Protein AF-A0A3N5QK93-F1 (afdb_monomer_lite)

Foldseek 3Di:
DAKEWEWEFDLFKIKTWIWDQDPVLAIATLFIFIEGDDPVLVCVQCVLVVVVVVVVVVVVLLVVLLVQLLVQLVVLVHDPVLSVVLSVLLSLQLADQPQPDPPPPVDPPPDPPCSPDHDDLVLQLVQSLVVLVVRDPPVSSVSSSVSCCQSVVSVRDQVNRSPRNPPVCVLQAFAQFPPGRHGFHQCLVPVLLVLLVLLCLLQLVPCLVPVVLVVVVSVLSVVLSVLLNCLVVQDDPDNPVVNVVSVVVSVVSLVVVLPSRDPDPPPLLSVLSSVVSVVVSVCSSVPSPDGDNHHPVLSVVVSVCSNVVHDGRGQLFDALSNDSDPSLSLVLVLVLLCCVLPPQVSDPAAHAAYEYEAAPPPLVDDGGCVVVDAPLCGPCQVVVCDLCGPHPDPLRSQCQLQVCAAQFPRDRDPQQPDWAFQAACVLQVDPDPLRTHGHHCCVRPVQQNRHHCLVSLTAGAPSRLVSNVVSLCVVQVPHHDDPSSVLSNVLNVLRNDSVRVVVSSVVSNVVSVVVVSSVVSNVSRSNSQSHSQVVRVVVHVDGHHYHYDYPVQLVVLCCLAQVVDDPVVCVVVVHRVVSRSSRLLSRRPADDPVVCVSVVVPVVSVVVSSVRRNVNHQHDDPVSHAQHDQNDDDAPPAWDADPSRYTYGYPSLAQADPPSQRPFSQPWFDADPVVRFTKDWDQVVVLLVQLLVLQVDPDFQVVSLVSQLVSLVQFSDVVLSVQLNVQQPDSRSSVSSNVSSLVVLLVVLVVCLVVDPQRSRVVSVVVSVQSVCSNVPDDRRRPDITMTTDRVCSLFFAQFDQDPPDRDRPTTGGGVVQAQKKKFWFADDPNHTQLQATFIWGQGPQRFIDTDGDVVLVVPCPDDTLDDGHHPPPPDDPPLVVSVVSVVVSCVVSRTDDMAIGGQQKWFAAPVRDIDHRSDDDPDPCCVNPVSGRGQWIHHDSRHDPSVVDDIND

Structure (mmCIF, N/CA/C/O backbone):
data_AF-A0A3N5QK93-F1
#
_entry.id   AF-A0A3N5QK93-F1
#
loop_
_atom_site.group_PDB
_atom_site.id
_atom_site.type_symbol
_atom_site.label_atom_id
_atom_site.label_alt_id
_atom_site.label_comp_id
_atom_site.label_asym_id
_atom_site.label_entity_id
_atom_site.label_seq_id
_atom_site.pdbx_PDB_ins_code
_atom_site.Cartn_x
_atom_site.Cartn_y
_atom_site.Cartn_z
_atom_site.occupancy
_atom_site.B_iso_or_equiv
_atom_site.auth_seq_id
_atom_site.auth_comp_id
_atom_site.auth_asym_id
_atom_site.auth_atom_id
_atom_site.pdbx_PDB_model_num
ATOM 1 N N . MET A 1 1 ? -6.773 -17.801 -31.887 1.00 72.88 1 MET A N 1
ATOM 2 C CA . MET A 1 1 ? -6.646 -16.328 -31.833 1.00 72.88 1 MET A CA 1
ATOM 3 C C . MET A 1 1 ? -6.089 -15.862 -30.493 1.00 72.88 1 MET A C 1
ATOM 5 O O . MET A 1 1 ? -6.796 -15.982 -29.491 1.00 72.88 1 MET A O 1
ATOM 9 N N . PRO A 1 2 ? -4.841 -15.365 -30.461 1.00 87.62 2 PRO A N 1
ATOM 10 C CA . PRO A 1 2 ? -4.216 -14.867 -29.243 1.00 87.62 2 PRO A CA 1
ATOM 11 C C . PRO A 1 2 ? -4.839 -13.550 -28.751 1.00 87.62 2 PRO A C 1
ATOM 13 O O . PRO A 1 2 ? -5.170 -12.656 -29.529 1.00 87.62 2 PRO A O 1
ATOM 16 N N . SER A 1 3 ? -4.980 -13.416 -27.435 1.00 93.62 3 SER A N 1
ATOM 17 C CA . SER A 1 3 ? -5.486 -12.227 -26.750 1.00 93.62 3 SER A CA 1
ATOM 18 C C . SER A 1 3 ? -4.425 -11.624 -25.830 1.00 93.62 3 SER A C 1
ATOM 20 O O . SER A 1 3 ? -3.750 -12.320 -25.068 1.00 93.62 3 SER A O 1
ATOM 22 N N . THR A 1 4 ? -4.302 -10.300 -25.865 1.00 95.25 4 THR A N 1
ATOM 23 C CA . THR A 1 4 ? -3.293 -9.551 -25.113 1.00 95.25 4 THR A CA 1
ATOM 24 C C . THR A 1 4 ? -3.946 -8.594 -24.126 1.00 95.25 4 THR A C 1
ATOM 26 O O . THR A 1 4 ? -4.710 -7.708 -24.510 1.00 95.25 4 THR A O 1
ATOM 29 N N . LEU A 1 5 ? -3.603 -8.748 -22.847 1.00 96.81 5 LEU A N 1
ATOM 30 C CA . LEU A 1 5 ? -3.927 -7.811 -21.776 1.00 96.81 5 LEU A CA 1
ATOM 31 C C . LEU A 1 5 ? -2.758 -6.843 -21.584 1.00 96.81 5 LEU A C 1
ATOM 33 O O . LEU A 1 5 ? -1.676 -7.266 -21.177 1.00 96.81 5 LEU A O 1
ATOM 37 N N . ALA A 1 6 ? -2.969 -5.552 -21.824 1.00 95.44 6 ALA A N 1
ATOM 38 C CA . ALA A 1 6 ? -1.953 -4.532 -21.600 1.00 95.44 6 ALA A CA 1
ATOM 39 C C . ALA A 1 6 ? -2.275 -3.617 -20.420 1.00 95.44 6 ALA A C 1
ATOM 41 O O . ALA A 1 6 ? -3.435 -3.280 -20.172 1.00 95.44 6 ALA A O 1
ATOM 42 N N . ILE A 1 7 ? -1.227 -3.204 -19.706 1.00 93.00 7 ILE A N 1
ATOM 43 C CA . ILE A 1 7 ? -1.314 -2.337 -18.533 1.00 93.00 7 ILE A CA 1
ATOM 44 C C . ILE A 1 7 ? -0.284 -1.211 -18.658 1.00 93.00 7 ILE A C 1
ATOM 46 O O . ILE A 1 7 ? 0.921 -1.461 -18.575 1.00 93.00 7 ILE A O 1
ATOM 50 N N . ASP A 1 8 ? -0.757 0.023 -18.817 1.00 88.75 8 ASP A N 1
ATOM 51 C CA . ASP A 1 8 ? 0.057 1.235 -18.658 1.00 88.75 8 ASP A CA 1
ATOM 52 C C . ASP A 1 8 ? 0.025 1.642 -17.181 1.00 88.75 8 ASP A C 1
ATOM 54 O O . ASP A 1 8 ? -1.021 2.006 -16.643 1.00 88.75 8 ASP A O 1
ATOM 58 N N . PHE A 1 9 ? 1.153 1.508 -16.484 1.00 78.56 9 PHE A N 1
ATOM 59 C CA . PHE A 1 9 ? 1.206 1.686 -15.038 1.00 78.56 9 PHE A CA 1
ATOM 60 C C . PHE A 1 9 ? 1.704 3.083 -14.649 1.00 78.56 9 PHE A C 1
ATOM 62 O O . PHE A 1 9 ? 2.909 3.320 -14.543 1.00 78.56 9 PHE A O 1
ATOM 69 N N . GLY A 1 10 ? 0.777 3.988 -14.332 1.00 71.94 10 GLY A N 1
ATOM 70 C CA . GLY A 1 10 ? 1.089 5.306 -13.783 1.00 71.94 10 GLY A CA 1
ATOM 71 C C . GLY A 1 10 ? 1.047 5.382 -12.250 1.00 71.94 10 GLY A C 1
ATOM 72 O O . GLY A 1 10 ? 0.691 4.446 -11.531 1.00 71.94 10 GLY A O 1
ATOM 73 N N . SER A 1 11 ? 1.439 6.542 -11.713 1.00 64.44 11 SER A N 1
ATOM 74 C CA . SER A 1 11 ? 1.473 6.802 -10.265 1.00 64.44 11 SER A CA 1
ATOM 75 C C . SER A 1 11 ? 0.081 7.008 -9.651 1.00 64.44 11 SER A C 1
ATOM 77 O O . SER A 1 11 ? -0.124 6.631 -8.489 1.00 64.44 11 SER A O 1
ATOM 79 N N . LYS A 1 12 ? -0.840 7.594 -10.430 1.00 71.81 12 LYS A N 1
ATOM 80 C CA . LYS A 1 12 ? -2.224 7.942 -10.062 1.00 71.81 12 LYS A CA 1
ATOM 81 C C . LYS A 1 12 ? -3.271 7.309 -10.986 1.00 71.81 12 LYS A C 1
ATOM 83 O O . LYS A 1 12 ? -4.376 7.007 -10.546 1.00 71.81 12 LYS A O 1
ATOM 88 N N . TYR A 1 13 ? -2.920 7.090 -12.248 1.00 83.75 13 TYR A N 1
ATOM 89 C CA . TYR A 1 13 ? -3.806 6.524 -13.260 1.00 83.75 13 TYR A CA 1
ATOM 90 C C . TYR A 1 13 ? -3.139 5.310 -13.898 1.00 83.75 13 TYR A C 1
ATOM 92 O O . TYR A 1 13 ? -1.923 5.303 -14.067 1.00 83.75 13 TYR A O 1
ATOM 100 N N . ILE A 1 14 ? -3.912 4.267 -14.185 1.00 87.50 14 ILE A N 1
ATOM 101 C CA . ILE A 1 14 ? -3.418 3.030 -14.795 1.00 87.50 14 ILE A CA 1
ATOM 102 C C . ILE A 1 14 ? -4.275 2.743 -16.024 1.00 87.50 14 ILE A C 1
ATOM 104 O O . ILE A 1 14 ? -5.476 2.525 -15.887 1.00 87.50 14 ILE A O 1
ATOM 108 N N . GLY A 1 15 ? -3.678 2.725 -17.209 1.00 92.44 15 GLY A N 1
ATOM 109 C CA . GLY A 1 15 ? -4.347 2.266 -18.421 1.00 92.44 15 GLY A CA 1
ATOM 110 C C . GLY A 1 15 ? -4.487 0.747 -18.421 1.00 92.44 15 GLY A C 1
ATOM 111 O O . GLY A 1 15 ? -3.564 0.033 -18.031 1.00 92.44 15 GLY A O 1
ATOM 112 N N . LEU A 1 16 ? -5.635 0.240 -18.859 1.00 95.12 16 LEU A N 1
ATOM 113 C CA . LEU A 1 16 ? -5.924 -1.185 -18.996 1.00 95.12 16 LEU A CA 1
ATOM 114 C C . LEU A 1 16 ? -6.612 -1.422 -20.337 1.00 95.12 16 LEU A C 1
ATOM 116 O O . LEU A 1 16 ? -7.641 -0.809 -20.611 1.00 95.12 16 LEU A O 1
ATOM 120 N N . ALA A 1 17 ? -6.085 -2.332 -21.151 1.00 96.12 17 ALA A N 1
ATOM 121 C CA . ALA A 1 17 ? -6.699 -2.696 -22.422 1.00 96.12 17 ALA A CA 1
ATOM 122 C C . ALA A 1 17 ? -6.623 -4.199 -22.680 1.00 96.12 17 ALA A C 1
ATOM 124 O O . ALA A 1 17 ? -5.690 -4.871 -22.242 1.00 96.12 17 ALA A O 1
ATOM 125 N N . LEU A 1 18 ? -7.609 -4.710 -23.410 1.00 96.25 18 LEU A N 1
ATOM 126 C CA . LEU A 1 18 ? -7.673 -6.084 -23.884 1.00 96.25 18 LEU A CA 1
ATOM 127 C C . LEU A 1 18 ? -7.910 -6.060 -25.393 1.00 96.25 18 LEU A C 1
ATOM 129 O O . LEU A 1 18 ? -8.888 -5.475 -25.865 1.00 96.25 18 LEU A O 1
ATOM 133 N N . VAL A 1 19 ? -7.014 -6.696 -26.140 1.00 94.94 19 VAL A N 1
ATOM 134 C CA . VAL A 1 19 ? -7.053 -6.752 -27.606 1.00 94.94 19 VAL A CA 1
ATOM 135 C C . VAL A 1 19 ? -6.946 -8.199 -28.049 1.00 94.94 19 VAL A C 1
ATOM 137 O O . VAL A 1 19 ? -6.130 -8.955 -27.525 1.00 94.94 19 VAL A O 1
ATOM 140 N N . ARG A 1 20 ? -7.761 -8.570 -29.030 1.00 93.19 20 ARG A N 1
ATOM 141 C CA . ARG A 1 20 ? -7.618 -9.820 -29.773 1.00 93.19 20 ARG A CA 1
ATOM 142 C C . ARG A 1 20 ? -6.751 -9.555 -30.997 1.00 93.19 20 ARG A C 1
ATOM 144 O O . ARG A 1 20 ? -7.028 -8.627 -31.756 1.00 93.19 20 ARG A O 1
ATOM 151 N N . ASN A 1 21 ? -5.688 -10.334 -31.142 1.00 91.31 21 ASN A N 1
ATOM 152 C CA . ASN A 1 21 ? -4.761 -10.246 -32.260 1.00 91.31 21 ASN A CA 1
ATOM 153 C C . ASN A 1 21 ? -5.145 -11.359 -33.249 1.00 91.31 21 ASN A C 1
ATOM 155 O O . ASN A 1 21 ? -4.969 -12.539 -32.945 1.00 91.31 21 ASN A O 1
ATOM 159 N N . GLU A 1 22 ? -5.753 -10.988 -34.372 1.00 86.19 22 GLU A N 1
ATOM 160 C CA . GLU A 1 22 ? -6.229 -11.924 -35.394 1.00 86.19 22 GLU A CA 1
ATOM 161 C C . GLU A 1 22 ? -5.047 -12.487 -36.208 1.00 86.19 22 GLU A C 1
ATOM 163 O O . GLU A 1 22 ? -3.989 -11.859 -36.315 1.00 86.19 22 GLU A O 1
ATOM 168 N N . GLU A 1 23 ? -5.216 -13.672 -36.799 1.00 79.81 23 GLU A N 1
ATOM 169 C CA . GLU A 1 23 ? -4.175 -14.342 -37.602 1.00 79.81 23 GLU A CA 1
ATOM 170 C C . GLU A 1 23 ? -3.779 -13.560 -38.865 1.00 79.81 23 GLU A C 1
ATOM 172 O O . GLU A 1 23 ? -2.631 -13.634 -39.300 1.00 79.81 23 GLU A O 1
ATOM 177 N N . ASP A 1 24 ? -4.685 -12.742 -39.407 1.00 79.31 24 ASP A N 1
ATOM 178 C CA . ASP A 1 24 ? -4.431 -11.845 -40.544 1.00 79.31 24 ASP A CA 1
ATOM 179 C C . ASP A 1 24 ? -3.659 -10.562 -40.155 1.00 79.31 24 ASP A C 1
ATOM 181 O O . ASP A 1 24 ? -3.426 -9.680 -40.985 1.00 79.31 24 ASP A O 1
ATOM 185 N N . GLY A 1 25 ? -3.255 -10.442 -38.885 1.00 78.31 25 GLY A N 1
ATOM 186 C CA . GLY A 1 25 ? -2.525 -9.301 -38.343 1.00 78.31 25 GLY A CA 1
ATOM 187 C C . GLY A 1 25 ? -3.407 -8.128 -37.909 1.00 78.31 25 GLY A C 1
ATOM 188 O O . GLY A 1 25 ? -2.867 -7.126 -37.424 1.00 78.31 25 GLY A O 1
ATOM 189 N N . ARG A 1 26 ? -4.739 -8.220 -38.039 1.00 85.00 26 ARG A N 1
ATOM 190 C CA . ARG A 1 26 ? -5.659 -7.195 -37.527 1.00 85.00 26 ARG A CA 1
ATOM 191 C C . ARG A 1 26 ? -5.753 -7.256 -36.006 1.00 85.00 26 ARG A C 1
ATOM 193 O O . ARG A 1 26 ? -5.732 -8.316 -35.386 1.00 85.00 26 ARG A O 1
ATOM 200 N N . ASN A 1 27 ? -5.879 -6.089 -35.384 1.00 91.88 27 ASN A N 1
ATOM 201 C CA . ASN A 1 27 ? -6.014 -5.960 -33.937 1.00 91.88 27 ASN A CA 1
ATOM 202 C C . ASN A 1 27 ? -7.408 -5.441 -33.582 1.00 91.88 27 ASN A C 1
ATOM 204 O O . ASN A 1 27 ? -7.736 -4.291 -33.873 1.00 91.88 27 ASN A O 1
ATOM 208 N N . THR A 1 28 ? -8.208 -6.278 -32.919 1.00 91.81 28 THR A N 1
ATOM 209 C CA . THR A 1 28 ? -9.591 -5.972 -32.533 1.00 91.81 28 THR A CA 1
ATOM 210 C C . THR A 1 28 ? -9.652 -5.582 -31.050 1.00 91.81 28 THR A C 1
ATOM 212 O O . THR A 1 28 ? -9.458 -6.446 -30.183 1.00 91.81 28 THR A O 1
ATOM 215 N N . PRO A 1 29 ? -9.935 -4.308 -30.708 1.00 93.75 29 PRO A N 1
ATOM 216 C CA . PRO A 1 29 ? -10.139 -3.889 -29.324 1.00 93.75 29 PRO A CA 1
ATOM 217 C C . PRO A 1 29 ? -11.363 -4.580 -28.718 1.00 93.75 29 PRO A C 1
ATOM 219 O O . PRO A 1 29 ? -12.466 -4.477 -29.251 1.00 93.75 29 PRO A O 1
ATOM 222 N N . LEU A 1 30 ? -11.179 -5.260 -27.587 1.00 93.94 30 LEU A N 1
ATOM 223 C CA . LEU A 1 30 ? -12.275 -5.839 -26.802 1.00 93.94 30 LEU A CA 1
ATOM 224 C C . LEU A 1 30 ? -12.658 -4.942 -25.621 1.00 93.94 30 LEU A C 1
ATOM 226 O O . LEU A 1 30 ? -13.808 -4.927 -25.192 1.00 93.94 30 LEU A O 1
ATOM 230 N N . PHE A 1 31 ? -11.682 -4.214 -25.076 1.00 95.00 31 PHE A N 1
ATOM 231 C CA . PHE A 1 31 ? -11.859 -3.297 -23.956 1.00 95.00 31 PHE A CA 1
ATOM 232 C C . PHE A 1 31 ? -10.688 -2.309 -23.888 1.00 95.00 31 PHE A C 1
ATOM 234 O O . PHE A 1 31 ? -9.539 -2.711 -24.080 1.00 95.00 31 PHE A O 1
ATOM 241 N N . ALA A 1 32 ? -10.951 -1.053 -23.520 1.00 95.38 32 ALA A N 1
ATOM 242 C CA . ALA A 1 32 ? -9.921 -0.151 -23.009 1.00 95.38 32 ALA A CA 1
ATOM 243 C C . ALA A 1 32 ? -10.495 0.834 -21.982 1.00 95.38 32 ALA A C 1
ATOM 245 O O . ALA A 1 32 ? -11.608 1.342 -22.128 1.00 95.38 32 ALA A O 1
ATOM 246 N N . GLY A 1 33 ? -9.716 1.124 -20.943 1.00 94.25 33 GLY A N 1
ATOM 247 C CA . GLY A 1 33 ? -10.101 2.084 -19.920 1.00 94.25 33 GLY A CA 1
ATOM 248 C C . GLY A 1 33 ? -8.954 2.533 -19.023 1.00 94.25 33 GLY A C 1
ATOM 249 O O . GLY A 1 33 ? -7.882 1.929 -18.997 1.00 94.25 33 GLY A O 1
ATOM 250 N N . THR A 1 34 ? -9.198 3.602 -18.272 1.00 93.38 34 THR A N 1
ATOM 251 C CA . THR A 1 34 ? -8.257 4.214 -17.335 1.00 93.38 34 THR A CA 1
ATOM 252 C C . THR A 1 34 ? -8.756 4.048 -15.911 1.00 93.38 34 THR A C 1
ATOM 254 O O . THR A 1 34 ? -9.830 4.513 -15.541 1.00 93.38 34 THR A O 1
ATOM 257 N N . LEU A 1 35 ? -7.941 3.416 -15.078 1.00 89.12 35 LEU A N 1
ATOM 258 C CA . LEU A 1 35 ? -8.195 3.207 -13.662 1.00 89.12 35 LEU A CA 1
ATOM 259 C C . LEU A 1 35 ? -7.624 4.373 -12.852 1.00 89.12 35 LEU A C 1
ATOM 261 O O . LEU A 1 35 ? -6.414 4.593 -12.836 1.00 89.12 35 LEU A O 1
ATOM 265 N N . LYS A 1 36 ? -8.472 5.078 -12.109 1.00 84.50 36 LYS A N 1
ATOM 266 C CA . LYS A 1 36 ? -8.085 6.049 -11.085 1.00 84.50 36 LYS A CA 1
ATOM 267 C C . LYS A 1 36 ? -7.680 5.317 -9.808 1.00 84.50 36 LYS A C 1
ATOM 269 O O . LYS A 1 36 ? -8.421 4.492 -9.268 1.00 84.50 36 LYS A O 1
ATOM 274 N N . TYR A 1 37 ? -6.494 5.637 -9.310 1.00 74.06 37 TYR A N 1
ATOM 275 C CA . TYR A 1 37 ? -5.916 5.069 -8.105 1.00 74.06 37 TYR A CA 1
ATOM 276 C C . TYR A 1 37 ? -5.227 6.160 -7.279 1.00 74.06 37 TYR A C 1
ATOM 278 O O . TYR A 1 37 ? -4.176 6.679 -7.643 1.00 74.06 37 TYR A O 1
ATOM 286 N N . ASP A 1 38 ? -5.784 6.488 -6.115 1.00 65.75 38 ASP A N 1
ATOM 287 C CA . ASP A 1 38 ? -5.195 7.495 -5.234 1.00 65.75 38 ASP A CA 1
ATOM 288 C C . ASP A 1 38 ? -4.469 6.855 -4.032 1.00 65.75 38 ASP A C 1
ATOM 290 O O . ASP A 1 38 ? -5.065 6.247 -3.128 1.00 65.75 38 ASP A O 1
ATOM 294 N N . LYS A 1 39 ? -3.140 7.028 -4.010 1.00 62.16 39 LYS A N 1
ATOM 295 C CA . LYS A 1 39 ? -2.242 6.572 -2.936 1.00 62.16 39 LYS A CA 1
ATOM 296 C C . LYS A 1 39 ? -2.603 7.176 -1.572 1.00 62.16 39 LYS A C 1
ATOM 298 O O . LYS A 1 39 ? -2.431 6.498 -0.555 1.00 62.16 39 LYS A O 1
ATOM 303 N N . PHE A 1 40 ? -3.092 8.413 -1.525 1.00 58.94 40 PHE A N 1
ATOM 304 C CA . PHE A 1 40 ? -3.419 9.127 -0.292 1.00 58.94 40 PHE A CA 1
ATOM 305 C C . PHE A 1 40 ? -4.588 8.473 0.453 1.00 58.94 40 PHE A C 1
ATOM 307 O O . PHE A 1 40 ? -4.475 8.164 1.647 1.00 58.94 40 PHE A O 1
ATOM 314 N N . PHE A 1 41 ? -5.683 8.166 -0.248 1.00 58.97 41 PHE A N 1
ATOM 315 C CA . PHE A 1 41 ? -6.842 7.501 0.358 1.00 58.97 41 PHE A CA 1
ATOM 316 C C . PHE A 1 41 ? -6.504 6.097 0.875 1.00 58.97 41 PHE A C 1
ATOM 318 O O . PHE A 1 41 ? -6.960 5.698 1.951 1.00 58.97 41 PHE A O 1
ATOM 325 N N . LEU A 1 42 ? -5.646 5.353 0.172 1.00 60.31 42 LEU A N 1
ATOM 326 C CA . LEU A 1 42 ? -5.188 4.040 0.637 1.00 60.31 42 LEU A CA 1
ATOM 327 C C . LEU A 1 42 ? -4.276 4.127 1.859 1.00 60.31 42 LEU A C 1
ATOM 329 O O . LEU A 1 42 ? -4.414 3.318 2.780 1.00 60.31 42 LEU A O 1
ATOM 333 N N . ASN A 1 43 ? -3.399 5.128 1.922 1.00 59.00 43 ASN A N 1
ATOM 334 C CA . ASN A 1 43 ? -2.577 5.371 3.105 1.00 59.00 43 ASN A CA 1
ATOM 335 C C . ASN A 1 43 ? -3.448 5.643 4.342 1.00 59.00 43 ASN A C 1
ATOM 337 O O . ASN A 1 43 ? -3.237 5.012 5.384 1.00 59.00 43 ASN A O 1
ATOM 341 N N . LYS A 1 44 ? -4.490 6.479 4.214 1.00 58.16 44 LYS A N 1
ATOM 342 C CA . LYS A 1 44 ? -5.471 6.720 5.290 1.00 58.16 44 LYS A CA 1
ATOM 343 C C . LYS A 1 44 ? -6.172 5.436 5.757 1.00 58.16 44 LYS A C 1
ATOM 345 O O . LYS A 1 44 ? -6.431 5.288 6.951 1.00 58.16 44 LYS A O 1
ATOM 350 N N . LYS A 1 45 ? -6.433 4.478 4.858 1.00 56.16 45 LYS A N 1
ATOM 351 C CA . LYS A 1 45 ? -7.046 3.176 5.198 1.00 56.16 45 LYS A CA 1
ATOM 352 C C . LYS A 1 45 ? -6.075 2.203 5.892 1.00 56.16 45 LYS A C 1
ATOM 354 O O . LYS A 1 45 ? -6.487 1.439 6.768 1.00 56.16 45 LYS A O 1
ATOM 359 N N . VAL A 1 46 ? -4.788 2.191 5.526 1.00 57.09 46 VAL A N 1
ATOM 360 C CA . VAL A 1 46 ? -3.812 1.195 6.024 1.00 57.09 46 VAL A CA 1
ATOM 361 C C . VAL A 1 46 ? -3.173 1.593 7.361 1.00 57.09 46 VAL A C 1
ATOM 363 O O . VAL A 1 46 ? -2.984 0.724 8.221 1.00 57.09 46 VAL A O 1
ATOM 366 N N . GLN A 1 47 ? -2.879 2.879 7.574 1.00 52.66 47 GLN A N 1
ATOM 367 C CA . GLN A 1 47 ? -2.162 3.375 8.761 1.00 52.66 47 GLN A CA 1
ATOM 368 C C . GLN A 1 47 ? -2.826 3.018 10.114 1.00 52.66 47 GLN A C 1
ATOM 370 O O . GLN A 1 47 ? -2.131 2.507 11.003 1.00 52.66 47 GLN A O 1
ATOM 375 N N . PRO A 1 48 ? -4.162 3.126 10.289 1.00 51.28 48 PRO A N 1
ATOM 376 C CA . PRO A 1 48 ? -4.821 2.757 11.548 1.00 51.28 48 PRO A CA 1
ATOM 377 C C . PRO A 1 48 ? -4.591 1.291 11.971 1.00 51.28 48 PRO A C 1
ATOM 379 O O . PRO A 1 48 ? -4.558 0.971 13.163 1.00 51.28 48 PRO A O 1
ATOM 382 N N . ARG A 1 49 ? -4.360 0.376 11.011 1.00 52.16 49 ARG A N 1
ATOM 383 C CA . ARG A 1 49 ? -4.122 -1.059 11.277 1.00 52.16 49 ARG A CA 1
ATOM 384 C C . ARG A 1 49 ? -2.813 -1.291 12.030 1.00 52.16 49 ARG A C 1
ATOM 386 O O . ARG A 1 49 ? -2.723 -2.219 12.841 1.00 52.16 49 ARG A O 1
ATOM 393 N N . ALA A 1 50 ? -1.786 -0.494 11.736 1.00 50.00 50 ALA A N 1
ATOM 394 C CA . ALA A 1 50 ? -0.467 -0.618 12.348 1.00 50.00 50 ALA A CA 1
ATOM 395 C C . ALA A 1 50 ? -0.516 -0.244 13.837 1.00 50.00 50 ALA A C 1
ATOM 397 O O . ALA A 1 50 ? -0.023 -1.009 14.675 1.00 50.00 50 ALA A O 1
ATOM 398 N N . ALA A 1 51 ? -1.201 0.857 14.160 1.00 46.75 51 ALA A N 1
ATOM 399 C CA . ALA A 1 51 ? -1.412 1.333 15.524 1.00 46.75 51 ALA A CA 1
ATOM 400 C C . ALA A 1 51 ? -2.203 0.323 16.379 1.00 46.75 51 ALA A C 1
ATOM 402 O O . ALA A 1 51 ? -1.732 -0.109 17.430 1.00 46.75 51 ALA A O 1
ATOM 403 N N . ILE A 1 52 ? -3.344 -0.177 15.889 1.00 48.81 52 ILE A N 1
ATOM 404 C CA . ILE A 1 52 ? -4.181 -1.146 16.629 1.00 48.81 52 ILE A CA 1
ATOM 405 C C . ILE A 1 52 ? -3.417 -2.453 16.915 1.00 48.81 52 ILE A C 1
ATOM 407 O O . ILE A 1 52 ? -3.471 -3.011 18.018 1.00 48.81 52 ILE A O 1
ATOM 411 N N . ARG A 1 53 ? -2.644 -2.950 15.938 1.00 53.62 53 ARG A N 1
ATOM 412 C CA . ARG A 1 53 ? -1.784 -4.131 16.131 1.00 53.62 53 ARG A CA 1
ATOM 413 C C . ARG A 1 53 ? -0.703 -3.886 17.182 1.00 53.62 53 ARG A C 1
ATOM 415 O O . ARG A 1 53 ? -0.367 -4.831 17.897 1.00 53.62 53 ARG A O 1
ATOM 422 N N . ARG A 1 54 ? -0.157 -2.667 17.270 1.00 52.25 54 ARG A N 1
ATOM 423 C CA . ARG A 1 54 ? 0.825 -2.278 18.295 1.00 52.25 54 ARG A CA 1
ATOM 424 C C . ARG A 1 54 ? 0.209 -2.431 19.685 1.00 52.25 54 ARG A C 1
ATOM 426 O O . ARG A 1 54 ? 0.730 -3.212 20.476 1.00 52.25 54 ARG A O 1
ATOM 433 N N . VAL A 1 55 ? -0.964 -1.840 19.918 1.00 48.03 55 VAL A N 1
ATOM 434 C CA . VAL A 1 55 ? -1.681 -1.904 21.207 1.00 48.03 55 VAL A CA 1
ATOM 435 C C . VAL A 1 55 ? -1.997 -3.346 21.627 1.00 48.03 55 VAL A C 1
ATOM 437 O O . VAL A 1 55 ? -1.695 -3.751 22.752 1.00 48.03 55 VAL A O 1
ATOM 440 N N . ARG A 1 56 ? -2.547 -4.175 20.725 1.00 52.50 56 ARG A N 1
ATOM 441 C CA . ARG A 1 56 ? -2.869 -5.586 21.032 1.00 52.50 56 ARG A CA 1
ATOM 442 C C . ARG A 1 56 ? -1.631 -6.393 21.432 1.00 52.50 56 ARG A C 1
ATOM 444 O O . ARG A 1 56 ? -1.707 -7.244 22.318 1.00 52.50 56 ARG A O 1
ATOM 451 N N . ARG A 1 57 ? -0.496 -6.150 20.774 1.00 53.94 57 ARG A N 1
ATOM 452 C CA . ARG A 1 57 ? 0.763 -6.855 21.052 1.00 53.94 57 ARG A CA 1
ATOM 453 C C . ARG A 1 57 ? 1.364 -6.425 22.381 1.00 53.94 57 ARG A C 1
ATOM 455 O O . ARG A 1 57 ? 1.758 -7.301 23.140 1.00 53.94 57 ARG A O 1
ATOM 462 N N . THR A 1 58 ? 1.333 -5.132 22.702 1.00 56.56 58 THR A N 1
ATOM 463 C CA . THR A 1 58 ? 1.739 -4.622 24.020 1.00 56.56 58 THR A CA 1
ATOM 464 C C . THR A 1 58 ? 0.939 -5.294 25.138 1.00 56.56 58 THR A C 1
ATOM 466 O O . THR A 1 58 ? 1.518 -5.777 26.108 1.00 56.56 58 THR A O 1
ATOM 469 N N . ARG A 1 59 ? -0.384 -5.445 24.966 1.00 57.97 59 ARG A N 1
ATOM 470 C CA . ARG A 1 59 ? -1.240 -6.163 25.930 1.00 57.97 59 ARG A CA 1
ATOM 471 C C . ARG A 1 59 ? -0.876 -7.650 26.063 1.00 57.97 59 ARG A C 1
ATOM 473 O O . ARG A 1 59 ? -0.837 -8.162 27.178 1.00 57.97 59 ARG A O 1
ATOM 480 N N . LYS A 1 60 ? -0.587 -8.345 24.952 1.00 57.72 60 LYS A N 1
ATOM 481 C CA . LYS A 1 60 ? -0.181 -9.766 24.974 1.00 57.72 60 LYS A CA 1
ATOM 482 C C . LYS A 1 60 ? 1.179 -9.954 25.656 1.00 57.72 60 LYS A C 1
ATOM 484 O O . LYS A 1 60 ? 1.291 -10.822 26.511 1.00 57.72 60 LYS A O 1
ATOM 489 N N . ALA A 1 61 ? 2.166 -9.119 25.329 1.00 64.38 61 ALA A N 1
ATOM 490 C CA . ALA A 1 61 ? 3.491 -9.145 25.949 1.00 64.38 61 ALA A CA 1
ATOM 491 C C . ALA A 1 61 ? 3.412 -8.878 27.461 1.00 64.38 61 ALA A C 1
ATOM 493 O O . ALA A 1 61 ? 3.987 -9.632 28.242 1.00 64.38 61 ALA A O 1
ATOM 494 N N . LYS A 1 62 ? 2.608 -7.886 27.881 1.00 70.56 62 LYS A N 1
ATOM 495 C CA . LYS A 1 62 ? 2.301 -7.641 29.300 1.00 70.56 62 LYS A CA 1
ATOM 496 C C . LYS A 1 62 ? 1.728 -8.895 29.969 1.00 70.56 62 LYS A C 1
ATOM 498 O O . LYS A 1 62 ? 2.237 -9.305 31.003 1.00 70.56 62 LYS A O 1
ATOM 503 N N . LYS A 1 63 ? 0.721 -9.543 29.369 1.00 71.56 63 LYS A N 1
ATOM 504 C CA . LYS A 1 63 ? 0.112 -10.766 29.924 1.00 71.56 63 LYS A CA 1
ATOM 505 C C . LYS A 1 63 ? 1.119 -11.913 30.061 1.00 71.56 63 LYS A C 1
ATOM 507 O O . LYS A 1 63 ? 1.163 -12.549 31.108 1.00 71.56 63 LYS A O 1
ATOM 512 N N . THR A 1 64 ? 1.923 -12.172 29.029 1.00 73.62 64 THR A N 1
ATOM 513 C CA . THR A 1 64 ? 2.939 -13.236 29.058 1.00 73.62 64 THR A CA 1
ATOM 514 C C . THR A 1 64 ? 3.983 -12.984 30.144 1.00 73.62 64 THR A C 1
ATOM 516 O O . THR A 1 64 ? 4.297 -13.898 30.898 1.00 73.62 64 THR A O 1
ATOM 519 N N . ARG A 1 65 ? 4.466 -11.743 30.274 1.00 82.31 65 ARG A N 1
ATOM 520 C CA . ARG A 1 65 ? 5.414 -11.344 31.323 1.00 82.31 65 ARG A CA 1
ATOM 521 C C . ARG A 1 65 ? 4.874 -11.575 32.723 1.00 82.31 65 ARG A C 1
ATOM 523 O O . ARG A 1 65 ? 5.533 -12.210 33.531 1.00 82.31 65 ARG A O 1
ATOM 530 N N . LEU A 1 66 ? 3.663 -11.089 32.991 1.00 84.12 66 LEU A N 1
ATOM 531 C CA . LEU A 1 66 ? 3.037 -11.255 34.301 1.00 84.12 66 LEU A CA 1
ATOM 532 C C . LEU A 1 66 ? 2.778 -12.730 34.621 1.00 84.12 66 LEU A C 1
ATOM 534 O O . LEU A 1 66 ? 2.925 -13.128 35.767 1.00 84.12 66 LEU A O 1
ATOM 538 N N . LYS A 1 67 ? 2.466 -13.560 33.615 1.00 84.19 67 LYS A N 1
ATOM 539 C CA . LYS A 1 67 ? 2.357 -15.012 33.806 1.00 84.19 67 LYS A CA 1
ATOM 540 C C . LYS A 1 67 ? 3.702 -15.643 34.184 1.00 84.19 67 LYS A C 1
ATOM 542 O O . LYS A 1 67 ? 3.722 -16.492 35.066 1.00 84.19 67 LYS A O 1
ATOM 547 N N . ARG A 1 68 ? 4.805 -15.237 33.541 1.00 85.44 68 ARG A N 1
ATOM 548 C CA . ARG A 1 68 ? 6.155 -15.720 33.886 1.00 85.44 68 ARG A CA 1
ATOM 549 C C . ARG A 1 68 ? 6.532 -15.349 35.315 1.00 85.44 68 ARG A C 1
ATOM 551 O O . ARG A 1 68 ? 6.915 -16.240 36.052 1.00 85.44 68 ARG A O 1
ATOM 558 N N . LEU A 1 69 ? 6.322 -14.092 35.712 1.00 89.00 69 LEU A N 1
ATOM 559 C CA . LEU A 1 69 ? 6.534 -13.661 37.099 1.00 89.00 69 LEU A CA 1
ATOM 560 C C . LEU A 1 69 ? 5.695 -14.482 38.078 1.00 89.00 69 LEU A C 1
ATOM 562 O O . LEU A 1 69 ? 6.224 -14.998 39.046 1.00 89.00 69 LEU A O 1
ATOM 566 N N . TYR A 1 70 ? 4.404 -14.663 37.792 1.00 89.75 70 TYR A N 1
ATOM 567 C CA . TYR A 1 70 ? 3.524 -15.458 38.649 1.00 89.75 70 TYR A CA 1
ATOM 568 C C . TYR A 1 70 ? 4.017 -16.906 38.790 1.00 89.75 70 TYR A C 1
ATOM 570 O O . TYR A 1 70 ? 3.964 -17.475 39.869 1.00 89.75 70 TYR A O 1
ATOM 578 N N . THR A 1 71 ? 4.526 -17.492 37.702 1.00 90.25 71 THR A N 1
ATOM 579 C CA . THR A 1 71 ? 5.083 -18.855 37.711 1.00 90.25 71 THR A CA 1
ATOM 580 C C . THR A 1 71 ? 6.397 -18.917 38.493 1.00 90.25 71 THR A C 1
ATOM 582 O O . THR A 1 71 ? 6.590 -19.852 39.257 1.00 90.25 71 THR A O 1
ATOM 585 N N . ALA A 1 72 ? 7.268 -17.914 38.344 1.00 90.75 72 ALA A N 1
ATOM 586 C CA . ALA A 1 72 ? 8.517 -17.819 39.095 1.00 90.75 72 ALA A CA 1
ATOM 587 C C . ALA A 1 72 ? 8.256 -17.683 40.601 1.00 90.75 72 ALA A C 1
ATOM 589 O O . ALA A 1 72 ? 8.837 -18.411 41.389 1.00 90.75 72 ALA A O 1
ATOM 590 N N . PHE A 1 73 ? 7.300 -16.842 40.995 1.00 93.19 73 PHE A N 1
ATOM 591 C CA . PHE A 1 73 ? 6.909 -16.687 42.395 1.00 93.19 73 PHE A CA 1
ATOM 592 C C . PHE A 1 73 ? 6.310 -17.956 43.012 1.00 93.19 73 PHE A C 1
ATOM 594 O O . PHE A 1 73 ? 6.555 -18.238 44.178 1.00 93.19 73 PHE A O 1
ATOM 601 N N . LEU A 1 74 ? 5.568 -18.754 42.235 1.00 89.94 74 LEU A N 1
ATOM 602 C CA . LEU A 1 74 ? 5.127 -20.076 42.692 1.00 89.94 74 LEU A CA 1
ATOM 603 C C . LEU A 1 74 ? 6.297 -21.057 42.852 1.00 89.94 74 LEU A C 1
ATOM 605 O O . LEU A 1 74 ? 6.284 -21.856 43.782 1.00 89.94 74 LEU A O 1
ATOM 609 N N . ALA A 1 75 ? 7.292 -21.005 41.962 1.00 90.88 75 ALA A N 1
ATOM 610 C CA . ALA A 1 75 ? 8.488 -21.844 42.057 1.00 90.88 75 ALA A CA 1
ATOM 611 C C . ALA A 1 75 ? 9.346 -21.490 43.284 1.00 90.88 75 ALA A C 1
ATOM 613 O O . ALA A 1 75 ? 9.891 -22.387 43.915 1.00 90.88 75 ALA A O 1
ATOM 614 N N . LEU A 1 76 ? 9.366 -20.210 43.671 1.00 89.88 76 LEU A N 1
ATOM 615 C CA . LEU A 1 76 ? 9.949 -19.713 44.924 1.00 89.88 76 LEU A CA 1
ATOM 616 C C . LEU A 1 76 ? 9.094 -20.027 46.168 1.00 89.88 76 LEU A C 1
ATOM 618 O O . LEU A 1 76 ? 9.372 -19.526 47.247 1.00 89.88 76 LEU A O 1
ATOM 622 N N . ARG A 1 77 ? 8.028 -20.832 46.031 1.00 89.50 77 ARG A N 1
ATOM 623 C CA . ARG A 1 77 ? 7.130 -21.250 47.124 1.00 89.50 77 ARG A CA 1
ATOM 624 C C . ARG A 1 77 ? 6.493 -20.092 47.905 1.00 89.50 77 ARG A C 1
ATOM 626 O O . ARG A 1 77 ? 6.077 -20.278 49.046 1.00 89.50 77 ARG A O 1
ATOM 633 N N . LEU A 1 78 ? 6.333 -18.921 47.282 1.00 88.44 78 LEU A N 1
ATOM 634 C CA . LEU A 1 78 ? 5.651 -17.800 47.926 1.00 88.44 78 LEU A CA 1
ATOM 635 C C . LEU A 1 78 ? 4.173 -18.134 48.204 1.00 88.44 78 LEU A C 1
ATOM 637 O O . LEU A 1 78 ? 3.498 -18.707 47.335 1.00 88.44 78 LEU A O 1
ATOM 641 N N . PRO A 1 79 ? 3.618 -17.709 49.357 1.00 86.75 79 PRO A N 1
ATOM 642 C CA . PRO A 1 79 ? 2.195 -17.829 49.642 1.00 86.75 79 PRO A CA 1
ATOM 643 C C . PRO A 1 79 ? 1.346 -17.192 48.538 1.00 86.75 79 PRO A C 1
ATOM 645 O O . PRO A 1 79 ? 1.575 -16.053 48.117 1.00 86.75 79 PRO A O 1
ATOM 648 N N . ARG A 1 80 ? 0.313 -17.909 48.077 1.00 84.75 80 ARG A N 1
ATOM 649 C CA . ARG A 1 80 ? -0.530 -17.478 46.943 1.00 84.75 80 ARG A CA 1
ATOM 650 C C . ARG A 1 80 ? -1.198 -16.116 47.148 1.00 84.75 80 ARG A C 1
ATOM 652 O O . ARG A 1 80 ? -1.558 -15.480 46.160 1.00 84.75 80 ARG A O 1
ATOM 659 N N . GLU A 1 81 ? -1.347 -15.672 48.388 1.00 87.19 81 GLU A N 1
ATOM 660 C CA . GLU A 1 81 ? -1.962 -14.398 48.770 1.00 87.19 81 GLU A CA 1
ATOM 661 C C . GLU A 1 81 ? -1.012 -13.201 48.611 1.00 87.19 81 GLU A C 1
ATOM 663 O O . GLU A 1 81 ? -1.446 -12.099 48.264 1.00 87.19 81 GLU A O 1
ATOM 668 N N . GLN A 1 82 ? 0.296 -13.427 48.760 1.00 86.06 82 GLN A N 1
ATOM 669 C CA . GLN A 1 82 ? 1.335 -12.395 48.655 1.00 86.06 82 GLN A CA 1
ATOM 670 C C . GLN A 1 82 ? 1.736 -12.116 47.195 1.00 86.06 82 GLN A C 1
ATOM 672 O O . GLN A 1 82 ? 2.180 -11.018 46.847 1.00 86.06 82 GLN A O 1
ATOM 677 N N . ILE A 1 83 ? 1.495 -13.072 46.292 1.00 87.31 83 ILE A N 1
ATOM 678 C CA . ILE A 1 83 ? 1.851 -12.970 44.870 1.00 87.31 83 ILE A CA 1
ATOM 679 C C . ILE A 1 83 ? 1.047 -11.883 44.109 1.00 87.31 83 ILE A C 1
ATOM 681 O O . ILE A 1 83 ? 1.651 -11.075 43.391 1.00 87.31 83 ILE A O 1
ATOM 685 N N . PRO A 1 84 ? -0.302 -11.808 44.185 1.00 86.62 84 PRO A N 1
ATOM 686 C CA . PRO A 1 84 ? -1.085 -10.844 43.410 1.00 86.62 84 PRO A CA 1
ATOM 687 C C . PRO A 1 84 ? -0.727 -9.367 43.660 1.00 86.62 84 PRO A C 1
ATOM 689 O O . PRO A 1 84 ? -0.661 -8.623 42.675 1.00 86.62 84 PRO A O 1
ATOM 692 N N . PRO A 1 85 ? -0.472 -8.902 44.902 1.00 83.88 85 PRO A N 1
ATOM 693 C CA . PRO A 1 85 ? 0.036 -7.552 45.166 1.00 83.88 85 PRO A CA 1
ATOM 694 C C . PRO A 1 85 ? 1.328 -7.217 44.407 1.00 83.88 85 PRO A C 1
ATOM 696 O O . PRO A 1 85 ? 1.390 -6.179 43.741 1.00 83.88 85 PRO A O 1
ATOM 699 N N . ILE A 1 86 ? 2.317 -8.115 44.429 1.00 87.12 86 ILE A N 1
ATOM 700 C CA . ILE A 1 86 ? 3.612 -7.932 43.755 1.00 87.12 86 ILE A CA 1
ATOM 701 C C . ILE A 1 86 ? 3.417 -7.902 42.234 1.00 87.12 86 ILE A C 1
ATOM 703 O O . ILE A 1 86 ? 3.887 -7.000 41.539 1.00 87.12 86 ILE A O 1
ATOM 707 N N . ILE A 1 87 ? 2.613 -8.820 41.693 1.00 86.44 87 ILE A N 1
ATOM 708 C CA . ILE A 1 87 ? 2.278 -8.852 40.262 1.00 86.44 87 ILE A CA 1
ATOM 709 C C . ILE A 1 87 ? 1.569 -7.570 39.811 1.00 86.44 87 ILE A C 1
ATOM 711 O O . ILE A 1 87 ? 1.853 -7.060 38.720 1.00 86.44 87 ILE A O 1
ATOM 715 N N . ARG A 1 88 ? 0.663 -7.019 40.631 1.00 82.56 88 ARG A N 1
ATOM 716 C CA . ARG A 1 88 ? 0.005 -5.729 40.363 1.00 82.56 88 ARG A CA 1
ATOM 717 C C . ARG A 1 88 ? 1.011 -4.581 40.336 1.00 82.56 88 ARG A C 1
ATOM 719 O O . ARG A 1 88 ? 0.911 -3.731 39.449 1.00 82.56 88 ARG A O 1
ATOM 726 N N . PHE A 1 89 ? 2.000 -4.584 41.229 1.00 84.81 89 PHE A N 1
ATOM 727 C CA . PHE A 1 89 ? 3.094 -3.616 41.209 1.00 84.81 89 PHE A CA 1
ATOM 728 C C . PHE A 1 89 ? 3.909 -3.726 39.910 1.00 84.81 89 PHE A C 1
ATOM 730 O O . PHE A 1 89 ? 3.991 -2.762 39.147 1.00 84.81 89 PHE A O 1
ATOM 737 N N . CYS A 1 90 ? 4.382 -4.926 39.565 1.00 83.81 90 CYS A N 1
ATOM 738 C CA . CYS A 1 90 ? 5.171 -5.188 38.355 1.00 83.81 90 CYS A CA 1
ATOM 739 C C . CYS A 1 90 ? 4.410 -4.923 37.044 1.00 83.81 90 CYS A C 1
ATOM 741 O O . CYS A 1 90 ? 4.996 -4.629 35.994 1.00 83.81 90 CYS A O 1
ATOM 743 N N . ALA A 1 91 ? 3.077 -4.987 37.069 1.00 79.00 91 ALA A N 1
ATOM 744 C CA . ALA A 1 91 ? 2.233 -4.643 35.929 1.00 79.00 91 ALA A CA 1
ATOM 745 C C . ALA A 1 91 ? 2.314 -3.162 35.531 1.00 79.00 91 ALA A C 1
ATOM 747 O O . ALA A 1 91 ? 1.896 -2.835 34.407 1.00 79.00 91 ALA A O 1
ATOM 748 N N . ARG A 1 92 ? 2.828 -2.296 36.415 1.00 72.75 92 ARG A N 1
ATOM 749 C CA . ARG A 1 92 ? 2.873 -0.844 36.232 1.00 72.75 92 ARG A CA 1
ATOM 750 C C . ARG A 1 92 ? 4.160 -0.309 35.607 1.00 72.75 92 ARG A C 1
ATOM 752 O O . ARG A 1 92 ? 4.041 0.756 35.036 1.00 72.75 92 ARG A O 1
ATOM 759 N N . ARG A 1 93 ? 5.265 -1.076 35.558 1.00 69.00 93 ARG A N 1
ATOM 760 C CA . ARG A 1 93 ? 6.591 -0.875 34.897 1.00 69.00 93 ARG A CA 1
ATOM 761 C C . ARG A 1 93 ? 6.875 0.427 34.106 1.00 69.00 93 ARG A C 1
ATOM 763 O O . ARG A 1 93 ? 7.946 0.962 34.305 1.00 69.00 93 ARG A O 1
ATOM 770 N N . GLY A 1 94 ? 5.992 0.939 33.243 1.00 59.09 94 GLY A N 1
ATOM 771 C CA . GLY A 1 94 ? 6.006 2.333 32.736 1.00 59.09 94 GLY A CA 1
ATOM 772 C C . GLY A 1 94 ? 7.133 2.771 31.782 1.00 59.09 94 GLY A C 1
ATOM 773 O O . GLY A 1 94 ? 6.871 3.541 30.861 1.00 59.09 94 GLY A O 1
ATOM 774 N N . TYR A 1 95 ? 8.353 2.249 31.914 1.00 64.62 95 TYR A N 1
ATOM 775 C CA . TYR A 1 95 ? 9.523 2.678 31.140 1.00 64.62 95 TYR A CA 1
ATOM 776 C C . TYR A 1 95 ? 9.625 2.049 29.737 1.00 64.62 95 TYR A C 1
ATOM 778 O O . TYR A 1 95 ? 9.163 0.926 29.487 1.00 64.62 95 TYR A O 1
ATOM 786 N N . LYS A 1 96 ? 10.263 2.780 28.805 1.00 55.00 96 LYS A N 1
ATOM 787 C CA . LYS A 1 96 ? 10.553 2.337 27.426 1.00 55.00 96 LYS A CA 1
ATOM 788 C C . LYS A 1 96 ? 11.681 1.287 27.387 1.00 55.00 96 LYS A C 1
ATOM 790 O O . LYS A 1 96 ? 12.445 1.105 28.336 1.00 55.00 96 LYS A O 1
ATOM 795 N N . SER A 1 97 ? 11.764 0.545 26.281 1.00 55.25 97 SER A N 1
ATOM 796 C CA . SER A 1 97 ? 12.927 -0.314 26.010 1.00 55.25 97 SER A CA 1
ATOM 797 C C . SER A 1 97 ? 14.147 0.567 25.721 1.00 55.25 97 SER A C 1
ATOM 799 O O . SER A 1 97 ? 13.996 1.552 25.005 1.00 55.25 97 SER A O 1
ATOM 801 N N . LEU A 1 98 ? 15.330 0.192 26.224 1.00 54.06 98 LEU A N 1
ATOM 802 C CA . LEU A 1 98 ? 16.602 0.886 25.949 1.00 54.06 98 LEU A CA 1
ATOM 803 C C . LEU A 1 98 ? 16.998 0.829 24.461 1.00 54.06 98 LEU A C 1
ATOM 805 O O . LEU A 1 98 ? 17.827 1.607 24.014 1.00 54.06 98 LEU A O 1
ATOM 809 N N . TRP A 1 99 ? 16.371 -0.064 23.687 1.00 49.66 99 TRP A N 1
ATOM 810 C CA . TRP A 1 99 ? 16.717 -0.354 22.291 1.00 49.66 99 TRP A CA 1
ATOM 811 C C . TRP A 1 99 ? 15.664 0.110 21.280 1.00 49.66 99 TRP A C 1
ATOM 813 O O . TRP A 1 99 ? 15.798 -0.150 20.085 1.00 49.66 99 TRP A O 1
ATOM 823 N N . GLU A 1 100 ? 14.576 0.754 21.723 1.00 46.34 100 GLU A N 1
ATOM 824 C CA . GLU A 1 100 ? 13.723 1.486 20.781 1.00 46.34 100 GLU A CA 1
ATOM 825 C C . GLU A 1 100 ? 14.434 2.797 20.437 1.00 46.34 100 GLU A C 1
ATOM 827 O O . GLU A 1 100 ? 14.206 3.820 21.075 1.00 46.34 100 GLU A O 1
ATOM 832 N N . THR A 1 101 ? 15.290 2.767 19.412 1.00 38.22 101 THR A N 1
ATOM 833 C CA . THR A 1 101 ? 15.703 3.993 18.733 1.00 38.22 101 THR A CA 1
ATOM 834 C C . THR A 1 101 ? 14.444 4.713 18.255 1.00 38.22 101 THR A C 1
ATOM 836 O O . THR A 1 101 ? 13.469 4.084 17.821 1.00 38.22 101 THR A O 1
ATOM 839 N N . ASN A 1 102 ? 14.438 6.040 18.369 1.00 35.31 102 ASN A N 1
ATOM 840 C CA . ASN A 1 102 ? 13.451 6.895 17.721 1.00 35.31 102 ASN A CA 1
ATOM 841 C C . ASN A 1 102 ? 13.612 6.739 16.197 1.00 35.31 102 ASN A C 1
ATOM 843 O O . ASN A 1 102 ? 14.187 7.593 15.528 1.00 35.31 102 ASN A O 1
ATOM 847 N N . GLU A 1 103 ? 13.157 5.617 15.632 1.00 35.38 103 GLU A N 1
ATOM 848 C CA . GLU A 1 103 ? 12.943 5.476 14.197 1.00 35.38 103 GLU A CA 1
ATOM 849 C C . GLU A 1 103 ? 12.075 6.656 13.781 1.00 35.38 103 GLU A C 1
ATOM 851 O O . GLU A 1 103 ? 10.953 6.773 14.277 1.00 35.38 103 GLU A O 1
ATOM 856 N N . LYS A 1 104 ? 12.631 7.515 12.917 1.00 34.28 104 LYS A N 1
ATOM 857 C CA . LYS A 1 104 ? 12.020 8.671 12.251 1.00 34.28 104 LYS A CA 1
ATOM 858 C C . LYS A 1 104 ? 10.507 8.508 12.068 1.00 34.28 104 LYS A C 1
ATOM 860 O O . LYS A 1 104 ? 10.018 8.140 11.002 1.00 34.28 104 LYS A O 1
ATOM 865 N N . SER A 1 105 ? 9.740 8.837 13.098 1.00 30.06 105 SER A N 1
ATOM 866 C CA . SER A 1 105 ? 8.318 9.107 12.998 1.00 30.06 105 SER A CA 1
ATOM 867 C C . SER A 1 105 ? 8.195 10.561 12.572 1.00 30.06 105 SER A C 1
ATOM 869 O O . SER A 1 105 ? 7.835 11.418 13.370 1.00 30.06 105 SER A O 1
ATOM 871 N N . GLY A 1 106 ? 8.537 10.834 11.308 1.00 26.30 106 GLY A N 1
ATOM 872 C CA . GLY A 1 106 ? 8.227 12.083 10.604 1.00 26.30 106 GLY A CA 1
ATOM 873 C C . GLY A 1 106 ? 6.730 12.181 10.310 1.00 26.30 106 GLY A C 1
ATOM 874 O O . GLY A 1 106 ? 6.298 12.324 9.174 1.00 26.30 106 GLY A O 1
ATOM 875 N N . GLY A 1 107 ? 5.930 11.998 11.347 1.00 28.12 107 GLY A N 1
ATOM 876 C CA . GLY A 1 107 ? 4.492 12.113 11.346 1.00 28.12 107 GLY A CA 1
ATOM 877 C C . GLY A 1 107 ? 4.105 12.264 12.798 1.00 28.12 107 GLY A C 1
ATOM 878 O O . GLY A 1 107 ? 4.227 11.302 13.559 1.00 28.12 107 GLY A O 1
ATOM 879 N N . GLU A 1 108 ? 3.710 13.481 13.170 1.00 26.50 108 GLU A N 1
ATOM 880 C CA . GLU A 1 108 ? 3.117 13.795 14.464 1.00 26.50 108 GLU A CA 1
ATOM 881 C C . GLU A 1 108 ? 2.229 12.630 14.901 1.00 26.50 108 GLU A C 1
ATOM 883 O O . GLU A 1 108 ? 1.274 12.255 14.209 1.00 26.50 108 GLU A O 1
ATOM 888 N N . SER A 1 109 ? 2.537 12.022 16.043 1.00 27.81 109 SER A N 1
ATOM 889 C CA . SER A 1 109 ? 1.624 11.087 16.677 1.00 27.81 109 SER A CA 1
ATOM 890 C C . SER A 1 109 ? 0.409 11.866 17.186 1.00 27.81 109 SER A C 1
ATOM 892 O O . SER A 1 109 ? 0.273 12.119 18.379 1.00 27.81 109 SER A O 1
ATOM 894 N N . LYS A 1 110 ? -0.499 12.252 16.284 1.00 33.41 110 LYS A N 1
ATOM 895 C CA . LYS A 1 110 ? -1.841 12.733 16.622 1.00 33.41 110 LYS A CA 1
ATOM 896 C C . LYS A 1 110 ? -2.659 11.535 17.085 1.00 33.41 110 LYS A C 1
ATOM 898 O O . LYS A 1 110 ? -3.390 10.899 16.328 1.00 33.41 110 LYS A O 1
ATOM 903 N N . GLY A 1 111 ? -2.456 11.176 18.346 1.00 30.31 111 GLY A N 1
ATOM 904 C CA . GLY A 1 111 ? -3.164 10.100 19.015 1.00 30.31 111 GLY A CA 1
ATOM 905 C C . GLY A 1 111 ? -2.760 10.009 20.478 1.00 30.31 111 GLY A C 1
ATOM 906 O O . GLY A 1 111 ? -1.745 9.393 20.781 1.00 30.31 111 GLY A O 1
ATOM 907 N N . ASN A 1 112 ? -3.602 10.589 21.340 1.00 32.25 112 ASN A N 1
ATOM 908 C CA . ASN A 1 112 ? -3.615 10.565 22.811 1.00 32.25 112 ASN A CA 1
ATOM 909 C C . ASN A 1 112 ? -3.656 9.149 23.433 1.00 32.25 112 ASN A C 1
ATOM 911 O O . ASN A 1 112 ? -4.439 8.893 24.348 1.00 32.25 112 ASN A O 1
ATOM 915 N N . ASP A 1 113 ? -2.822 8.208 22.997 1.00 34.22 113 ASP A N 1
ATOM 916 C CA . ASP A 1 113 ? -2.430 7.104 23.872 1.00 34.22 113 ASP A CA 1
ATOM 917 C C . ASP A 1 113 ? -1.353 7.656 24.815 1.00 34.22 113 ASP A C 1
ATOM 919 O O . ASP A 1 113 ? -0.169 7.339 24.698 1.00 34.22 113 ASP A O 1
ATOM 923 N N . ASN A 1 114 ? -1.786 8.531 25.731 1.00 37.28 114 ASN A N 1
ATOM 924 C CA . ASN A 1 114 ? -0.983 9.010 26.844 1.00 37.28 114 ASN A CA 1
ATOM 925 C C . ASN A 1 114 ? -0.551 7.784 27.661 1.00 37.28 114 ASN A C 1
ATOM 927 O O . ASN A 1 114 ? -1.292 7.270 28.500 1.00 37.28 114 ASN A O 1
ATOM 931 N N . ILE A 1 115 ? 0.648 7.272 27.395 1.00 42.06 115 ILE A N 1
ATOM 932 C CA . ILE A 1 115 ? 1.387 6.482 28.372 1.00 42.06 115 ILE A CA 1
ATOM 933 C C . ILE A 1 115 ? 1.896 7.526 29.360 1.00 42.06 115 ILE A C 1
ATOM 935 O O . ILE A 1 115 ? 2.916 8.155 29.117 1.00 42.06 115 ILE A O 1
ATOM 939 N N . VAL A 1 116 ? 1.112 7.781 30.411 1.00 44.06 116 VAL A N 1
ATOM 940 C CA . VAL A 1 116 ? 1.269 8.973 31.262 1.00 44.06 116 VAL A CA 1
ATOM 941 C C . VAL A 1 116 ? 2.536 8.959 32.127 1.00 44.06 116 VAL A C 1
ATOM 943 O O . VAL A 1 116 ? 2.804 9.944 32.790 1.00 44.06 116 VAL A O 1
ATOM 946 N N . TYR A 1 117 ? 3.371 7.919 32.123 1.00 50.53 117 TYR A N 1
ATOM 947 C CA . TYR A 1 117 ? 4.562 7.947 32.977 1.00 50.53 117 TYR A CA 1
ATOM 948 C C . TYR A 1 117 ? 5.775 7.356 32.274 1.00 50.53 117 TYR A C 1
ATOM 950 O O . TYR A 1 117 ? 5.827 6.158 31.996 1.00 50.53 117 TYR A O 1
ATOM 958 N N . HIS A 1 118 ? 6.749 8.217 32.001 1.00 54.53 118 HIS A N 1
ATOM 959 C CA . HIS A 1 118 ? 8.114 7.845 31.659 1.00 54.53 118 HIS A CA 1
ATOM 960 C C . HIS A 1 118 ? 8.998 8.155 32.871 1.00 54.53 118 HIS A C 1
ATOM 962 O O . HIS A 1 118 ? 9.691 9.160 32.878 1.00 54.53 118 HIS A O 1
ATOM 968 N N . TYR A 1 119 ? 8.919 7.320 33.909 1.00 65.19 119 TYR A N 1
ATOM 969 C CA . TYR A 1 119 ? 9.924 7.294 34.979 1.00 65.19 119 TYR A CA 1
ATOM 970 C C . TYR A 1 119 ? 11.063 6.340 34.596 1.00 65.19 119 TYR A C 1
ATOM 972 O O . TYR A 1 119 ? 10.904 5.495 33.700 1.00 65.19 119 TYR A O 1
ATOM 980 N N . GLY A 1 120 ? 12.212 6.501 35.246 1.00 67.06 120 GLY A N 1
ATOM 981 C CA . GLY A 1 120 ? 13.428 5.745 34.978 1.00 67.06 120 GLY A CA 1
ATOM 982 C C . GLY A 1 120 ? 13.256 4.247 35.222 1.00 67.06 120 GLY A C 1
ATOM 983 O O . GLY A 1 120 ? 12.434 3.796 36.026 1.00 67.06 120 GLY A O 1
ATOM 984 N N . ARG A 1 121 ? 14.046 3.435 34.512 1.00 76.81 121 ARG A N 1
ATOM 985 C CA . ARG A 1 121 ? 14.098 1.993 34.781 1.00 76.81 121 ARG A CA 1
ATOM 986 C C . ARG A 1 121 ? 14.648 1.720 36.178 1.00 76.81 121 ARG A C 1
ATOM 988 O O . ARG A 1 121 ? 14.078 0.902 36.890 1.00 76.81 121 ARG A O 1
ATOM 995 N N . GLU A 1 122 ? 15.705 2.425 36.548 1.00 80.94 122 GLU A N 1
ATOM 996 C CA . GLU A 1 122 ? 16.344 2.352 37.863 1.00 80.94 122 GLU A CA 1
ATOM 997 C C . GLU A 1 122 ? 15.355 2.719 38.973 1.00 80.94 122 GLU A C 1
ATOM 999 O O . GLU A 1 122 ? 15.137 1.929 39.887 1.00 80.94 122 GLU A O 1
ATOM 1004 N N . GLU A 1 123 ? 14.637 3.834 38.814 1.00 80.50 123 GLU A N 1
ATOM 1005 C CA . GLU A 1 123 ? 13.606 4.286 39.759 1.00 80.50 123 GLU A CA 1
ATOM 1006 C C . GLU A 1 123 ? 12.524 3.223 40.006 1.00 80.50 123 GLU A C 1
ATOM 1008 O O . GLU A 1 123 ? 12.050 3.039 41.128 1.00 80.50 123 GLU A O 1
ATOM 1013 N N . PHE A 1 124 ? 12.128 2.483 38.965 1.00 86.38 124 PHE A N 1
ATOM 1014 C CA . PHE A 1 124 ? 11.174 1.387 39.112 1.00 86.38 124 PHE A CA 1
ATOM 1015 C C . PHE A 1 124 ? 11.720 0.233 39.950 1.00 86.38 124 PHE A C 1
ATOM 1017 O O . PHE A 1 124 ? 10.982 -0.300 40.777 1.00 86.38 124 PHE A O 1
ATOM 1024 N N . PHE A 1 125 ? 12.959 -0.195 39.696 1.00 88.38 125 PHE A N 1
ATOM 1025 C CA . PHE A 1 125 ? 13.544 -1.334 40.403 1.00 88.38 125 PHE A CA 1
ATOM 1026 C C . PHE A 1 125 ? 13.892 -0.988 41.846 1.00 88.38 125 PHE A C 1
ATOM 1028 O O . PHE A 1 125 ? 13.644 -1.815 42.716 1.00 88.38 125 PHE A O 1
ATOM 1035 N N . ALA A 1 126 ? 14.318 0.248 42.121 1.00 87.50 126 ALA A N 1
ATOM 1036 C CA . ALA A 1 126 ? 14.473 0.745 43.484 1.00 87.50 126 ALA A CA 1
ATOM 1037 C C . ALA A 1 126 ? 13.153 0.639 44.268 1.00 87.50 126 ALA A C 1
ATOM 1039 O O . ALA A 1 126 ? 13.098 0.032 45.332 1.00 87.50 126 ALA A O 1
ATOM 1040 N N . ALA A 1 127 ? 12.048 1.125 43.693 1.00 87.31 127 ALA A N 1
ATOM 1041 C CA . ALA A 1 127 ? 10.738 1.027 44.334 1.00 87.31 127 ALA A CA 1
ATOM 1042 C C . ALA A 1 127 ? 10.193 -0.414 44.407 1.00 87.31 127 ALA A C 1
ATOM 1044 O O . ALA A 1 127 ? 9.408 -0.735 45.300 1.00 87.31 127 ALA A O 1
ATOM 1045 N N . LEU A 1 128 ? 10.556 -1.278 43.451 1.00 89.44 128 LEU A N 1
ATOM 1046 C CA . LEU A 1 128 ? 10.199 -2.697 43.478 1.00 89.44 128 LEU A CA 1
ATOM 1047 C C . LEU A 1 128 ? 10.918 -3.424 44.612 1.00 89.44 128 LEU A C 1
ATOM 1049 O O . LEU A 1 128 ? 10.274 -4.214 45.293 1.00 89.44 128 LEU A O 1
ATOM 1053 N N . LYS A 1 129 ? 12.209 -3.141 44.814 1.00 92.06 129 LYS A N 1
ATOM 1054 C CA . LYS A 1 129 ? 13.005 -3.684 45.914 1.00 92.06 129 LYS A CA 1
ATOM 1055 C C . LYS A 1 129 ? 12.349 -3.363 47.256 1.00 92.06 129 LYS A C 1
ATOM 1057 O O . LYS A 1 129 ? 11.950 -4.295 47.943 1.00 92.06 129 LYS A O 1
ATOM 1062 N N . THR A 1 130 ? 12.068 -2.084 47.524 1.00 89.69 130 THR A N 1
ATOM 1063 C CA . THR A 1 130 ? 11.339 -1.671 48.737 1.00 89.69 130 THR A CA 1
ATOM 1064 C C . THR A 1 130 ? 10.004 -2.401 48.865 1.00 89.69 130 THR A C 1
ATOM 1066 O O . THR A 1 130 ? 9.678 -2.936 49.914 1.00 89.69 130 THR A O 1
ATOM 1069 N N . LYS A 1 131 ? 9.230 -2.513 47.773 1.00 90.12 131 LYS A N 1
ATOM 1070 C CA . LYS A 1 131 ? 7.937 -3.206 47.830 1.00 90.12 131 LYS A CA 1
ATOM 1071 C C . LYS A 1 131 ? 8.066 -4.688 48.202 1.00 90.12 131 LYS A C 1
ATOM 1073 O O . LYS A 1 131 ? 7.141 -5.224 48.814 1.00 90.12 131 LYS A O 1
ATOM 1078 N N . LEU A 1 132 ? 9.127 -5.358 47.762 1.00 90.62 132 LEU A N 1
ATOM 1079 C CA . LEU A 1 132 ? 9.382 -6.761 48.078 1.00 90.62 132 LEU A CA 1
ATOM 1080 C C . LEU A 1 132 ? 9.826 -6.918 49.533 1.00 90.62 132 LEU A C 1
ATOM 1082 O O . LEU A 1 132 ? 9.260 -7.763 50.215 1.00 90.62 132 LEU A O 1
ATOM 1086 N N . GLU A 1 133 ? 10.741 -6.068 49.999 1.00 90.06 133 GLU A N 1
ATOM 1087 C CA . GLU A 1 133 ? 11.203 -6.017 51.396 1.00 90.06 133 GLU A CA 1
ATOM 1088 C C . GLU A 1 133 ? 10.040 -5.753 52.366 1.00 90.06 133 GLU A C 1
ATOM 1090 O O . GLU A 1 133 ? 9.913 -6.438 53.372 1.00 90.06 133 GLU A O 1
ATOM 1095 N N . ASP A 1 134 ? 9.109 -4.861 52.008 1.00 87.62 134 ASP A N 1
ATOM 1096 C CA . ASP A 1 134 ? 7.909 -4.577 52.810 1.00 87.62 134 ASP A CA 1
ATOM 1097 C C . ASP A 1 134 ? 6.914 -5.753 52.878 1.00 87.62 134 ASP A C 1
ATOM 1099 O O . ASP A 1 134 ? 6.001 -5.751 53.702 1.00 87.62 134 ASP A O 1
ATOM 1103 N N . SER A 1 135 ? 6.971 -6.695 51.927 1.00 84.50 135 SER A N 1
ATOM 1104 C CA . SER A 1 135 ? 5.898 -7.684 51.718 1.00 84.50 135 SER A CA 1
ATOM 1105 C C . SER A 1 135 ? 6.324 -9.135 51.941 1.00 84.50 135 SER A C 1
ATOM 1107 O O . SER A 1 135 ? 5.452 -10.003 51.930 1.00 84.50 135 SER A O 1
ATOM 1109 N N . LEU A 1 136 ? 7.623 -9.411 52.069 1.00 89.06 136 LEU A N 1
ATOM 1110 C CA . LEU A 1 136 ? 8.215 -10.751 52.103 1.00 89.06 136 LEU A CA 1
ATOM 1111 C C . LEU A 1 136 ? 9.333 -10.815 53.156 1.00 89.06 136 LEU A C 1
ATOM 1113 O O . LEU A 1 136 ? 9.886 -9.789 53.534 1.00 89.06 136 LEU A O 1
ATOM 1117 N N . SER A 1 137 ? 9.706 -12.025 53.588 1.00 88.62 137 SER A N 1
ATOM 1118 C CA . SER A 1 137 ? 10.936 -12.224 54.369 1.00 88.62 137 SER A CA 1
ATOM 1119 C C . SER A 1 137 ? 12.176 -11.860 53.546 1.00 88.62 137 SER A C 1
ATOM 1121 O O . SER A 1 137 ? 12.132 -11.882 52.316 1.00 88.62 137 SER A O 1
ATOM 1123 N N . GLU A 1 138 ? 13.293 -11.566 54.211 1.00 87.00 138 GLU A N 1
ATOM 1124 C CA . GLU A 1 138 ? 14.518 -11.086 53.558 1.00 87.00 138 GLU A CA 1
ATOM 1125 C C . GLU A 1 138 ? 15.018 -12.018 52.434 1.00 87.00 138 GLU A C 1
ATOM 1127 O O . GLU A 1 138 ? 15.318 -11.566 51.327 1.00 87.00 138 GLU A O 1
ATOM 1132 N N . GLU A 1 139 ? 15.026 -13.331 52.684 1.00 86.69 139 GLU A N 1
ATOM 1133 C CA . GLU A 1 139 ? 15.400 -14.359 51.702 1.00 86.69 139 GLU A CA 1
ATOM 1134 C C . GLU A 1 139 ? 14.453 -14.358 50.489 1.00 86.69 139 GLU A C 1
ATOM 1136 O O . GLU A 1 139 ? 14.878 -14.220 49.340 1.00 86.69 139 GLU A O 1
ATOM 1141 N N . ASN A 1 140 ? 13.143 -14.380 50.746 1.00 88.38 140 ASN A N 1
ATOM 1142 C CA . ASN A 1 140 ? 12.123 -14.364 49.702 1.00 88.38 140 ASN A CA 1
ATOM 1143 C C . ASN A 1 140 ? 12.118 -13.055 48.901 1.00 88.38 140 ASN A C 1
ATOM 1145 O O . ASN A 1 140 ? 11.834 -13.073 47.700 1.00 88.38 140 ASN A O 1
ATOM 1149 N N . ALA A 1 141 ? 12.413 -11.919 49.537 1.00 89.00 141 ALA A N 1
ATOM 1150 C CA . ALA A 1 141 ? 12.520 -10.618 48.888 1.00 89.00 141 ALA A CA 1
ATOM 1151 C C . ALA A 1 141 ? 13.707 -10.584 47.917 1.00 89.00 141 ALA A C 1
ATOM 1153 O O . ALA A 1 141 ? 13.545 -10.138 46.777 1.00 89.00 141 ALA A O 1
ATOM 1154 N N . ARG A 1 142 ? 14.863 -11.120 48.332 1.00 91.31 142 ARG A N 1
ATOM 1155 C CA . ARG A 1 142 ? 16.082 -11.220 47.518 1.00 91.31 142 ARG A CA 1
ATOM 1156 C C . ARG A 1 142 ? 15.867 -12.090 46.277 1.00 91.31 142 ARG A C 1
ATOM 1158 O O . ARG A 1 142 ? 16.115 -11.636 45.157 1.00 91.31 142 ARG A O 1
ATOM 1165 N N . ASP A 1 143 ? 15.310 -13.286 46.449 1.00 90.19 143 ASP A N 1
ATOM 1166 C CA . ASP A 1 143 ? 15.056 -14.214 45.340 1.00 90.19 143 ASP A CA 1
ATOM 1167 C C . ASP A 1 143 ? 13.967 -13.700 44.391 1.00 90.19 143 ASP A C 1
ATOM 1169 O O . ASP A 1 143 ? 14.079 -13.785 43.161 1.00 90.19 143 ASP A O 1
ATOM 1173 N N . SER A 1 144 ? 12.923 -13.085 44.950 1.00 91.25 144 SER A N 1
ATOM 1174 C CA . SER A 1 144 ? 11.860 -12.449 44.170 1.00 91.25 144 SER A CA 1
ATOM 1175 C C . SER A 1 144 ? 12.364 -11.257 43.367 1.00 91.25 144 SER A C 1
ATOM 1177 O O . SER A 1 144 ? 11.893 -11.041 42.243 1.00 91.25 144 SER A O 1
ATOM 1179 N N . LEU A 1 145 ? 13.305 -10.482 43.919 1.00 92.81 145 LEU A N 1
ATOM 1180 C CA . LEU A 1 145 ? 13.933 -9.362 43.229 1.00 92.81 145 LEU A CA 1
ATOM 1181 C C . LEU A 1 145 ? 14.775 -9.871 42.060 1.00 92.81 145 LEU A C 1
ATOM 1183 O O . LEU A 1 145 ? 14.560 -9.402 40.946 1.00 92.81 145 LEU A O 1
ATOM 1187 N N . SER A 1 146 ? 15.605 -10.895 42.268 1.00 90.69 146 SER A N 1
ATOM 1188 C CA . SER A 1 146 ? 16.395 -11.535 41.204 1.00 90.69 146 SER A CA 1
ATOM 1189 C C . SER A 1 146 ? 15.509 -12.054 40.059 1.00 90.69 146 SER A C 1
ATOM 1191 O O . SER A 1 146 ? 15.700 -11.714 38.883 1.00 90.69 146 SER A O 1
ATOM 1193 N N . ALA A 1 147 ? 14.430 -12.776 40.390 1.00 89.88 147 ALA A N 1
ATOM 1194 C CA . ALA A 1 147 ? 13.452 -13.231 39.402 1.00 89.88 147 ALA A CA 1
ATOM 1195 C C . ALA A 1 147 ? 12.782 -12.055 38.663 1.00 89.88 147 ALA A C 1
ATOM 1197 O O . ALA A 1 147 ? 12.539 -12.113 37.449 1.00 89.88 147 ALA A O 1
ATOM 1198 N N . CYS A 1 148 ? 12.487 -10.963 39.373 1.00 89.88 148 CYS A N 1
ATOM 1199 C CA . CYS A 1 148 ? 11.953 -9.749 38.772 1.00 89.88 148 CYS A CA 1
ATOM 1200 C C . CYS A 1 148 ? 12.957 -9.063 37.851 1.00 89.88 148 CYS A C 1
ATOM 1202 O O . CYS A 1 148 ? 12.573 -8.686 36.749 1.00 89.88 148 CYS A O 1
ATOM 1204 N N . GLU A 1 149 ? 14.211 -8.899 38.251 1.00 89.19 149 GLU A N 1
ATOM 1205 C CA . GLU A 1 149 ? 15.264 -8.267 37.457 1.00 89.19 149 GLU A CA 1
ATOM 1206 C C . GLU A 1 149 ? 15.504 -9.021 36.154 1.00 89.19 149 GLU A C 1
ATOM 1208 O O . GLU A 1 149 ? 15.555 -8.404 35.085 1.00 89.19 149 GLU A O 1
ATOM 1213 N N . GLN A 1 150 ? 15.502 -10.353 36.209 1.00 86.81 150 GLN A N 1
ATOM 1214 C CA . GLN A 1 150 ? 15.622 -11.203 35.031 1.00 86.81 150 GLN A CA 1
ATOM 1215 C C . GLN A 1 150 ? 14.388 -11.102 34.116 1.00 86.81 150 GLN A C 1
ATOM 1217 O O . GLN A 1 150 ? 14.500 -10.825 32.919 1.00 86.81 150 GLN A O 1
ATOM 1222 N N . ILE A 1 151 ? 13.176 -11.297 34.652 1.00 85.88 151 ILE A N 1
ATOM 1223 C CA . ILE A 1 151 ? 11.943 -11.369 33.842 1.00 85.88 151 ILE A CA 1
ATOM 1224 C C . ILE A 1 151 ? 11.485 -9.981 33.363 1.00 85.88 151 ILE A C 1
ATOM 1226 O O . ILE A 1 151 ? 10.885 -9.841 32.287 1.00 85.88 151 ILE A O 1
ATOM 1230 N N . LEU A 1 152 ? 11.720 -8.938 34.161 1.00 84.38 152 LEU A N 1
ATOM 1231 C CA . LEU A 1 152 ? 11.437 -7.545 33.817 1.00 84.38 152 LEU A CA 1
ATOM 1232 C C . LEU A 1 152 ? 12.611 -6.865 33.109 1.00 84.38 152 LEU A C 1
ATOM 1234 O O . LEU A 1 152 ? 12.409 -5.751 32.629 1.00 84.38 152 LEU A O 1
ATOM 1238 N N . ASN A 1 153 ? 13.743 -7.545 32.940 1.00 81.62 153 ASN A N 1
ATOM 1239 C CA . ASN A 1 153 ? 14.900 -7.090 32.180 1.00 81.62 153 ASN A CA 1
ATOM 1240 C C . ASN A 1 153 ? 15.515 -5.783 32.720 1.00 81.62 153 ASN A C 1
ATOM 1242 O O . ASN A 1 153 ? 15.553 -4.772 32.011 1.00 81.62 153 ASN A O 1
ATOM 1246 N N . CYS A 1 154 ? 15.963 -5.798 33.981 1.00 83.38 154 CYS A N 1
ATOM 1247 C CA . CYS A 1 154 ? 16.592 -4.657 34.658 1.00 83.38 154 CYS A CA 1
ATOM 1248 C C . CYS A 1 154 ? 17.778 -4.105 33.859 1.00 83.38 154 CYS A C 1
ATOM 1250 O O . CYS A 1 154 ? 17.740 -2.970 33.382 1.00 83.38 154 CYS A O 1
ATOM 1252 N N . HIS A 1 155 ? 18.747 -4.962 33.552 1.00 79.62 155 HIS A N 1
ATOM 1253 C CA . HIS A 1 155 ? 19.962 -4.584 32.821 1.00 79.62 155 HIS A CA 1
ATOM 1254 C C . HIS A 1 155 ? 19.744 -4.355 31.321 1.00 79.62 155 HIS A C 1
ATOM 1256 O O . HIS A 1 155 ? 20.654 -3.953 30.605 1.00 79.62 155 HIS A O 1
ATOM 1262 N N . GLY A 1 156 ? 18.530 -4.589 30.816 1.00 68.69 156 GLY A N 1
ATOM 1263 C CA . GLY A 1 156 ? 18.219 -4.346 29.416 1.00 68.69 156 GLY A CA 1
ATOM 1264 C C . GLY A 1 156 ? 18.876 -5.312 28.446 1.00 68.69 156 GLY A C 1
ATOM 1265 O O . GLY A 1 156 ? 19.081 -4.922 27.304 1.00 68.69 156 GLY A O 1
ATOM 1266 N N . ASP A 1 157 ? 19.136 -6.555 28.841 1.00 69.88 157 ASP A N 1
ATOM 1267 C CA . ASP A 1 157 ? 19.597 -7.596 27.928 1.00 69.88 157 ASP A CA 1
ATOM 1268 C C . ASP A 1 157 ? 18.615 -7.731 26.737 1.00 69.88 157 ASP A C 1
ATOM 1270 O O . ASP A 1 157 ? 17.420 -8.015 26.929 1.00 69.88 157 ASP A O 1
ATOM 1274 N N . PRO A 1 158 ? 19.078 -7.533 25.488 1.00 59.34 158 PRO A N 1
ATOM 1275 C CA . PRO A 1 158 ? 18.266 -7.711 24.287 1.00 59.34 158 PRO A CA 1
ATOM 1276 C C . PRO A 1 158 ? 17.578 -9.082 24.178 1.00 59.34 158 PRO A C 1
ATOM 1278 O O . PRO A 1 158 ? 16.507 -9.176 23.570 1.00 59.34 158 PRO A O 1
ATOM 1281 N N . LYS A 1 159 ? 18.169 -10.141 24.748 1.00 59.81 159 LYS A N 1
ATOM 1282 C CA . LYS A 1 159 ? 17.653 -11.520 24.712 1.00 59.81 159 LYS A CA 1
ATOM 1283 C C . LYS A 1 159 ? 16.515 -11.750 25.708 1.00 59.81 159 LYS A C 1
ATOM 1285 O O . LYS A 1 159 ? 15.634 -12.571 25.445 1.00 59.81 159 LYS A O 1
ATOM 1290 N N . LEU A 1 160 ? 16.510 -11.015 26.821 1.00 61.91 160 LEU A N 1
ATOM 1291 C CA . LEU A 1 160 ? 15.507 -11.126 27.887 1.00 61.91 160 LEU A CA 1
ATOM 1292 C C . LEU A 1 160 ? 14.312 -10.185 27.685 1.00 61.91 160 LEU A C 1
ATOM 1294 O O . LEU A 1 160 ? 13.285 -10.313 28.360 1.00 61.91 160 LEU A O 1
ATOM 1298 N N . GLU A 1 161 ? 14.380 -9.267 26.715 1.00 63.22 161 GLU A N 1
ATOM 1299 C CA . GLU A 1 161 ? 13.251 -8.401 26.403 1.00 63.22 161 GLU A CA 1
ATOM 1300 C C . GLU A 1 161 ? 12.077 -9.227 25.841 1.00 63.22 161 GLU A C 1
ATOM 1302 O O . GLU A 1 161 ? 12.070 -9.717 24.712 1.00 63.22 161 GLU A O 1
ATOM 1307 N N . ILE A 1 162 ? 11.009 -9.342 26.635 1.00 56.16 162 ILE A N 1
ATOM 1308 C CA . ILE A 1 162 ? 9.780 -10.082 26.276 1.00 56.16 162 ILE A CA 1
ATOM 1309 C C . ILE A 1 162 ? 9.120 -9.531 25.010 1.00 56.16 162 ILE A C 1
ATOM 1311 O O . ILE A 1 162 ? 8.347 -10.219 24.335 1.00 56.16 162 ILE A O 1
ATOM 1315 N N . ARG A 1 163 ? 9.416 -8.275 24.680 1.00 50.38 163 ARG A N 1
ATOM 1316 C CA . ARG A 1 163 ? 9.287 -7.774 23.324 1.00 50.38 163 ARG A CA 1
ATOM 1317 C C . ARG A 1 163 ? 10.660 -7.932 22.669 1.00 50.38 163 ARG A C 1
ATOM 1319 O O . ARG A 1 163 ? 11.481 -7.050 22.879 1.00 50.38 163 ARG A O 1
ATOM 1326 N N . PRO A 1 164 ? 10.894 -8.974 21.853 1.00 47.00 164 PRO A N 1
ATOM 1327 C CA . PRO A 1 164 ? 12.142 -9.073 21.111 1.00 47.00 164 PRO A CA 1
ATOM 1328 C C . PRO A 1 164 ? 12.429 -7.725 20.450 1.00 47.00 164 PRO A C 1
ATOM 1330 O O . PRO A 1 164 ? 11.474 -7.092 19.955 1.00 47.00 164 PRO A O 1
ATOM 1333 N N . VAL A 1 165 ? 13.702 -7.300 20.430 1.00 42.28 165 VAL A N 1
ATOM 1334 C CA . VAL A 1 165 ? 14.175 -6.239 19.521 1.00 42.28 165 VAL A CA 1
ATOM 1335 C C . VAL A 1 165 ? 13.440 -6.442 18.209 1.00 42.28 165 VAL A C 1
ATOM 1337 O O . VAL A 1 165 ? 13.272 -7.591 17.789 1.00 42.28 165 VAL A O 1
ATOM 1340 N N . ARG A 1 166 ? 12.888 -5.376 17.614 1.00 42.97 166 ARG A N 1
ATOM 1341 C CA . ARG A 1 166 ? 12.111 -5.509 16.378 1.00 42.97 166 ARG A CA 1
ATOM 1342 C C . ARG A 1 166 ? 13.009 -6.082 15.282 1.00 42.97 166 ARG A C 1
ATOM 1344 O O . ARG A 1 166 ? 13.507 -5.375 14.421 1.00 42.97 166 ARG A O 1
ATOM 1351 N N . ILE A 1 167 ? 13.091 -7.398 15.219 1.00 40.78 167 ILE A N 1
ATOM 1352 C CA . ILE A 1 167 ? 13.329 -8.115 13.996 1.00 40.78 167 ILE A CA 1
ATOM 1353 C C . ILE A 1 167 ? 11.994 -7.927 13.280 1.00 40.78 167 ILE A C 1
ATOM 1355 O O . ILE A 1 167 ? 11.032 -8.655 13.536 1.00 40.78 167 ILE A O 1
ATOM 1359 N N . GLU A 1 168 ? 11.830 -6.846 12.509 1.00 40.16 168 GLU A N 1
ATOM 1360 C CA . GLU A 1 168 ? 10.650 -6.682 11.663 1.00 40.16 168 GLU A CA 1
ATOM 1361 C C . GLU A 1 168 ? 10.628 -7.836 10.645 1.00 40.16 168 GLU A C 1
ATOM 1363 O O . GLU A 1 168 ? 11.114 -7.783 9.517 1.00 40.16 168 GLU A O 1
ATOM 1368 N N . ASN A 1 169 ? 10.038 -8.941 11.078 1.00 38.25 169 ASN A N 1
ATOM 1369 C CA . ASN A 1 169 ? 9.721 -10.090 10.254 1.00 38.25 169 ASN A CA 1
ATOM 1370 C C . ASN A 1 169 ? 8.346 -9.921 9.597 1.00 38.25 169 ASN A C 1
ATOM 1372 O O . ASN A 1 169 ? 7.695 -10.897 9.248 1.00 38.25 169 ASN A O 1
ATOM 1376 N N . ARG A 1 170 ? 7.850 -8.677 9.504 1.00 44.28 170 ARG A N 1
ATOM 1377 C CA . ARG A 1 170 ? 6.478 -8.365 9.075 1.00 44.28 170 ARG A CA 1
ATOM 1378 C C . ARG A 1 170 ? 6.337 -8.183 7.569 1.00 44.28 170 ARG A C 1
ATOM 1380 O O . ARG A 1 170 ? 5.249 -8.438 7.067 1.00 44.28 170 ARG A O 1
ATOM 1387 N N . GLY A 1 171 ? 7.398 -7.782 6.872 1.00 50.47 171 GLY A N 1
ATOM 1388 C CA . GLY A 1 171 ? 7.490 -7.992 5.433 1.00 50.47 171 GLY A CA 1
ATOM 1389 C C . GLY A 1 171 ? 7.886 -9.441 5.239 1.00 50.47 171 GLY A C 1
ATOM 1390 O O . GLY A 1 171 ? 9.066 -9.753 5.298 1.00 50.47 171 GLY A O 1
ATOM 1391 N N . VAL A 1 172 ? 6.926 -10.358 5.147 1.00 55.25 172 VAL A N 1
ATOM 1392 C CA . VAL A 1 172 ? 7.241 -11.783 4.990 1.00 55.25 172 VAL A CA 1
ATOM 1393 C C . VAL A 1 172 ? 7.634 -12.032 3.535 1.00 55.25 172 VAL A C 1
ATOM 1395 O O . VAL A 1 172 ? 6.941 -12.755 2.831 1.00 55.25 172 VAL A O 1
ATOM 1398 N N . SER A 1 173 ? 8.715 -11.394 3.074 1.00 60.69 173 SER A N 1
ATOM 1399 C CA . SER A 1 173 ? 9.309 -11.692 1.777 1.00 60.69 173 SER A CA 1
ATOM 1400 C C . SER A 1 173 ? 9.574 -13.191 1.751 1.00 60.69 173 SER A C 1
ATOM 1402 O O . SER A 1 173 ? 10.244 -13.738 2.639 1.00 60.69 173 SER A O 1
ATOM 1404 N N . ARG A 1 174 ? 8.932 -13.868 0.807 1.00 75.88 174 ARG A N 1
ATOM 1405 C CA . ARG A 1 174 ? 9.138 -15.291 0.585 1.00 75.88 174 ARG A CA 1
ATOM 1406 C C . ARG A 1 174 ? 10.355 -15.470 -0.286 1.00 75.88 174 ARG A C 1
ATOM 1408 O O . ARG A 1 174 ? 10.728 -14.570 -1.036 1.00 75.88 174 ARG A O 1
ATOM 1415 N N . CYS A 1 175 ? 10.963 -16.640 -0.153 1.00 76.94 175 CYS A N 1
ATOM 1416 C CA . CYS A 1 175 ? 12.033 -17.043 -1.039 1.00 76.94 175 CYS A CA 1
ATOM 1417 C C . CYS A 1 175 ? 11.583 -16.851 -2.494 1.00 76.94 175 CYS A C 1
ATOM 1419 O O . CYS A 1 175 ? 10.464 -17.228 -2.856 1.00 76.94 175 CYS A O 1
ATOM 1421 N N . ALA A 1 176 ? 12.440 -16.223 -3.298 1.00 70.81 176 ALA A N 1
ATOM 1422 C CA . ALA A 1 176 ? 12.203 -16.032 -4.722 1.00 70.81 176 ALA A CA 1
ATOM 1423 C C . ALA A 1 176 ? 12.452 -17.305 -5.545 1.00 70.81 176 ALA A C 1
ATOM 1425 O O . ALA A 1 176 ? 12.240 -17.262 -6.754 1.00 70.81 176 ALA A O 1
ATOM 1426 N N . TRP A 1 177 ? 12.908 -18.390 -4.912 1.00 74.88 177 TRP A N 1
ATOM 1427 C CA . TRP A 1 177 ? 13.093 -19.691 -5.548 1.00 74.88 177 TRP A CA 1
ATOM 1428 C C . TRP A 1 177 ? 11.750 -20.361 -5.822 1.00 74.88 177 TRP A C 1
ATOM 1430 O O . TRP A 1 177 ? 10.847 -20.295 -4.975 1.00 74.88 177 TRP A O 1
ATOM 1440 N N . ASP A 1 178 ? 11.607 -20.960 -6.999 1.00 77.56 178 ASP A N 1
ATOM 1441 C CA . ASP A 1 178 ? 10.362 -21.590 -7.419 1.00 77.56 178 ASP A CA 1
ATOM 1442 C C . ASP A 1 178 ? 9.972 -22.756 -6.498 1.00 77.56 178 ASP A C 1
ATOM 1444 O O . ASP A 1 178 ? 10.821 -23.425 -5.917 1.00 77.56 178 ASP A O 1
ATOM 1448 N N . GLY A 1 179 ? 8.677 -22.910 -6.221 1.00 80.25 179 GLY A N 1
ATOM 1449 C CA . GLY A 1 179 ? 8.180 -23.871 -5.222 1.00 80.25 179 GLY A CA 1
ATOM 1450 C C . GLY A 1 179 ? 8.485 -23.536 -3.746 1.00 80.25 179 GLY A C 1
ATOM 1451 O O . GLY A 1 179 ? 7.847 -24.083 -2.843 1.00 80.25 179 GLY A O 1
ATOM 1452 N N . CYS A 1 180 ? 9.378 -22.585 -3.439 1.00 79.94 180 CYS A N 1
ATOM 1453 C CA . CYS A 1 180 ? 9.755 -22.296 -2.056 1.00 79.94 180 CYS A CA 1
ATOM 1454 C C . CYS A 1 180 ? 8.829 -21.279 -1.362 1.00 79.94 180 CYS A C 1
ATOM 1456 O O . CYS A 1 180 ? 8.705 -20.117 -1.755 1.00 79.94 180 CYS A O 1
ATOM 1458 N N . ASN A 1 181 ? 8.253 -21.670 -0.221 1.00 78.31 181 ASN A N 1
ATOM 1459 C CA . ASN A 1 181 ? 7.427 -20.797 0.626 1.00 78.31 181 ASN A CA 1
ATOM 1460 C C . ASN A 1 181 ? 8.105 -20.377 1.943 1.00 78.31 181 ASN A C 1
ATOM 1462 O O . ASN A 1 181 ? 7.461 -19.775 2.816 1.00 78.31 181 ASN A O 1
ATOM 1466 N N . LYS A 1 182 ? 9.408 -20.648 2.099 1.00 80.38 182 LYS A N 1
ATOM 1467 C CA . LYS A 1 182 ? 10.176 -20.244 3.284 1.00 80.38 182 LYS A CA 1
ATOM 1468 C C . LYS A 1 182 ? 10.289 -18.721 3.368 1.00 80.38 182 LYS A C 1
ATOM 1470 O O . LYS A 1 182 ? 10.288 -17.998 2.370 1.00 80.38 182 LYS A O 1
ATOM 1475 N N . VAL A 1 183 ? 10.332 -18.233 4.600 1.00 78.19 183 VAL A N 1
ATOM 1476 C CA . VAL A 1 183 ? 10.530 -16.817 4.916 1.00 78.19 183 VAL A CA 1
ATOM 1477 C C . VAL A 1 183 ? 12.007 -16.497 4.734 1.00 78.19 183 VAL A C 1
ATOM 1479 O O . VAL A 1 183 ? 12.843 -17.187 5.311 1.00 78.19 183 VAL A O 1
ATOM 1482 N N . THR A 1 184 ? 12.345 -15.459 3.971 1.00 76.56 184 THR A N 1
ATOM 1483 C CA . THR A 1 184 ? 13.758 -15.095 3.817 1.00 76.56 184 THR A CA 1
ATOM 1484 C C . THR A 1 184 ? 14.303 -14.446 5.092 1.00 76.56 184 THR A C 1
ATOM 1486 O O . THR A 1 184 ? 13.547 -13.787 5.825 1.00 76.56 184 THR A O 1
ATOM 1489 N N . PRO A 1 185 ? 15.588 -14.648 5.425 1.00 77.88 185 PRO A N 1
ATOM 1490 C CA . PRO A 1 185 ? 16.211 -13.966 6.547 1.00 77.88 185 PRO A CA 1
ATOM 1491 C C . PRO A 1 185 ? 16.302 -12.460 6.276 1.00 77.88 185 PRO A C 1
ATOM 1493 O O . PRO A 1 185 ? 16.230 -11.990 5.137 1.00 77.88 185 PRO A O 1
ATOM 1496 N N . ARG A 1 186 ? 16.450 -11.680 7.348 1.00 75.19 186 ARG A N 1
ATOM 1497 C CA . ARG A 1 186 ? 16.835 -10.272 7.217 1.00 75.19 186 ARG A CA 1
ATOM 1498 C C . ARG A 1 186 ? 18.219 -10.166 6.608 1.00 75.19 186 ARG A C 1
ATOM 1500 O O . ARG A 1 186 ? 19.072 -10.993 6.927 1.00 75.19 186 ARG A O 1
ATOM 1507 N N . LEU A 1 187 ? 18.427 -9.097 5.846 1.00 75.81 187 LEU A N 1
ATOM 1508 C CA . LEU A 1 187 ? 19.739 -8.766 5.310 1.00 75.81 187 LEU A CA 1
ATOM 1509 C C . LEU A 1 187 ? 20.785 -8.690 6.433 1.00 75.81 187 LEU A C 1
ATOM 1511 O O . LEU A 1 187 ? 21.816 -9.340 6.351 1.00 75.81 187 LEU A O 1
ATOM 1515 N N . SER A 1 188 ? 20.450 -8.043 7.552 1.00 76.44 188 SER A N 1
ATOM 1516 C CA . SER A 1 188 ? 21.307 -7.975 8.747 1.00 76.44 188 SER A CA 1
ATOM 1517 C C . SER A 1 188 ? 21.679 -9.338 9.357 1.00 76.44 188 SER A C 1
ATOM 1519 O O . SER A 1 188 ? 22.741 -9.492 9.951 1.00 76.44 188 SER A O 1
ATOM 1521 N N . ASN A 1 189 ? 20.809 -10.348 9.243 1.00 79.56 189 ASN A N 1
ATOM 1522 C CA . ASN A 1 189 ? 20.986 -11.643 9.919 1.00 79.56 189 ASN A CA 1
ATOM 1523 C C . ASN A 1 189 ? 21.705 -12.681 9.046 1.00 79.56 189 ASN A C 1
ATOM 1525 O O . ASN A 1 189 ? 22.158 -13.711 9.547 1.00 79.56 189 ASN A O 1
ATOM 1529 N N . ALA A 1 190 ? 21.744 -12.450 7.739 1.00 84.25 190 ALA A N 1
ATOM 1530 C CA . ALA A 1 190 ? 22.333 -13.340 6.748 1.00 84.25 190 ALA A CA 1
ATOM 1531 C C . ALA A 1 190 ? 23.004 -12.493 5.660 1.00 84.25 190 ALA A C 1
ATOM 1533 O O . ALA A 1 190 ? 22.699 -12.628 4.480 1.00 84.25 190 ALA A O 1
ATOM 1534 N N . LEU A 1 191 ? 23.856 -11.553 6.087 1.00 85.25 191 LEU A N 1
ATOM 1535 C CA . LEU A 1 191 ? 24.537 -10.608 5.200 1.00 85.25 191 LEU A CA 1
ATOM 1536 C C . LEU A 1 191 ? 25.537 -11.313 4.276 1.00 85.25 191 LEU A C 1
ATOM 1538 O O . LEU A 1 191 ? 25.769 -10.836 3.171 1.00 85.25 191 LEU A O 1
ATOM 1542 N N . GLN A 1 192 ? 26.083 -12.454 4.699 1.00 90.88 192 GLN A N 1
ATOM 1543 C CA . GLN A 1 192 ? 26.991 -13.245 3.875 1.00 90.88 192 GLN A CA 1
ATOM 1544 C C . GLN A 1 192 ? 26.317 -13.710 2.573 1.00 90.88 192 GLN A C 1
ATOM 1546 O O . GLN A 1 192 ? 26.905 -13.510 1.513 1.00 90.88 192 GLN A O 1
ATOM 1551 N N . ASP A 1 193 ? 25.067 -14.197 2.617 1.00 86.25 193 ASP A N 1
ATOM 1552 C CA . ASP A 1 193 ? 24.381 -14.724 1.430 1.00 86.25 193 ASP A CA 1
ATOM 1553 C C . ASP A 1 193 ? 24.378 -13.742 0.229 1.00 86.25 193 ASP A C 1
ATOM 1555 O O . ASP A 1 193 ? 24.827 -14.108 -0.859 1.00 86.25 193 ASP A O 1
ATOM 1559 N N . PRO A 1 194 ? 23.898 -12.483 0.354 1.00 77.06 194 PRO A N 1
ATOM 1560 C CA . PRO A 1 194 ? 23.899 -11.545 -0.763 1.00 77.06 194 PRO A CA 1
ATOM 1561 C C . PRO A 1 194 ? 25.296 -11.022 -1.109 1.00 77.06 194 PRO A C 1
ATOM 1563 O O . PRO A 1 194 ? 25.518 -10.666 -2.267 1.00 77.06 194 PRO A O 1
ATOM 1566 N N . LEU A 1 195 ? 26.240 -10.972 -0.157 1.00 84.94 195 LEU A N 1
ATOM 1567 C CA . LEU A 1 195 ? 27.637 -10.656 -0.477 1.00 84.94 195 LEU A CA 1
ATOM 1568 C C . LEU A 1 195 ? 28.216 -11.734 -1.405 1.00 84.94 195 LEU A C 1
ATOM 1570 O O . LEU A 1 195 ? 28.826 -11.399 -2.422 1.00 84.94 195 LEU A O 1
ATOM 1574 N N . ALA A 1 196 ? 27.939 -13.009 -1.115 1.00 83.69 196 ALA A N 1
ATOM 1575 C CA . ALA A 1 196 ? 28.301 -14.124 -1.977 1.00 83.69 196 ALA A CA 1
ATOM 1576 C C . ALA A 1 196 ? 27.630 -13.980 -3.352 1.00 83.69 196 ALA A C 1
ATOM 1578 O O . ALA A 1 196 ? 28.314 -13.974 -4.374 1.00 83.69 196 ALA A O 1
ATOM 1579 N N . HIS A 1 197 ? 26.317 -13.738 -3.418 1.00 76.69 197 HIS A N 1
ATOM 1580 C CA . HIS A 1 197 ? 25.627 -13.568 -4.708 1.00 76.69 197 HIS A CA 1
ATOM 1581 C C . HIS A 1 197 ? 26.291 -12.514 -5.602 1.00 76.69 197 HIS A C 1
ATOM 1583 O O . HIS A 1 197 ? 26.424 -12.747 -6.801 1.00 76.69 197 HIS A O 1
ATOM 1589 N N . VAL A 1 198 ? 26.763 -11.395 -5.043 1.00 75.75 198 VAL A N 1
ATOM 1590 C CA . VAL A 1 198 ? 27.487 -10.359 -5.801 1.00 75.75 198 VAL A CA 1
ATOM 1591 C C . VAL A 1 198 ? 28.842 -10.861 -6.310 1.00 75.75 198 VAL A C 1
ATOM 1593 O O . VAL A 1 198 ? 29.129 -10.711 -7.498 1.00 75.75 198 VAL A O 1
ATOM 1596 N N . VAL A 1 199 ? 29.669 -11.452 -5.442 1.00 80.25 199 VAL A N 1
ATOM 1597 C CA . VAL A 1 199 ? 31.032 -11.888 -5.801 1.00 80.25 199 VAL A CA 1
ATOM 1598 C C . VAL A 1 199 ? 30.999 -13.035 -6.809 1.00 80.25 199 VAL A C 1
ATOM 1600 O O . VAL A 1 199 ? 31.613 -12.947 -7.876 1.00 80.25 199 VAL A O 1
ATOM 1603 N N . PHE A 1 200 ? 30.229 -14.081 -6.510 1.00 79.25 200 PHE A N 1
ATOM 1604 C CA . PHE A 1 200 ? 30.162 -15.285 -7.331 1.00 79.25 200 PHE A CA 1
ATOM 1605 C C . PHE A 1 200 ? 29.550 -15.004 -8.707 1.00 79.25 200 PHE A C 1
ATOM 1607 O O . PHE A 1 200 ? 30.050 -15.521 -9.699 1.00 79.25 200 PHE A O 1
ATOM 1614 N N . THR A 1 201 ? 28.552 -14.116 -8.820 1.00 67.94 201 THR A N 1
ATOM 1615 C CA . THR A 1 201 ? 27.939 -13.780 -10.123 1.00 67.94 201 THR A CA 1
ATOM 1616 C C . THR A 1 201 ? 28.947 -13.220 -11.128 1.00 67.94 201 THR A C 1
ATOM 1618 O O . THR A 1 201 ? 28.861 -13.522 -12.319 1.00 67.94 201 THR A O 1
ATOM 1621 N N . VAL A 1 202 ? 29.910 -12.419 -10.665 1.00 68.12 202 VAL A N 1
ATOM 1622 C CA . VAL A 1 202 ? 30.863 -11.726 -11.545 1.00 68.12 202 VAL A CA 1
ATOM 1623 C C . VAL A 1 202 ? 32.095 -12.582 -11.857 1.00 68.12 202 VAL A C 1
ATOM 1625 O O . VAL A 1 202 ? 32.637 -12.481 -12.959 1.00 68.12 202 VAL A O 1
ATOM 1628 N N . TYR A 1 203 ? 32.517 -13.440 -10.923 1.00 75.25 203 TYR A N 1
ATOM 1629 C CA . TYR A 1 203 ? 33.749 -14.236 -11.027 1.00 75.25 203 TYR A CA 1
ATOM 1630 C C . TYR A 1 203 ? 33.529 -15.752 -11.140 1.00 75.25 203 TYR A C 1
ATOM 1632 O O . TYR A 1 203 ? 34.477 -16.522 -10.991 1.00 75.25 203 TYR A O 1
ATOM 1640 N N . LYS A 1 204 ? 32.303 -16.186 -11.460 1.00 77.25 204 LYS A N 1
ATOM 1641 C CA . LYS A 1 204 ? 31.899 -17.601 -11.542 1.00 77.25 204 LYS A CA 1
ATOM 1642 C C . LYS A 1 204 ? 32.860 -18.508 -12.303 1.00 77.25 204 LYS A C 1
ATOM 1644 O O . LYS A 1 204 ? 33.121 -19.612 -11.858 1.00 77.25 204 LYS A O 1
ATOM 1649 N N . GLU A 1 205 ? 33.399 -18.044 -13.428 1.00 80.00 205 GLU A N 1
ATOM 1650 C CA . GLU A 1 205 ? 34.258 -18.857 -14.299 1.00 80.00 205 GLU A CA 1
ATOM 1651 C C . GLU A 1 205 ? 35.604 -19.186 -13.665 1.00 80.00 205 GLU A C 1
ATOM 1653 O O . GLU A 1 205 ? 36.134 -20.267 -13.897 1.00 80.00 205 GLU A O 1
ATOM 1658 N N . ARG A 1 206 ? 36.152 -18.255 -12.880 1.00 80.62 206 ARG A N 1
ATOM 1659 C CA . ARG A 1 206 ? 37.411 -18.457 -12.167 1.00 80.62 206 ARG A CA 1
ATOM 1660 C C . ARG A 1 206 ? 37.179 -19.288 -10.916 1.00 80.62 206 ARG A C 1
ATOM 1662 O O . ARG A 1 206 ? 37.848 -20.287 -10.709 1.00 80.62 206 ARG A O 1
ATOM 1669 N N . ILE A 1 207 ? 36.180 -18.903 -10.124 1.00 82.81 207 ILE A N 1
ATOM 1670 C CA . ILE A 1 207 ? 35.896 -19.564 -8.850 1.00 82.81 207 ILE A CA 1
ATOM 1671 C C . ILE A 1 207 ? 35.489 -21.031 -9.067 1.00 82.81 207 ILE A C 1
ATOM 1673 O O . ILE A 1 207 ? 35.936 -21.892 -8.322 1.00 82.81 207 ILE A O 1
ATOM 1677 N N . ALA A 1 208 ? 34.738 -21.345 -10.131 1.00 82.12 208 ALA A N 1
ATOM 1678 C CA . ALA A 1 208 ? 34.370 -22.725 -10.462 1.00 82.12 208 ALA A CA 1
ATOM 1679 C C . ALA A 1 208 ? 35.571 -23.638 -10.779 1.00 82.12 208 ALA A C 1
ATOM 1681 O O . ALA A 1 208 ? 35.431 -24.854 -10.706 1.00 82.12 208 ALA A O 1
ATOM 1682 N N . LYS A 1 209 ? 36.732 -23.075 -11.145 1.00 84.00 209 LYS A N 1
ATOM 1683 C CA . LYS A 1 209 ? 37.959 -23.832 -11.448 1.00 84.00 209 LYS A CA 1
ATOM 1684 C C . LYS A 1 209 ? 38.860 -24.035 -10.227 1.00 84.00 209 LYS A C 1
ATOM 1686 O O . LYS A 1 209 ? 39.760 -24.862 -10.283 1.00 84.00 209 LYS A O 1
ATOM 1691 N N . GLU A 1 210 ? 38.632 -23.294 -9.143 1.00 86.62 210 GLU A N 1
ATOM 1692 C CA . GLU A 1 210 ? 39.519 -23.242 -7.976 1.00 86.62 210 GLU A CA 1
ATOM 1693 C C . GLU A 1 210 ? 38.707 -23.440 -6.672 1.00 86.62 210 GLU A C 1
ATOM 1695 O O . GLU A 1 210 ? 38.341 -22.463 -6.011 1.00 86.62 210 GLU A O 1
ATOM 1700 N N . PRO A 1 211 ? 38.423 -24.688 -6.244 1.00 84.12 211 PRO A N 1
ATOM 1701 C CA . PRO A 1 211 ? 37.626 -24.957 -5.037 1.00 84.12 211 PRO A CA 1
ATOM 1702 C C . PRO A 1 211 ? 38.222 -24.362 -3.751 1.00 84.12 211 PRO A C 1
ATOM 1704 O O . PRO A 1 211 ? 37.496 -23.897 -2.872 1.00 84.12 211 PRO A O 1
ATOM 1707 N N . GLN A 1 212 ? 39.554 -24.314 -3.653 1.00 86.69 212 GLN A N 1
ATOM 1708 C CA . GLN A 1 212 ? 40.252 -23.685 -2.526 1.00 86.69 212 GLN A CA 1
ATOM 1709 C C . GLN A 1 212 ? 40.019 -22.166 -2.486 1.00 86.69 212 GLN A C 1
ATOM 1711 O O . GLN A 1 212 ? 39.820 -21.594 -1.412 1.00 86.69 212 GLN A O 1
ATOM 1716 N N . LEU A 1 213 ? 39.966 -21.513 -3.654 1.00 86.06 213 LEU A N 1
ATOM 1717 C CA . LEU A 1 213 ? 39.642 -20.091 -3.769 1.00 86.06 213 LEU A CA 1
ATOM 1718 C C . LEU A 1 213 ? 38.188 -19.823 -3.362 1.00 86.06 213 LEU A C 1
ATOM 1720 O O . LEU A 1 213 ? 37.922 -18.827 -2.690 1.00 86.06 213 LEU A O 1
ATOM 1724 N N . GLN A 1 214 ? 37.253 -20.710 -3.721 1.00 87.56 214 GLN A N 1
ATOM 1725 C CA . GLN A 1 214 ? 35.864 -20.619 -3.262 1.00 87.56 214 GLN A CA 1
ATOM 1726 C C . GLN A 1 214 ? 35.781 -20.615 -1.728 1.00 87.56 214 GLN A C 1
ATOM 1728 O O . GLN A 1 214 ? 35.203 -19.685 -1.161 1.00 87.56 214 GLN A O 1
ATOM 1733 N N . ALA A 1 215 ? 36.390 -21.603 -1.066 1.00 87.56 215 ALA A N 1
ATOM 1734 C CA . ALA A 1 215 ? 36.371 -21.710 0.394 1.00 87.56 215 ALA A CA 1
ATOM 1735 C C . ALA A 1 215 ? 37.020 -20.487 1.073 1.00 87.56 215 ALA A C 1
ATOM 1737 O O . ALA A 1 215 ? 36.486 -19.946 2.044 1.00 87.56 215 ALA A O 1
ATOM 1738 N N . ALA A 1 216 ? 38.136 -19.990 0.523 1.00 88.38 216 ALA A N 1
ATOM 1739 C CA . ALA A 1 216 ? 38.809 -18.791 1.023 1.00 88.38 216 ALA A CA 1
ATOM 1740 C C . ALA A 1 216 ? 37.937 -17.526 0.901 1.00 88.38 216 ALA A C 1
ATOM 1742 O O . ALA A 1 216 ? 37.880 -16.711 1.829 1.00 88.38 216 ALA A O 1
ATOM 1743 N N . ILE A 1 217 ? 37.227 -17.368 -0.222 1.00 90.31 217 ILE A N 1
ATOM 1744 C CA . ILE A 1 217 ? 36.291 -16.258 -0.438 1.00 90.31 217 ILE A CA 1
ATOM 1745 C C . ILE A 1 217 ? 35.121 -16.346 0.544 1.00 90.31 217 ILE A C 1
ATOM 1747 O O . ILE A 1 217 ? 34.784 -15.334 1.155 1.00 90.31 217 ILE A O 1
ATOM 1751 N N . GLU A 1 218 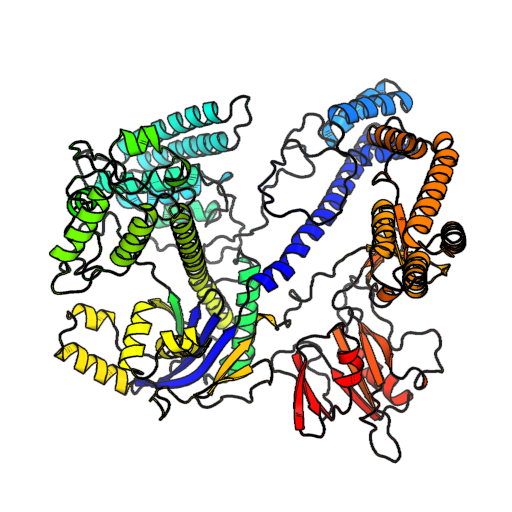? 34.514 -17.520 0.730 1.00 89.75 218 GLU A N 1
ATOM 1752 C CA . GLU A 1 218 ? 33.389 -17.708 1.657 1.00 89.75 218 GLU A CA 1
ATOM 1753 C C . GLU A 1 218 ? 33.769 -17.331 3.095 1.00 89.75 218 GLU A C 1
ATOM 1755 O O . GLU A 1 218 ? 33.096 -16.489 3.695 1.00 89.75 218 GLU A O 1
ATOM 1760 N N . ALA A 1 219 ? 34.906 -17.831 3.593 1.00 89.88 219 ALA A N 1
ATOM 1761 C CA . ALA A 1 219 ? 35.408 -17.512 4.932 1.00 89.88 219 ALA A CA 1
ATOM 1762 C C . ALA A 1 219 ? 35.692 -16.010 5.121 1.00 89.88 219 ALA A C 1
ATOM 1764 O O . ALA A 1 219 ? 35.470 -15.434 6.189 1.00 89.88 219 ALA A O 1
ATOM 1765 N N . MET A 1 220 ? 36.187 -15.339 4.081 1.00 92.56 220 MET A N 1
ATOM 1766 C CA . MET A 1 220 ? 36.411 -13.895 4.113 1.00 92.56 220 MET A CA 1
ATOM 1767 C C . MET A 1 220 ? 35.090 -13.110 4.082 1.00 92.56 220 MET A C 1
ATOM 1769 O O . MET A 1 220 ? 34.948 -12.108 4.785 1.00 92.56 220 MET A O 1
ATOM 1773 N N . LEU A 1 221 ? 34.097 -13.567 3.316 1.00 91.75 221 LEU A N 1
ATOM 1774 C CA . LEU A 1 221 ? 32.764 -12.965 3.309 1.00 91.75 221 LEU A CA 1
ATOM 1775 C C . LEU A 1 221 ? 32.045 -13.120 4.655 1.00 91.75 221 LEU A C 1
ATOM 1777 O O . LEU A 1 221 ? 31.327 -12.197 5.040 1.00 91.75 221 LEU A O 1
ATOM 1781 N N . ASP A 1 222 ? 32.279 -14.206 5.396 1.00 90.25 222 ASP A N 1
ATOM 1782 C CA . ASP A 1 222 ? 31.808 -14.351 6.779 1.00 90.25 222 ASP A CA 1
ATOM 1783 C C . ASP A 1 222 ? 32.408 -13.278 7.697 1.00 90.25 222 ASP A C 1
ATOM 1785 O O . ASP A 1 222 ? 31.669 -12.571 8.392 1.00 90.25 222 ASP A O 1
ATOM 1789 N N . ARG A 1 223 ? 33.730 -13.057 7.630 1.00 91.12 223 ARG A N 1
ATOM 1790 C CA . ARG A 1 223 ? 34.390 -11.979 8.393 1.00 91.12 223 ARG A CA 1
ATOM 1791 C C . ARG A 1 223 ? 33.833 -10.603 8.034 1.00 91.12 223 ARG A C 1
ATOM 1793 O O . ARG A 1 223 ? 33.530 -9.802 8.919 1.00 91.12 223 ARG A O 1
ATOM 1800 N N . VAL A 1 224 ? 33.648 -10.325 6.742 1.00 90.62 224 VAL A N 1
ATOM 1801 C CA . VAL A 1 224 ? 33.046 -9.069 6.266 1.00 90.62 224 VAL A CA 1
ATOM 1802 C C . VAL A 1 224 ? 31.608 -8.922 6.765 1.00 90.62 224 VAL A C 1
ATOM 1804 O O . VAL A 1 224 ? 31.215 -7.828 7.176 1.00 90.62 224 VAL A O 1
ATOM 1807 N N . ALA A 1 225 ? 30.819 -9.998 6.755 1.00 88.62 225 ALA A N 1
ATOM 1808 C CA . ALA A 1 225 ? 29.450 -9.982 7.249 1.00 88.62 225 ALA A CA 1
ATOM 1809 C C . ALA A 1 225 ? 29.396 -9.663 8.751 1.00 88.62 225 ALA A C 1
ATOM 1811 O O . ALA A 1 225 ? 28.567 -8.852 9.170 1.00 88.62 225 ALA A O 1
ATOM 1812 N N . ASP A 1 226 ? 30.294 -10.231 9.554 1.00 87.62 226 ASP A N 1
ATOM 1813 C CA . ASP A 1 226 ? 30.372 -9.957 10.991 1.00 87.62 226 ASP A CA 1
ATOM 1814 C C . ASP A 1 226 ? 30.849 -8.536 11.303 1.00 87.62 226 ASP A C 1
ATOM 1816 O O . ASP A 1 226 ? 30.251 -7.856 12.144 1.00 87.62 226 ASP A O 1
ATOM 1820 N N . LEU A 1 227 ? 31.846 -8.028 10.572 1.00 88.56 227 LEU A N 1
ATOM 1821 C CA . LEU A 1 227 ? 32.239 -6.618 10.651 1.00 88.56 227 LEU A CA 1
ATOM 1822 C C . LEU A 1 227 ? 31.085 -5.688 10.247 1.00 88.56 227 LEU A C 1
ATOM 1824 O O . LEU A 1 227 ? 30.849 -4.669 10.898 1.00 88.56 227 LEU A O 1
ATOM 1828 N N . GLY A 1 228 ? 30.332 -6.049 9.206 1.00 85.25 228 GLY A N 1
ATOM 1829 C CA . GLY A 1 228 ? 29.166 -5.302 8.744 1.00 85.25 228 GLY A CA 1
ATOM 1830 C C . GLY A 1 228 ? 28.033 -5.262 9.772 1.00 85.25 228 GLY A C 1
ATOM 1831 O O . GLY A 1 228 ? 27.420 -4.208 9.964 1.00 85.25 228 GLY A O 1
ATOM 1832 N N . LYS A 1 229 ? 27.762 -6.376 10.468 1.00 83.25 229 LYS A N 1
ATOM 1833 C CA . LYS A 1 229 ? 26.812 -6.419 11.596 1.00 83.25 229 LYS A CA 1
ATOM 1834 C C . LYS A 1 229 ? 27.263 -5.492 12.723 1.00 83.25 229 LYS A C 1
ATOM 1836 O O . LYS A 1 229 ? 26.469 -4.664 13.163 1.00 83.25 229 LYS A O 1
ATOM 1841 N N . ARG A 1 230 ? 28.540 -5.577 13.129 1.00 82.81 230 ARG A N 1
ATOM 1842 C CA . ARG A 1 230 ? 29.120 -4.708 14.169 1.00 82.81 230 ARG A CA 1
ATOM 1843 C C . ARG A 1 230 ? 28.995 -3.232 13.814 1.00 82.81 230 ARG A C 1
ATOM 1845 O O . ARG A 1 230 ? 28.573 -2.452 14.652 1.00 82.81 230 ARG A O 1
ATOM 1852 N N . TYR A 1 231 ? 29.260 -2.871 12.557 1.00 83.88 231 TYR A N 1
ATOM 1853 C CA . TYR A 1 231 ? 29.141 -1.493 12.064 1.00 83.88 231 TYR A CA 1
ATOM 1854 C C . TYR A 1 231 ? 27.737 -0.893 12.288 1.00 83.88 231 TYR A C 1
ATOM 1856 O O . TYR A 1 231 ? 27.615 0.306 12.523 1.00 83.88 231 TYR A O 1
ATOM 1864 N N . HIS A 1 232 ? 26.681 -1.715 12.266 1.00 74.81 232 HIS A N 1
ATOM 1865 C CA . HIS A 1 232 ? 25.298 -1.274 12.507 1.00 74.81 232 HIS A CA 1
ATOM 1866 C C . HIS A 1 232 ? 24.864 -1.352 13.971 1.00 74.81 232 HIS A C 1
ATOM 1868 O O . HIS A 1 232 ? 23.921 -0.666 14.356 1.00 74.81 232 HIS A O 1
ATOM 1874 N N . SER A 1 233 ? 25.508 -2.196 14.776 1.00 72.06 233 SER A N 1
ATOM 1875 C CA . SER A 1 233 ? 25.178 -2.380 16.191 1.00 72.06 233 SER A CA 1
ATOM 1876 C C . SER A 1 233 ? 26.010 -1.505 17.131 1.00 72.06 233 SER A C 1
ATOM 1878 O O . SER A 1 233 ? 25.968 -1.729 18.336 1.00 72.06 233 SER A O 1
ATOM 1880 N N . VAL A 1 234 ? 26.785 -0.556 16.598 1.00 77.44 234 VAL A N 1
ATOM 1881 C CA . VAL A 1 234 ? 27.598 0.369 17.394 1.00 77.44 234 VAL A CA 1
ATOM 1882 C C . VAL A 1 234 ? 26.701 1.190 18.326 1.00 77.44 234 VAL A C 1
ATOM 1884 O O . VAL A 1 234 ? 25.798 1.891 17.869 1.00 77.44 234 VAL A O 1
ATOM 1887 N N . SER A 1 235 ? 26.975 1.117 19.628 1.00 60.69 235 SER A N 1
ATOM 1888 C CA . SER A 1 235 ? 26.247 1.845 20.677 1.00 60.69 235 SER A CA 1
ATOM 1889 C C . SER A 1 235 ? 27.172 2.459 21.738 1.00 60.69 235 SER A C 1
ATOM 1891 O O . SER A 1 235 ? 26.715 2.742 22.842 1.00 60.69 235 SER A O 1
ATOM 1893 N N . GLY A 1 236 ? 28.469 2.597 21.437 1.00 66.62 236 GLY A N 1
ATOM 1894 C CA . GLY A 1 236 ? 29.468 3.176 22.340 1.00 66.62 236 GLY A CA 1
ATOM 1895 C C . GLY A 1 236 ? 29.347 4.697 22.507 1.00 66.62 236 GLY A C 1
ATOM 1896 O O . GLY A 1 236 ? 28.465 5.327 21.927 1.00 66.62 236 GLY A O 1
ATOM 1897 N N . ALA A 1 237 ? 30.257 5.287 23.290 1.00 58.09 237 ALA A N 1
ATOM 1898 C CA . ALA A 1 237 ? 30.271 6.723 23.599 1.00 58.09 237 ALA A CA 1
ATOM 1899 C C . ALA A 1 237 ? 30.491 7.621 22.363 1.00 58.09 237 ALA A C 1
ATOM 1901 O O . ALA A 1 237 ? 29.908 8.700 22.285 1.00 58.09 237 ALA A O 1
ATOM 1902 N N . ASP A 1 238 ? 31.262 7.153 21.371 1.00 77.00 238 ASP A N 1
ATOM 1903 C CA . ASP A 1 238 ? 31.394 7.788 20.051 1.00 77.00 238 ASP A CA 1
ATOM 1904 C C . ASP A 1 238 ? 31.121 6.772 18.923 1.00 77.00 238 ASP A C 1
ATOM 1906 O O . ASP A 1 238 ? 32.039 6.139 18.381 1.00 77.00 238 ASP A O 1
ATOM 1910 N N . PRO A 1 239 ? 29.843 6.611 18.531 1.00 73.88 239 PRO A N 1
ATOM 1911 C CA . PRO A 1 239 ? 29.462 5.678 17.483 1.00 73.88 239 PRO A CA 1
ATOM 1912 C C . PRO A 1 239 ? 30.083 5.980 16.117 1.00 73.88 239 PRO A C 1
ATOM 1914 O O . PRO A 1 239 ? 30.250 5.080 15.292 1.00 73.88 239 PRO A O 1
ATOM 1917 N N . VAL A 1 240 ? 30.423 7.243 15.849 1.00 77.50 240 VAL A N 1
ATOM 1918 C CA . VAL A 1 240 ? 30.939 7.678 14.549 1.00 77.50 240 VAL A CA 1
ATOM 1919 C C . VAL A 1 240 ? 32.405 7.282 14.403 1.00 77.50 240 VAL A C 1
ATOM 1921 O O . VAL A 1 240 ? 32.805 6.796 13.338 1.00 77.50 240 VAL A O 1
ATOM 1924 N N . ALA A 1 241 ? 33.210 7.449 15.455 1.00 81.88 241 ALA A N 1
ATOM 1925 C CA . ALA A 1 241 ? 34.600 7.001 15.469 1.00 81.88 241 ALA A CA 1
ATOM 1926 C C . ALA A 1 241 ? 34.705 5.475 15.326 1.00 81.88 241 ALA A C 1
ATOM 1928 O O . ALA A 1 241 ? 35.456 4.982 14.477 1.00 81.88 241 ALA A O 1
ATOM 1929 N N . GLU A 1 242 ? 33.896 4.720 16.071 1.00 80.94 242 GLU A N 1
ATOM 1930 C CA . GLU A 1 242 ? 33.895 3.255 16.003 1.00 80.94 242 GLU A CA 1
ATOM 1931 C C . GLU A 1 242 ? 33.451 2.746 14.617 1.00 80.94 242 GLU A C 1
ATOM 1933 O O . GLU A 1 242 ? 34.095 1.872 14.025 1.00 80.94 242 GLU A O 1
ATOM 1938 N N . GLN A 1 243 ? 32.427 3.365 14.018 1.00 85.81 243 GLN A N 1
ATOM 1939 C CA . GLN A 1 243 ? 32.021 3.077 12.639 1.00 85.81 243 GLN A CA 1
ATOM 1940 C C . GLN A 1 243 ? 33.145 3.332 11.624 1.00 85.81 243 GLN A C 1
ATOM 1942 O O . GLN A 1 243 ? 33.333 2.527 10.704 1.00 85.81 243 GLN A O 1
ATOM 1947 N N . LYS A 1 244 ? 33.921 4.417 11.768 1.00 87.75 244 LYS A N 1
ATOM 1948 C CA . LYS A 1 244 ? 35.075 4.690 10.889 1.00 87.75 244 LYS A CA 1
ATOM 1949 C C . LYS A 1 244 ? 36.125 3.580 10.981 1.00 87.75 244 LYS A C 1
ATOM 1951 O O . LYS A 1 244 ? 36.602 3.115 9.943 1.00 87.75 244 LYS A O 1
ATOM 1956 N N . VAL A 1 245 ? 36.447 3.114 12.191 1.00 88.88 245 VAL A N 1
ATOM 1957 C CA . VAL A 1 245 ? 37.408 2.017 12.414 1.00 88.88 245 VAL A CA 1
ATOM 1958 C C . VAL A 1 245 ? 36.913 0.715 11.780 1.00 88.88 245 VAL A C 1
ATOM 1960 O O . VAL A 1 245 ? 37.658 0.058 11.049 1.00 88.88 245 VAL A O 1
ATOM 1963 N N . LEU A 1 246 ? 35.645 0.361 11.994 1.00 88.06 246 LEU A N 1
ATOM 1964 C CA . LEU A 1 246 ? 35.039 -0.841 11.415 1.00 88.06 246 LEU A CA 1
ATOM 1965 C C . LEU A 1 246 ? 35.018 -0.790 9.881 1.00 88.06 246 LEU A C 1
ATOM 1967 O O . LEU A 1 246 ? 35.373 -1.770 9.227 1.00 88.06 246 LEU A O 1
ATOM 1971 N N . MET A 1 247 ? 34.697 0.364 9.291 1.00 90.38 247 MET A N 1
ATOM 1972 C CA . MET A 1 247 ? 34.742 0.545 7.837 1.00 90.38 247 MET A CA 1
ATOM 1973 C C . MET A 1 247 ? 36.167 0.420 7.280 1.00 90.38 247 MET A C 1
ATOM 1975 O O . MET A 1 247 ? 36.346 -0.153 6.207 1.00 90.38 247 MET A O 1
ATOM 1979 N N . LYS A 1 248 ? 37.190 0.895 8.005 1.00 92.12 248 LYS A N 1
ATOM 1980 C CA . LYS A 1 248 ? 38.600 0.716 7.616 1.00 92.12 248 LYS A CA 1
ATOM 1981 C C . LYS A 1 248 ? 38.986 -0.769 7.580 1.00 92.12 248 LYS A C 1
ATOM 1983 O O . LYS A 1 248 ? 39.614 -1.206 6.619 1.00 92.12 248 LYS A O 1
ATOM 1988 N N . ARG A 1 249 ? 38.546 -1.564 8.564 1.00 91.50 249 ARG A N 1
ATOM 1989 C CA . ARG A 1 249 ? 38.757 -3.027 8.589 1.00 91.50 249 ARG A CA 1
ATOM 1990 C C . ARG A 1 249 ? 38.052 -3.736 7.429 1.00 91.50 249 ARG A C 1
ATOM 1992 O O . ARG A 1 249 ? 38.661 -4.555 6.753 1.00 91.50 249 ARG A O 1
ATOM 1999 N N . ILE A 1 250 ? 36.806 -3.360 7.132 1.00 90.88 250 ILE A N 1
ATOM 2000 C CA . ILE A 1 250 ? 36.056 -3.884 5.974 1.00 90.88 250 ILE A CA 1
ATOM 2001 C C . ILE A 1 250 ? 36.780 -3.570 4.657 1.00 90.88 250 ILE A C 1
ATOM 2003 O O . ILE A 1 250 ? 36.871 -4.418 3.771 1.00 90.88 250 ILE A O 1
ATOM 2007 N N . GLN A 1 251 ? 37.320 -2.357 4.514 1.00 90.75 251 GLN A N 1
ATOM 2008 C CA . GLN A 1 251 ? 38.080 -1.974 3.323 1.00 90.75 251 GLN A CA 1
ATOM 2009 C C . GLN A 1 251 ? 39.385 -2.764 3.168 1.00 90.75 251 GLN A C 1
ATOM 2011 O O . GLN A 1 251 ? 39.781 -3.026 2.032 1.00 90.75 251 GLN A O 1
ATOM 2016 N N . ALA A 1 252 ? 40.025 -3.166 4.269 1.00 90.88 252 ALA A N 1
ATOM 2017 C CA . ALA A 1 252 ? 41.199 -4.034 4.232 1.00 90.88 252 ALA A CA 1
ATOM 2018 C C . ALA A 1 252 ? 40.849 -5.437 3.701 1.00 90.88 252 ALA A C 1
ATOM 2020 O O . ALA A 1 252 ? 41.512 -5.916 2.783 1.00 90.88 252 ALA A O 1
ATOM 2021 N N . GLU A 1 253 ? 39.754 -6.043 4.172 1.00 91.69 253 GLU A N 1
ATOM 2022 C CA . GLU A 1 253 ? 39.251 -7.320 3.629 1.00 91.69 253 GLU A CA 1
ATOM 2023 C C . GLU A 1 253 ? 38.901 -7.194 2.135 1.00 91.69 253 GLU A C 1
ATOM 2025 O O . GLU A 1 253 ? 39.244 -8.054 1.328 1.00 91.69 253 GLU A O 1
ATOM 2030 N N . PHE A 1 254 ? 38.302 -6.074 1.712 1.00 90.44 254 PHE A N 1
ATOM 2031 C CA . PHE A 1 254 ? 38.070 -5.813 0.286 1.00 90.44 254 PHE A CA 1
ATOM 2032 C C . PHE A 1 254 ? 39.368 -5.714 -0.524 1.00 90.44 254 PHE A C 1
ATOM 2034 O O . PHE A 1 254 ? 39.390 -6.132 -1.678 1.00 90.44 254 PHE A O 1
ATOM 2041 N N . ALA A 1 255 ? 40.447 -5.166 0.035 1.00 88.25 255 ALA A N 1
ATOM 2042 C CA . ALA A 1 255 ? 41.733 -5.117 -0.657 1.00 88.25 255 ALA A CA 1
ATOM 2043 C C . ALA A 1 255 ? 42.316 -6.525 -0.870 1.00 88.25 255 ALA A C 1
ATOM 2045 O O . ALA A 1 255 ? 42.851 -6.799 -1.943 1.00 88.25 255 ALA A O 1
ATOM 2046 N N . ILE A 1 256 ? 42.151 -7.421 0.107 1.00 87.94 256 ILE A N 1
ATOM 2047 C CA . ILE A 1 256 ? 42.539 -8.834 0.001 1.00 87.94 256 ILE A CA 1
ATOM 2048 C C . ILE A 1 256 ? 41.691 -9.535 -1.067 1.00 87.94 256 ILE A C 1
ATOM 2050 O O . ILE A 1 256 ? 42.246 -10.114 -2.000 1.00 87.94 256 ILE A O 1
ATOM 2054 N N . LEU A 1 257 ? 40.363 -9.379 -1.015 1.00 86.56 257 LEU A N 1
ATOM 2055 C CA . LEU A 1 257 ? 39.454 -9.924 -2.028 1.00 86.56 257 LEU A CA 1
ATOM 2056 C C . LEU A 1 257 ? 39.829 -9.463 -3.443 1.00 86.56 257 LEU A C 1
ATOM 2058 O O . LEU A 1 257 ? 39.825 -10.260 -4.380 1.00 86.56 257 LEU A O 1
ATOM 2062 N N . LYS A 1 258 ? 40.170 -8.175 -3.608 1.00 86.62 258 LYS A N 1
ATOM 2063 C CA . LYS A 1 258 ? 40.621 -7.626 -4.893 1.00 86.62 258 LYS A CA 1
ATOM 2064 C C . LYS A 1 258 ? 41.837 -8.385 -5.410 1.00 86.62 258 LYS A C 1
ATOM 2066 O O . LYS A 1 258 ? 41.852 -8.732 -6.583 1.00 86.62 258 LYS A O 1
ATOM 2071 N N . ARG A 1 259 ? 42.841 -8.618 -4.556 1.00 83.81 259 ARG A N 1
ATOM 2072 C CA . ARG A 1 259 ? 44.079 -9.324 -4.928 1.00 83.81 259 ARG A CA 1
ATOM 2073 C C . ARG A 1 259 ? 43.794 -10.759 -5.353 1.00 83.81 259 ARG A C 1
ATOM 2075 O O . ARG A 1 259 ? 44.323 -11.204 -6.360 1.00 83.81 259 ARG A O 1
ATOM 2082 N N . TRP A 1 260 ? 42.913 -11.456 -4.638 1.00 83.31 260 TRP A N 1
ATOM 2083 C CA . TRP A 1 260 ? 42.524 -12.815 -5.008 1.00 83.31 260 TRP A CA 1
ATOM 2084 C C . TRP A 1 260 ? 41.775 -12.868 -6.341 1.00 83.31 260 TRP A C 1
ATOM 2086 O O . TRP A 1 260 ? 42.016 -13.767 -7.136 1.00 83.31 260 TRP A O 1
ATOM 2096 N N . LEU A 1 261 ? 40.904 -11.895 -6.627 1.0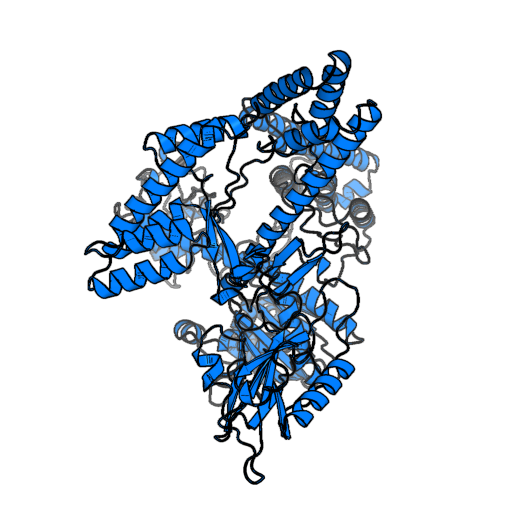0 77.69 261 LEU A N 1
ATOM 2097 C CA . LEU A 1 261 ? 40.040 -11.913 -7.814 1.00 77.69 261 LEU A CA 1
ATOM 2098 C C . LEU A 1 261 ? 40.662 -11.270 -9.065 1.00 77.69 261 LEU A C 1
ATOM 2100 O O . LEU A 1 261 ? 40.356 -11.703 -10.180 1.00 77.69 261 LEU A O 1
ATOM 2104 N N . ALA A 1 262 ? 41.545 -10.283 -8.913 1.00 67.44 262 ALA A N 1
ATOM 2105 C CA . ALA A 1 262 ? 42.227 -9.610 -10.015 1.00 67.44 262 ALA A CA 1
ATOM 2106 C C . ALA A 1 262 ? 43.569 -10.296 -10.315 1.00 67.44 262 ALA A C 1
ATOM 2108 O O . ALA A 1 262 ? 44.558 -10.050 -9.637 1.00 67.44 262 ALA A O 1
ATOM 2109 N N . ALA A 1 263 ? 43.598 -11.147 -11.345 1.00 56.34 263 ALA A N 1
ATOM 2110 C CA . ALA A 1 263 ? 44.814 -11.840 -11.790 1.00 56.34 263 ALA A CA 1
ATOM 2111 C C . ALA A 1 263 ? 45.883 -10.896 -12.388 1.00 56.34 263 ALA A C 1
ATOM 2113 O O . ALA A 1 263 ? 47.056 -11.248 -12.421 1.00 56.34 263 ALA A O 1
ATOM 2114 N N . SER A 1 264 ? 45.494 -9.692 -12.833 1.00 60.28 264 SER A N 1
ATOM 2115 C CA . SER A 1 264 ? 46.413 -8.651 -13.319 1.00 60.28 264 SER A CA 1
ATOM 2116 C C . SER A 1 264 ? 45.855 -7.261 -12.973 1.00 60.28 264 SER A C 1
ATOM 2118 O O . SER A 1 264 ? 44.751 -6.935 -13.426 1.00 60.28 264 SER A O 1
ATOM 2120 N N . PRO A 1 265 ? 46.558 -6.448 -12.163 1.00 56.59 265 PRO A N 1
ATOM 2121 C CA . PRO A 1 265 ? 46.091 -5.125 -11.748 1.00 56.59 265 PRO A CA 1
ATOM 2122 C C . PRO A 1 265 ? 45.895 -4.129 -12.905 1.00 56.59 265 PRO A C 1
ATOM 2124 O O . PRO A 1 265 ? 45.113 -3.193 -12.736 1.00 56.59 265 PRO A O 1
ATOM 2127 N N . ASP A 1 266 ? 46.510 -4.380 -14.064 1.00 56.16 266 ASP A N 1
ATOM 2128 C CA . ASP A 1 266 ? 46.508 -3.488 -15.236 1.00 56.16 266 ASP A CA 1
ATOM 2129 C C . ASP A 1 266 ? 45.420 -3.817 -16.273 1.00 56.16 266 ASP A C 1
ATOM 2131 O O . ASP A 1 266 ? 45.251 -3.117 -17.269 1.00 56.16 266 ASP A O 1
ATOM 2135 N N . ASN A 1 267 ? 44.630 -4.874 -16.052 1.00 69.06 267 ASN A N 1
ATOM 2136 C CA . ASN A 1 267 ? 43.546 -5.240 -16.960 1.00 69.06 267 ASN A CA 1
ATOM 2137 C C . ASN A 1 267 ? 42.296 -4.379 -16.689 1.00 69.06 267 ASN A C 1
ATOM 2139 O O . ASN A 1 267 ? 41.596 -4.565 -15.687 1.00 69.06 267 ASN A O 1
ATOM 2143 N N . GLU A 1 268 ? 41.988 -3.460 -17.607 1.00 56.50 268 GLU A N 1
ATOM 2144 C CA . GLU A 1 268 ? 40.903 -2.472 -17.494 1.00 56.50 268 GLU A CA 1
ATOM 2145 C C . GLU A 1 268 ? 39.510 -3.097 -17.270 1.00 56.50 268 GLU A C 1
ATOM 2147 O O . GLU A 1 268 ? 38.662 -2.540 -16.559 1.00 56.50 268 GLU A O 1
ATOM 2152 N N . ASP A 1 269 ? 39.279 -4.306 -17.791 1.00 63.41 269 ASP A N 1
ATOM 2153 C CA . ASP A 1 269 ? 38.072 -5.086 -17.521 1.00 63.41 269 ASP A CA 1
ATOM 2154 C C . ASP A 1 269 ? 38.002 -5.561 -16.057 1.00 63.41 269 ASP A C 1
ATOM 2156 O O . ASP A 1 269 ? 36.976 -5.435 -15.381 1.00 63.41 269 ASP A O 1
ATOM 2160 N N . GLN A 1 270 ? 39.107 -6.079 -15.527 1.00 66.75 270 GLN A N 1
ATOM 2161 C CA . GLN A 1 270 ? 39.176 -6.565 -14.147 1.00 66.75 270 GLN A CA 1
ATOM 2162 C C . GLN A 1 270 ? 39.050 -5.420 -13.138 1.00 66.75 270 GLN A C 1
ATOM 2164 O O . GLN A 1 270 ? 38.296 -5.527 -12.163 1.00 66.75 270 GLN A O 1
ATOM 2169 N N . VAL A 1 271 ? 39.716 -4.292 -13.411 1.00 64.81 271 VAL A N 1
ATOM 2170 C CA . VAL A 1 271 ? 39.566 -3.037 -12.655 1.00 64.81 271 VAL A CA 1
ATOM 2171 C C . VAL A 1 271 ? 38.109 -2.592 -12.665 1.00 64.81 271 VAL A C 1
ATOM 2173 O O . VAL A 1 271 ? 37.554 -2.190 -11.633 1.00 64.81 271 VAL A O 1
ATOM 2176 N N . SER A 1 272 ? 37.467 -2.724 -13.824 1.00 65.19 272 SER A N 1
ATOM 2177 C CA . SER A 1 272 ? 36.076 -2.380 -13.991 1.00 65.19 272 SER A CA 1
ATOM 2178 C C . SER A 1 272 ? 35.151 -3.259 -13.146 1.00 65.19 272 SER A C 1
ATOM 2180 O O . SER A 1 272 ? 34.495 -2.750 -12.235 1.00 65.19 272 SER A O 1
ATOM 2182 N N . LYS A 1 273 ? 35.157 -4.580 -13.349 1.00 67.94 273 LYS A N 1
ATOM 2183 C CA . LYS A 1 273 ? 34.360 -5.543 -12.564 1.00 67.94 273 LYS A CA 1
ATOM 2184 C C . LYS A 1 273 ? 34.508 -5.346 -11.056 1.00 67.94 273 LYS A C 1
ATOM 2186 O O . LYS A 1 273 ? 33.512 -5.361 -10.328 1.00 67.94 273 LYS A O 1
ATOM 2191 N N . TRP A 1 274 ? 35.731 -5.098 -10.590 1.00 79.25 274 TRP A N 1
ATOM 2192 C CA . TRP A 1 274 ? 35.998 -4.828 -9.183 1.00 79.25 274 TRP A CA 1
ATOM 2193 C C . TRP A 1 274 ? 35.306 -3.554 -8.678 1.00 79.25 274 TRP A C 1
ATOM 2195 O O . TRP A 1 274 ? 34.715 -3.558 -7.595 1.00 79.25 274 TRP A O 1
ATOM 2205 N N . LYS A 1 275 ? 35.331 -2.463 -9.455 1.00 75.69 275 LYS A N 1
ATOM 2206 C CA . LYS A 1 275 ? 34.648 -1.205 -9.108 1.00 75.69 275 LYS A CA 1
ATOM 2207 C C . LYS A 1 275 ? 33.145 -1.431 -8.908 1.00 75.69 275 LYS A C 1
ATOM 2209 O O . LYS A 1 275 ? 32.598 -0.963 -7.908 1.00 75.69 275 LYS A O 1
ATOM 2214 N N . TYR A 1 276 ? 32.501 -2.194 -9.794 1.00 68.44 276 TYR A N 1
ATOM 2215 C CA . TYR A 1 276 ? 31.091 -2.576 -9.655 1.00 68.44 276 TYR A CA 1
ATOM 2216 C C . TYR A 1 276 ? 30.825 -3.391 -8.382 1.00 68.44 276 TYR A C 1
ATOM 2218 O O . TYR A 1 276 ? 29.900 -3.084 -7.625 1.00 68.44 276 TYR A O 1
ATOM 2226 N N . ILE A 1 277 ? 31.648 -4.404 -8.105 1.00 75.56 277 ILE A N 1
ATOM 2227 C CA . ILE A 1 277 ? 31.498 -5.256 -6.916 1.00 75.56 277 ILE A CA 1
ATOM 2228 C C . ILE A 1 277 ? 31.671 -4.441 -5.642 1.00 75.56 277 ILE A C 1
ATOM 2230 O O . ILE A 1 277 ? 30.801 -4.478 -4.778 1.00 75.56 277 ILE A O 1
ATOM 2234 N N . LYS A 1 278 ? 32.736 -3.640 -5.541 1.00 82.94 278 LYS A N 1
ATOM 2235 C CA . LYS A 1 278 ? 33.022 -2.812 -4.363 1.00 82.94 278 LYS A CA 1
ATOM 2236 C C . LYS A 1 278 ? 31.848 -1.895 -4.007 1.00 82.94 278 LYS A C 1
ATOM 2238 O O . LYS A 1 278 ? 31.524 -1.758 -2.828 1.00 82.94 278 LYS A O 1
ATOM 2243 N N . ILE A 1 279 ? 31.197 -1.289 -5.005 1.00 74.12 279 ILE A N 1
ATOM 2244 C CA . ILE A 1 279 ? 30.013 -0.439 -4.799 1.00 74.12 279 ILE A CA 1
ATOM 2245 C C . ILE A 1 279 ? 28.849 -1.257 -4.221 1.00 74.12 279 ILE A C 1
ATOM 2247 O O . ILE A 1 279 ? 28.247 -0.844 -3.229 1.00 74.12 279 ILE A O 1
ATOM 2251 N N . ASN A 1 280 ? 28.559 -2.426 -4.799 1.00 70.19 280 ASN A N 1
ATOM 2252 C CA . ASN A 1 280 ? 27.464 -3.287 -4.349 1.00 70.19 280 ASN A CA 1
ATOM 2253 C C . ASN A 1 280 ? 27.716 -3.878 -2.953 1.00 70.19 280 ASN A C 1
ATOM 2255 O O . ASN A 1 280 ? 26.824 -3.824 -2.108 1.00 70.19 280 ASN A O 1
ATOM 2259 N N . LEU A 1 281 ? 28.930 -4.363 -2.670 1.00 82.81 281 LEU A N 1
ATOM 2260 C CA . LEU A 1 281 ? 29.303 -4.873 -1.346 1.00 82.81 281 LEU A CA 1
ATOM 2261 C C . LEU A 1 281 ? 29.203 -3.769 -0.288 1.00 82.81 281 LEU A C 1
ATOM 2263 O O . LEU A 1 281 ? 28.585 -3.971 0.755 1.00 82.81 281 LEU A O 1
ATOM 2267 N N . LYS A 1 282 ? 29.728 -2.567 -0.576 1.00 84.50 282 LYS A N 1
ATOM 2268 C CA . LYS A 1 282 ? 29.597 -1.417 0.329 1.00 84.50 282 LYS A CA 1
ATOM 2269 C C . LYS A 1 282 ? 28.129 -1.075 0.573 1.00 84.50 282 LYS A C 1
ATOM 2271 O O . LYS A 1 282 ? 27.763 -0.837 1.716 1.00 84.50 282 LYS A O 1
ATOM 2276 N N . SER A 1 283 ? 27.290 -1.091 -0.465 1.00 77.69 283 SER A N 1
ATOM 2277 C CA . SER A 1 283 ? 25.854 -0.833 -0.324 1.00 77.69 283 SER A CA 1
ATOM 2278 C C . SER A 1 283 ? 25.145 -1.883 0.533 1.00 77.69 283 SER A C 1
ATOM 2280 O O . SER A 1 283 ? 24.292 -1.508 1.329 1.00 77.69 283 SER A O 1
ATOM 2282 N N . LEU A 1 284 ? 25.454 -3.175 0.381 1.00 76.88 284 LEU A N 1
ATOM 2283 C CA . LEU A 1 284 ? 24.862 -4.240 1.205 1.00 76.88 284 LEU A CA 1
ATOM 2284 C C . LEU A 1 284 ? 25.264 -4.100 2.674 1.00 76.88 284 LEU A C 1
ATOM 2286 O O . LEU A 1 284 ? 24.447 -4.315 3.566 1.00 76.88 284 LEU A O 1
ATOM 2290 N N . ILE A 1 285 ? 26.512 -3.694 2.915 1.00 83.81 285 ILE A N 1
ATOM 2291 C CA . ILE A 1 285 ? 27.020 -3.447 4.259 1.00 83.81 285 ILE A CA 1
ATOM 2292 C C . ILE A 1 285 ? 26.342 -2.232 4.874 1.00 83.81 285 ILE A C 1
ATOM 2294 O O . ILE A 1 285 ? 25.916 -2.355 6.009 1.00 83.81 285 ILE A O 1
ATOM 2298 N N . THR A 1 286 ? 26.237 -1.097 4.168 1.00 78.94 286 THR A N 1
ATOM 2299 C CA . THR A 1 286 ? 25.725 0.177 4.717 1.00 78.94 286 THR A CA 1
ATOM 2300 C C . THR A 1 286 ? 24.204 0.307 4.717 1.00 78.94 286 THR A C 1
ATOM 2302 O O . THR A 1 286 ? 23.671 1.157 5.424 1.00 78.94 286 THR A O 1
ATOM 2305 N N . ARG A 1 287 ? 23.489 -0.497 3.923 1.00 68.88 287 ARG A N 1
ATOM 2306 C CA . ARG A 1 287 ? 22.021 -0.517 3.855 1.00 68.88 287 ARG A CA 1
ATOM 2307 C C . ARG A 1 287 ? 21.511 -1.890 4.283 1.00 68.88 287 ARG A C 1
ATOM 2309 O O . ARG A 1 287 ? 21.057 -2.658 3.445 1.00 68.88 287 ARG A O 1
ATOM 2316 N N . GLN A 1 288 ? 21.543 -2.200 5.580 1.00 65.25 288 GLN A N 1
ATOM 2317 C CA . GLN A 1 288 ? 21.016 -3.476 6.106 1.00 65.25 288 GLN A CA 1
ATOM 2318 C C . GLN A 1 288 ? 19.485 -3.513 6.272 1.00 65.25 288 GLN A C 1
ATOM 2320 O O . GLN A 1 288 ? 18.936 -4.389 6.947 1.00 65.25 288 GLN A O 1
ATOM 2325 N N . GLU A 1 289 ? 18.773 -2.576 5.649 1.00 62.00 289 GLU A N 1
ATOM 2326 C CA . GLU A 1 289 ? 17.317 -2.566 5.631 1.00 62.00 289 GLU A CA 1
ATOM 2327 C C . GLU A 1 289 ? 16.773 -3.617 4.652 1.00 62.00 289 GLU A C 1
ATOM 2329 O O . GLU A 1 289 ? 17.276 -3.807 3.545 1.00 62.00 289 GLU A O 1
ATOM 2334 N N . GLY A 1 290 ? 15.698 -4.299 5.047 1.00 65.81 290 GLY A N 1
ATOM 2335 C CA . GLY A 1 290 ? 15.035 -5.295 4.209 1.00 65.81 290 GLY A CA 1
ATOM 2336 C C . GLY A 1 290 ? 15.488 -6.737 4.451 1.00 65.81 290 GLY A C 1
ATOM 2337 O O . GLY A 1 290 ? 15.925 -7.129 5.537 1.00 65.81 290 GLY A O 1
ATOM 2338 N N . ARG A 1 291 ? 15.241 -7.587 3.455 1.00 72.94 291 ARG A N 1
ATOM 2339 C CA . ARG A 1 291 ? 15.340 -9.048 3.554 1.00 72.94 291 ARG A CA 1
ATOM 2340 C C . ARG A 1 291 ? 16.023 -9.618 2.327 1.00 72.94 291 ARG A C 1
ATOM 2342 O O . ARG A 1 291 ? 15.875 -9.066 1.239 1.00 72.94 291 ARG A O 1
ATOM 2349 N N . ASN A 1 292 ? 16.709 -10.740 2.514 1.00 72.00 292 ASN A N 1
ATOM 2350 C CA . ASN A 1 292 ? 17.351 -11.445 1.415 1.00 72.00 292 ASN A CA 1
ATOM 2351 C C . ASN A 1 292 ? 16.310 -11.886 0.384 1.00 72.00 292 ASN A C 1
ATOM 2353 O O . ASN A 1 292 ? 15.134 -12.105 0.698 1.00 72.00 292 ASN A O 1
ATOM 2357 N N . ARG A 1 293 ? 16.765 -12.022 -0.863 1.00 69.75 293 ARG A N 1
ATOM 2358 C CA . ARG A 1 293 ? 15.947 -12.501 -1.982 1.00 69.75 293 ARG A CA 1
ATOM 2359 C C . ARG A 1 293 ? 15.587 -13.983 -1.838 1.00 69.75 293 ARG A C 1
ATOM 2361 O O . ARG A 1 293 ? 14.494 -14.392 -2.225 1.00 69.75 293 ARG A O 1
ATOM 2368 N N . PHE A 1 294 ? 16.483 -14.764 -1.246 1.00 74.81 294 PHE A N 1
ATOM 2369 C CA . PHE A 1 294 ? 16.339 -16.199 -1.031 1.00 74.81 294 PHE A CA 1
ATOM 2370 C C . PHE A 1 294 ? 16.432 -16.541 0.463 1.00 74.81 294 PHE A C 1
ATOM 2372 O O . PHE A 1 294 ? 16.890 -15.725 1.267 1.00 74.81 294 PHE A O 1
ATOM 2379 N N . CYS A 1 295 ? 15.917 -17.707 0.867 1.00 83.56 295 CYS A N 1
ATOM 2380 C CA . CYS A 1 295 ? 16.219 -18.261 2.191 1.00 83.56 295 CYS A CA 1
ATOM 2381 C C . CYS A 1 295 ? 17.623 -18.880 2.186 1.00 83.56 295 CYS A C 1
ATOM 2383 O O . CYS A 1 295 ? 18.139 -19.142 1.111 1.00 83.56 295 CYS A O 1
ATOM 2385 N N . ARG A 1 296 ? 18.212 -19.155 3.358 1.00 85.06 296 ARG A N 1
ATOM 2386 C CA . ARG A 1 296 ? 19.608 -19.632 3.459 1.00 85.06 296 ARG A CA 1
ATOM 2387 C C . ARG A 1 296 ? 19.930 -20.820 2.544 1.00 85.06 296 ARG A C 1
ATOM 2389 O O . ARG A 1 296 ? 20.913 -20.766 1.824 1.00 85.06 296 ARG A O 1
ATOM 2396 N N . GLU A 1 297 ? 19.062 -21.829 2.517 1.00 89.75 297 GLU A N 1
ATOM 2397 C CA . GLU A 1 297 ? 19.206 -22.999 1.633 1.00 89.75 297 GLU A CA 1
ATOM 2398 C C . GLU A 1 297 ? 19.288 -22.588 0.154 1.00 89.75 297 GLU A C 1
ATOM 2400 O O . GLU A 1 297 ? 20.312 -22.771 -0.490 1.00 89.75 297 GLU A O 1
ATOM 2405 N N . HIS A 1 298 ? 18.263 -21.903 -0.359 1.00 87.31 298 HIS A N 1
ATOM 2406 C CA . HIS A 1 298 ? 18.238 -21.450 -1.751 1.00 87.31 298 HIS A CA 1
ATOM 2407 C C . HIS A 1 298 ? 19.263 -20.349 -2.072 1.00 87.31 298 HIS A C 1
ATOM 2409 O O . HIS A 1 298 ? 19.583 -20.125 -3.236 1.00 87.31 298 HIS A O 1
ATOM 2415 N N . SER A 1 299 ? 19.785 -19.634 -1.070 1.00 82.56 299 SER A N 1
ATOM 2416 C CA . SER A 1 299 ? 20.935 -18.747 -1.252 1.00 82.56 299 SER A CA 1
ATOM 2417 C C . SER A 1 299 ? 22.194 -19.547 -1.589 1.00 82.56 299 SER A C 1
ATOM 2419 O O . SER A 1 299 ? 22.952 -19.102 -2.449 1.00 82.56 299 SER A O 1
ATOM 2421 N N . ALA A 1 300 ? 22.402 -20.700 -0.945 1.00 85.81 300 ALA A N 1
ATOM 2422 C CA . ALA A 1 300 ? 23.501 -21.611 -1.248 1.00 85.81 300 ALA A CA 1
ATOM 2423 C C . ALA A 1 300 ? 23.276 -22.321 -2.594 1.00 85.81 300 ALA A C 1
ATOM 2425 O O . ALA A 1 300 ? 24.166 -22.311 -3.444 1.00 85.81 300 ALA A O 1
ATOM 2426 N N . GLU A 1 301 ? 22.063 -22.828 -2.847 1.00 87.00 301 GLU A N 1
ATOM 2427 C CA . GLU A 1 301 ? 21.713 -23.441 -4.141 1.00 87.00 301 GLU A CA 1
ATOM 2428 C C . GLU A 1 301 ? 21.870 -22.457 -5.308 1.00 87.00 301 GLU A C 1
ATOM 2430 O O . GLU A 1 301 ? 22.332 -22.841 -6.379 1.00 87.00 301 GLU A O 1
ATOM 2435 N N . TYR A 1 302 ? 21.563 -21.168 -5.111 1.00 79.25 302 TYR A N 1
ATOM 2436 C CA . TYR A 1 302 ? 21.811 -20.131 -6.116 1.00 79.25 302 TYR A CA 1
ATOM 2437 C C . TYR A 1 302 ? 23.286 -20.078 -6.530 1.00 79.25 302 TYR A C 1
ATOM 2439 O O . TYR A 1 302 ? 23.582 -20.027 -7.723 1.00 79.25 302 TYR A O 1
ATOM 2447 N N . VAL A 1 303 ? 24.211 -20.100 -5.564 1.00 77.44 303 VAL A N 1
ATOM 2448 C CA . VAL A 1 303 ? 25.655 -20.081 -5.845 1.00 77.44 303 VAL A CA 1
ATOM 2449 C C . VAL A 1 303 ? 26.073 -21.367 -6.554 1.00 77.44 303 VAL A C 1
ATOM 2451 O O . VAL A 1 303 ? 26.758 -21.296 -7.572 1.00 77.44 303 VAL A O 1
ATOM 2454 N N . GLN A 1 304 ? 25.595 -22.525 -6.091 1.00 86.19 304 GLN A N 1
ATOM 2455 C CA . GLN A 1 304 ? 25.881 -23.818 -6.721 1.00 86.19 304 GLN A CA 1
ATOM 2456 C C . GLN A 1 304 ? 25.395 -23.876 -8.173 1.00 86.19 304 GLN A C 1
ATOM 2458 O O . GLN A 1 304 ? 26.161 -24.243 -9.061 1.00 86.19 304 GLN A O 1
ATOM 2463 N N . HIS A 1 305 ? 24.153 -23.465 -8.446 1.00 80.44 305 HIS A N 1
ATOM 2464 C CA . HIS A 1 305 ? 23.619 -23.409 -9.808 1.00 80.44 305 HIS A CA 1
ATOM 2465 C C . HIS A 1 305 ? 24.428 -22.452 -10.683 1.00 80.44 305 HIS A C 1
ATOM 2467 O O . HIS A 1 305 ? 24.723 -22.764 -11.835 1.00 80.44 305 HIS A O 1
ATOM 2473 N N . LEU A 1 306 ? 24.821 -21.304 -10.134 1.00 74.44 306 LEU A N 1
ATOM 2474 C CA . LEU A 1 306 ? 25.584 -20.298 -10.855 1.00 74.44 306 LEU A CA 1
ATOM 2475 C C . LEU A 1 306 ? 26.996 -20.784 -11.227 1.00 74.44 306 LEU A C 1
ATOM 2477 O O . LEU A 1 306 ? 27.439 -20.529 -12.350 1.00 74.44 306 LEU A O 1
ATOM 2481 N N . LEU A 1 307 ? 27.671 -21.506 -10.327 1.00 79.75 307 LEU A N 1
ATOM 2482 C CA . LEU A 1 307 ? 28.974 -22.137 -10.573 1.00 79.75 307 LEU A CA 1
ATOM 2483 C C . LEU A 1 307 ? 28.862 -23.323 -11.543 1.00 79.75 307 LEU A C 1
ATOM 2485 O O . LEU A 1 307 ? 29.659 -23.434 -12.470 1.00 79.75 307 LEU A O 1
ATOM 2489 N N . ALA A 1 308 ? 27.820 -24.144 -11.398 1.00 81.31 308 ALA A N 1
ATOM 2490 C CA . ALA A 1 308 ? 27.530 -25.281 -12.273 1.00 81.31 308 ALA A CA 1
ATOM 2491 C C . ALA A 1 308 ? 26.888 -24.887 -13.619 1.00 81.31 308 ALA A C 1
ATOM 2493 O O . ALA A 1 308 ? 26.518 -25.761 -14.399 1.00 81.31 308 ALA A O 1
ATOM 2494 N N . LYS A 1 309 ? 26.703 -23.584 -13.886 1.00 75.31 309 LYS A N 1
ATOM 2495 C CA . LYS A 1 309 ? 26.009 -23.040 -15.072 1.00 75.31 309 LYS A CA 1
ATOM 2496 C C . LYS A 1 309 ? 24.593 -23.607 -15.288 1.00 75.31 309 LYS A C 1
ATOM 2498 O O . LYS A 1 309 ? 24.085 -23.597 -16.407 1.00 75.31 309 LYS A O 1
ATOM 2503 N N . LYS A 1 310 ? 23.932 -24.059 -14.221 1.00 72.31 310 LYS A N 1
ATOM 2504 C CA . LYS A 1 310 ? 22.529 -24.489 -14.240 1.00 72.31 310 LYS A CA 1
ATOM 2505 C C . LYS A 1 310 ? 21.601 -23.265 -14.209 1.00 72.31 310 LYS A C 1
ATOM 2507 O O . LYS A 1 310 ? 21.954 -22.241 -13.616 1.00 72.31 310 LYS A O 1
ATOM 2512 N N . PRO A 1 311 ? 20.399 -23.340 -14.809 1.00 61.59 311 PRO A N 1
ATOM 2513 C CA . PRO A 1 311 ? 19.428 -22.255 -14.726 1.00 61.59 311 PRO A CA 1
ATOM 2514 C C . PRO A 1 311 ? 19.020 -21.999 -13.268 1.00 61.59 311 PRO A C 1
ATOM 2516 O O . PRO A 1 311 ? 18.812 -22.932 -12.487 1.00 61.59 311 PRO A O 1
ATOM 2519 N N . ILE A 1 312 ? 18.904 -20.721 -12.898 1.00 64.56 312 ILE A N 1
ATOM 2520 C CA . ILE A 1 312 ? 18.396 -20.316 -11.584 1.00 64.56 312 ILE A CA 1
ATOM 2521 C C . ILE A 1 312 ? 16.871 -20.419 -11.591 1.00 64.56 312 ILE A C 1
ATOM 2523 O O . ILE A 1 312 ? 16.209 -19.766 -12.399 1.00 64.56 312 ILE A O 1
ATOM 2527 N N . GLN A 1 313 ? 16.319 -21.185 -10.653 1.00 73.38 313 GLN A N 1
ATOM 2528 C CA . GLN A 1 313 ? 14.885 -21.455 -10.549 1.00 73.38 313 GLN A CA 1
ATOM 2529 C C . GLN A 1 313 ? 14.157 -20.296 -9.859 1.00 73.38 313 GLN A C 1
ATOM 2531 O O . GLN A 1 313 ? 13.814 -20.354 -8.680 1.00 73.38 313 GLN A O 1
ATOM 2536 N N . PHE A 1 314 ? 13.956 -19.183 -10.563 1.00 63.69 314 PHE A N 1
ATOM 2537 C CA . PHE A 1 314 ? 13.149 -18.085 -10.036 1.00 63.69 314 PHE A CA 1
ATOM 2538 C C . PHE A 1 314 ? 11.660 -18.403 -10.140 1.00 63.69 314 PHE A C 1
ATOM 2540 O O . PHE A 1 314 ? 11.192 -18.831 -11.188 1.00 63.69 314 PHE A O 1
ATOM 2547 N N . LYS A 1 315 ? 10.889 -18.050 -9.105 1.00 68.69 315 LYS A N 1
ATOM 2548 C CA . LYS A 1 315 ? 9.428 -17.980 -9.206 1.00 68.69 315 LYS A CA 1
ATOM 2549 C C . LYS A 1 315 ? 9.051 -17.164 -10.432 1.00 68.69 315 LYS A C 1
ATOM 2551 O O . LYS A 1 315 ? 9.452 -16.001 -10.534 1.00 68.69 315 LYS A O 1
ATOM 2556 N N . GLU A 1 316 ? 8.212 -17.716 -11.289 1.00 65.75 316 GLU A N 1
ATOM 2557 C CA . GLU A 1 316 ? 7.667 -16.979 -12.430 1.00 65.75 316 GLU A CA 1
ATOM 2558 C C . GLU A 1 316 ? 6.496 -16.092 -12.000 1.00 65.75 316 GLU A C 1
ATOM 2560 O O . GLU A 1 316 ? 6.360 -14.950 -12.435 1.00 65.75 316 GLU A O 1
ATOM 2565 N N . THR A 1 317 ? 5.691 -16.560 -11.047 1.00 70.06 317 THR A N 1
ATOM 2566 C CA . THR A 1 317 ? 4.473 -15.881 -10.590 1.00 70.06 317 THR A CA 1
ATOM 2567 C C . THR A 1 317 ? 4.627 -15.316 -9.178 1.00 70.06 317 THR A C 1
ATOM 2569 O O . THR A 1 317 ? 5.653 -15.523 -8.524 1.00 70.06 317 THR A O 1
ATOM 2572 N N . LEU A 1 318 ? 3.654 -14.519 -8.730 1.00 73.62 318 LEU A N 1
ATOM 2573 C CA . LEU A 1 318 ? 3.571 -14.033 -7.351 1.00 73.62 318 LEU A CA 1
ATOM 2574 C C . LEU A 1 318 ? 2.177 -14.291 -6.783 1.00 73.62 318 LEU A C 1
ATOM 2576 O O . LEU A 1 318 ? 1.170 -14.104 -7.463 1.00 73.62 318 LEU A O 1
ATOM 2580 N N . ILE A 1 319 ? 2.114 -14.653 -5.505 1.00 71.81 319 ILE A N 1
ATOM 2581 C CA . ILE A 1 319 ? 0.873 -14.690 -4.725 1.00 71.81 319 ILE A CA 1
ATOM 2582 C C . ILE A 1 319 ? 0.816 -13.511 -3.749 1.00 71.81 319 ILE A C 1
ATOM 2584 O O . ILE A 1 319 ? 1.811 -12.834 -3.501 1.00 71.81 319 ILE A O 1
ATOM 2588 N N . GLU A 1 320 ? -0.340 -13.272 -3.121 1.00 71.50 320 GLU A N 1
ATOM 2589 C CA . GLU A 1 320 ? -0.535 -12.162 -2.172 1.00 71.50 320 GLU A CA 1
ATOM 2590 C C . GLU A 1 320 ? 0.522 -12.118 -1.065 1.00 71.50 320 GLU A C 1
ATOM 2592 O O . GLU A 1 320 ? 0.871 -11.053 -0.570 1.00 71.50 320 GLU A O 1
ATOM 2597 N N . ARG A 1 321 ? 1.000 -13.295 -0.650 1.00 66.88 321 ARG A N 1
ATOM 2598 C CA . ARG A 1 321 ? 1.982 -13.441 0.427 1.00 66.88 321 ARG A CA 1
ATOM 2599 C C . ARG A 1 321 ? 3.393 -13.027 0.013 1.00 66.88 321 ARG A C 1
ATOM 2601 O O . ARG A 1 321 ? 4.197 -12.792 0.908 1.00 66.88 321 ARG A O 1
ATOM 2608 N N . ASP A 1 322 ? 3.679 -12.952 -1.285 1.00 66.81 322 ASP A N 1
ATOM 2609 C CA . ASP A 1 322 ? 4.978 -12.529 -1.810 1.00 66.81 322 ASP A CA 1
ATOM 2610 C C . ASP A 1 322 ? 5.075 -10.998 -1.940 1.00 66.81 322 ASP A C 1
ATOM 2612 O O . ASP A 1 322 ? 6.171 -10.447 -2.038 1.00 66.81 322 ASP A O 1
ATOM 2616 N N . ILE A 1 323 ? 3.938 -10.291 -1.911 1.00 69.12 323 ILE A N 1
ATOM 2617 C CA . ILE A 1 323 ? 3.882 -8.836 -2.066 1.00 69.12 323 ILE A CA 1
ATOM 2618 C C . ILE A 1 323 ? 4.231 -8.168 -0.731 1.00 69.12 323 ILE A C 1
ATOM 2620 O O . ILE A 1 323 ? 3.459 -8.193 0.229 1.00 69.12 323 ILE A O 1
ATOM 2624 N N . ALA A 1 324 ? 5.403 -7.534 -0.671 1.00 63.19 324 ALA A N 1
ATOM 2625 C CA . ALA A 1 324 ? 5.882 -6.866 0.540 1.00 63.19 324 ALA A CA 1
ATOM 2626 C C . ALA A 1 324 ? 5.034 -5.634 0.914 1.00 63.19 324 ALA A C 1
ATOM 2628 O O . ALA A 1 324 ? 4.791 -5.361 2.093 1.00 63.19 324 ALA A O 1
ATOM 2629 N N . SER A 1 325 ? 4.570 -4.890 -0.091 1.00 68.00 325 SER A N 1
ATOM 2630 C CA . SER A 1 325 ? 3.785 -3.671 0.080 1.00 68.00 325 SER A CA 1
ATOM 2631 C C . SER A 1 325 ? 2.301 -3.998 0.202 1.00 68.00 325 SER A C 1
ATOM 2633 O O . SER A 1 325 ? 1.645 -4.401 -0.755 1.00 68.00 325 SER A O 1
ATOM 2635 N N . ARG A 1 326 ? 1.717 -3.759 1.382 1.00 69.06 326 ARG A N 1
ATOM 2636 C CA . ARG A 1 326 ? 0.272 -3.970 1.589 1.00 69.06 326 ARG A CA 1
ATOM 2637 C C . ARG A 1 326 ? -0.586 -3.111 0.652 1.00 69.06 326 ARG A C 1
ATOM 2639 O O . ARG A 1 326 ? -1.703 -3.497 0.322 1.00 69.06 326 ARG A O 1
ATOM 2646 N N . ARG A 1 327 ? -0.072 -1.943 0.263 1.00 71.94 327 ARG A N 1
ATOM 2647 C CA . ARG A 1 327 ? -0.711 -1.032 -0.686 1.00 71.94 327 ARG A CA 1
ATOM 2648 C C . ARG A 1 327 ? -0.784 -1.666 -2.078 1.00 71.94 327 ARG A C 1
ATOM 2650 O O . ARG A 1 327 ? -1.864 -1.713 -2.656 1.00 71.94 327 ARG A O 1
ATOM 2657 N N . GLU A 1 328 ? 0.337 -2.196 -2.565 1.00 76.00 328 GLU A N 1
ATOM 2658 C CA . GLU A 1 328 ? 0.389 -2.933 -3.836 1.00 76.00 328 GLU A CA 1
ATOM 2659 C C . GLU A 1 328 ? -0.481 -4.183 -3.779 1.00 76.00 328 GLU A C 1
ATOM 2661 O O . GLU A 1 328 ? -1.245 -4.421 -4.700 1.00 76.00 328 GLU A O 1
ATOM 2666 N N . GLU A 1 329 ? -0.469 -4.919 -2.663 1.00 76.88 329 GLU A N 1
ATOM 2667 C CA . GLU A 1 329 ? -1.322 -6.101 -2.499 1.00 76.88 329 GLU A CA 1
ATOM 2668 C C . GLU A 1 329 ? -2.810 -5.753 -2.683 1.00 76.88 329 GLU A C 1
ATOM 2670 O O . GLU A 1 329 ? -3.540 -6.499 -3.331 1.00 76.88 329 GLU A O 1
ATOM 2675 N N . ILE A 1 330 ? -3.269 -4.619 -2.135 1.00 75.00 330 ILE A N 1
ATOM 2676 C CA . ILE A 1 330 ? -4.655 -4.154 -2.295 1.00 75.00 330 ILE A CA 1
ATOM 2677 C C . ILE A 1 330 ? -4.925 -3.737 -3.743 1.00 75.00 330 ILE A C 1
ATOM 2679 O O . ILE A 1 330 ? -5.930 -4.167 -4.304 1.00 75.00 330 ILE A O 1
ATOM 2683 N N . LEU A 1 331 ? -4.048 -2.928 -4.347 1.00 78.94 331 LEU A N 1
ATOM 2684 C CA . LEU A 1 331 ? -4.184 -2.506 -5.745 1.00 78.94 331 LEU A CA 1
ATOM 2685 C C . LEU A 1 331 ? -4.266 -3.716 -6.681 1.00 78.94 331 LEU A C 1
ATOM 2687 O O . LEU A 1 331 ? -5.197 -3.824 -7.470 1.00 78.94 331 LEU A O 1
ATOM 2691 N N . PHE A 1 332 ? -3.331 -4.654 -6.545 1.00 85.56 332 PHE A N 1
ATOM 2692 C CA . PHE A 1 332 ? -3.234 -5.833 -7.397 1.00 85.56 332 PHE A CA 1
ATOM 2693 C C . PHE A 1 332 ? -4.469 -6.719 -7.240 1.00 85.56 332 PHE A C 1
ATOM 2695 O O . PHE A 1 332 ? -5.016 -7.194 -8.231 1.00 85.56 332 PHE A O 1
ATOM 2702 N N . GLN A 1 333 ? -4.962 -6.886 -6.008 1.00 80.56 333 GLN A N 1
ATOM 2703 C CA . GLN A 1 333 ? -6.217 -7.592 -5.752 1.00 80.56 333 GLN A CA 1
ATOM 2704 C C . GLN A 1 333 ? -7.407 -6.917 -6.436 1.00 80.56 333 GLN A C 1
ATOM 2706 O O . GLN A 1 333 ? -8.211 -7.616 -7.047 1.00 80.56 333 GLN A O 1
ATOM 2711 N N . LYS A 1 334 ? -7.541 -5.587 -6.336 1.00 80.12 334 LYS A N 1
ATOM 2712 C CA . LYS A 1 334 ? -8.646 -4.851 -6.972 1.00 80.12 334 LYS A CA 1
ATOM 2713 C C . LYS A 1 334 ? -8.588 -4.954 -8.492 1.00 80.12 334 LYS A C 1
ATOM 2715 O O . LYS A 1 334 ? -9.601 -5.266 -9.108 1.00 80.12 334 LYS A O 1
ATOM 2720 N N . LEU A 1 335 ? -7.400 -4.771 -9.064 1.00 86.69 335 LEU A N 1
ATOM 2721 C CA . LEU A 1 335 ? -7.184 -4.900 -10.498 1.00 86.69 335 LEU A CA 1
ATOM 2722 C C . LEU A 1 335 ? -7.511 -6.317 -10.981 1.00 86.69 335 LEU A C 1
ATOM 2724 O O . LEU A 1 335 ? -8.269 -6.475 -11.931 1.00 86.69 335 LEU A O 1
ATOM 2728 N N . TRP A 1 336 ? -7.039 -7.349 -10.271 1.00 88.62 336 TRP A N 1
ATOM 2729 C CA . TRP A 1 336 ? -7.398 -8.734 -10.579 1.00 88.62 336 TRP A CA 1
ATOM 2730 C C . TRP A 1 336 ? -8.906 -8.981 -10.499 1.00 88.62 336 TRP A C 1
ATOM 2732 O O . TRP A 1 336 ? -9.451 -9.636 -11.375 1.00 88.62 336 TRP A O 1
ATOM 2742 N N . ARG A 1 337 ? -9.597 -8.473 -9.470 1.00 81.19 337 ARG A N 1
ATOM 2743 C CA . ARG A 1 337 ? -11.058 -8.636 -9.355 1.00 81.19 337 ARG A CA 1
ATOM 2744 C C . ARG A 1 337 ? -11.796 -8.006 -10.534 1.00 81.19 337 ARG A C 1
ATOM 2746 O O . ARG A 1 337 ? -12.751 -8.599 -11.011 1.00 81.19 337 ARG A O 1
ATOM 2753 N N . TYR A 1 338 ? -11.353 -6.839 -10.997 1.00 84.94 338 TYR A N 1
ATOM 2754 C CA . TYR A 1 338 ? -11.937 -6.209 -12.177 1.00 84.94 338 TYR A CA 1
ATOM 2755 C C . TYR A 1 338 ? -11.689 -7.042 -13.443 1.00 84.94 338 TYR A C 1
ATOM 2757 O O . TYR A 1 338 ? -12.631 -7.334 -14.173 1.00 84.94 338 TYR A O 1
ATOM 2765 N N . ILE A 1 339 ? -10.448 -7.501 -13.657 1.00 89.81 339 ILE A N 1
ATOM 2766 C CA . ILE A 1 339 ? -10.094 -8.394 -14.774 1.00 89.81 339 ILE A CA 1
ATOM 2767 C C . ILE A 1 339 ? -10.967 -9.656 -14.751 1.00 89.81 339 ILE A C 1
ATOM 2769 O O . ILE A 1 339 ? -11.567 -10.007 -15.762 1.00 89.81 339 ILE A O 1
ATOM 2773 N N . GLU A 1 340 ? -11.078 -10.300 -13.590 1.00 86.69 340 GLU A N 1
ATOM 2774 C CA . GLU A 1 340 ? -11.850 -11.528 -13.396 1.00 86.69 340 GLU A CA 1
ATOM 2775 C C . GLU A 1 340 ? -13.342 -11.332 -13.688 1.00 86.69 340 GLU A C 1
ATOM 2777 O O . GLU A 1 340 ? -13.953 -12.179 -14.328 1.00 86.69 340 GLU A O 1
ATOM 2782 N N . ALA A 1 341 ? -13.924 -10.220 -13.239 1.00 80.38 341 ALA A N 1
ATOM 2783 C CA . ALA A 1 341 ? -15.358 -9.976 -13.344 1.00 80.38 341 ALA A CA 1
ATOM 2784 C C . ALA A 1 341 ? -15.809 -9.382 -14.689 1.00 80.38 341 ALA A C 1
ATOM 2786 O O . ALA A 1 341 ? -16.976 -9.531 -15.046 1.00 80.38 341 ALA A O 1
ATOM 2787 N N . ARG A 1 342 ? -14.929 -8.661 -15.399 1.00 85.50 342 ARG A N 1
ATOM 2788 C CA . ARG A 1 342 ? -15.281 -7.939 -16.635 1.00 85.50 342 ARG A CA 1
ATOM 2789 C C . ARG A 1 342 ? -14.543 -8.415 -17.874 1.00 85.50 342 ARG A C 1
ATOM 2791 O O . ARG A 1 342 ? -15.136 -8.393 -18.943 1.00 85.50 342 ARG A O 1
ATOM 2798 N N . LEU A 1 343 ? -13.259 -8.755 -17.762 1.00 90.75 343 LEU A N 1
ATOM 2799 C CA . LEU A 1 343 ? -12.402 -8.950 -18.937 1.00 90.75 343 LEU A CA 1
ATOM 2800 C C . LEU A 1 343 ? -12.268 -10.416 -19.345 1.00 90.75 343 LEU A C 1
ATOM 2802 O O . LEU A 1 343 ? -12.198 -10.694 -20.537 1.00 90.75 343 LEU A O 1
ATOM 2806 N N . LEU A 1 344 ? -12.267 -11.353 -18.390 1.00 89.00 344 LEU A N 1
ATOM 2807 C CA . LEU A 1 344 ? -12.143 -12.783 -18.710 1.00 89.00 344 LEU A CA 1
ATOM 2808 C C . LEU A 1 344 ? -13.289 -13.298 -19.589 1.00 89.00 344 LEU A C 1
ATOM 2810 O O . LEU A 1 344 ? -13.055 -14.135 -20.447 1.00 89.00 344 LEU A O 1
ATOM 2814 N N . SER A 1 345 ? -14.502 -12.769 -19.427 1.00 87.06 345 SER A N 1
ATOM 2815 C CA . SER A 1 345 ? -15.665 -13.120 -20.255 1.00 87.06 345 SER A CA 1
ATOM 2816 C C . SER A 1 345 ? -15.601 -12.585 -21.686 1.00 87.06 345 SER A C 1
ATOM 2818 O O . SER A 1 345 ? -16.442 -12.945 -22.500 1.00 87.06 345 SER A O 1
ATOM 2820 N N . LEU A 1 346 ? -14.669 -11.674 -21.987 1.00 90.00 346 LEU A N 1
ATOM 2821 C CA . LEU A 1 346 ? -14.551 -11.067 -23.317 1.00 90.00 346 LEU A CA 1
ATOM 2822 C C . LEU A 1 346 ? -13.614 -11.849 -24.231 1.00 90.00 346 LEU A C 1
ATOM 2824 O O . LEU A 1 346 ? -13.647 -11.654 -25.445 1.00 90.00 346 LEU A O 1
ATOM 2828 N N . VAL A 1 347 ? -12.766 -12.708 -23.658 1.00 87.44 347 VAL A N 1
ATOM 2829 C CA . VAL A 1 347 ? -11.892 -13.587 -24.430 1.00 87.44 347 VAL A CA 1
ATOM 2830 C C . VAL A 1 347 ? -12.586 -14.931 -24.660 1.00 87.44 347 VAL A C 1
ATOM 2832 O O . VAL A 1 347 ? -13.112 -15.504 -23.711 1.00 87.44 347 VAL A O 1
ATOM 2835 N N . PRO A 1 348 ? -12.580 -15.466 -25.894 1.00 74.19 348 PRO A N 1
ATOM 2836 C CA . PRO A 1 348 ? -13.242 -16.736 -26.191 1.00 74.19 348 PRO A CA 1
ATOM 2837 C C . PRO A 1 348 ? -12.547 -17.940 -25.539 1.00 74.19 348 PRO A C 1
ATOM 2839 O O . PRO A 1 348 ? -13.216 -18.904 -25.190 1.00 74.19 348 PRO A O 1
ATOM 2842 N N . ASN A 1 349 ? -11.222 -17.875 -25.346 1.00 79.25 349 ASN A N 1
ATOM 2843 C CA . ASN A 1 349 ? -10.432 -18.978 -24.791 1.00 79.25 349 ASN A CA 1
ATOM 2844 C C . ASN A 1 349 ? -9.722 -18.571 -23.496 1.00 79.25 349 ASN A C 1
ATOM 2846 O O . ASN A 1 349 ? -10.075 -19.013 -22.407 1.00 79.25 349 ASN A O 1
ATOM 2850 N N . HIS A 1 350 ? -8.675 -17.757 -23.614 1.00 87.88 350 HIS A N 1
ATOM 2851 C CA . HIS A 1 350 ? -7.834 -17.353 -22.496 1.00 87.88 350 HIS A CA 1
ATOM 2852 C C . HIS A 1 350 ? -7.054 -16.079 -22.848 1.00 87.88 350 HIS A C 1
ATOM 2854 O O . HIS A 1 350 ? -7.133 -15.583 -23.970 1.00 87.88 350 HIS A O 1
ATOM 2860 N N . ILE A 1 351 ? -6.326 -15.525 -21.876 1.00 93.75 351 ILE A N 1
ATOM 2861 C CA . ILE A 1 351 ? -5.394 -14.416 -22.111 1.00 93.75 351 ILE A CA 1
ATOM 2862 C C . ILE A 1 351 ? -4.002 -15.006 -22.347 1.00 93.75 351 ILE A C 1
ATOM 2864 O O . ILE A 1 351 ? -3.403 -15.550 -21.417 1.00 93.75 351 ILE A O 1
ATOM 2868 N N . ASP A 1 352 ? -3.483 -14.881 -23.565 1.00 93.00 352 ASP A N 1
ATOM 2869 C CA . ASP A 1 352 ? -2.195 -15.437 -23.996 1.00 93.00 352 ASP A CA 1
ATOM 2870 C C . ASP A 1 352 ? -1.007 -14.572 -23.564 1.00 93.00 352 ASP A C 1
ATOM 2872 O O . ASP A 1 352 ? 0.076 -15.082 -23.265 1.00 93.00 352 ASP A O 1
ATOM 2876 N N . ARG A 1 353 ? -1.183 -13.245 -23.536 1.00 93.75 353 ARG A N 1
ATOM 2877 C CA . ARG A 1 353 ? -0.099 -12.290 -23.263 1.00 93.75 353 ARG A CA 1
ATOM 2878 C C . ARG A 1 353 ? -0.499 -11.245 -22.229 1.00 93.75 353 ARG A C 1
ATOM 2880 O O . ARG A 1 353 ? -1.589 -10.683 -22.284 1.00 93.75 353 ARG A O 1
ATOM 2887 N N . ILE A 1 354 ? 0.421 -10.940 -21.316 1.00 93.31 354 ILE A N 1
ATOM 2888 C CA . ILE A 1 354 ? 0.360 -9.769 -20.437 1.00 93.31 354 ILE A CA 1
ATOM 2889 C C . ILE A 1 354 ? 1.483 -8.827 -20.847 1.00 93.31 354 ILE A C 1
ATOM 2891 O O . ILE A 1 354 ? 2.657 -9.166 -20.700 1.00 93.31 354 ILE A O 1
ATOM 2895 N N . VAL A 1 355 ? 1.134 -7.633 -21.307 1.00 91.12 355 VAL A N 1
ATOM 2896 C CA . VAL A 1 355 ? 2.092 -6.582 -21.653 1.00 91.12 355 VAL A CA 1
ATOM 2897 C C . VAL A 1 355 ? 2.014 -5.489 -20.598 1.00 91.12 355 VAL A C 1
ATOM 2899 O O . VAL A 1 355 ? 0.943 -4.955 -20.333 1.00 91.12 355 VAL A O 1
ATOM 2902 N N . VAL A 1 356 ? 3.131 -5.134 -19.970 1.00 86.19 356 VAL A N 1
ATOM 2903 C CA . VAL A 1 356 ? 3.144 -4.022 -19.006 1.00 86.19 356 VAL A CA 1
ATOM 2904 C C . VAL A 1 356 ? 4.153 -2.970 -19.424 1.00 86.19 356 VAL A C 1
ATOM 2906 O O . VAL A 1 356 ? 5.299 -3.289 -19.764 1.00 86.19 356 VAL A O 1
ATOM 2909 N N . GLU A 1 357 ? 3.740 -1.707 -19.370 1.00 79.25 357 GLU A N 1
ATOM 2910 C CA . GLU A 1 357 ? 4.649 -0.598 -19.612 1.00 79.25 357 GLU A CA 1
ATOM 2911 C C . GLU A 1 357 ? 5.735 -0.546 -18.537 1.00 79.25 357 GLU A C 1
ATOM 2913 O O . GLU A 1 357 ? 5.493 -0.670 -17.332 1.00 79.25 357 GLU A O 1
ATOM 2918 N N . ARG A 1 358 ? 6.967 -0.333 -18.985 1.00 65.81 358 ARG A N 1
ATOM 2919 C CA . ARG A 1 358 ? 8.050 0.155 -18.147 1.00 65.81 358 ARG A CA 1
ATOM 2920 C C . ARG A 1 358 ? 8.490 1.499 -18.693 1.00 65.81 358 ARG A C 1
ATOM 2922 O O . ARG A 1 358 ? 9.023 1.591 -19.799 1.00 65.81 358 ARG A O 1
ATOM 2929 N N . THR A 1 359 ? 8.358 2.532 -17.874 1.00 50.34 359 THR A N 1
ATOM 2930 C CA . THR A 1 359 ? 9.149 3.748 -18.028 1.00 50.34 359 THR A CA 1
ATOM 2931 C C . THR A 1 359 ? 10.604 3.357 -17.813 1.00 50.34 359 THR A C 1
ATOM 2933 O O . THR A 1 359 ? 11.029 3.130 -16.687 1.00 50.34 359 THR A O 1
ATOM 2936 N N . ALA A 1 360 ? 11.385 3.207 -18.878 1.00 42.16 360 ALA A N 1
ATOM 2937 C CA . ALA A 1 360 ? 12.832 3.178 -18.742 1.00 42.16 360 ALA A CA 1
ATOM 2938 C C . ALA A 1 360 ? 13.269 4.611 -18.420 1.00 42.16 360 ALA A C 1
ATOM 2940 O O . ALA A 1 360 ? 13.104 5.509 -19.242 1.00 42.16 360 ALA A O 1
ATOM 2941 N N . PHE A 1 361 ? 13.779 4.856 -17.209 1.00 39.06 361 PHE A N 1
ATOM 2942 C CA . PHE A 1 361 ? 14.622 6.033 -17.021 1.00 39.06 361 PHE A CA 1
ATOM 2943 C C . PHE A 1 361 ? 15.952 5.704 -17.693 1.00 39.06 361 PHE A C 1
ATOM 2945 O O . PHE A 1 361 ? 16.836 5.118 -17.071 1.00 39.06 361 PHE A O 1
ATOM 2952 N N . ASP A 1 362 ? 16.087 6.098 -18.957 1.00 38.25 362 ASP A N 1
ATOM 2953 C CA . ASP A 1 362 ? 17.320 5.972 -19.748 1.00 38.25 362 ASP A CA 1
ATOM 2954 C C . ASP A 1 362 ? 18.493 6.811 -19.173 1.00 38.25 362 ASP A C 1
ATOM 2956 O O . ASP A 1 362 ? 19.569 6.878 -19.758 1.00 38.25 362 ASP A O 1
ATOM 2960 N N . LEU A 1 363 ? 18.334 7.423 -17.990 1.00 38.66 363 LEU A N 1
ATOM 2961 C CA . LEU A 1 363 ? 19.398 8.099 -17.235 1.00 38.66 363 LEU A CA 1
ATOM 2962 C C . LEU A 1 363 ? 20.063 7.223 -16.158 1.00 38.66 363 LEU A C 1
ATOM 2964 O O . LEU A 1 363 ? 21.044 7.656 -15.558 1.00 38.66 363 LEU A O 1
ATOM 2968 N N . LEU A 1 364 ? 19.586 5.994 -15.923 1.00 37.47 364 LEU A N 1
ATOM 2969 C CA . LEU A 1 364 ? 20.287 5.019 -15.067 1.00 37.47 364 LEU A CA 1
ATOM 2970 C C . LEU A 1 364 ? 21.036 3.933 -15.860 1.00 37.47 364 LEU A C 1
ATOM 2972 O O . LEU A 1 364 ? 21.572 3.001 -15.259 1.00 37.47 364 LEU A O 1
ATOM 2976 N N . THR A 1 365 ? 21.134 4.042 -17.188 1.00 32.06 365 THR A N 1
ATOM 2977 C CA . THR A 1 365 ? 21.753 3.013 -18.038 1.00 32.06 365 THR A CA 1
ATOM 2978 C C . THR A 1 365 ? 23.020 3.496 -18.743 1.00 32.06 365 THR A C 1
ATOM 2980 O O . THR A 1 365 ? 22.972 4.106 -19.805 1.00 32.06 365 THR A O 1
ATOM 2983 N N . GLY A 1 366 ? 24.165 3.127 -18.158 1.00 30.94 366 GLY A N 1
ATOM 2984 C CA . GLY A 1 366 ? 25.460 2.991 -18.832 1.00 30.94 366 GLY A CA 1
ATOM 2985 C C . GLY A 1 366 ? 26.401 2.052 -18.058 1.00 30.94 366 GLY A C 1
ATOM 2986 O O . GLY A 1 366 ? 27.010 2.453 -17.068 1.00 30.94 366 GLY A O 1
ATOM 2987 N N . THR A 1 367 ? 26.514 0.796 -18.500 1.00 48.50 367 THR A N 1
ATOM 2988 C CA . THR A 1 367 ? 27.002 -0.398 -17.765 1.00 48.50 367 THR A CA 1
ATOM 2989 C C . THR A 1 367 ? 28.501 -0.659 -17.959 1.00 48.50 367 THR A C 1
ATOM 2991 O O . THR A 1 367 ? 29.132 0.020 -18.764 1.00 48.50 367 THR A O 1
ATOM 2994 N N . GLN A 1 368 ? 29.122 -1.588 -17.214 1.00 34.84 368 GLN A N 1
ATOM 2995 C CA . GLN A 1 368 ? 30.591 -1.615 -17.197 1.00 34.84 368 GLN A CA 1
ATOM 2996 C C . GLN A 1 368 ? 31.241 -2.455 -18.294 1.00 34.84 368 GLN A C 1
ATOM 2998 O O . GLN A 1 368 ? 32.051 -1.924 -19.037 1.00 34.84 368 GLN A O 1
ATOM 3003 N N . LYS A 1 369 ? 30.861 -3.726 -18.462 1.00 33.50 369 LYS A N 1
ATOM 3004 C CA . LYS A 1 369 ? 31.477 -4.585 -19.490 1.00 33.50 369 LYS A CA 1
ATOM 3005 C C . LYS A 1 369 ? 30.792 -4.543 -20.848 1.00 33.50 369 LYS A C 1
ATOM 3007 O O . LYS A 1 369 ? 31.380 -4.847 -21.871 1.00 33.50 369 LYS A O 1
ATOM 3012 N N . GLN A 1 370 ? 29.526 -4.165 -20.868 1.00 34.72 370 GLN A N 1
ATOM 3013 C CA . GLN A 1 370 ? 28.726 -4.083 -22.091 1.00 34.72 370 GLN A CA 1
ATOM 3014 C C . GLN A 1 370 ? 28.470 -2.633 -22.495 1.00 34.72 370 GLN A C 1
ATOM 3016 O O . GLN A 1 370 ? 27.524 -2.331 -23.205 1.00 34.72 370 GLN A O 1
ATOM 3021 N N . ARG A 1 371 ? 29.390 -1.755 -22.083 1.00 34.50 371 ARG A N 1
ATOM 3022 C CA . ARG A 1 371 ? 29.976 -0.784 -23.008 1.00 34.50 371 ARG A CA 1
ATOM 3023 C C . ARG A 1 371 ? 31.155 -1.364 -23.808 1.00 34.50 371 ARG A C 1
ATOM 3025 O O . ARG A 1 371 ? 31.394 -0.928 -24.919 1.00 34.50 371 ARG A O 1
ATOM 3032 N N . GLN A 1 372 ? 31.887 -2.353 -23.286 1.00 34.22 372 GLN A N 1
ATOM 3033 C CA . GLN A 1 372 ? 33.240 -2.695 -23.764 1.00 34.22 372 GLN A CA 1
ATOM 3034 C C . GLN A 1 372 ? 33.312 -3.564 -25.032 1.00 34.22 372 GLN A C 1
ATOM 3036 O O . GLN A 1 372 ? 34.408 -3.972 -25.398 1.00 34.22 372 GLN A O 1
ATOM 3041 N N . LYS A 1 373 ? 32.202 -3.888 -25.711 1.00 30.86 373 LYS A N 1
ATOM 3042 C CA . LYS A 1 373 ? 32.253 -4.716 -26.937 1.00 30.86 37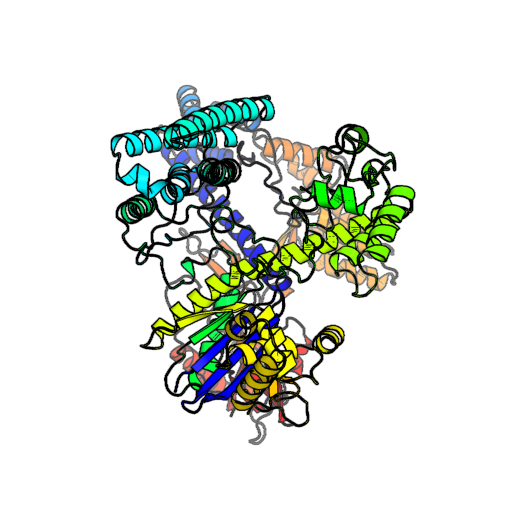3 LYS A CA 1
ATOM 3043 C C . LYS A 1 373 ? 31.281 -4.321 -28.056 1.00 30.86 373 LYS A C 1
ATOM 3045 O O . LYS A 1 373 ? 31.095 -5.118 -28.967 1.00 30.86 373 LYS A O 1
ATOM 3050 N N . MET A 1 374 ? 30.666 -3.137 -28.025 1.00 27.55 374 MET A N 1
ATOM 3051 C CA . MET A 1 374 ? 29.748 -2.723 -29.098 1.00 27.55 374 MET A CA 1
ATOM 3052 C C . MET A 1 374 ? 30.168 -1.430 -29.795 1.00 27.55 374 MET A C 1
ATOM 3054 O O . MET A 1 374 ? 30.434 -0.421 -29.147 1.00 27.55 374 MET A O 1
ATOM 3058 N N . THR A 1 375 ? 30.139 -1.491 -31.129 1.00 42.16 375 THR A N 1
ATOM 3059 C CA . THR A 1 375 ? 29.887 -0.388 -32.063 1.00 42.16 375 THR A CA 1
ATOM 3060 C C . THR A 1 375 ? 28.460 -0.523 -32.647 1.00 42.16 375 THR A C 1
ATOM 3062 O O . THR A 1 375 ? 27.968 -1.632 -32.812 1.00 42.16 375 THR A O 1
ATOM 3065 N N . GLU A 1 376 ? 27.761 0.602 -32.863 1.00 30.09 376 GLU A N 1
ATOM 3066 C CA . GLU A 1 376 ? 26.280 0.773 -33.002 1.00 30.09 376 GLU A CA 1
ATOM 3067 C C . GLU A 1 376 ? 25.816 2.211 -33.478 1.00 30.09 376 GLU A C 1
ATOM 3069 O O . GLU A 1 376 ? 24.729 2.648 -33.127 1.00 30.09 376 GLU A O 1
ATOM 3074 N N . LYS A 1 377 ? 26.550 3.078 -34.199 1.00 32.69 377 LYS A N 1
ATOM 3075 C CA . LYS A 1 377 ? 27.900 3.621 -33.932 1.00 32.69 377 LYS A CA 1
ATOM 3076 C C . LYS A 1 377 ? 27.857 4.692 -32.804 1.00 32.69 377 LYS A C 1
ATOM 3078 O O . LYS A 1 377 ? 27.832 5.892 -32.965 1.00 32.69 377 LYS A O 1
ATOM 3083 N N . ALA A 1 378 ? 27.828 4.365 -31.526 1.00 30.88 378 ALA A N 1
ATOM 3084 C CA . ALA A 1 378 ? 27.795 3.071 -30.857 1.00 30.88 378 ALA A CA 1
ATOM 3085 C C . ALA A 1 378 ? 26.899 3.052 -29.624 1.00 30.88 378 ALA A C 1
ATOM 3087 O O . ALA A 1 378 ? 27.139 2.427 -28.599 1.00 30.88 378 ALA A O 1
ATOM 3088 N N . PHE A 1 379 ? 25.952 3.942 -29.761 1.00 34.03 379 PHE A N 1
ATOM 3089 C CA . PHE A 1 379 ? 25.137 4.602 -28.790 1.00 34.03 379 PHE A CA 1
ATOM 3090 C C . PHE A 1 379 ? 24.250 5.519 -29.653 1.00 34.03 379 PHE A C 1
ATOM 3092 O O . PHE A 1 379 ? 23.802 6.502 -29.128 1.00 34.03 379 PHE A O 1
ATOM 3099 N N . GLU A 1 380 ? 24.143 5.360 -30.985 1.00 31.22 380 GLU A N 1
ATOM 3100 C CA . GLU A 1 380 ? 24.140 6.465 -31.967 1.00 31.22 380 GLU A CA 1
ATOM 3101 C C . GLU A 1 380 ? 22.748 7.041 -32.238 1.00 31.22 380 GLU A C 1
ATOM 3103 O O . GLU A 1 380 ? 21.954 6.522 -33.009 1.00 31.22 380 GLU A O 1
ATOM 3108 N N . GLU A 1 381 ? 22.344 8.123 -31.615 1.00 30.44 381 GLU A N 1
ATOM 3109 C CA . GLU A 1 381 ? 23.037 8.967 -30.665 1.00 30.44 381 GLU A CA 1
ATOM 3110 C C . GLU A 1 381 ? 22.158 8.962 -29.394 1.00 30.44 381 GLU A C 1
ATOM 3112 O O . GLU A 1 381 ? 20.982 9.315 -29.462 1.00 30.44 381 GLU A O 1
ATOM 3117 N N . MET A 1 382 ? 22.640 8.571 -28.204 1.00 32.62 382 MET A N 1
ATOM 3118 C CA . MET A 1 382 ? 21.859 8.611 -26.961 1.00 32.62 382 MET A CA 1
ATOM 3119 C C . MET A 1 382 ? 21.921 10.037 -26.436 1.00 32.62 382 MET A C 1
ATOM 3121 O O . MET A 1 382 ? 22.367 10.344 -25.331 1.00 32.62 382 MET A O 1
ATOM 3125 N N . TYR A 1 383 ? 21.448 10.922 -27.304 1.00 34.12 383 TYR A N 1
ATOM 3126 C CA . TYR A 1 383 ? 20.153 11.517 -27.051 1.00 34.12 383 TYR A CA 1
ATOM 3127 C C . TYR A 1 383 ? 19.203 11.628 -28.270 1.00 34.12 383 TYR A C 1
ATOM 3129 O O . TYR A 1 383 ? 18.090 11.136 -28.142 1.00 34.12 383 TYR A O 1
ATOM 3137 N N . GLN A 1 384 ? 19.424 12.285 -29.420 1.00 28.55 384 GLN A N 1
ATOM 3138 C CA . GLN A 1 384 ? 20.580 12.380 -30.316 1.00 28.55 384 GLN A CA 1
ATOM 3139 C C . GLN A 1 384 ? 21.644 13.475 -30.089 1.00 28.55 384 GLN A C 1
ATOM 3141 O O . GLN A 1 384 ? 22.652 13.475 -30.768 1.00 28.55 384 GLN A O 1
ATOM 3146 N N . ARG A 1 385 ? 21.511 14.353 -29.090 1.00 45.94 385 ARG A N 1
ATOM 3147 C CA . ARG A 1 385 ? 22.586 15.168 -28.449 1.00 45.94 385 ARG A CA 1
ATOM 3148 C C . ARG A 1 385 ? 22.371 15.426 -26.946 1.00 45.94 385 ARG A C 1
ATOM 3150 O O . ARG A 1 385 ? 21.774 16.422 -26.542 1.00 45.94 385 ARG A O 1
ATOM 3157 N N . GLY A 1 386 ? 22.806 14.480 -26.114 1.00 49.03 386 GLY A N 1
ATOM 3158 C CA . GLY A 1 386 ? 22.732 14.563 -24.659 1.00 49.03 386 GLY A CA 1
ATOM 3159 C C . GLY A 1 386 ? 23.668 15.677 -24.236 1.00 49.03 386 GLY A C 1
ATOM 3160 O O . GLY A 1 386 ? 24.602 15.962 -24.985 1.00 49.03 386 GLY A O 1
ATOM 3161 N N . PRO A 1 387 ? 23.534 16.283 -23.055 1.00 59.06 387 PRO A N 1
ATOM 3162 C CA . PRO A 1 387 ? 24.519 17.285 -22.667 1.00 59.06 387 PRO A CA 1
ATOM 3163 C C . PRO A 1 387 ? 25.949 16.709 -22.637 1.00 59.06 387 PRO A C 1
ATOM 3165 O O . PRO A 1 387 ? 26.900 17.382 -23.010 1.00 59.06 387 PRO A O 1
ATOM 3168 N N . ARG A 1 388 ? 26.067 15.406 -22.335 1.00 63.19 388 ARG A N 1
ATOM 3169 C CA . ARG A 1 388 ? 27.314 14.621 -22.333 1.00 63.19 388 ARG A CA 1
ATOM 3170 C C . ARG A 1 388 ? 27.772 14.125 -23.713 1.00 63.19 388 ARG A C 1
ATOM 3172 O O . ARG A 1 388 ? 28.780 13.434 -23.802 1.00 63.19 388 ARG A O 1
ATOM 3179 N N . TYR A 1 389 ? 27.037 14.409 -24.786 1.00 54.28 389 TYR A N 1
ATOM 3180 C CA . TYR A 1 389 ? 27.375 13.917 -26.123 1.00 54.28 389 TYR A CA 1
ATOM 3181 C C . TYR A 1 389 ? 28.644 14.597 -26.661 1.00 54.28 389 TYR A C 1
ATOM 3183 O O . TYR A 1 389 ? 28.717 15.828 -26.710 1.00 54.28 389 TYR A O 1
ATOM 3191 N N . GLY A 1 390 ? 29.617 13.782 -27.083 1.00 57.56 390 GLY A N 1
ATOM 3192 C CA . GLY A 1 390 ? 30.930 14.235 -27.557 1.00 57.56 390 GLY A CA 1
ATOM 3193 C C . GLY A 1 390 ? 31.973 14.446 -26.454 1.00 57.56 390 GLY A C 1
ATOM 3194 O O . GLY A 1 390 ? 32.983 15.084 -26.718 1.00 57.56 390 GLY A O 1
ATOM 3195 N N . TYR A 1 391 ? 31.730 13.934 -25.240 1.00 58.69 391 TYR A N 1
ATOM 3196 C CA . TYR A 1 391 ? 32.598 14.121 -24.074 1.00 58.69 391 TYR A CA 1
ATOM 3197 C C . TYR A 1 391 ? 32.989 12.797 -23.421 1.00 58.69 391 TYR A C 1
ATOM 3199 O O . TYR A 1 391 ? 32.154 11.903 -23.266 1.00 58.69 391 TYR A O 1
ATOM 3207 N N . THR A 1 392 ? 34.239 12.688 -22.970 1.00 55.09 392 THR A N 1
ATOM 3208 C CA . THR A 1 392 ? 34.783 11.478 -22.331 1.00 55.09 392 THR A CA 1
ATOM 3209 C C . THR A 1 392 ? 34.297 11.340 -20.887 1.00 55.09 392 THR A C 1
ATOM 3211 O O . THR A 1 392 ? 34.109 10.232 -20.380 1.00 55.09 392 THR A O 1
ATOM 3214 N N . ASN A 1 393 ? 34.063 12.462 -20.200 1.00 69.12 393 ASN A N 1
ATOM 3215 C CA . ASN A 1 393 ? 33.492 12.501 -18.854 1.00 69.12 393 ASN A CA 1
ATOM 3216 C C . ASN A 1 393 ? 32.776 13.836 -18.558 1.00 69.12 393 ASN A C 1
ATOM 3218 O O . ASN A 1 393 ? 32.905 14.814 -19.291 1.00 69.12 393 ASN A O 1
ATOM 3222 N N . ASP A 1 394 ? 32.026 13.880 -17.453 1.00 73.88 394 ASP A N 1
ATOM 3223 C CA . ASP A 1 394 ? 31.243 15.057 -17.047 1.00 73.88 394 ASP A CA 1
ATOM 3224 C C . ASP A 1 394 ? 32.083 16.306 -16.810 1.00 73.88 394 ASP A C 1
ATOM 3226 O O . ASP A 1 394 ? 31.619 17.407 -17.068 1.00 73.88 394 ASP A O 1
ATOM 3230 N N . LEU A 1 395 ? 33.295 16.156 -16.287 1.00 80.62 395 LEU A N 1
ATOM 3231 C CA . LEU A 1 395 ? 34.137 17.298 -15.961 1.00 80.62 395 LEU A CA 1
ATOM 3232 C C . LEU A 1 395 ? 34.685 17.954 -17.229 1.00 80.62 395 LEU A C 1
ATOM 3234 O O . LEU A 1 395 ? 34.728 19.176 -17.313 1.00 80.62 395 LEU A O 1
ATOM 3238 N N . GLU A 1 396 ? 35.055 17.153 -18.225 1.00 82.19 396 GLU A N 1
ATOM 3239 C CA . GLU A 1 396 ? 35.438 17.627 -19.556 1.00 82.19 396 GLU A CA 1
ATOM 3240 C C . GLU A 1 396 ? 34.285 18.381 -20.232 1.00 82.19 396 GLU A C 1
ATOM 3242 O O . GLU A 1 396 ? 34.473 19.495 -20.722 1.00 82.19 396 GLU A O 1
ATOM 3247 N N . MET A 1 397 ? 33.076 17.814 -20.171 1.00 86.88 397 MET A N 1
ATOM 3248 C CA . MET A 1 397 ? 31.856 18.474 -20.636 1.00 86.88 397 MET A CA 1
ATOM 3249 C C . MET A 1 397 ? 31.652 19.814 -19.928 1.00 86.88 397 MET A C 1
ATOM 3251 O O . MET A 1 397 ? 31.519 20.835 -20.592 1.00 86.88 397 MET A O 1
ATOM 3255 N N . LEU A 1 398 ? 31.672 19.838 -18.593 1.00 88.19 398 LEU A N 1
ATOM 3256 C CA . LEU A 1 398 ? 31.458 21.058 -17.813 1.00 88.19 398 LEU A CA 1
ATOM 3257 C C . LEU A 1 398 ? 32.549 22.112 -18.069 1.00 88.19 398 LEU A C 1
ATOM 3259 O O . LEU A 1 398 ? 32.237 23.296 -18.145 1.00 88.19 398 LEU A O 1
ATOM 3263 N N . LYS A 1 399 ? 33.812 21.709 -18.258 1.00 89.12 399 LYS A N 1
ATOM 3264 C CA . LYS A 1 399 ? 34.903 22.624 -18.631 1.00 89.12 399 LYS A CA 1
ATOM 3265 C C . LYS A 1 399 ? 34.639 23.298 -19.973 1.00 89.12 399 LYS A C 1
ATOM 3267 O O . LYS A 1 399 ? 34.851 24.500 -20.079 1.00 89.12 399 LYS A O 1
ATOM 3272 N N . GLN A 1 400 ? 34.155 22.565 -20.973 1.00 87.88 400 GLN A N 1
ATOM 3273 C CA . GLN A 1 400 ? 33.800 23.170 -22.258 1.00 87.88 400 GLN A CA 1
ATOM 3274 C C . GLN A 1 400 ? 32.512 23.997 -22.180 1.00 87.88 400 GLN A C 1
ATOM 3276 O O . GLN A 1 400 ? 32.470 25.101 -22.715 1.00 87.88 400 GLN A O 1
ATOM 3281 N N . GLU A 1 401 ? 31.486 23.503 -21.482 1.00 91.12 401 GLU A N 1
ATOM 3282 C CA . GLU A 1 401 ? 30.212 24.205 -21.290 1.00 91.12 401 GLU A CA 1
ATOM 3283 C C . GLU A 1 401 ? 30.401 25.565 -20.601 1.00 91.12 401 GLU A C 1
ATOM 3285 O O . GLU A 1 401 ? 29.690 26.506 -20.925 1.00 91.12 401 GLU A O 1
ATOM 3290 N N . PHE A 1 402 ? 31.362 25.689 -19.682 1.00 92.69 402 PHE A N 1
ATOM 3291 C CA . PHE A 1 402 ? 31.612 26.906 -18.900 1.00 92.69 402 PHE A CA 1
ATOM 3292 C C . PHE A 1 402 ? 32.948 27.590 -19.236 1.00 92.69 402 PHE A C 1
ATOM 3294 O O . PHE A 1 402 ? 33.430 28.402 -18.450 1.00 92.69 402 PHE A O 1
ATOM 3301 N N . ALA A 1 403 ? 33.575 27.262 -20.371 1.00 91.19 403 ALA A N 1
ATOM 3302 C CA . ALA A 1 403 ? 34.851 27.844 -20.813 1.00 91.19 403 ALA A CA 1
ATOM 3303 C C . ALA A 1 403 ? 35.982 27.809 -19.752 1.00 91.19 403 ALA A C 1
ATOM 3305 O O . ALA A 1 403 ? 36.780 28.735 -19.632 1.00 91.19 403 ALA A O 1
ATOM 3306 N N . GLY A 1 404 ? 36.040 26.747 -18.943 1.00 88.69 404 GLY A N 1
ATOM 3307 C CA . GLY A 1 404 ? 37.037 26.574 -17.880 1.00 88.69 404 GLY A CA 1
ATOM 3308 C C . GLY A 1 404 ? 36.833 27.467 -16.649 1.00 88.69 404 GLY A C 1
ATOM 3309 O O . GLY A 1 404 ? 37.694 27.489 -15.764 1.00 88.69 404 GLY A O 1
ATOM 3310 N N . LEU A 1 405 ? 35.709 28.183 -16.568 1.00 92.69 405 LEU A N 1
ATOM 3311 C CA . LEU A 1 405 ? 35.357 29.029 -15.433 1.00 92.69 405 LEU A CA 1
ATOM 3312 C C . LEU A 1 405 ? 34.705 28.205 -14.320 1.00 92.69 405 LEU A C 1
ATOM 3314 O O . LEU A 1 405 ? 33.887 27.314 -14.559 1.00 92.69 405 LEU A O 1
ATOM 3318 N N . CYS A 1 406 ? 35.029 28.542 -13.074 1.00 92.38 406 CYS A N 1
ATOM 3319 C CA . CYS A 1 406 ? 34.247 28.095 -11.926 1.00 92.38 406 CYS A CA 1
ATOM 3320 C C . CYS A 1 406 ? 32.843 28.718 -11.975 1.00 92.38 406 CYS A C 1
ATOM 3322 O O . CYS A 1 406 ? 32.710 29.938 -12.079 1.00 92.38 406 CYS A O 1
ATOM 3324 N N . ALA A 1 407 ? 31.800 27.900 -11.824 1.00 92.88 407 ALA A N 1
ATOM 3325 C CA . ALA A 1 407 ? 30.410 28.342 -11.884 1.00 92.88 407 ALA A CA 1
ATOM 3326 C C . ALA A 1 407 ? 30.040 29.368 -10.805 1.00 92.88 407 ALA A C 1
ATOM 3328 O O . ALA A 1 407 ? 29.163 30.197 -11.036 1.00 92.88 407 ALA A O 1
ATOM 3329 N N . TYR A 1 408 ? 30.712 29.333 -9.651 1.00 92.25 408 TYR A N 1
ATOM 3330 C CA . TYR A 1 408 ? 30.397 30.196 -8.512 1.00 92.25 408 TYR A CA 1
ATOM 3331 C C . TYR A 1 408 ? 31.226 31.483 -8.455 1.00 92.25 408 TYR A C 1
ATOM 3333 O O . TYR A 1 408 ? 30.692 32.535 -8.124 1.00 92.25 408 TYR A O 1
ATOM 3341 N N . CYS A 1 409 ? 32.526 31.429 -8.772 1.00 91.19 409 CYS A N 1
ATOM 3342 C CA . CYS A 1 409 ? 33.411 32.599 -8.662 1.00 91.19 409 CYS A CA 1
ATOM 3343 C C . CYS A 1 409 ? 33.856 33.190 -10.002 1.00 91.19 409 CYS A C 1
ATOM 3345 O O . CYS A 1 409 ? 34.566 34.190 -10.004 1.00 91.19 409 CYS A O 1
ATOM 3347 N N . GLY A 1 410 ? 33.500 32.569 -11.132 1.00 89.81 410 GLY A N 1
ATOM 3348 C CA . GLY A 1 410 ? 33.791 33.090 -12.469 1.00 89.81 410 GLY A CA 1
ATOM 3349 C C . GLY A 1 410 ? 35.273 33.145 -12.843 1.00 89.81 410 GLY A C 1
ATOM 3350 O O . GLY A 1 410 ? 35.597 33.670 -13.899 1.00 89.81 410 GLY A O 1
ATOM 3351 N N . ARG A 1 411 ? 36.184 32.625 -12.011 1.00 89.56 411 ARG A N 1
ATOM 3352 C CA . ARG A 1 411 ? 37.624 32.597 -12.308 1.00 89.56 411 ARG A CA 1
ATOM 3353 C C . ARG A 1 411 ? 37.974 31.383 -13.165 1.00 89.56 411 ARG A C 1
ATOM 3355 O O . ARG A 1 411 ? 37.493 30.278 -12.894 1.00 89.56 411 ARG A O 1
ATOM 3362 N N . LEU A 1 412 ? 38.854 31.584 -14.148 1.00 82.69 412 LEU A N 1
ATOM 3363 C CA . LEU A 1 412 ? 39.531 30.500 -14.862 1.00 82.69 412 LEU A CA 1
ATOM 3364 C C . LEU A 1 412 ? 40.355 29.688 -13.862 1.00 82.69 412 LEU A C 1
ATOM 3366 O O . LEU A 1 412 ? 41.130 30.246 -13.085 1.00 82.69 412 LEU A O 1
ATOM 3370 N N . SER A 1 413 ? 40.180 28.369 -13.859 1.00 70.69 413 SER A N 1
ATOM 3371 C CA . SER A 1 413 ? 40.917 27.502 -12.943 1.00 70.69 413 SER A CA 1
ATOM 3372 C C . SER A 1 413 ? 41.394 26.233 -13.637 1.00 70.69 413 SER A C 1
ATOM 3374 O O . SER A 1 413 ? 40.604 25.358 -13.989 1.00 70.69 413 SER A O 1
ATOM 3376 N N . GLY A 1 414 ? 42.716 26.077 -13.746 1.00 60.62 414 GLY A N 1
ATOM 3377 C CA . GLY A 1 414 ? 43.341 24.807 -14.138 1.00 60.62 414 GLY A CA 1
ATOM 3378 C C . GLY A 1 414 ? 43.087 23.666 -13.137 1.00 60.62 414 GLY A C 1
ATOM 3379 O O . GLY A 1 414 ? 43.324 22.506 -13.458 1.00 60.62 414 GLY A O 1
ATOM 3380 N N . ARG A 1 415 ? 42.555 23.980 -11.943 1.00 60.81 415 ARG A N 1
ATOM 3381 C CA . ARG A 1 415 ? 42.233 23.044 -10.853 1.00 60.81 415 ARG A CA 1
ATOM 3382 C C . ARG A 1 415 ? 40.742 22.704 -10.749 1.00 60.81 415 ARG A C 1
ATOM 3384 O O . ARG A 1 415 ? 40.268 22.335 -9.683 1.00 60.81 415 ARG A O 1
ATOM 3391 N N . LEU A 1 416 ? 39.976 22.803 -11.835 1.00 75.56 416 LEU A N 1
ATOM 3392 C CA . LEU A 1 416 ? 38.673 22.131 -11.908 1.00 75.56 416 LEU A CA 1
ATOM 3393 C C . LEU A 1 416 ? 38.929 20.612 -11.945 1.00 75.56 416 LEU A C 1
ATOM 3395 O O . LEU A 1 416 ? 39.124 20.041 -13.023 1.00 75.56 416 LEU A O 1
ATOM 3399 N N . THR A 1 417 ? 39.034 19.996 -10.770 1.00 62.28 417 THR A N 1
ATOM 3400 C CA . THR A 1 417 ? 39.378 18.579 -10.537 1.00 62.28 417 THR A CA 1
ATOM 3401 C C . THR A 1 417 ? 38.137 17.712 -10.342 1.00 62.28 417 THR A C 1
ATOM 3403 O O . THR A 1 417 ? 38.161 16.527 -10.670 1.00 62.28 417 THR A O 1
ATOM 3406 N N . GLU A 1 418 ? 37.034 18.306 -9.878 1.00 67.44 418 GLU A N 1
ATOM 3407 C CA . GLU A 1 418 ? 35.782 17.614 -9.582 1.00 67.44 418 GLU A CA 1
ATOM 3408 C C . GLU A 1 418 ? 34.560 18.394 -10.094 1.00 67.44 418 GLU A C 1
ATOM 3410 O O . GLU A 1 418 ? 34.574 19.617 -10.248 1.00 67.44 418 GLU A O 1
ATOM 3415 N N . ARG A 1 419 ? 33.483 17.660 -10.392 1.00 83.69 419 ARG A N 1
ATOM 3416 C CA . ARG A 1 419 ? 32.156 18.232 -10.670 1.00 83.69 419 ARG A CA 1
ATOM 3417 C C . ARG A 1 419 ? 31.453 18.485 -9.339 1.00 83.69 419 ARG A C 1
ATOM 3419 O O . ARG A 1 419 ? 31.510 17.617 -8.470 1.00 83.69 419 ARG A O 1
ATOM 3426 N N . GLU A 1 420 ? 30.760 19.608 -9.211 1.00 85.81 420 GLU A N 1
ATOM 3427 C CA . GLU A 1 420 ? 30.050 19.965 -7.985 1.00 85.81 420 GLU A CA 1
ATOM 3428 C C . GLU A 1 420 ? 28.535 19.855 -8.138 1.00 85.81 420 GLU A C 1
ATOM 3430 O O . GLU A 1 420 ? 27.985 20.208 -9.182 1.00 85.81 420 GLU A O 1
ATOM 3435 N N . HIS A 1 421 ? 27.862 19.371 -7.092 1.00 86.88 421 HIS A N 1
ATOM 3436 C CA . HIS A 1 421 ? 26.410 19.265 -7.028 1.00 86.88 421 HIS A CA 1
ATOM 3437 C C . HIS A 1 421 ? 25.768 20.541 -6.472 1.00 86.88 421 HIS A C 1
ATOM 3439 O O . HIS A 1 421 ? 25.991 20.881 -5.313 1.00 86.88 421 HIS A O 1
ATOM 3445 N N . ILE A 1 422 ? 24.903 21.207 -7.245 1.00 85.94 422 ILE A N 1
ATOM 3446 C CA . ILE A 1 422 ? 24.232 22.452 -6.823 1.00 85.94 422 ILE A CA 1
ATOM 3447 C C . ILE A 1 422 ? 23.461 22.244 -5.506 1.00 85.94 422 ILE A C 1
ATOM 3449 O O . ILE A 1 422 ? 23.730 22.929 -4.516 1.00 85.94 422 ILE A O 1
ATOM 3453 N N . LEU A 1 423 ? 22.562 21.257 -5.471 1.00 79.94 423 LEU A N 1
ATOM 3454 C CA . LEU A 1 423 ? 22.002 20.713 -4.237 1.00 79.94 423 LEU A CA 1
ATOM 3455 C C . LEU A 1 423 ? 22.806 19.491 -3.782 1.00 79.94 423 LEU A C 1
ATOM 3457 O O . LEU A 1 423 ? 23.101 18.622 -4.609 1.00 79.94 423 LEU A O 1
ATOM 3461 N N . PRO A 1 424 ? 23.092 19.344 -2.475 1.00 77.75 424 PRO A N 1
ATOM 3462 C CA . PRO A 1 424 ? 23.736 18.150 -1.943 1.00 77.75 424 PRO A CA 1
ATOM 3463 C C . PRO A 1 424 ? 23.001 16.869 -2.358 1.00 77.75 424 PRO A C 1
ATOM 3465 O O . PRO A 1 424 ? 21.774 16.814 -2.361 1.00 77.75 424 PRO A O 1
ATOM 3468 N N . GLN A 1 425 ? 23.733 15.781 -2.614 1.00 61.91 425 GLN A N 1
ATOM 3469 C CA . GLN A 1 425 ? 23.137 14.492 -3.021 1.00 61.91 425 GLN A CA 1
ATOM 3470 C C . GLN A 1 425 ? 22.110 13.922 -2.024 1.00 61.91 425 GLN A C 1
ATOM 3472 O O . GLN A 1 425 ? 21.283 13.089 -2.385 1.00 61.91 425 GLN A O 1
ATOM 3477 N N . LYS A 1 426 ? 22.173 14.336 -0.752 1.00 58.62 426 LYS A N 1
ATOM 3478 C CA . LYS A 1 426 ? 21.182 13.973 0.275 1.00 58.62 426 LYS A CA 1
ATOM 3479 C C . LYS A 1 426 ? 19.826 14.671 0.084 1.00 58.62 426 LYS A C 1
ATOM 3481 O O . LYS A 1 426 ? 18.842 14.169 0.609 1.00 58.62 426 LYS A O 1
ATOM 3486 N N . ASP A 1 427 ? 19.798 15.784 -0.643 1.00 56.84 427 ASP A N 1
ATOM 3487 C CA . ASP A 1 427 ? 18.619 16.624 -0.879 1.00 56.84 427 ASP A CA 1
ATOM 3488 C C . ASP A 1 427 ? 18.136 16.465 -2.338 1.00 56.84 427 ASP A C 1
ATOM 3490 O O . ASP A 1 427 ? 16.945 16.550 -2.634 1.00 56.84 427 ASP A O 1
ATOM 3494 N N . PHE A 1 428 ? 19.048 16.090 -3.244 1.00 53.06 428 PHE A N 1
ATOM 3495 C CA . PHE A 1 428 ? 18.762 15.689 -4.619 1.00 53.06 428 PHE A CA 1
ATOM 3496 C C . PHE A 1 428 ? 19.380 14.306 -4.905 1.00 53.06 428 PHE A C 1
ATOM 3498 O O . PHE A 1 428 ? 20.527 14.181 -5.332 1.00 53.06 428 PHE A O 1
ATOM 3505 N N . PHE A 1 429 ? 18.611 13.238 -4.657 1.00 48.50 429 PHE A N 1
ATOM 3506 C CA . PHE A 1 429 ? 19.092 11.841 -4.614 1.00 48.50 429 PHE A CA 1
ATOM 3507 C C . PHE A 1 429 ? 19.545 11.245 -5.961 1.00 48.50 429 PHE A C 1
ATOM 3509 O O . PHE A 1 429 ? 19.932 10.073 -6.019 1.00 48.50 429 PHE A O 1
ATOM 3516 N N . PHE A 1 430 ? 19.474 12.020 -7.044 1.00 48.69 430 PHE A N 1
ATOM 3517 C CA . PHE A 1 430 ? 19.844 11.609 -8.394 1.00 48.69 430 PHE A CA 1
ATOM 3518 C C . PHE A 1 430 ? 21.111 12.336 -8.849 1.00 48.69 430 PHE A C 1
ATOM 3520 O O . PHE A 1 430 ? 21.181 13.560 -8.818 1.00 48.69 430 PHE A O 1
ATOM 3527 N N . ASP A 1 431 ? 22.096 11.594 -9.352 1.00 60.06 431 ASP A N 1
ATOM 3528 C CA . ASP A 1 431 ? 23.322 12.163 -9.930 1.00 60.06 431 ASP A CA 1
ATOM 3529 C C . ASP A 1 431 ? 23.056 12.693 -11.357 1.00 60.06 431 ASP A C 1
ATOM 3531 O O . ASP A 1 431 ? 23.449 12.093 -12.360 1.00 60.06 431 ASP A O 1
ATOM 3535 N N . SER A 1 432 ? 22.266 13.769 -11.440 1.00 60.91 432 SER A N 1
ATOM 3536 C CA . SER A 1 432 ? 21.683 14.302 -12.677 1.00 60.91 432 SER A CA 1
ATOM 3537 C C . SER A 1 432 ? 22.479 15.467 -13.269 1.00 60.91 432 SER A C 1
ATOM 3539 O O . SER A 1 432 ? 22.997 16.305 -12.535 1.00 60.91 432 SER A O 1
ATOM 3541 N N . TYR A 1 433 ? 22.478 15.583 -14.604 1.00 75.56 433 TYR A N 1
ATOM 3542 C CA . TYR A 1 433 ? 23.106 16.686 -15.350 1.00 75.56 433 TYR A CA 1
ATOM 3543 C C . TYR A 1 433 ? 22.653 18.079 -14.886 1.00 75.56 433 TYR A C 1
ATOM 3545 O O . TYR A 1 433 ? 23.455 19.014 -14.836 1.00 75.56 433 TYR A O 1
ATOM 3553 N N . VAL A 1 434 ? 21.363 18.226 -14.565 1.00 76.19 434 VAL A N 1
ATOM 3554 C CA . VAL A 1 434 ? 20.806 19.522 -14.148 1.00 76.19 434 VAL A CA 1
ATOM 3555 C C . VAL A 1 434 ? 21.357 19.974 -12.799 1.00 76.19 434 VAL A C 1
ATOM 3557 O O . VAL A 1 434 ? 21.408 21.170 -12.557 1.00 76.19 434 VAL A O 1
ATOM 3560 N N . ASN A 1 435 ? 21.804 19.037 -11.955 1.00 81.19 435 ASN A N 1
ATOM 3561 C CA . ASN A 1 435 ? 22.289 19.311 -10.607 1.00 81.19 435 ASN A CA 1
ATOM 3562 C C . ASN A 1 435 ? 23.824 19.393 -10.532 1.00 81.19 435 ASN A C 1
ATOM 3564 O O . ASN A 1 435 ? 24.346 19.395 -9.429 1.00 81.19 435 ASN A O 1
ATOM 3568 N N . ILE A 1 436 ? 24.561 19.422 -11.653 1.00 87.38 436 ILE A N 1
ATOM 3569 C CA . ILE A 1 436 ? 26.038 19.472 -11.640 1.00 87.38 436 ILE A CA 1
ATOM 3570 C C . ILE A 1 436 ? 26.614 20.696 -12.362 1.00 87.38 436 ILE A C 1
ATOM 3572 O O . ILE A 1 436 ? 26.145 21.063 -13.439 1.00 87.38 436 ILE A O 1
ATOM 3576 N N . VAL A 1 437 ? 27.669 21.295 -11.808 1.00 91.00 437 VAL A N 1
ATOM 3577 C CA . VAL A 1 437 ? 28.408 22.452 -12.355 1.00 91.00 437 VAL A CA 1
ATOM 3578 C C . VAL A 1 437 ? 29.922 22.295 -12.143 1.00 91.00 437 VAL A C 1
ATOM 3580 O O . VAL A 1 437 ? 30.332 21.522 -11.277 1.00 91.00 437 VAL A O 1
ATOM 3583 N N . PRO A 1 438 ? 30.786 22.978 -12.919 1.00 91.69 438 PRO A N 1
ATOM 3584 C CA . PRO A 1 438 ? 32.209 23.032 -12.600 1.00 91.69 438 PRO A CA 1
ATOM 3585 C C . PRO A 1 438 ? 32.445 24.002 -11.440 1.00 91.69 438 PRO A C 1
ATOM 3587 O O . PRO A 1 438 ? 31.945 25.124 -11.458 1.00 91.69 438 PRO A O 1
ATOM 3590 N N . ALA A 1 439 ? 33.235 23.609 -10.446 1.00 89.56 439 ALA A N 1
ATOM 3591 C CA . ALA A 1 439 ? 33.615 24.489 -9.345 1.00 89.56 439 ALA A CA 1
ATOM 3592 C C . ALA A 1 439 ? 35.084 24.283 -8.964 1.00 89.56 439 ALA A C 1
ATOM 3594 O O . ALA A 1 439 ? 35.601 23.172 -9.058 1.00 89.56 439 ALA A O 1
ATOM 3595 N N . CYS A 1 440 ? 35.768 25.354 -8.553 1.00 89.56 440 CYS A N 1
ATOM 3596 C CA . CYS A 1 440 ? 37.113 25.242 -7.992 1.00 89.56 440 CYS A CA 1
ATOM 3597 C C . CYS A 1 440 ? 37.059 24.684 -6.564 1.00 89.56 440 CYS A C 1
ATOM 3599 O O . CYS A 1 440 ? 36.037 24.819 -5.884 1.00 89.56 440 CYS A O 1
ATOM 3601 N N . ASP A 1 441 ? 38.176 24.131 -6.088 1.00 85.69 441 ASP A N 1
ATOM 3602 C CA . ASP A 1 441 ? 38.286 23.553 -4.740 1.00 85.69 441 ASP A CA 1
ATOM 3603 C C . ASP A 1 441 ? 37.825 24.517 -3.638 1.00 85.69 441 ASP A C 1
ATOM 3605 O O . ASP A 1 441 ? 37.147 24.106 -2.701 1.00 85.69 441 ASP A O 1
ATOM 3609 N N . THR A 1 442 ? 38.122 25.814 -3.765 1.00 87.38 442 THR A N 1
ATOM 3610 C CA . THR A 1 442 ? 37.695 26.824 -2.787 1.00 87.38 442 THR A CA 1
ATOM 3611 C C . THR A 1 442 ? 36.173 26.954 -2.727 1.00 87.38 442 THR A C 1
ATOM 3613 O O . THR A 1 442 ? 35.594 26.947 -1.645 1.00 87.38 442 THR A O 1
ATOM 3616 N N . CYS A 1 443 ? 35.495 27.046 -3.874 1.00 89.06 443 CYS A N 1
ATOM 3617 C CA . CYS A 1 443 ? 34.037 27.172 -3.896 1.00 89.06 443 CYS A CA 1
ATOM 3618 C C . CYS A 1 443 ? 33.343 25.864 -3.504 1.00 89.06 443 CYS A C 1
ATOM 3620 O O . CYS A 1 443 ? 32.383 25.895 -2.740 1.00 89.06 443 CYS A O 1
ATOM 3622 N N . ASN A 1 444 ? 33.835 24.732 -4.009 1.00 86.38 444 ASN A N 1
ATOM 3623 C CA . ASN A 1 444 ? 33.255 23.419 -3.758 1.00 86.38 444 ASN A CA 1
ATOM 3624 C C . ASN A 1 444 ? 33.520 22.946 -2.317 1.00 86.38 444 ASN A C 1
ATOM 3626 O O . ASN A 1 444 ? 32.599 22.786 -1.518 1.00 86.38 444 ASN A O 1
ATOM 3630 N N . SER A 1 445 ? 34.790 22.781 -1.955 1.00 80.81 445 SER A N 1
ATOM 3631 C CA . SER A 1 445 ? 35.194 22.127 -0.709 1.00 80.81 445 SER A CA 1
ATOM 3632 C C . SER A 1 445 ? 35.241 23.079 0.484 1.00 80.81 445 SER A C 1
ATOM 3634 O O . SER A 1 445 ? 34.870 22.674 1.585 1.00 80.81 445 SER A O 1
ATOM 3636 N N . SER A 1 446 ? 35.694 24.325 0.293 1.00 80.69 446 SER A N 1
ATOM 3637 C CA . SER A 1 446 ? 35.895 25.269 1.406 1.00 80.69 446 SER A CA 1
ATOM 3638 C C . SER A 1 446 ? 34.654 26.100 1.734 1.00 80.69 446 SER A C 1
ATOM 3640 O O . SER A 1 446 ? 34.364 26.296 2.909 1.00 80.69 446 SER A O 1
ATOM 3642 N N . LEU A 1 447 ? 33.923 26.583 0.723 1.00 82.19 447 LEU A N 1
ATOM 3643 C CA . LEU A 1 447 ? 32.761 27.460 0.923 1.00 82.19 447 LEU A CA 1
ATOM 3644 C C . LEU A 1 447 ? 31.437 26.690 1.001 1.00 82.19 447 LEU A C 1
ATOM 3646 O O . LEU A 1 447 ? 30.663 26.909 1.928 1.00 82.19 447 LEU A O 1
ATOM 3650 N N . LYS A 1 448 ? 31.161 25.785 0.053 1.00 85.88 448 LYS A N 1
ATOM 3651 C CA . LYS A 1 448 ? 29.875 25.069 -0.007 1.00 85.88 448 LYS A CA 1
ATOM 3652 C C . LYS A 1 448 ? 29.838 23.810 0.857 1.00 85.88 448 LYS A C 1
ATOM 3654 O O . LYS A 1 448 ? 28.912 23.607 1.649 1.00 85.88 448 LYS A O 1
ATOM 3659 N N . GLY A 1 449 ? 30.824 22.931 0.700 1.00 82.88 449 GLY A N 1
ATOM 3660 C CA . GLY A 1 449 ? 30.904 21.658 1.408 1.00 82.88 449 GLY A CA 1
ATOM 3661 C C . GLY A 1 449 ? 29.619 20.825 1.284 1.00 82.88 449 GLY A C 1
ATOM 3662 O O . GLY A 1 449 ? 29.199 20.432 0.201 1.00 82.88 449 GLY A O 1
ATOM 3663 N N . LYS A 1 450 ? 28.977 20.520 2.420 1.00 80.62 450 LYS A N 1
ATOM 3664 C CA . LYS A 1 450 ? 27.751 19.689 2.478 1.00 80.62 450 LYS A CA 1
ATOM 3665 C C . LYS A 1 450 ? 26.443 20.495 2.452 1.00 80.62 450 LYS A C 1
ATOM 3667 O O . LYS A 1 450 ? 25.378 19.901 2.660 1.00 80.62 450 LYS A O 1
ATOM 3672 N N . LEU A 1 451 ? 26.523 21.813 2.284 1.00 80.69 451 LEU A N 1
ATOM 3673 C CA . LEU A 1 451 ? 25.385 22.735 2.272 1.00 80.69 451 LEU A CA 1
ATOM 3674 C C . LEU A 1 451 ? 24.940 23.027 0.825 1.00 80.69 451 LEU A C 1
ATOM 3676 O O . LEU A 1 451 ? 25.634 22.665 -0.133 1.00 80.69 451 LEU A O 1
ATOM 3680 N N . SER A 1 452 ? 23.749 23.610 0.652 1.00 81.31 452 SER A N 1
ATOM 3681 C CA . SER A 1 452 ? 23.297 24.103 -0.657 1.00 81.31 452 SER A CA 1
ATOM 3682 C C . SER A 1 452 ? 23.993 25.418 -1.005 1.00 81.31 452 SER A C 1
ATOM 3684 O O . SER A 1 452 ? 24.524 26.090 -0.121 1.00 81.31 452 SER A O 1
ATOM 3686 N N . GLY A 1 453 ? 24.026 25.772 -2.294 1.00 78.06 453 GLY A N 1
ATOM 3687 C CA . GLY A 1 453 ? 24.628 27.032 -2.735 1.00 78.06 453 GLY A CA 1
ATOM 3688 C C . GLY A 1 453 ? 23.954 28.242 -2.085 1.00 78.06 453 GLY A C 1
ATOM 3689 O O . GLY A 1 453 ? 24.649 29.097 -1.541 1.00 78.06 453 GLY A O 1
ATOM 3690 N N . GLY A 1 454 ? 22.617 28.259 -2.034 1.00 80.44 454 GLY A N 1
ATOM 3691 C CA . GLY A 1 454 ? 21.852 29.325 -1.389 1.00 80.44 454 GLY A CA 1
ATOM 3692 C C . GLY A 1 454 ? 22.125 29.441 0.108 1.00 80.44 454 GLY A C 1
ATOM 3693 O O . GLY A 1 454 ? 22.308 30.549 0.607 1.00 80.44 454 GLY A O 1
ATOM 3694 N N . ALA A 1 455 ? 22.262 28.314 0.815 1.00 81.44 455 ALA A N 1
ATOM 3695 C CA . ALA A 1 455 ? 22.523 28.306 2.257 1.00 81.44 455 ALA A CA 1
ATOM 3696 C C . ALA A 1 455 ? 23.855 28.971 2.650 1.00 81.44 455 ALA A C 1
ATOM 3698 O O . ALA A 1 455 ? 23.988 29.445 3.775 1.00 81.44 455 ALA A O 1
ATOM 3699 N N . VAL A 1 456 ? 24.834 29.000 1.741 1.00 84.06 456 VAL A N 1
ATOM 3700 C CA . VAL A 1 456 ? 26.142 29.645 1.958 1.00 84.06 456 VAL A CA 1
ATOM 3701 C C . VAL A 1 456 ? 26.311 30.933 1.145 1.00 84.06 456 VAL A C 1
ATOM 3703 O O . VAL A 1 456 ? 27.425 31.430 1.000 1.00 84.06 456 VAL A O 1
ATOM 3706 N N . GLY A 1 457 ? 25.223 31.469 0.584 1.00 82.75 457 GLY A N 1
ATOM 3707 C CA . GLY A 1 457 ? 25.247 32.701 -0.209 1.00 82.75 457 GLY A CA 1
ATOM 3708 C C . GLY A 1 457 ? 25.999 32.588 -1.541 1.00 82.75 457 GLY A C 1
ATOM 3709 O O . GLY A 1 457 ? 26.353 33.606 -2.136 1.00 82.75 457 GLY A O 1
ATOM 3710 N N . LEU A 1 458 ? 26.261 31.372 -2.028 1.00 87.19 458 LEU A N 1
ATOM 3711 C CA . LEU A 1 458 ? 26.861 31.160 -3.340 1.00 87.19 458 LEU A CA 1
ATOM 3712 C C . LEU A 1 458 ? 25.804 31.292 -4.434 1.00 87.19 458 LEU A C 1
ATOM 3714 O O . LEU A 1 458 ? 24.753 30.652 -4.410 1.00 87.19 458 LEU A O 1
ATOM 3718 N N . ARG A 1 459 ? 26.153 32.078 -5.448 1.00 90.88 459 ARG A N 1
ATOM 3719 C CA . ARG A 1 459 ? 25.354 32.311 -6.650 1.00 90.88 459 ARG A CA 1
ATOM 3720 C C . ARG A 1 459 ? 26.110 31.866 -7.890 1.00 90.88 459 ARG A C 1
ATOM 3722 O O . ARG A 1 459 ? 27.331 31.713 -7.855 1.00 90.88 459 ARG A O 1
ATOM 3729 N N . ILE A 1 460 ? 25.393 31.677 -8.990 1.00 93.94 460 ILE A N 1
ATOM 3730 C CA . ILE A 1 460 ? 26.049 31.464 -10.281 1.00 93.94 460 ILE A CA 1
ATOM 3731 C C . ILE A 1 460 ? 26.634 32.796 -10.741 1.00 93.94 460 ILE A C 1
ATOM 3733 O O . ILE A 1 460 ? 25.929 33.799 -10.816 1.00 93.94 460 ILE A O 1
ATOM 3737 N N . HIS A 1 461 ? 27.933 32.807 -11.023 1.00 94.94 461 HIS A N 1
ATOM 3738 C CA . HIS A 1 461 ? 28.630 34.008 -11.460 1.00 94.94 461 HIS A CA 1
ATOM 3739 C C . HIS A 1 461 ? 28.188 34.406 -12.871 1.00 94.94 461 HIS A C 1
ATOM 3741 O O . HIS A 1 461 ? 28.088 33.542 -13.746 1.00 94.94 461 HIS A O 1
ATOM 3747 N N . ASP A 1 462 ? 28.017 35.707 -13.126 1.00 94.81 462 ASP A N 1
ATOM 3748 C CA . ASP A 1 462 ? 27.589 36.229 -14.431 1.00 94.81 462 ASP A CA 1
ATOM 3749 C C . ASP A 1 462 ? 28.466 35.709 -15.573 1.00 94.81 462 ASP A C 1
ATOM 3751 O O . ASP A 1 462 ? 27.963 35.112 -16.517 1.00 94.81 462 ASP A O 1
ATOM 3755 N N . ALA A 1 463 ? 29.791 35.822 -15.442 1.00 93.06 463 ALA A N 1
ATOM 3756 C CA . ALA A 1 463 ? 30.734 35.314 -16.444 1.00 93.06 463 ALA A CA 1
ATOM 3757 C C . ALA A 1 463 ? 30.571 33.809 -16.750 1.00 93.06 463 ALA A C 1
ATOM 3759 O O . ALA A 1 463 ? 30.687 33.393 -17.900 1.00 93.06 463 ALA A O 1
ATOM 3760 N N . ALA A 1 464 ? 30.268 32.985 -15.742 1.00 92.81 464 ALA A N 1
ATOM 3761 C CA . ALA A 1 464 ? 30.078 31.549 -15.930 1.00 92.81 464 ALA A CA 1
ATOM 3762 C C . ALA A 1 464 ? 28.719 31.232 -16.580 1.00 92.81 464 ALA A C 1
ATOM 3764 O O . ALA A 1 464 ? 28.624 30.348 -17.434 1.00 92.81 464 ALA A O 1
ATOM 3765 N N . TYR A 1 465 ? 27.673 31.978 -16.213 1.00 95.62 465 TYR A N 1
ATOM 3766 C CA . TYR A 1 465 ? 26.365 31.902 -16.861 1.00 95.62 465 TYR A CA 1
ATOM 3767 C C . TYR A 1 465 ? 26.423 32.348 -18.329 1.00 95.62 465 TYR A C 1
ATOM 3769 O O . TYR A 1 465 ? 25.840 31.693 -19.198 1.00 95.62 465 TYR A O 1
ATOM 3777 N N . GLU A 1 466 ? 27.148 33.428 -18.621 1.00 96.25 466 GLU A N 1
ATOM 3778 C CA . GLU A 1 466 ? 27.344 33.921 -19.983 1.00 96.25 466 GLU A CA 1
ATOM 3779 C C . GLU A 1 466 ? 28.190 32.962 -20.818 1.00 96.25 466 GLU A C 1
ATOM 3781 O O . GLU A 1 466 ? 27.851 32.721 -21.976 1.00 96.25 466 GLU A O 1
ATOM 3786 N N . ALA A 1 467 ? 29.209 32.323 -20.233 1.00 93.31 467 ALA A N 1
ATOM 3787 C CA . ALA A 1 467 ? 29.963 31.262 -20.897 1.00 93.31 467 ALA A CA 1
ATOM 3788 C C . ALA A 1 467 ? 29.061 30.074 -21.272 1.00 93.31 467 ALA A C 1
ATOM 3790 O O . ALA A 1 467 ? 29.048 29.653 -22.429 1.00 93.31 467 ALA A O 1
ATOM 3791 N N . TYR A 1 468 ? 28.224 29.605 -20.340 1.00 94.00 468 TYR A N 1
ATOM 3792 C CA . TYR A 1 468 ? 27.245 28.544 -20.602 1.00 94.00 468 TYR A CA 1
ATOM 3793 C C . TYR A 1 468 ? 26.212 28.944 -21.663 1.00 94.00 468 TYR A C 1
ATOM 3795 O O . TYR A 1 468 ? 25.907 28.184 -22.586 1.00 94.00 468 TYR A O 1
ATOM 3803 N N . SER A 1 469 ? 25.704 30.173 -21.594 1.00 93.56 469 SER A N 1
ATOM 3804 C CA . SER A 1 469 ? 24.774 30.720 -22.584 1.00 93.56 469 SER A CA 1
ATOM 3805 C C . SER A 1 469 ? 25.422 30.893 -23.960 1.00 93.56 469 SER A C 1
ATOM 3807 O O . SER A 1 469 ? 24.778 30.641 -24.979 1.00 93.56 469 SER A O 1
ATOM 3809 N N . GLY A 1 470 ? 26.688 31.307 -24.002 1.00 92.25 470 GLY A N 1
ATOM 3810 C CA . GLY A 1 470 ? 27.513 31.417 -25.201 1.00 92.25 470 GLY A CA 1
ATOM 3811 C C . GLY A 1 470 ? 27.762 30.058 -25.844 1.00 92.25 470 GLY A C 1
ATOM 3812 O O . GLY A 1 470 ? 27.524 29.909 -27.039 1.00 92.25 470 GLY A O 1
ATOM 3813 N N . TYR A 1 471 ? 28.120 29.049 -25.047 1.00 91.88 471 TYR A N 1
ATOM 3814 C CA . TYR A 1 471 ? 28.262 27.665 -25.496 1.00 91.88 471 TYR A CA 1
ATOM 3815 C C . TYR A 1 471 ? 26.960 27.121 -26.097 1.00 91.88 471 TYR A C 1
ATOM 3817 O O . TYR A 1 471 ? 26.974 26.521 -27.172 1.00 91.88 471 TYR A O 1
ATOM 3825 N N . LEU A 1 472 ? 25.811 27.361 -25.452 1.00 88.69 472 LEU A N 1
ATOM 3826 C CA . LEU A 1 472 ? 24.531 26.931 -26.013 1.00 88.69 472 LEU A CA 1
ATOM 3827 C C . LEU A 1 472 ? 24.232 27.643 -27.340 1.00 88.69 472 LEU A C 1
ATOM 3829 O O . LEU A 1 472 ? 23.816 26.992 -28.291 1.00 88.69 472 LEU A O 1
ATOM 3833 N N . ARG A 1 473 ? 24.487 28.954 -27.437 1.00 87.38 473 ARG A N 1
ATOM 3834 C CA . ARG A 1 473 ? 24.312 29.712 -28.689 1.00 87.38 473 ARG A CA 1
ATOM 3835 C C . ARG A 1 473 ? 25.236 29.221 -29.804 1.00 87.38 473 ARG A C 1
ATOM 3837 O O . ARG A 1 473 ? 24.802 29.147 -30.947 1.00 87.38 473 ARG A O 1
ATOM 3844 N N . SER A 1 474 ? 26.489 28.893 -29.493 1.00 83.12 474 SER A N 1
ATOM 3845 C CA . SER A 1 474 ? 27.481 28.486 -30.492 1.00 83.12 474 SER A CA 1
ATOM 3846 C C . SER A 1 474 ? 27.277 27.046 -30.967 1.00 83.12 474 SER A C 1
ATOM 3848 O O . SER A 1 474 ? 27.310 26.794 -32.170 1.00 83.12 474 SER A O 1
ATOM 3850 N N . LYS A 1 475 ? 27.010 26.109 -30.049 1.00 77.81 475 LYS A N 1
ATOM 3851 C CA . LYS A 1 475 ? 26.885 24.673 -30.351 1.00 77.81 475 LYS A CA 1
ATOM 3852 C C . LYS A 1 475 ? 25.532 24.284 -30.950 1.00 77.81 475 LYS A C 1
ATOM 3854 O O . LYS A 1 475 ? 25.438 23.273 -31.645 1.00 77.81 475 LYS A O 1
ATOM 3859 N N . PHE A 1 476 ? 24.493 25.081 -30.701 1.00 76.69 476 PHE A N 1
ATOM 3860 C CA . PHE A 1 476 ? 23.108 24.800 -31.097 1.00 76.69 476 PHE A CA 1
ATOM 3861 C C . PHE A 1 476 ? 22.540 25.862 -32.059 1.00 76.69 476 PHE A C 1
ATOM 3863 O O . PHE A 1 476 ? 21.353 26.168 -32.014 1.00 76.69 476 PHE A O 1
ATOM 3870 N N . LYS A 1 477 ? 23.376 26.414 -32.958 1.00 71.56 477 LYS A N 1
ATOM 3871 C CA . LYS A 1 477 ? 22.948 27.394 -33.983 1.00 71.56 477 LYS A CA 1
ATOM 3872 C C . LYS A 1 477 ? 21.859 26.863 -34.925 1.00 71.56 477 LYS A C 1
ATOM 3874 O O . LYS A 1 477 ? 20.980 27.618 -35.313 1.00 71.56 477 LYS A O 1
ATOM 3879 N N . THR A 1 478 ? 21.935 25.587 -35.307 1.00 54.47 478 THR A N 1
ATOM 3880 C CA . THR A 1 478 ? 21.056 24.968 -36.319 1.00 54.47 478 THR A CA 1
ATOM 3881 C C . THR A 1 478 ? 20.001 24.026 -35.741 1.00 54.47 478 THR A C 1
ATOM 3883 O O . THR A 1 478 ? 19.014 23.742 -36.405 1.00 54.47 478 THR A O 1
ATOM 3886 N N . ASN A 1 479 ? 20.180 23.549 -34.506 1.00 54.28 479 ASN A N 1
ATOM 3887 C CA . ASN A 1 479 ? 19.272 22.619 -33.830 1.00 54.28 479 ASN A CA 1
ATOM 3888 C C . ASN A 1 479 ? 19.024 23.102 -32.401 1.00 54.28 479 ASN A C 1
ATOM 3890 O O . ASN A 1 479 ? 19.998 23.468 -31.752 1.00 54.28 479 ASN A O 1
ATOM 3894 N N . PRO A 1 480 ? 17.793 23.053 -31.861 1.00 56.22 480 PRO A N 1
ATOM 3895 C CA . PRO A 1 480 ? 17.515 23.552 -30.517 1.00 56.22 480 PRO A CA 1
ATOM 3896 C C . PRO A 1 480 ? 18.262 22.754 -29.426 1.00 56.22 480 PRO A C 1
ATOM 3898 O O . PRO A 1 480 ? 18.405 21.532 -29.544 1.00 56.22 480 PRO A O 1
ATOM 3901 N N . PRO A 1 481 ? 18.707 23.410 -28.332 1.00 64.94 481 PRO A N 1
ATOM 3902 C CA . PRO A 1 481 ? 19.372 22.738 -27.220 1.00 64.94 481 PRO A CA 1
ATOM 3903 C C . PRO A 1 481 ? 18.433 21.752 -26.522 1.00 64.94 481 PRO A C 1
ATOM 3905 O O . PRO A 1 481 ? 17.210 21.929 -26.477 1.00 64.94 481 PRO A O 1
ATOM 3908 N N . HIS A 1 482 ? 19.015 20.722 -25.914 1.00 66.88 482 HIS A N 1
ATOM 3909 C CA . HIS A 1 482 ? 18.269 19.692 -25.199 1.00 66.88 482 HIS A CA 1
ATOM 3910 C C . HIS A 1 482 ? 17.418 20.298 -24.069 1.00 66.88 482 HIS A C 1
ATOM 3912 O O . HIS A 1 482 ? 17.847 21.213 -23.366 1.00 66.88 482 HIS A O 1
ATOM 3918 N N . ILE A 1 483 ? 16.233 19.728 -23.811 1.00 56.06 483 ILE A N 1
ATOM 3919 C CA . ILE A 1 483 ? 15.370 20.120 -22.684 1.00 56.06 483 ILE A CA 1
ATOM 3920 C C . ILE A 1 483 ? 16.108 20.258 -21.332 1.00 56.06 483 ILE A C 1
ATOM 3922 O O . ILE A 1 483 ? 15.867 21.227 -20.625 1.00 56.06 483 ILE A O 1
ATOM 3926 N N . TYR A 1 484 ? 17.073 19.394 -20.989 1.00 65.75 484 TYR A N 1
ATOM 3927 C CA . TYR A 1 484 ? 17.860 19.524 -19.759 1.00 65.75 484 TYR A CA 1
ATOM 3928 C C . TYR A 1 484 ? 18.852 20.687 -19.789 1.00 65.75 484 TYR A C 1
ATOM 3930 O O . TYR A 1 484 ? 19.084 21.291 -18.748 1.00 65.75 484 TYR A O 1
ATOM 3938 N N . GLN A 1 485 ? 19.399 21.045 -20.952 1.00 77.94 485 GLN A N 1
ATOM 3939 C CA . GLN A 1 485 ? 20.220 22.251 -21.098 1.00 77.94 485 GLN A CA 1
ATOM 3940 C C . GLN A 1 485 ? 19.379 23.518 -20.939 1.00 77.94 485 GLN A C 1
ATOM 3942 O O . GLN A 1 485 ? 19.844 24.470 -20.315 1.00 77.94 485 GLN A O 1
ATOM 3947 N N . ARG A 1 486 ? 18.132 23.508 -21.437 1.00 74.31 486 ARG A N 1
ATOM 3948 C CA . ARG A 1 486 ? 17.156 24.595 -21.253 1.00 74.31 486 ARG A CA 1
ATOM 3949 C C . ARG A 1 486 ? 16.727 24.739 -19.793 1.00 74.31 486 ARG A C 1
ATOM 3951 O O . ARG A 1 486 ? 16.777 25.843 -19.265 1.00 74.31 486 ARG A O 1
ATOM 3958 N N . ILE A 1 487 ? 16.371 23.628 -19.142 1.00 71.62 487 ILE A N 1
ATOM 3959 C CA . ILE A 1 487 ? 16.034 23.589 -17.710 1.00 71.62 487 ILE A CA 1
ATOM 3960 C C . ILE A 1 487 ? 17.218 24.102 -16.887 1.00 71.62 487 ILE A C 1
ATOM 3962 O O . ILE A 1 487 ? 17.056 25.026 -16.097 1.00 71.62 487 ILE A O 1
ATOM 3966 N N . LYS A 1 488 ? 18.425 23.573 -17.129 1.00 86.00 488 LYS A N 1
ATOM 3967 C CA . LYS A 1 488 ? 19.643 24.014 -16.442 1.00 86.00 488 LYS A CA 1
ATOM 3968 C C . LYS A 1 488 ? 19.909 25.501 -16.673 1.00 86.00 488 LYS A C 1
ATOM 3970 O O . LYS A 1 488 ? 20.158 26.204 -15.709 1.00 86.00 488 LYS A O 1
ATOM 3975 N N . LYS A 1 489 ? 19.776 26.012 -17.903 1.00 90.31 489 LYS A N 1
ATOM 3976 C CA . LYS A 1 489 ? 19.918 27.450 -18.192 1.00 90.31 489 LYS A CA 1
ATOM 3977 C C . LYS A 1 489 ? 18.945 28.297 -17.365 1.00 90.31 489 LYS A C 1
ATOM 3979 O O . LYS A 1 489 ? 19.370 29.279 -16.770 1.00 90.31 489 LYS A O 1
ATOM 3984 N N . GLY A 1 490 ? 17.668 27.910 -17.315 1.00 84.19 490 GLY A N 1
ATOM 3985 C CA . GLY A 1 490 ? 16.652 28.611 -16.525 1.00 84.19 490 GLY A CA 1
ATOM 3986 C C . GLY A 1 490 ? 16.998 28.641 -15.037 1.00 84.19 490 GLY A C 1
ATOM 3987 O O . GLY A 1 490 ? 16.982 29.704 -14.428 1.00 84.19 490 GLY A O 1
ATOM 3988 N N . ILE A 1 491 ? 17.411 27.500 -14.485 1.00 86.69 491 ILE A N 1
ATOM 3989 C CA . ILE A 1 491 ? 17.835 27.394 -13.086 1.00 86.69 491 ILE A CA 1
ATOM 3990 C C . ILE A 1 491 ? 19.078 28.257 -12.821 1.00 86.69 491 ILE A C 1
ATOM 3992 O O . ILE A 1 491 ? 19.080 29.046 -11.882 1.00 86.69 491 ILE A O 1
ATOM 3996 N N . LEU A 1 492 ? 20.116 28.167 -13.656 1.00 92.50 492 LEU A N 1
ATOM 3997 C CA . LEU A 1 492 ? 21.331 28.970 -13.488 1.00 92.50 492 LEU A CA 1
ATOM 3998 C C . LEU A 1 492 ? 21.039 30.479 -13.573 1.00 92.50 492 LEU A C 1
ATOM 4000 O O . LEU A 1 492 ? 21.654 31.251 -12.847 1.00 92.50 492 LEU A O 1
ATOM 4004 N N . ASN A 1 493 ? 20.080 30.894 -14.409 1.00 93.88 493 ASN A N 1
ATOM 4005 C CA . ASN A 1 493 ? 19.648 32.290 -14.517 1.00 93.88 493 ASN A CA 1
ATOM 4006 C C . ASN A 1 493 ? 18.956 32.793 -13.241 1.00 93.88 493 ASN A C 1
ATOM 4008 O O . ASN A 1 493 ? 19.191 33.926 -12.826 1.00 93.88 493 ASN A O 1
ATOM 4012 N N . LEU A 1 494 ? 18.120 31.956 -12.616 1.00 89.19 494 LEU A N 1
ATOM 4013 C CA . LEU A 1 494 ? 17.519 32.257 -11.313 1.00 89.19 494 LEU A CA 1
ATOM 4014 C C . LEU A 1 494 ? 18.601 32.367 -10.238 1.00 89.19 494 LEU A C 1
ATOM 4016 O O . LEU A 1 494 ? 18.651 33.345 -9.505 1.00 89.19 494 LEU A O 1
ATOM 4020 N N . MET A 1 495 ? 19.533 31.412 -10.212 1.00 90.25 495 MET A N 1
ATOM 4021 C CA . MET A 1 495 ? 20.624 31.374 -9.235 1.00 90.25 495 MET A CA 1
ATOM 4022 C C . MET A 1 495 ? 21.677 32.475 -9.404 1.00 90.25 495 MET A C 1
ATOM 4024 O O . MET A 1 495 ? 22.566 32.590 -8.566 1.00 90.25 495 MET A O 1
ATOM 4028 N N . ARG A 1 496 ? 21.628 33.253 -10.487 1.00 91.44 496 ARG A N 1
ATOM 4029 C CA . ARG A 1 496 ? 22.455 34.451 -10.689 1.00 91.44 496 ARG A CA 1
ATOM 4030 C C . ARG A 1 496 ? 21.955 35.623 -9.845 1.00 91.44 496 ARG A C 1
ATOM 4032 O O . ARG A 1 496 ? 22.745 36.437 -9.374 1.00 91.44 496 ARG A O 1
ATOM 4039 N N . GLN A 1 497 ? 20.639 35.685 -9.655 1.00 88.00 497 GLN A N 1
ATOM 4040 C CA . GLN A 1 497 ? 19.956 36.732 -8.907 1.00 88.00 497 GLN A CA 1
ATOM 4041 C C . GLN A 1 497 ? 19.960 36.345 -7.419 1.00 88.00 497 GLN A C 1
ATOM 4043 O O . GLN A 1 497 ? 19.419 35.294 -7.065 1.00 88.00 497 GLN A O 1
ATOM 4048 N N . PRO A 1 498 ? 20.612 37.127 -6.539 1.00 78.88 498 PRO A N 1
ATOM 4049 C CA . PRO A 1 498 ? 20.812 36.743 -5.139 1.00 78.88 498 PRO A CA 1
ATOM 4050 C C . PRO A 1 498 ? 19.500 36.540 -4.361 1.00 78.88 498 PRO A C 1
ATOM 4052 O O . PRO A 1 498 ? 19.452 35.719 -3.451 1.00 78.88 498 PRO A O 1
ATOM 4055 N N . ASP A 1 499 ? 18.426 37.219 -4.753 1.00 81.94 499 ASP A N 1
ATOM 4056 C CA . ASP A 1 499 ? 17.078 37.121 -4.188 1.00 81.94 499 ASP A CA 1
ATOM 4057 C C . ASP A 1 499 ? 16.288 35.886 -4.666 1.00 81.94 499 ASP A C 1
ATOM 4059 O O . ASP A 1 499 ? 15.309 35.499 -4.030 1.00 81.94 499 ASP A O 1
ATOM 4063 N N . ARG A 1 500 ? 16.728 35.210 -5.737 1.00 82.81 500 ARG A N 1
ATOM 4064 C CA . ARG A 1 500 ? 15.978 34.111 -6.382 1.00 82.81 500 ARG A CA 1
ATOM 4065 C C . ARG A 1 500 ? 16.657 32.745 -6.325 1.00 82.81 500 ARG A C 1
ATOM 4067 O O . ARG A 1 500 ? 16.152 31.775 -6.892 1.00 82.81 500 ARG A O 1
ATOM 4074 N N . VAL A 1 501 ? 17.776 32.627 -5.609 1.00 80.56 501 VAL A N 1
ATOM 4075 C CA . VAL A 1 501 ? 18.480 31.344 -5.424 1.00 80.56 501 VAL A CA 1
ATOM 4076 C C . VAL A 1 501 ? 17.569 30.298 -4.766 1.00 80.56 501 VAL A C 1
ATOM 4078 O O . VAL A 1 501 ? 17.557 29.143 -5.182 1.00 80.56 501 VAL A O 1
ATOM 4081 N N . TRP A 1 502 ? 16.746 30.718 -3.804 1.00 76.25 502 TRP A N 1
ATOM 4082 C CA . TRP A 1 502 ? 15.780 29.870 -3.100 1.00 76.25 502 TRP A CA 1
ATOM 4083 C C . TRP A 1 502 ? 14.712 29.290 -4.040 1.00 76.25 502 TRP A C 1
ATOM 4085 O O . TRP A 1 502 ? 14.425 28.098 -3.985 1.00 76.25 502 TRP A O 1
ATOM 4095 N N . GLU A 1 503 ? 14.204 30.100 -4.977 1.00 78.06 503 GLU A N 1
ATOM 4096 C CA . GLU A 1 503 ? 13.238 29.670 -5.999 1.00 78.06 503 GLU A CA 1
ATOM 4097 C C . GLU A 1 503 ? 13.825 28.551 -6.881 1.00 78.06 503 GLU A C 1
ATOM 4099 O O . GLU A 1 503 ? 13.161 27.562 -7.195 1.00 78.06 503 GLU A O 1
ATOM 4104 N N . ALA A 1 504 ? 15.106 28.662 -7.245 1.00 77.44 504 ALA A N 1
ATOM 4105 C CA . ALA A 1 504 ? 15.807 27.632 -8.008 1.00 77.44 504 ALA A CA 1
ATOM 4106 C C . ALA A 1 504 ? 15.990 26.320 -7.218 1.00 77.44 504 ALA A C 1
ATOM 4108 O O . ALA A 1 504 ? 15.858 25.232 -7.789 1.00 77.44 504 ALA A O 1
ATOM 4109 N N . GLU A 1 505 ? 16.278 26.403 -5.915 1.00 78.62 505 GLU A N 1
ATOM 4110 C CA . GLU A 1 505 ? 16.398 25.236 -5.028 1.00 78.62 505 GLU A CA 1
ATOM 4111 C C . GLU A 1 505 ? 15.045 24.522 -4.824 1.00 78.62 505 GLU A C 1
ATOM 4113 O O . GLU A 1 505 ? 14.992 23.284 -4.820 1.00 78.62 505 GLU A O 1
ATOM 4118 N N . ASP A 1 506 ? 13.938 25.267 -4.773 1.00 71.50 506 ASP A N 1
ATOM 4119 C CA . ASP A 1 506 ? 12.580 24.712 -4.741 1.00 71.50 506 ASP A CA 1
ATOM 4120 C C . ASP A 1 506 ? 12.237 23.955 -6.033 1.00 71.50 506 ASP A C 1
ATOM 4122 O O . ASP A 1 506 ? 11.739 22.822 -5.982 1.00 71.50 506 ASP A O 1
ATOM 4126 N N . TYR A 1 507 ? 12.582 24.507 -7.203 1.00 70.44 507 TYR A N 1
ATOM 4127 C CA . TYR A 1 507 ? 12.427 23.794 -8.476 1.00 70.44 507 TYR A CA 1
ATOM 4128 C C . TYR A 1 507 ? 13.256 22.505 -8.521 1.00 70.44 507 TYR A C 1
ATOM 4130 O O . TYR A 1 507 ? 12.758 21.470 -8.977 1.00 70.44 507 TYR A O 1
ATOM 4138 N N . PHE A 1 508 ? 14.494 22.512 -8.016 1.00 65.75 508 PHE A N 1
ATOM 4139 C CA . PHE A 1 508 ? 15.286 21.284 -7.904 1.00 65.75 508 PHE A CA 1
ATOM 4140 C C . PHE A 1 508 ? 14.626 20.249 -6.986 1.00 65.75 508 PHE A C 1
ATOM 4142 O O . PHE A 1 508 ? 14.605 19.059 -7.313 1.00 65.75 508 PHE A O 1
ATOM 4149 N N . THR A 1 509 ? 14.042 20.678 -5.869 1.00 61.69 509 THR A N 1
ATOM 4150 C CA . THR A 1 509 ? 13.321 19.789 -4.949 1.00 61.69 509 THR A CA 1
ATOM 4151 C C . THR A 1 509 ? 12.082 19.178 -5.613 1.00 61.69 509 THR A C 1
ATOM 4153 O O . THR A 1 509 ? 11.851 17.969 -5.508 1.00 61.69 509 THR A O 1
ATOM 4156 N N . LEU A 1 510 ? 11.320 19.971 -6.374 1.00 56.00 510 LEU A N 1
ATOM 4157 C CA . LEU A 1 510 ? 10.173 19.498 -7.153 1.00 56.00 510 LEU A CA 1
ATOM 4158 C C . LEU A 1 510 ? 10.589 18.455 -8.205 1.00 56.00 510 LEU A C 1
ATOM 4160 O O . LEU A 1 510 ? 9.995 17.376 -8.275 1.00 56.00 510 LEU A O 1
ATOM 4164 N N . ILE A 1 511 ? 11.656 18.736 -8.962 1.00 55.22 511 ILE A N 1
ATOM 4165 C CA . ILE A 1 511 ? 12.230 17.810 -9.950 1.00 55.22 511 ILE A CA 1
ATOM 4166 C C . ILE A 1 511 ? 12.669 16.503 -9.267 1.00 55.22 511 ILE A C 1
ATOM 4168 O O . ILE A 1 511 ? 12.338 15.417 -9.743 1.00 55.22 511 ILE A O 1
ATOM 4172 N N . SER A 1 512 ? 13.369 16.583 -8.130 1.00 49.75 512 SER A N 1
ATOM 4173 C CA . SER A 1 512 ? 13.807 15.421 -7.338 1.00 49.75 512 SER A CA 1
ATOM 4174 C C . SER A 1 512 ? 12.625 14.541 -6.911 1.00 49.75 512 SER A C 1
ATOM 4176 O O . SER A 1 512 ? 12.646 13.320 -7.104 1.00 49.75 512 SER A O 1
ATOM 4178 N N . ASN A 1 513 ? 11.550 15.152 -6.407 1.00 49.16 513 ASN A N 1
ATOM 4179 C CA . ASN A 1 513 ? 10.343 14.442 -5.984 1.00 49.16 513 ASN A CA 1
ATOM 4180 C C . ASN A 1 513 ? 9.635 13.752 -7.158 1.00 49.16 513 ASN A C 1
ATOM 4182 O O . ASN A 1 513 ? 9.272 12.578 -7.055 1.00 49.16 513 ASN A O 1
ATOM 4186 N N . GLN A 1 514 ? 9.509 14.424 -8.302 1.00 50.34 514 GLN A N 1
ATOM 4187 C CA . GLN A 1 514 ? 8.877 13.860 -9.497 1.00 50.34 514 GLN A CA 1
ATOM 4188 C C . GLN A 1 514 ? 9.679 12.677 -10.076 1.00 50.34 514 GLN A C 1
ATOM 4190 O O . GLN A 1 514 ? 9.111 11.646 -10.463 1.00 50.34 514 GLN A O 1
ATOM 4195 N N . LEU A 1 515 ? 11.014 12.771 -10.067 1.00 47.62 515 LEU A N 1
ATOM 4196 C CA . LEU A 1 515 ? 11.908 11.666 -10.430 1.00 47.62 515 LEU A CA 1
ATOM 4197 C C . LEU A 1 515 ? 11.758 10.480 -9.458 1.00 47.62 515 LEU A C 1
ATOM 4199 O O . LEU A 1 515 ? 11.662 9.328 -9.893 1.00 47.62 515 LEU A O 1
ATOM 4203 N N . ALA A 1 516 ? 11.664 10.738 -8.150 1.00 44.31 516 ALA A N 1
ATOM 4204 C CA . ALA A 1 516 ? 11.462 9.707 -7.130 1.00 44.31 516 ALA A CA 1
ATOM 4205 C C . ALA A 1 516 ? 10.107 8.989 -7.261 1.00 44.31 516 ALA A C 1
ATOM 4207 O O . ALA A 1 516 ? 10.045 7.756 -7.170 1.00 44.31 516 ALA A O 1
ATOM 4208 N N . GLU A 1 517 ? 9.027 9.727 -7.528 1.00 42.91 517 GLU A N 1
ATOM 4209 C CA . GLU A 1 517 ? 7.698 9.161 -7.781 1.00 42.91 517 GLU A CA 1
ATOM 4210 C C . GLU A 1 517 ? 7.681 8.246 -9.007 1.00 42.91 517 GLU A C 1
ATOM 4212 O O . GLU A 1 517 ? 7.078 7.164 -8.980 1.00 42.91 517 GLU A O 1
ATOM 4217 N N . THR A 1 518 ? 8.403 8.637 -10.054 1.00 42.38 518 THR A N 1
ATOM 4218 C CA . THR A 1 518 ? 8.492 7.872 -11.297 1.00 42.38 518 THR A CA 1
ATOM 4219 C C . THR A 1 518 ? 9.349 6.611 -11.127 1.00 42.38 518 THR A C 1
ATOM 4221 O O . THR A 1 518 ? 8.943 5.534 -11.558 1.00 42.38 518 THR A O 1
ATOM 4224 N N . VAL A 1 519 ? 10.466 6.653 -10.392 1.00 44.59 519 VAL A N 1
ATOM 4225 C CA . VAL A 1 519 ? 11.240 5.437 -10.050 1.00 44.59 519 VAL A CA 1
ATOM 4226 C C . VAL A 1 519 ? 10.430 4.474 -9.173 1.00 44.59 519 VAL A C 1
ATOM 4228 O O . VAL A 1 519 ? 10.523 3.251 -9.316 1.00 44.59 519 VAL A O 1
ATOM 4231 N N . GLN A 1 520 ? 9.573 4.990 -8.287 1.00 44.09 520 GLN A N 1
ATOM 4232 C CA . GLN A 1 520 ? 8.653 4.147 -7.524 1.00 44.09 520 GLN A CA 1
ATOM 4233 C C . GLN A 1 520 ? 7.605 3.473 -8.431 1.00 44.09 520 GLN A C 1
ATOM 4235 O O . GLN A 1 520 ? 7.240 2.318 -8.184 1.00 44.09 520 GLN A O 1
ATOM 4240 N N . SER A 1 521 ? 7.169 4.147 -9.504 1.00 42.91 521 SER A N 1
ATOM 4241 C CA . SER A 1 521 ? 6.291 3.561 -10.526 1.00 42.91 521 SER A CA 1
ATOM 4242 C C . SER A 1 521 ? 6.958 2.427 -11.319 1.00 42.91 521 SER A C 1
ATOM 4244 O O . SER A 1 521 ? 6.255 1.529 -11.750 1.00 42.91 521 SER A O 1
ATOM 4246 N N . GLN A 1 522 ? 8.295 2.352 -11.393 1.00 49.12 522 GLN A N 1
ATOM 4247 C CA . GLN A 1 522 ? 9.025 1.277 -12.096 1.00 49.12 522 GLN A CA 1
ATOM 4248 C C . GLN A 1 522 ? 9.164 -0.033 -11.306 1.00 49.12 522 GLN A C 1
ATOM 4250 O O . GLN A 1 522 ? 9.313 -1.107 -11.892 1.00 49.12 522 GLN A O 1
ATOM 4255 N N . ARG A 1 523 ? 9.125 0.018 -9.967 1.00 55.47 523 ARG A N 1
ATOM 4256 C CA . ARG A 1 523 ? 9.278 -1.183 -9.117 1.00 55.47 523 ARG A CA 1
ATOM 4257 C C . ARG A 1 523 ? 8.032 -2.072 -9.093 1.00 55.47 523 ARG A C 1
ATOM 4259 O O . ARG A 1 523 ? 8.127 -3.235 -8.717 1.00 55.47 523 ARG A O 1
ATOM 4266 N N . THR A 1 524 ? 6.887 -1.524 -9.488 1.00 66.19 524 THR A N 1
ATOM 4267 C CA . THR A 1 524 ? 5.556 -2.135 -9.349 1.00 66.19 524 THR A CA 1
ATOM 4268 C C . THR A 1 524 ? 5.092 -2.965 -10.571 1.00 66.19 524 THR A C 1
ATOM 4270 O O . THR A 1 524 ? 4.510 -4.029 -10.351 1.00 66.19 524 THR A O 1
ATOM 4273 N N . PRO A 1 525 ? 5.387 -2.581 -11.834 1.00 74.69 525 PRO A N 1
ATOM 4274 C CA . PRO A 1 525 ? 5.005 -3.295 -13.056 1.00 74.69 525 PRO A CA 1
ATOM 4275 C C . PRO A 1 525 ? 5.362 -4.778 -13.091 1.00 74.69 525 PRO A C 1
ATOM 4277 O O . PRO A 1 525 ? 4.526 -5.616 -13.420 1.00 74.69 525 PRO A O 1
ATOM 4280 N N . LEU A 1 526 ? 6.601 -5.128 -12.731 1.00 72.00 526 LEU A N 1
ATOM 4281 C CA . LEU A 1 526 ? 7.057 -6.519 -12.754 1.00 72.00 526 LEU A CA 1
ATOM 4282 C C . LEU A 1 526 ? 6.320 -7.382 -11.714 1.00 72.00 526 LEU A C 1
ATOM 4284 O O . LEU A 1 526 ? 5.780 -8.422 -12.096 1.00 72.00 526 LEU A O 1
ATOM 4288 N N . PRO A 1 527 ? 6.242 -6.982 -10.428 1.00 74.56 527 PRO A N 1
ATOM 4289 C CA . PRO A 1 527 ? 5.399 -7.676 -9.466 1.00 74.56 527 PRO A CA 1
ATOM 4290 C C . PRO A 1 527 ? 3.930 -7.776 -9.886 1.00 74.56 527 PRO A C 1
ATOM 4292 O O . PRO A 1 527 ? 3.317 -8.821 -9.679 1.00 74.56 527 PRO A O 1
ATOM 4295 N N . LEU A 1 528 ? 3.370 -6.730 -10.503 1.00 84.62 528 LEU A N 1
ATOM 4296 C CA . LEU A 1 528 ? 1.985 -6.739 -10.963 1.00 84.62 528 LEU A CA 1
ATOM 4297 C C . LEU A 1 528 ? 1.754 -7.789 -12.054 1.00 84.62 528 LEU A C 1
ATOM 4299 O O . LEU A 1 528 ? 0.851 -8.614 -11.922 1.00 84.62 528 LEU A O 1
ATOM 4303 N N . ALA A 1 529 ? 2.587 -7.786 -13.097 1.00 84.31 529 ALA A N 1
ATOM 4304 C CA . ALA A 1 529 ? 2.480 -8.728 -14.208 1.00 84.31 529 ALA A CA 1
ATOM 4305 C C . ALA A 1 529 ? 2.571 -10.179 -13.721 1.00 84.31 529 ALA A C 1
ATOM 4307 O O . ALA A 1 529 ? 1.767 -11.026 -14.099 1.00 84.31 529 ALA A O 1
ATOM 4308 N N . ARG A 1 530 ? 3.512 -10.455 -12.808 1.00 83.50 530 ARG A N 1
ATOM 4309 C CA . ARG A 1 530 ? 3.698 -11.783 -12.207 1.00 83.50 530 ARG A CA 1
ATOM 4310 C C . ARG A 1 530 ? 2.548 -12.187 -11.289 1.00 83.50 530 ARG A C 1
ATOM 4312 O O . ARG A 1 530 ? 2.218 -13.371 -11.217 1.00 83.50 530 ARG A O 1
ATOM 4319 N N . TYR A 1 531 ? 1.948 -11.229 -10.585 1.00 88.50 531 TYR A N 1
ATOM 4320 C CA . TYR A 1 531 ? 0.760 -11.470 -9.773 1.00 88.50 531 TYR A CA 1
ATOM 4321 C C . TYR A 1 531 ? -0.448 -11.822 -10.645 1.00 88.50 531 TYR A C 1
ATOM 4323 O O . TYR A 1 531 ? -1.091 -12.842 -10.403 1.00 88.50 531 TYR A O 1
ATOM 4331 N N . ILE A 1 532 ? -0.728 -11.030 -11.685 1.00 91.44 532 ILE A N 1
ATOM 4332 C CA . ILE A 1 532 ? -1.819 -11.308 -12.632 1.00 91.44 532 ILE A CA 1
ATOM 4333 C C . ILE A 1 532 ? -1.560 -12.627 -13.365 1.00 91.44 532 ILE A C 1
ATOM 4335 O O . ILE A 1 532 ? -2.456 -13.460 -13.428 1.00 91.44 532 ILE A O 1
ATOM 4339 N N . GLY A 1 533 ? -0.330 -12.881 -13.820 1.00 89.62 533 GLY A N 1
ATOM 4340 C CA . GLY A 1 533 ? 0.045 -14.156 -14.433 1.00 89.62 533 GLY A CA 1
ATOM 4341 C C . GLY A 1 533 ? -0.197 -15.347 -13.502 1.00 89.62 533 GLY A C 1
ATOM 4342 O O . GLY A 1 533 ? -0.782 -16.343 -13.913 1.00 89.62 533 GLY A O 1
ATOM 4343 N N . GLY A 1 534 ? 0.155 -15.222 -12.218 1.00 87.12 534 GLY A N 1
ATOM 4344 C CA . GLY A 1 534 ? -0.139 -16.240 -11.202 1.00 87.12 534 GLY A CA 1
ATOM 4345 C C . GLY A 1 534 ? -1.622 -16.447 -10.922 1.00 87.12 534 GLY A C 1
ATOM 4346 O O . GLY A 1 534 ? -2.025 -17.533 -10.510 1.00 87.12 534 GLY A O 1
ATOM 4347 N N . LYS A 1 535 ? -2.445 -15.420 -11.133 1.00 91.62 535 LYS A N 1
ATOM 4348 C CA . LYS A 1 535 ? -3.898 -15.531 -11.040 1.00 91.62 535 LYS A CA 1
ATOM 4349 C C . LYS A 1 535 ? -4.510 -16.179 -12.275 1.00 91.62 535 LYS A C 1
ATOM 4351 O O . LYS A 1 535 ? -5.337 -17.069 -12.105 1.00 91.62 535 LYS A O 1
ATOM 4356 N N . LEU A 1 536 ? -4.056 -15.803 -13.469 1.00 91.00 536 LEU A N 1
ATOM 4357 C CA . LEU A 1 536 ? -4.493 -16.401 -14.728 1.00 91.00 536 LEU A CA 1
ATOM 4358 C C . LEU A 1 536 ? -4.207 -17.903 -14.755 1.00 91.00 536 LEU A C 1
ATOM 4360 O O . LEU A 1 536 ? -5.132 -18.666 -14.991 1.00 91.00 536 LEU A O 1
ATOM 4364 N N . ARG A 1 537 ? -3.014 -18.353 -14.339 1.00 87.81 537 ARG A N 1
ATOM 4365 C CA . ARG A 1 537 ? -2.680 -19.793 -14.230 1.00 87.81 537 ARG A CA 1
ATOM 4366 C C . ARG A 1 537 ? -3.626 -20.619 -13.347 1.00 87.81 537 ARG A C 1
ATOM 4368 O O . ARG A 1 537 ? -3.597 -21.839 -13.409 1.00 87.81 537 ARG A O 1
ATOM 4375 N N . LYS A 1 538 ? -4.418 -19.983 -12.475 1.00 86.81 538 LYS A N 1
ATOM 4376 C CA . LYS A 1 538 ? -5.405 -20.676 -11.627 1.00 86.81 538 LYS A CA 1
ATOM 4377 C C . LYS A 1 538 ? -6.784 -20.783 -12.263 1.00 86.81 538 LYS A C 1
ATOM 4379 O O . LYS A 1 538 ? -7.589 -21.567 -11.778 1.00 86.81 538 LYS A O 1
ATOM 4384 N N . VAL A 1 539 ? -7.076 -19.948 -13.254 1.00 86.19 539 VAL A N 1
ATOM 4385 C CA . VAL A 1 539 ? -8.392 -19.862 -13.905 1.00 86.19 539 VAL A CA 1
ATOM 4386 C C . VAL A 1 539 ? -8.349 -20.283 -15.373 1.00 86.19 539 VAL A C 1
ATOM 4388 O O . VAL A 1 539 ? -9.402 -20.478 -15.962 1.00 86.19 539 VAL A O 1
ATOM 4391 N N . GLN A 1 540 ? -7.158 -20.441 -15.956 1.00 88.62 540 GLN A N 1
ATOM 4392 C CA . GLN A 1 540 ? -6.949 -20.891 -17.330 1.00 88.62 540 GLN A CA 1
ATOM 4393 C C . GLN A 1 540 ? -5.787 -21.901 -17.390 1.00 88.62 540 GLN A C 1
ATOM 4395 O O . GLN A 1 540 ? -4.862 -21.830 -16.579 1.00 88.62 540 GLN A O 1
ATOM 4400 N N . VAL A 1 541 ? -5.825 -22.822 -18.359 1.00 80.38 541 VAL A N 1
ATOM 4401 C CA . VAL A 1 541 ? -4.833 -23.909 -18.506 1.00 80.38 541 VAL A CA 1
ATOM 4402 C C . VAL A 1 541 ? -3.481 -23.387 -19.007 1.00 80.38 541 VAL A C 1
ATOM 4404 O O . VAL A 1 541 ? -2.432 -23.767 -18.489 1.00 80.38 541 VAL A O 1
ATOM 4407 N N . GLN A 1 542 ? -3.488 -22.492 -19.999 1.00 81.81 542 GLN A N 1
ATOM 4408 C CA . GLN A 1 542 ? -2.261 -21.973 -20.604 1.00 81.81 542 GLN A CA 1
ATOM 4409 C C . GLN A 1 542 ? -1.684 -20.796 -19.811 1.00 81.81 542 GLN A C 1
ATOM 4411 O O . GLN A 1 542 ? -2.386 -19.866 -19.411 1.00 81.81 542 GLN A O 1
ATOM 4416 N N . SER A 1 543 ? -0.373 -20.818 -19.580 1.00 82.06 543 SER A N 1
ATOM 4417 C CA . SER A 1 543 ? 0.303 -19.736 -18.863 1.00 82.06 543 SER A CA 1
ATOM 4418 C C . SER A 1 543 ? 0.498 -18.522 -19.773 1.00 82.06 543 SER A C 1
ATOM 4420 O O . SER A 1 543 ? 1.072 -18.681 -20.848 1.00 82.06 543 SER A O 1
ATOM 4422 N N . PRO A 1 544 ? 0.109 -17.306 -19.347 1.00 89.75 544 PRO A N 1
ATOM 4423 C CA . PRO A 1 544 ? 0.305 -16.129 -20.177 1.00 89.75 544 PRO A CA 1
ATOM 4424 C C . PRO A 1 544 ? 1.791 -15.780 -20.284 1.00 89.75 544 PRO A C 1
ATOM 4426 O O . PRO A 1 544 ? 2.520 -15.787 -19.282 1.00 89.75 544 PRO A O 1
ATOM 4429 N N . LYS A 1 545 ? 2.230 -15.389 -21.480 1.00 89.62 545 LYS A N 1
ATOM 4430 C CA . LYS A 1 545 ? 3.553 -14.805 -21.704 1.00 89.62 545 LYS A CA 1
ATOM 4431 C C . LYS A 1 545 ? 3.583 -13.384 -21.143 1.00 89.62 545 LYS A C 1
ATOM 4433 O O . LYS A 1 545 ? 2.731 -12.563 -21.470 1.00 89.62 545 LYS A O 1
ATOM 4438 N N . ILE A 1 546 ? 4.569 -13.081 -20.300 1.00 84.19 546 ILE A N 1
ATOM 4439 C CA . ILE A 1 546 ? 4.749 -11.739 -19.734 1.00 84.19 546 ILE A CA 1
ATOM 4440 C C . ILE A 1 546 ? 5.774 -10.976 -20.568 1.00 84.19 546 ILE A C 1
ATOM 4442 O O . ILE A 1 546 ? 6.930 -11.385 -20.666 1.00 84.19 546 ILE A O 1
ATOM 4446 N N . GLU A 1 547 ? 5.369 -9.835 -21.109 1.00 82.94 547 GLU A N 1
ATOM 4447 C CA . GLU A 1 547 ? 6.225 -8.940 -21.874 1.00 82.94 547 GLU A CA 1
ATOM 4448 C C . GLU A 1 547 ? 6.244 -7.536 -21.267 1.00 82.94 547 GLU A C 1
ATOM 4450 O O . GLU A 1 547 ? 5.294 -7.076 -20.633 1.00 82.94 547 GLU A O 1
ATOM 4455 N N . PHE A 1 548 ? 7.355 -6.834 -21.475 1.00 78.50 548 PHE A N 1
ATOM 4456 C CA . PHE A 1 548 ? 7.504 -5.444 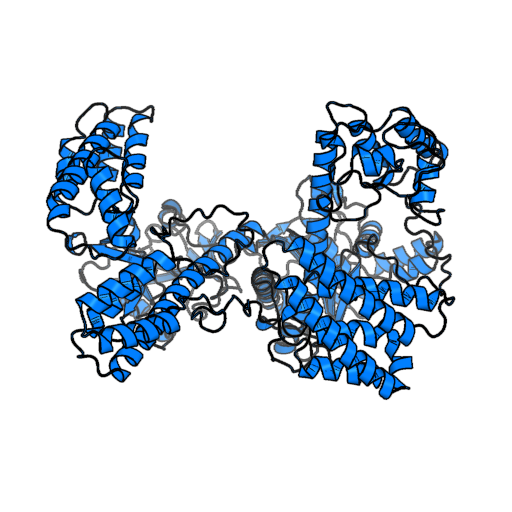-21.067 1.00 78.50 548 PHE A CA 1
ATOM 4457 C C . PHE A 1 548 ? 7.755 -4.579 -22.296 1.00 78.50 548 PHE A C 1
ATOM 4459 O O . PHE A 1 548 ? 8.491 -4.974 -23.205 1.00 78.50 548 PHE A O 1
ATOM 4466 N N . ARG A 1 549 ? 7.142 -3.396 -22.324 1.00 76.19 549 ARG A N 1
ATOM 4467 C CA . ARG A 1 549 ? 7.313 -2.418 -23.404 1.00 76.19 549 ARG A CA 1
ATOM 4468 C C . ARG A 1 549 ? 7.802 -1.092 -22.844 1.00 76.19 549 ARG A C 1
ATOM 4470 O O . ARG A 1 549 ? 7.450 -0.712 -21.733 1.00 76.19 549 ARG A O 1
ATOM 4477 N N . SER A 1 550 ? 8.654 -0.419 -23.611 1.00 68.81 550 SER A N 1
ATOM 4478 C CA . SER A 1 550 ? 9.143 0.913 -23.265 1.00 68.81 550 SER A CA 1
ATOM 4479 C C . SER A 1 550 ? 8.080 1.952 -23.597 1.00 68.81 550 SER A C 1
ATOM 4481 O O . SER A 1 550 ? 7.565 1.954 -24.719 1.00 68.81 550 SER A O 1
ATOM 4483 N N . GLY A 1 551 ? 7.834 2.887 -22.678 1.00 65.81 551 GLY A N 1
ATOM 4484 C CA . GLY A 1 551 ? 6.961 4.035 -22.935 1.00 65.81 551 GLY A CA 1
ATOM 4485 C C . GLY A 1 551 ? 7.368 4.846 -24.169 1.00 65.81 551 GLY A C 1
ATOM 4486 O O . GLY A 1 551 ? 6.517 5.358 -24.891 1.00 65.81 551 GLY A O 1
ATOM 4487 N N . ARG A 1 552 ? 8.659 4.853 -24.531 1.00 66.75 552 ARG A N 1
ATOM 4488 C CA . ARG A 1 552 ? 9.142 5.498 -25.764 1.00 66.75 552 ARG A CA 1
ATOM 4489 C C . ARG A 1 552 ? 8.595 4.843 -27.036 1.00 66.75 552 ARG A C 1
ATOM 4491 O O . ARG A 1 552 ? 8.417 5.525 -28.039 1.00 66.75 552 ARG A O 1
ATOM 4498 N N . HIS A 1 553 ? 8.362 3.531 -27.028 1.00 75.00 553 HIS A N 1
ATOM 4499 C CA . HIS A 1 553 ? 7.790 2.834 -28.185 1.00 75.00 553 HIS A CA 1
ATOM 4500 C C . HIS A 1 553 ? 6.301 3.135 -28.320 1.00 75.00 553 HIS A C 1
ATOM 4502 O O . HIS A 1 553 ? 5.845 3.397 -29.429 1.00 75.00 553 HIS A O 1
ATOM 4508 N N . THR A 1 554 ? 5.581 3.200 -27.195 1.00 80.00 554 THR A N 1
ATOM 4509 C CA . THR A 1 554 ? 4.163 3.594 -27.181 1.00 80.00 554 THR A CA 1
ATOM 4510 C C . THR A 1 554 ? 3.956 4.989 -27.761 1.00 80.00 554 THR A C 1
ATOM 4512 O O . THR A 1 554 ? 3.055 5.179 -28.568 1.00 80.00 554 THR A O 1
ATOM 4515 N N . GLU A 1 555 ? 4.852 5.931 -27.456 1.00 77.50 555 GLU A N 1
ATOM 4516 C CA . GLU A 1 555 ? 4.808 7.289 -28.001 1.00 77.50 555 GLU A CA 1
ATOM 4517 C C . GLU A 1 555 ? 5.038 7.328 -29.521 1.00 77.50 555 GLU A C 1
ATOM 4519 O O . GLU A 1 555 ? 4.327 8.035 -30.233 1.00 77.50 555 GLU A O 1
ATOM 4524 N N . ILE A 1 556 ? 6.000 6.551 -30.033 1.00 77.50 556 ILE A N 1
ATOM 4525 C CA . ILE A 1 556 ? 6.291 6.479 -31.475 1.00 77.50 556 ILE A CA 1
ATOM 4526 C C . ILE A 1 556 ? 5.115 5.850 -32.231 1.00 77.50 556 ILE A C 1
ATOM 4528 O O . ILE A 1 556 ? 4.682 6.399 -33.243 1.00 77.50 556 ILE A O 1
ATOM 4532 N N . TRP A 1 557 ? 4.556 4.746 -31.724 1.00 86.62 557 TRP A N 1
ATOM 4533 C CA . TRP A 1 557 ? 3.348 4.149 -32.298 1.00 86.62 557 TRP A CA 1
ATOM 4534 C C . TRP A 1 557 ? 2.168 5.122 -32.263 1.00 86.62 557 TRP A C 1
ATOM 4536 O O . TRP A 1 557 ? 1.499 5.291 -33.275 1.00 86.62 557 TRP A O 1
ATOM 4546 N N . ARG A 1 558 ? 1.940 5.815 -31.141 1.00 87.62 558 ARG A N 1
ATOM 4547 C CA . ARG A 1 558 ? 0.836 6.773 -30.992 1.00 87.62 558 ARG A CA 1
ATOM 4548 C C . ARG A 1 558 ? 0.908 7.896 -32.023 1.00 87.62 558 ARG A C 1
ATOM 4550 O O . ARG A 1 558 ? -0.093 8.160 -32.670 1.00 87.62 558 ARG A O 1
ATOM 4557 N N . ARG A 1 559 ? 2.080 8.508 -32.224 1.00 84.00 559 ARG A N 1
ATOM 4558 C CA . ARG A 1 559 ? 2.271 9.562 -33.240 1.00 84.00 559 ARG A CA 1
ATOM 4559 C C . ARG A 1 559 ? 2.081 9.055 -34.667 1.00 84.00 559 ARG A C 1
ATOM 4561 O O . ARG A 1 559 ? 1.637 9.805 -35.526 1.00 84.00 559 ARG A O 1
ATOM 4568 N N . ALA A 1 560 ? 2.446 7.801 -34.929 1.00 83.81 560 ALA A N 1
ATOM 4569 C CA . ALA A 1 560 ? 2.267 7.196 -36.243 1.00 83.81 560 ALA A CA 1
ATOM 4570 C C . ALA A 1 560 ? 0.795 6.863 -36.538 1.00 83.81 560 ALA A C 1
ATOM 4572 O O . ALA A 1 560 ? 0.364 7.020 -37.677 1.00 83.81 560 ALA A O 1
ATOM 4573 N N . LEU A 1 561 ? 0.060 6.404 -35.520 1.00 87.88 561 LEU A N 1
ATOM 4574 C CA . LEU A 1 561 ? -1.312 5.904 -35.628 1.00 87.88 561 LEU A CA 1
ATOM 4575 C C . LEU A 1 561 ? -2.381 6.985 -35.486 1.00 87.88 561 LEU A C 1
ATOM 4577 O O . LEU A 1 561 ? -3.353 6.984 -36.232 1.00 87.88 561 LEU A O 1
ATOM 4581 N N . TYR A 1 562 ? -2.202 7.884 -34.522 1.00 88.94 562 TYR A N 1
ATOM 4582 C CA . TYR A 1 562 ? -3.201 8.861 -34.094 1.00 88.94 562 TYR A CA 1
ATOM 4583 C C . TYR A 1 562 ? -2.543 10.248 -33.987 1.00 88.94 562 TYR A C 1
ATOM 4585 O O . TYR A 1 562 ? -2.397 10.775 -32.881 1.00 88.94 562 TYR A O 1
ATOM 4593 N N . PRO A 1 563 ? -2.069 10.824 -35.111 1.00 83.88 563 PRO A N 1
ATOM 4594 C CA . PRO A 1 563 ? -1.356 12.104 -35.113 1.00 83.88 563 PRO A CA 1
ATOM 4595 C C . PRO A 1 563 ? -2.218 13.270 -34.608 1.00 83.88 563 PRO A C 1
ATOM 4597 O O . PRO A 1 563 ? -1.679 14.181 -33.990 1.00 83.88 563 PRO A O 1
ATOM 4600 N N . GLU A 1 564 ? -3.539 13.190 -34.793 1.00 85.56 564 GLU A N 1
ATOM 4601 C CA . GLU A 1 564 ? -4.511 14.191 -34.330 1.00 85.56 564 GLU A CA 1
ATOM 4602 C C . GLU A 1 564 ? -4.718 14.181 -32.805 1.00 85.56 564 GLU A C 1
ATOM 4604 O O . GLU A 1 564 ? -5.264 15.124 -32.236 1.00 85.56 564 GLU A O 1
ATOM 4609 N N . PHE A 1 565 ? -4.293 13.116 -32.114 1.00 85.75 565 PHE A N 1
ATOM 4610 C CA . PHE A 1 565 ? -4.417 13.032 -30.663 1.00 85.75 565 PHE A CA 1
ATOM 4611 C C . PHE A 1 565 ? -3.223 13.703 -29.970 1.00 85.75 565 PHE A C 1
ATOM 4613 O O . PHE A 1 565 ? -2.123 13.139 -29.877 1.00 85.75 565 PHE A O 1
ATOM 4620 N N . ASP A 1 566 ? -3.456 14.888 -29.407 1.00 82.31 566 ASP A N 1
ATOM 4621 C CA . ASP A 1 566 ? -2.473 15.589 -28.584 1.00 82.31 566 ASP A CA 1
ATOM 4622 C C . ASP A 1 566 ? -2.530 15.129 -27.118 1.00 82.31 566 ASP A C 1
ATOM 4624 O O . ASP A 1 566 ? -3.416 15.479 -26.340 1.00 82.31 566 ASP A O 1
ATOM 4628 N N . LYS A 1 567 ? -1.517 14.350 -26.724 1.00 78.25 567 LYS A N 1
ATOM 4629 C CA . LYS A 1 567 ? -1.360 13.831 -25.360 1.00 78.25 567 LYS A CA 1
ATOM 4630 C C . LYS A 1 567 ? -1.087 14.928 -24.327 1.00 78.25 567 LYS A C 1
ATOM 4632 O O . LYS A 1 567 ? -1.442 14.734 -23.163 1.00 78.25 567 LYS A O 1
ATOM 4637 N N . LEU A 1 568 ? -0.392 16.006 -24.702 1.00 72.62 568 LEU A N 1
ATOM 4638 C CA . LEU A 1 568 ? -0.075 17.096 -23.774 1.00 72.62 568 LEU A CA 1
ATOM 4639 C C . LEU A 1 568 ? -1.344 17.871 -23.461 1.00 72.62 568 LEU A C 1
ATOM 4641 O O . LEU A 1 568 ? -1.690 17.988 -22.289 1.00 72.62 568 LEU A O 1
ATOM 4645 N N . ARG A 1 569 ? -2.087 18.244 -24.503 1.00 74.62 569 ARG A N 1
ATOM 4646 C CA . ARG A 1 569 ? -3.393 18.884 -24.371 1.00 74.62 569 ARG A CA 1
ATOM 4647 C C . ARG A 1 569 ? -4.384 18.038 -23.566 1.00 74.62 569 ARG A C 1
ATOM 4649 O O . ARG A 1 569 ? -4.951 18.547 -22.607 1.00 74.62 569 ARG A O 1
ATOM 4656 N N . ASP A 1 570 ? -4.513 16.738 -23.867 1.00 78.25 570 ASP A N 1
ATOM 4657 C CA . ASP A 1 570 ? -5.349 15.810 -23.075 1.00 78.25 570 ASP A CA 1
ATOM 4658 C C . ASP A 1 570 ? -4.942 15.832 -21.595 1.00 78.25 570 ASP A C 1
ATOM 4660 O O . ASP A 1 570 ? -5.791 15.878 -20.717 1.00 78.25 570 ASP A O 1
ATOM 4664 N N . SER A 1 571 ? -3.643 15.875 -21.290 1.00 72.94 571 SER A N 1
ATOM 4665 C CA . SER A 1 571 ? -3.170 15.901 -19.898 1.00 72.94 571 SER A CA 1
ATOM 4666 C C . SER A 1 571 ? -3.422 17.246 -19.201 1.00 72.94 571 SER A C 1
ATOM 4668 O O . SER A 1 571 ? -3.756 17.257 -18.015 1.00 72.94 571 SER A O 1
ATOM 4670 N N . GLU A 1 572 ? -3.251 18.366 -19.909 1.00 69.88 572 GLU A N 1
ATOM 4671 C CA . GLU A 1 572 ? -3.461 19.732 -19.402 1.00 69.88 572 GLU A CA 1
ATOM 4672 C C . GLU A 1 572 ? -4.940 20.019 -19.123 1.00 69.88 572 GLU A C 1
ATOM 4674 O O . GLU A 1 572 ? -5.274 20.609 -18.097 1.00 69.88 572 GLU A O 1
ATOM 4679 N N . GLU A 1 573 ? -5.831 19.506 -19.970 1.00 78.44 573 GLU A N 1
ATOM 4680 C CA . GLU A 1 573 ? -7.286 19.589 -19.801 1.00 78.44 573 GLU A CA 1
ATOM 4681 C C . GLU A 1 573 ? -7.820 18.573 -18.763 1.00 78.44 573 GLU A C 1
ATOM 4683 O O . GLU A 1 573 ? -9.024 18.479 -18.521 1.00 78.44 573 GLU A O 1
ATOM 4688 N N . GLY A 1 574 ? -6.935 17.805 -18.113 1.00 75.88 574 GLY A N 1
ATOM 4689 C CA . GLY A 1 574 ? -7.301 16.800 -17.109 1.00 75.88 574 GLY A CA 1
ATOM 4690 C C . GLY A 1 574 ? -7.916 15.520 -17.690 1.00 75.88 574 GLY A C 1
ATOM 4691 O O . GLY A 1 574 ? -8.483 14.712 -16.944 1.00 75.88 574 GLY A O 1
ATOM 4692 N N . GLY A 1 575 ? -7.791 15.328 -18.999 1.00 81.56 575 GLY A N 1
ATOM 4693 C CA . GLY A 1 575 ? -8.156 14.134 -19.739 1.00 81.56 575 GLY A CA 1
ATOM 4694 C C . GLY A 1 575 ? -7.404 12.889 -19.269 1.00 81.56 575 GLY A C 1
ATOM 4695 O O . GLY A 1 575 ? -6.293 12.923 -18.735 1.00 81.56 575 GLY A O 1
ATOM 4696 N N . LEU A 1 576 ? -8.086 11.752 -19.395 1.00 87.31 576 LEU A N 1
ATOM 4697 C CA . LEU A 1 576 ? -7.617 10.443 -18.928 1.00 87.31 576 LEU A CA 1
ATOM 4698 C C . LEU A 1 576 ? -7.554 9.419 -20.056 1.00 87.31 576 LEU A C 1
ATOM 4700 O O . LEU A 1 576 ? -7.327 8.234 -19.801 1.00 87.31 576 LEU A O 1
ATOM 4704 N N . LEU A 1 577 ? -7.792 9.858 -21.288 1.00 89.00 577 LEU A N 1
ATOM 4705 C CA . LEU A 1 577 ? -7.863 8.997 -22.454 1.00 89.00 577 LEU A CA 1
ATOM 4706 C C . LEU A 1 577 ? -6.476 8.461 -22.824 1.00 89.00 577 LEU A C 1
ATOM 4708 O O . LEU A 1 577 ? -6.348 7.291 -23.194 1.00 89.00 577 LEU A O 1
ATOM 4712 N N . ASN A 1 578 ? -5.432 9.281 -22.669 1.00 88.25 578 ASN A N 1
ATOM 4713 C CA . ASN A 1 578 ? -4.053 8.924 -22.996 1.00 88.25 578 ASN A CA 1
ATOM 4714 C C . ASN A 1 578 ? -3.574 7.596 -22.371 1.00 88.25 578 ASN A C 1
ATOM 4716 O O . ASN A 1 578 ? -2.905 6.825 -23.060 1.00 88.25 578 ASN A O 1
ATOM 4720 N N . TYR A 1 579 ? -3.925 7.300 -21.116 1.00 89.62 579 TYR A N 1
ATOM 4721 C CA . TYR A 1 579 ? -3.522 6.071 -20.421 1.00 89.62 579 TYR A CA 1
ATOM 4722 C C . TYR A 1 579 ? -4.180 4.832 -21.045 1.00 89.62 579 TYR A C 1
ATOM 4724 O O . TYR A 1 579 ? -3.517 3.833 -21.335 1.00 89.62 579 TYR A O 1
ATOM 4732 N N . ALA A 1 580 ? -5.491 4.889 -21.300 1.00 92.94 580 ALA A N 1
ATOM 4733 C CA . ALA A 1 580 ? -6.215 3.796 -21.941 1.00 92.94 580 ALA A CA 1
ATOM 4734 C C . ALA A 1 580 ? -5.757 3.584 -23.391 1.00 92.94 580 ALA A C 1
ATOM 4736 O O . ALA A 1 580 ? -5.606 2.443 -23.832 1.00 92.94 580 ALA A O 1
ATOM 4737 N N . LEU A 1 581 ? -5.487 4.672 -24.120 1.00 92.62 581 LEU A N 1
ATOM 4738 C CA . LEU A 1 581 ? -4.963 4.622 -25.483 1.00 92.62 581 LEU A CA 1
ATOM 4739 C C . LEU A 1 581 ? -3.549 4.023 -25.529 1.00 92.62 581 LEU A C 1
ATOM 4741 O O . LEU A 1 581 ? -3.272 3.187 -26.387 1.00 92.62 581 LEU A O 1
ATOM 4745 N N . ALA A 1 582 ? -2.670 4.382 -24.589 1.00 90.75 582 ALA A N 1
ATOM 4746 C CA . ALA A 1 582 ? -1.337 3.790 -24.472 1.00 90.75 582 ALA A CA 1
ATOM 4747 C C . ALA A 1 582 ? -1.412 2.278 -24.206 1.00 90.75 582 ALA A C 1
ATOM 4749 O O . ALA A 1 582 ? -0.739 1.497 -24.885 1.00 90.75 582 ALA A O 1
ATOM 4750 N N . ALA A 1 583 ? -2.292 1.848 -23.294 1.00 94.00 583 ALA A N 1
ATOM 4751 C CA . ALA A 1 583 ? -2.552 0.430 -23.060 1.00 94.00 583 ALA A CA 1
ATOM 4752 C C . ALA A 1 583 ? -3.088 -0.272 -24.321 1.00 94.00 583 ALA A C 1
ATOM 4754 O O . ALA A 1 583 ? -2.610 -1.351 -24.666 1.00 94.00 583 ALA A O 1
ATOM 4755 N N . LEU A 1 584 ? -4.019 0.344 -25.056 1.00 95.06 584 LEU A N 1
ATOM 4756 C CA . LEU A 1 584 ? -4.570 -0.222 -26.292 1.00 95.06 584 LEU A CA 1
ATOM 4757 C C . LEU A 1 584 ? -3.492 -0.438 -27.366 1.00 95.06 584 LEU A C 1
ATOM 4759 O O . LEU A 1 584 ? -3.418 -1.506 -27.978 1.00 95.06 584 LEU A O 1
ATOM 4763 N N . ILE A 1 585 ? -2.631 0.561 -27.563 1.00 93.00 585 ILE A N 1
ATOM 4764 C CA . ILE A 1 585 ? -1.499 0.485 -28.493 1.00 93.00 585 ILE A CA 1
ATOM 4765 C C . ILE A 1 585 ? -0.545 -0.640 -28.076 1.00 93.00 585 ILE A C 1
ATOM 4767 O O . ILE A 1 585 ? -0.119 -1.421 -28.920 1.00 93.00 585 ILE A O 1
ATOM 4771 N N . MET A 1 586 ? -0.241 -0.770 -26.780 1.00 92.31 586 MET A N 1
ATOM 4772 C CA . MET A 1 586 ? 0.624 -1.841 -26.270 1.00 92.31 586 MET A CA 1
ATOM 4773 C C . MET A 1 586 ? 0.036 -3.245 -26.414 1.00 92.31 586 MET A C 1
ATOM 4775 O O . MET A 1 586 ? 0.796 -4.200 -26.562 1.00 92.31 586 MET A O 1
ATOM 4779 N N . ALA A 1 587 ? -1.288 -3.382 -26.320 1.00 93.88 587 ALA A N 1
ATOM 4780 C CA . ALA A 1 587 ? -1.970 -4.662 -26.499 1.00 93.88 587 ALA A CA 1
ATOM 4781 C C . ALA A 1 587 ? -2.030 -5.101 -27.973 1.00 93.88 587 ALA A C 1
ATOM 4783 O O . ALA A 1 587 ? -2.269 -6.275 -28.263 1.00 93.88 587 ALA A O 1
ATOM 4784 N N . SER A 1 588 ? -1.816 -4.168 -28.901 1.00 93.19 588 SER A N 1
ATOM 4785 C CA . SER A 1 588 ? -1.822 -4.435 -30.336 1.00 93.19 588 SER A CA 1
ATOM 4786 C C . SER A 1 588 ? -0.489 -5.048 -30.785 1.00 93.19 588 SER A C 1
ATOM 4788 O O . SER A 1 588 ? 0.586 -4.618 -30.359 1.00 93.19 588 SER A O 1
ATOM 4790 N N . ASP A 1 589 ? -0.542 -6.044 -31.670 1.00 89.94 589 ASP A N 1
ATOM 4791 C CA . ASP A 1 589 ? 0.640 -6.706 -32.232 1.00 89.94 589 ASP A CA 1
ATOM 4792 C C . ASP A 1 589 ? 1.247 -5.863 -33.365 1.00 89.94 589 ASP A C 1
ATOM 4794 O O . ASP A 1 589 ? 1.081 -6.127 -34.559 1.00 89.94 589 ASP A O 1
ATOM 4798 N N . LEU A 1 590 ? 1.895 -4.766 -32.971 1.00 89.31 590 LEU A N 1
ATOM 4799 C CA . LEU A 1 590 ? 2.437 -3.773 -33.894 1.00 89.31 590 LEU A CA 1
ATOM 4800 C C . LEU A 1 590 ? 3.896 -4.069 -34.278 1.00 89.31 590 LEU A C 1
ATOM 4802 O O . LEU A 1 590 ? 4.675 -4.546 -33.444 1.00 89.31 590 LEU A O 1
ATOM 4806 N N . PRO A 1 591 ? 4.313 -3.710 -35.509 1.00 86.31 591 PRO A N 1
ATOM 4807 C CA . PRO A 1 591 ? 5.700 -3.808 -35.945 1.00 86.31 591 PRO A CA 1
ATOM 4808 C C . PRO A 1 591 ? 6.683 -3.160 -34.961 1.00 86.31 591 PRO A C 1
ATOM 4810 O O . PRO A 1 591 ? 6.480 -2.044 -34.469 1.00 86.31 591 PRO A O 1
ATOM 4813 N N . SER A 1 592 ? 7.784 -3.864 -34.693 1.00 79.69 592 SER A N 1
ATOM 4814 C CA . SER A 1 592 ? 8.781 -3.462 -33.699 1.00 79.69 592 SER A CA 1
ATOM 4815 C C . SER A 1 592 ? 9.437 -2.123 -34.042 1.00 79.69 592 SER A C 1
ATOM 4817 O O . SER A 1 592 ? 10.096 -1.979 -35.070 1.00 79.69 592 SER A O 1
ATOM 4819 N N . VAL A 1 593 ? 9.335 -1.160 -33.123 1.00 69.06 593 VAL A N 1
ATOM 4820 C CA . VAL A 1 593 ? 10.068 0.115 -33.200 1.00 69.06 593 VAL A CA 1
ATOM 4821 C C . VAL A 1 593 ? 11.583 -0.110 -33.131 1.00 69.06 593 VAL A C 1
ATOM 4823 O O . VAL A 1 593 ? 12.344 0.643 -33.731 1.00 69.06 593 VAL A O 1
ATOM 4826 N N . SER A 1 594 ? 12.045 -1.147 -32.424 1.00 63.84 594 SER A N 1
ATOM 4827 C CA . SER A 1 594 ? 13.476 -1.466 -32.334 1.00 63.84 594 SER A CA 1
ATOM 4828 C C . SER A 1 594 ? 14.054 -1.884 -33.686 1.00 63.84 594 SER A C 1
ATOM 4830 O O . SER A 1 594 ? 15.156 -1.467 -34.020 1.00 63.84 594 SER A O 1
ATOM 4832 N N . ALA A 1 595 ? 13.299 -2.651 -34.478 1.00 64.88 595 ALA A N 1
ATOM 4833 C CA . ALA A 1 595 ? 13.724 -3.067 -35.815 1.00 64.88 595 ALA A CA 1
ATOM 4834 C C . ALA A 1 595 ? 13.809 -1.875 -36.784 1.00 64.88 595 ALA A C 1
ATOM 4836 O O . ALA A 1 595 ? 14.765 -1.769 -37.544 1.00 64.88 595 ALA A O 1
ATOM 4837 N N . LEU A 1 596 ? 12.855 -0.940 -36.702 1.00 62.03 596 LEU A N 1
ATOM 4838 C CA . LEU A 1 596 ? 12.892 0.312 -37.463 1.00 62.03 596 LEU A CA 1
ATOM 4839 C C . LEU A 1 596 ? 14.095 1.188 -37.070 1.00 62.03 596 LEU A C 1
ATOM 4841 O O . LEU A 1 596 ? 14.786 1.733 -37.930 1.00 62.03 596 LEU A O 1
ATOM 4845 N N . LYS A 1 597 ? 14.373 1.302 -35.767 1.00 56.66 597 LYS A N 1
ATOM 4846 C CA . LYS A 1 597 ? 15.531 2.050 -35.254 1.00 56.66 597 LYS A CA 1
ATOM 4847 C C . LYS A 1 597 ? 16.863 1.450 -35.700 1.00 56.66 597 LYS A C 1
ATOM 4849 O O . LYS A 1 597 ? 17.762 2.207 -36.043 1.00 56.66 597 LYS A O 1
ATOM 4854 N N . ALA A 1 598 ? 16.972 0.122 -35.752 1.00 52.72 598 ALA A N 1
ATOM 4855 C CA . ALA A 1 598 ? 18.172 -0.573 -36.225 1.00 52.72 598 ALA A CA 1
ATOM 4856 C C . ALA A 1 598 ? 18.504 -0.278 -37.702 1.00 52.72 598 ALA A C 1
ATOM 4858 O O . ALA A 1 598 ? 19.636 -0.472 -38.125 1.00 52.72 598 ALA A O 1
ATOM 4859 N N . ARG A 1 599 ? 17.536 0.221 -38.482 1.00 56.38 599 ARG A N 1
ATOM 4860 C CA . ARG A 1 599 ? 17.716 0.657 -39.877 1.00 56.38 599 ARG A CA 1
ATOM 4861 C C . ARG A 1 599 ? 17.919 2.173 -40.013 1.00 56.38 599 ARG A C 1
ATOM 4863 O O . ARG A 1 599 ? 17.687 2.736 -41.079 1.00 56.38 599 ARG A O 1
ATOM 4870 N N . HIS A 1 600 ? 18.318 2.843 -38.930 1.00 55.56 600 HIS A N 1
ATOM 4871 C CA . HIS A 1 600 ? 18.624 4.278 -38.873 1.00 55.56 600 HIS A CA 1
ATOM 4872 C C . HIS A 1 600 ? 17.473 5.221 -39.259 1.00 55.56 600 HIS A C 1
ATOM 4874 O O . HIS A 1 600 ? 17.726 6.355 -39.654 1.00 55.56 600 HIS A O 1
ATOM 4880 N N . LEU A 1 601 ? 16.209 4.788 -39.137 1.00 61.06 601 LEU A N 1
ATOM 4881 C CA . LEU A 1 601 ? 15.038 5.645 -39.392 1.00 61.06 601 LEU A CA 1
ATOM 4882 C C . LEU A 1 601 ? 15.055 6.329 -40.775 1.00 61.06 601 LEU A C 1
ATOM 4884 O O . LEU A 1 601 ? 14.528 7.433 -40.921 1.00 61.06 601 LEU A O 1
ATOM 4888 N N . ARG A 1 602 ? 15.649 5.698 -41.800 1.00 68.00 602 ARG A N 1
ATOM 4889 C CA . ARG A 1 602 ? 15.615 6.246 -43.165 1.00 68.00 602 ARG A CA 1
ATOM 4890 C C . ARG A 1 602 ? 14.164 6.491 -43.570 1.00 68.00 602 ARG A C 1
ATOM 4892 O O . ARG A 1 602 ? 13.293 5.679 -43.269 1.00 68.00 602 ARG A O 1
ATOM 4899 N N . LEU A 1 603 ? 13.905 7.582 -44.290 1.00 68.88 603 LEU A N 1
ATOM 4900 C CA . LEU A 1 603 ? 12.541 8.005 -44.631 1.00 68.88 603 LEU A CA 1
ATOM 4901 C C . LEU A 1 603 ? 11.727 6.890 -45.316 1.00 68.88 603 LEU A C 1
ATOM 4903 O O . LEU A 1 603 ? 10.555 6.696 -45.001 1.00 68.88 603 LEU A O 1
ATOM 4907 N N . LYS A 1 604 ? 12.370 6.105 -46.191 1.00 75.19 604 LYS A N 1
ATOM 4908 C CA . LYS A 1 604 ? 11.768 4.929 -46.838 1.00 75.19 604 LYS A CA 1
ATOM 4909 C C . LYS A 1 604 ? 11.362 3.847 -45.826 1.00 75.19 604 LYS A C 1
ATOM 4911 O O . LYS A 1 604 ? 10.216 3.412 -45.844 1.00 75.19 604 LYS A O 1
ATOM 4916 N N . ASP A 1 605 ? 12.268 3.472 -44.919 1.00 70.75 605 ASP A N 1
ATOM 4917 C CA . ASP A 1 605 ? 12.010 2.480 -43.865 1.00 70.75 605 ASP A CA 1
ATOM 4918 C C . ASP A 1 605 ? 10.928 2.968 -42.881 1.00 70.75 605 ASP A C 1
ATOM 4920 O O . ASP A 1 605 ? 10.106 2.179 -42.420 1.00 70.75 605 ASP A O 1
ATOM 4924 N N . TRP A 1 606 ? 10.892 4.272 -42.578 1.00 74.50 606 TRP A N 1
ATOM 4925 C CA . TRP A 1 606 ? 9.847 4.891 -41.758 1.00 74.50 606 TRP A CA 1
ATOM 4926 C C . TRP A 1 606 ? 8.476 4.815 -42.426 1.00 74.50 606 TRP A C 1
ATOM 4928 O O . TRP A 1 606 ? 7.510 4.420 -41.776 1.00 74.50 606 TRP A O 1
ATOM 4938 N N . ASN A 1 607 ? 8.383 5.167 -43.709 1.00 79.88 607 ASN A N 1
ATOM 4939 C CA . ASN A 1 607 ? 7.124 5.136 -44.450 1.00 79.88 607 ASN A CA 1
ATOM 4940 C C . ASN A 1 607 ? 6.596 3.703 -44.600 1.00 79.88 607 ASN A C 1
ATOM 4942 O O . ASN A 1 607 ? 5.412 3.465 -44.366 1.00 79.88 607 ASN A O 1
ATOM 4946 N N . GLU A 1 608 ? 7.474 2.743 -44.900 1.00 83.25 608 GLU A N 1
ATOM 4947 C CA . GLU A 1 608 ? 7.130 1.319 -44.973 1.00 83.25 608 GLU A CA 1
ATOM 4948 C C . GLU A 1 608 ? 6.675 0.778 -43.608 1.00 83.25 608 GLU A C 1
ATOM 4950 O O . GLU A 1 608 ? 5.625 0.144 -43.486 1.00 83.25 608 GLU A O 1
ATOM 4955 N N . TRP A 1 609 ? 7.418 1.083 -42.542 1.00 86.56 609 TRP A N 1
ATOM 4956 C CA . TRP A 1 609 ? 7.032 0.709 -41.185 1.00 86.56 609 TRP A CA 1
ATOM 4957 C C . TRP A 1 609 ? 5.704 1.349 -40.772 1.00 86.56 609 TRP A C 1
ATOM 4959 O O . TRP A 1 609 ? 4.850 0.662 -40.214 1.00 86.56 609 TRP A O 1
ATOM 4969 N N . LYS A 1 610 ? 5.492 2.634 -41.080 1.00 84.56 610 LYS A N 1
ATOM 4970 C CA . LYS A 1 610 ? 4.249 3.355 -40.783 1.00 84.56 610 LYS A CA 1
ATOM 4971 C C . LYS A 1 610 ? 3.066 2.722 -41.515 1.00 84.56 610 LYS A C 1
ATOM 4973 O O . LYS A 1 610 ? 2.035 2.505 -40.886 1.00 84.56 610 LYS A O 1
ATOM 4978 N N . ALA A 1 611 ? 3.217 2.366 -42.791 1.00 86.81 611 ALA A N 1
ATOM 4979 C CA . ALA A 1 611 ? 2.187 1.654 -43.549 1.00 86.81 611 ALA A CA 1
ATOM 4980 C C . ALA A 1 611 ? 1.845 0.293 -42.908 1.00 86.81 611 ALA A C 1
ATOM 4982 O O . ALA A 1 611 ? 0.674 -0.026 -42.696 1.00 86.81 611 ALA A O 1
ATOM 4983 N N . ASN A 1 612 ? 2.857 -0.473 -42.494 1.00 86.25 612 ASN A N 1
ATOM 4984 C CA . ASN A 1 612 ? 2.673 -1.754 -41.799 1.00 86.25 612 ASN A CA 1
ATOM 4985 C C . ASN A 1 612 ? 2.032 -1.609 -40.406 1.00 86.25 612 ASN A C 1
ATOM 4987 O O . ASN A 1 612 ? 1.308 -2.488 -39.943 1.00 86.25 612 ASN A O 1
ATOM 4991 N N . VAL A 1 613 ? 2.298 -0.507 -39.710 1.00 87.19 613 VAL A N 1
ATOM 4992 C CA . VAL A 1 613 ? 1.679 -0.189 -38.418 1.00 87.19 613 VAL A CA 1
ATOM 4993 C C . VAL A 1 613 ? 0.209 0.199 -38.607 1.00 87.19 613 VAL A C 1
ATOM 4995 O O . VAL A 1 613 ? -0.644 -0.308 -37.881 1.00 87.19 613 VAL A O 1
ATOM 4998 N N . LEU A 1 614 ? -0.100 1.034 -39.605 1.00 87.81 614 LEU A N 1
ATOM 4999 C CA . LEU A 1 614 ? -1.462 1.487 -39.917 1.00 87.81 614 LEU A CA 1
ATOM 5000 C C . LEU A 1 614 ? -2.382 0.353 -40.386 1.00 87.81 614 LEU A C 1
ATOM 5002 O O . LEU A 1 614 ? -3.564 0.355 -40.058 1.00 87.81 614 LEU A O 1
ATOM 5006 N N . THR A 1 615 ? -1.854 -0.628 -41.123 1.00 86.94 615 THR A N 1
ATOM 5007 C CA . THR A 1 615 ? -2.639 -1.788 -41.587 1.00 86.94 615 THR A CA 1
ATOM 5008 C C . THR A 1 615 ? -3.046 -2.730 -40.455 1.00 86.94 615 THR A C 1
ATOM 5010 O O . THR A 1 615 ? -4.099 -3.361 -40.537 1.00 86.94 615 THR A O 1
ATOM 5013 N N . ARG A 1 616 ? -2.238 -2.816 -39.391 1.00 88.31 616 ARG A N 1
ATOM 5014 C CA . ARG A 1 616 ? -2.462 -3.734 -38.263 1.00 88.31 616 ARG A CA 1
ATOM 5015 C C . ARG A 1 616 ? -3.211 -3.099 -37.100 1.00 88.31 616 ARG A C 1
ATOM 5017 O O . ARG A 1 616 ? -3.902 -3.804 -36.367 1.00 88.31 616 ARG A O 1
ATOM 5024 N N . ALA A 1 617 ? -3.044 -1.801 -36.876 1.00 86.19 617 ALA A N 1
ATOM 5025 C CA . ALA A 1 617 ? -3.617 -1.129 -35.719 1.00 86.19 617 ALA A CA 1
ATOM 5026 C C . ALA A 1 617 ? -5.149 -0.995 -35.780 1.00 86.19 617 ALA A C 1
ATOM 5028 O O . ALA A 1 617 ? -5.738 -1.006 -36.863 1.00 86.19 617 ALA A O 1
ATOM 5029 N N . PRO A 1 618 ? -5.805 -0.804 -34.620 1.00 88.56 618 PRO A N 1
ATOM 5030 C CA . PRO A 1 618 ? -7.201 -0.393 -34.585 1.00 88.56 618 PRO A CA 1
ATOM 5031 C C . PRO A 1 618 ? -7.409 0.897 -35.390 1.00 88.56 618 PRO A C 1
ATOM 5033 O O . PRO A 1 618 ? -6.702 1.884 -35.188 1.00 88.56 618 PRO A O 1
ATOM 5036 N N . ARG A 1 619 ? -8.379 0.897 -36.309 1.00 84.75 619 ARG A N 1
ATOM 5037 C CA . ARG A 1 619 ? -8.644 2.062 -37.165 1.00 84.75 619 ARG A CA 1
ATOM 5038 C C . ARG A 1 619 ? -9.142 3.241 -36.332 1.00 84.75 619 ARG A C 1
ATOM 5040 O O . ARG A 1 619 ? -10.015 3.074 -35.480 1.00 84.75 619 ARG A O 1
ATOM 5047 N N . ALA A 1 620 ? -8.608 4.427 -36.611 1.00 84.12 620 ALA A N 1
ATOM 5048 C CA . ALA A 1 620 ? -9.129 5.667 -36.056 1.00 84.12 620 ALA A CA 1
ATOM 5049 C C . ALA A 1 620 ? -10.545 5.937 -36.593 1.00 84.12 620 ALA A C 1
ATOM 5051 O O . ALA A 1 620 ? -10.827 5.703 -37.769 1.00 84.12 620 ALA A O 1
ATOM 5052 N N . ALA A 1 621 ? -11.428 6.423 -35.725 1.00 84.94 621 ALA A N 1
ATOM 5053 C CA . ALA A 1 621 ? -12.705 7.005 -36.113 1.00 84.94 621 ALA A CA 1
ATOM 5054 C C . ALA A 1 621 ? -12.518 8.478 -36.522 1.00 84.94 621 ALA A C 1
ATOM 5056 O O . ALA A 1 621 ? -11.412 9.018 -36.454 1.00 84.94 621 ALA A O 1
ATOM 5057 N N . SER A 1 622 ? -13.612 9.156 -36.881 1.00 81.25 622 SER A N 1
ATOM 5058 C CA . SER A 1 622 ? -13.622 10.600 -37.172 1.00 81.25 622 SER A CA 1
ATOM 5059 C C . SER A 1 622 ? -13.066 11.461 -36.029 1.00 81.25 622 SER A C 1
ATOM 5061 O O . SER A 1 622 ? -12.578 12.557 -36.269 1.00 81.25 622 SER A O 1
ATOM 5063 N N . SER A 1 623 ? -13.079 10.952 -34.795 1.00 78.06 623 SER A N 1
ATOM 5064 C CA . SER A 1 623 ? -12.507 11.595 -33.609 1.00 78.06 623 SER A CA 1
ATOM 5065 C C . SER A 1 623 ? -10.978 11.478 -33.486 1.00 78.06 623 SER A C 1
ATOM 5067 O O . SER A 1 623 ? -10.432 11.831 -32.445 1.00 78.06 623 SER A O 1
ATOM 5069 N N . GLY A 1 624 ? -10.277 10.911 -34.475 1.00 83.75 624 GLY A N 1
ATOM 5070 C CA . GLY A 1 624 ? -8.813 10.761 -34.465 1.00 83.75 624 GLY A CA 1
ATOM 5071 C C . GLY A 1 624 ? -8.276 9.620 -33.587 1.00 83.75 624 GLY A C 1
ATOM 5072 O O . GLY A 1 624 ? -7.067 9.406 -33.521 1.00 83.75 624 GLY A O 1
ATOM 5073 N N . ILE A 1 625 ? -9.161 8.854 -32.942 1.00 89.12 625 ILE A N 1
ATOM 5074 C CA . ILE A 1 625 ? -8.848 7.709 -32.070 1.00 89.12 625 ILE A CA 1
ATOM 5075 C C . ILE A 1 625 ? -9.776 6.525 -32.386 1.00 89.12 625 ILE A C 1
ATOM 5077 O O . ILE A 1 625 ? -10.847 6.736 -32.958 1.00 89.12 625 ILE A O 1
ATOM 5081 N N . PRO A 1 626 ? -9.421 5.281 -32.018 1.00 90.94 626 PRO A N 1
ATOM 5082 C CA . PRO A 1 626 ? -10.286 4.126 -32.235 1.00 90.94 626 PRO A CA 1
ATOM 5083 C C . PRO A 1 626 ? -11.593 4.215 -31.452 1.00 90.94 626 PRO A C 1
ATOM 5085 O O . PRO A 1 626 ? -11.601 4.570 -30.277 1.00 90.94 626 PRO A O 1
ATOM 5088 N N . HIS A 1 627 ? -12.693 3.822 -32.086 1.00 90.81 627 HIS A N 1
ATOM 5089 C CA . HIS A 1 627 ? -13.970 3.651 -31.404 1.00 90.81 627 HIS A CA 1
ATOM 5090 C C . HIS A 1 627 ? -14.133 2.194 -30.962 1.00 90.81 627 HIS A C 1
ATOM 5092 O O . HIS A 1 627 ? -14.110 1.277 -31.785 1.00 90.81 627 HIS A O 1
ATOM 5098 N N . ILE A 1 628 ? -14.287 1.969 -29.658 1.00 90.75 628 ILE A N 1
ATOM 5099 C CA . ILE A 1 628 ? -14.372 0.629 -29.073 1.00 90.75 628 ILE A CA 1
ATOM 5100 C C . ILE A 1 628 ? -15.843 0.238 -28.918 1.00 90.75 628 ILE A C 1
ATOM 5102 O O . ILE A 1 628 ? -16.681 1.023 -28.479 1.00 90.75 628 ILE A O 1
ATOM 5106 N N . LYS A 1 629 ? -16.208 -0.997 -29.267 1.00 88.31 629 LYS A N 1
ATOM 5107 C CA . LYS A 1 629 ? -17.551 -1.494 -28.948 1.00 88.31 629 LYS A CA 1
ATOM 5108 C C . LYS A 1 629 ? -17.637 -1.710 -27.439 1.00 88.31 629 LYS A C 1
ATOM 5110 O O . LYS A 1 629 ? -16.840 -2.474 -26.904 1.00 88.31 629 LYS A O 1
ATOM 5115 N N . LEU A 1 630 ? -18.600 -1.077 -26.765 1.00 85.62 630 LEU A N 1
ATOM 5116 C CA . LEU A 1 630 ? -18.814 -1.306 -25.336 1.00 85.62 630 LEU A CA 1
ATOM 5117 C C . LEU A 1 630 ? -19.165 -2.786 -25.105 1.00 85.62 630 LEU A C 1
ATOM 5119 O O . LEU A 1 630 ? -20.195 -3.250 -25.598 1.00 85.62 630 LEU A O 1
ATOM 5123 N N . PRO A 1 631 ? -18.323 -3.543 -24.381 1.00 79.06 631 PRO A N 1
ATOM 5124 C CA . PRO A 1 631 ? -18.504 -4.987 -24.241 1.00 79.06 631 PRO A CA 1
ATOM 5125 C C . PRO A 1 631 ? -19.605 -5.361 -23.238 1.00 79.06 631 PRO A C 1
ATOM 5127 O O . PRO A 1 631 ? -20.045 -6.506 -23.181 1.00 79.06 631 PRO A O 1
ATOM 5130 N N . PHE A 1 632 ? -20.033 -4.404 -22.419 1.00 84.31 632 PHE A N 1
ATOM 5131 C CA . PHE A 1 632 ? -21.068 -4.549 -21.405 1.00 84.31 632 PHE A CA 1
ATOM 5132 C C . PHE A 1 632 ? -21.657 -3.177 -21.074 1.00 84.31 632 PHE A C 1
ATOM 5134 O O . PHE A 1 632 ? -21.035 -2.151 -21.343 1.00 84.31 632 PHE A O 1
ATOM 5141 N N . THR A 1 633 ? -22.826 -3.156 -20.429 1.00 82.94 633 THR A N 1
ATOM 5142 C CA . THR A 1 633 ? -23.404 -1.925 -19.873 1.00 82.94 633 THR A CA 1
ATOM 5143 C C . THR A 1 633 ? -22.510 -1.391 -18.744 1.00 82.94 633 THR A C 1
ATOM 5145 O O . THR A 1 633 ? -22.303 -2.118 -17.755 1.00 82.94 633 THR A O 1
ATOM 5148 N N . PRO A 1 634 ? -21.979 -0.158 -18.865 1.00 83.44 634 PRO A N 1
ATOM 5149 C CA . PRO A 1 634 ? -21.203 0.471 -17.804 1.00 83.44 634 PRO A CA 1
ATOM 5150 C C . PRO A 1 634 ? -22.046 0.686 -16.551 1.00 83.44 634 PRO A C 1
ATOM 5152 O O . PRO A 1 634 ? -23.262 0.836 -16.626 1.00 83.44 634 PRO A O 1
ATOM 5155 N N . VAL A 1 635 ? -21.401 0.676 -15.390 1.00 77.25 635 VAL A N 1
ATOM 5156 C CA . VAL A 1 635 ? -22.033 0.984 -14.101 1.00 77.25 635 VAL A CA 1
ATOM 5157 C C . VAL A 1 635 ? -21.948 2.493 -13.851 1.00 77.25 635 VAL A C 1
ATOM 5159 O O . VAL A 1 635 ? -20.850 2.969 -13.542 1.00 77.25 635 VAL A O 1
ATOM 5162 N N . PRO A 1 636 ? -23.062 3.250 -13.911 1.00 73.62 636 PRO A N 1
ATOM 5163 C CA . PRO A 1 636 ? -23.033 4.703 -13.744 1.00 73.62 636 PRO A CA 1
ATOM 5164 C C . PRO A 1 636 ? -22.339 5.122 -12.444 1.00 73.62 636 PRO A C 1
ATOM 5166 O O . PRO A 1 636 ? -22.578 4.541 -11.392 1.00 73.62 636 PRO A O 1
ATOM 5169 N N . GLY A 1 637 ? -21.443 6.110 -12.490 1.00 70.38 637 GLY A N 1
ATOM 5170 C CA . GLY A 1 637 ? -20.721 6.606 -11.310 1.00 70.38 637 GLY A CA 1
ATOM 5171 C C . GLY A 1 637 ? -19.614 5.691 -10.760 1.00 70.38 637 GLY A C 1
ATOM 5172 O O . GLY A 1 637 ? -19.006 6.046 -9.739 1.00 70.38 637 GLY A O 1
ATOM 5173 N N . PHE A 1 638 ? -19.352 4.549 -11.407 1.00 75.12 638 PHE A N 1
ATOM 5174 C CA . PHE A 1 638 ? -18.155 3.716 -11.220 1.00 75.12 638 PHE A CA 1
ATOM 5175 C C . PHE A 1 638 ? -17.356 3.552 -12.523 1.00 75.12 638 PHE A C 1
ATOM 5177 O O . PHE A 1 638 ? -16.129 3.651 -12.490 1.00 75.12 638 PHE A O 1
ATOM 5184 N N . GLU A 1 639 ? -18.058 3.315 -13.634 1.00 85.88 639 GLU A N 1
ATOM 5185 C CA . GLU A 1 639 ? -17.539 3.199 -14.997 1.00 85.88 639 GLU A CA 1
ATOM 5186 C C . GLU A 1 639 ? -18.159 4.340 -15.819 1.00 85.88 639 GLU A C 1
ATOM 5188 O O . GLU A 1 639 ? -19.353 4.323 -16.115 1.00 85.88 639 GLU A O 1
ATOM 5193 N N . GLU A 1 640 ? -17.368 5.359 -16.143 1.00 88.31 640 GLU A N 1
ATOM 5194 C CA . GLU A 1 640 ? -17.812 6.519 -16.927 1.00 88.31 640 GLU A CA 1
ATOM 5195 C C . GLU A 1 640 ? -17.301 6.391 -18.364 1.00 88.31 640 GLU A C 1
ATOM 5197 O O . GLU A 1 640 ? -16.118 6.124 -18.573 1.00 88.31 640 GLU A O 1
ATOM 5202 N N . ILE A 1 641 ? -18.184 6.562 -19.349 1.00 91.06 641 ILE A N 1
ATOM 5203 C CA . ILE A 1 641 ? -17.808 6.534 -20.767 1.00 91.06 641 ILE A CA 1
ATOM 5204 C C . ILE A 1 641 ? -17.177 7.878 -21.147 1.00 91.06 641 ILE A C 1
ATOM 5206 O O . ILE A 1 641 ? -17.719 8.932 -20.825 1.00 91.06 641 ILE A O 1
ATOM 5210 N N . ILE A 1 642 ? -16.060 7.831 -21.868 1.00 89.88 642 ILE A N 1
ATOM 5211 C CA . ILE A 1 642 ? -15.410 8.988 -22.499 1.00 89.88 642 ILE A CA 1
ATOM 5212 C C . ILE A 1 642 ? -15.329 8.785 -24.028 1.00 89.88 642 ILE A C 1
ATOM 5214 O O . ILE A 1 642 ? -15.621 7.677 -24.500 1.00 89.88 642 ILE A O 1
ATOM 5218 N N . PRO A 1 643 ? -14.962 9.815 -24.824 1.00 87.56 643 PRO A N 1
ATOM 5219 C CA . PRO A 1 643 ? -14.940 9.730 -26.285 1.00 87.56 643 PRO A CA 1
ATOM 5220 C C . PRO A 1 643 ? -14.211 8.490 -26.806 1.00 87.56 643 PRO A C 1
ATOM 5222 O O . PRO A 1 643 ? -13.178 8.104 -26.266 1.00 87.56 643 PRO A O 1
ATOM 5225 N N . GLY A 1 644 ? -14.764 7.854 -27.845 1.00 86.25 644 GLY A N 1
ATOM 5226 C CA . GLY A 1 644 ? -14.261 6.580 -28.375 1.00 86.25 644 GLY A CA 1
ATOM 5227 C C . GLY A 1 644 ? -14.725 5.338 -27.600 1.00 86.25 644 GLY A C 1
ATOM 5228 O O . GLY A 1 644 ? -14.209 4.251 -27.854 1.00 86.25 644 GLY A O 1
ATOM 5229 N N . ASN A 1 645 ? -15.689 5.481 -26.677 1.00 92.25 645 ASN A N 1
ATOM 5230 C CA . ASN A 1 645 ? -16.203 4.420 -25.795 1.00 92.25 645 ASN A CA 1
ATOM 5231 C C . ASN A 1 645 ? -15.154 3.815 -24.846 1.00 92.25 645 ASN A C 1
ATOM 5233 O O . ASN A 1 645 ? -15.245 2.653 -24.439 1.00 92.25 645 ASN A O 1
ATOM 5237 N N . TYR A 1 646 ? -14.159 4.610 -24.466 1.00 93.31 646 TYR A N 1
ATOM 5238 C CA . TYR A 1 646 ? -13.232 4.237 -23.405 1.00 93.31 646 TYR A CA 1
ATOM 5239 C C . TYR A 1 646 ? -13.910 4.417 -22.045 1.00 93.31 646 TYR A C 1
ATOM 5241 O O . TYR A 1 646 ? -14.829 5.223 -21.901 1.00 93.31 646 TYR A O 1
ATOM 5249 N N . LEU A 1 647 ? -13.454 3.676 -21.035 1.00 92.56 647 LEU A N 1
ATOM 5250 C CA . LEU A 1 647 ? -14.032 3.736 -19.690 1.00 92.56 647 LEU A CA 1
ATOM 5251 C C . LEU A 1 647 ? -13.070 4.349 -18.674 1.00 92.56 647 LEU A C 1
ATOM 5253 O O . LEU A 1 647 ? -11.919 3.937 -18.574 1.00 92.56 647 LEU A O 1
ATOM 5257 N N . ILE A 1 648 ? -13.549 5.276 -17.852 1.00 90.62 648 ILE A N 1
ATOM 5258 C CA . ILE A 1 648 ? -12.878 5.693 -16.619 1.00 90.62 648 ILE A CA 1
ATOM 5259 C C . ILE A 1 648 ? -13.413 4.843 -15.469 1.00 90.62 648 ILE A C 1
ATOM 5261 O O . ILE A 1 648 ? -14.618 4.761 -15.255 1.00 90.62 648 ILE A O 1
ATOM 5265 N N . LEU A 1 649 ? -12.505 4.249 -14.700 1.00 86.88 649 LEU A N 1
ATOM 5266 C CA . LEU A 1 649 ? -12.802 3.341 -13.596 1.00 86.88 649 LEU A CA 1
ATOM 5267 C C . LEU A 1 649 ? -12.215 3.896 -12.300 1.00 86.88 649 LEU A C 1
ATOM 5269 O O . LEU A 1 649 ? -11.013 4.129 -12.235 1.00 86.88 649 LEU A O 1
ATOM 5273 N N . ASP A 1 650 ? -12.985 4.054 -11.228 1.00 78.50 650 ASP A N 1
ATOM 5274 C CA . ASP A 1 650 ? -12.434 4.561 -9.959 1.00 78.50 650 ASP A CA 1
ATOM 5275 C C . ASP A 1 650 ? -12.204 3.454 -8.910 1.00 78.50 650 ASP A C 1
ATOM 5277 O O . ASP A 1 650 ? -13.113 3.024 -8.194 1.00 78.50 650 ASP A O 1
ATOM 5281 N N . LEU A 1 651 ? -10.948 3.008 -8.763 1.00 69.88 651 LEU A N 1
ATOM 5282 C CA . LEU A 1 651 ? -10.566 1.989 -7.775 1.00 69.88 651 LEU A CA 1
ATOM 5283 C C . LEU A 1 651 ? -10.449 2.532 -6.336 1.00 69.88 651 LEU A C 1
ATOM 5285 O O . LEU A 1 651 ? -10.354 1.739 -5.382 1.00 69.88 651 LEU A O 1
ATOM 5289 N N . ALA A 1 652 ? -10.429 3.854 -6.135 1.00 60.22 652 ALA A N 1
ATOM 5290 C CA . ALA A 1 652 ? -10.408 4.464 -4.804 1.00 60.22 652 ALA A CA 1
ATOM 5291 C C . ALA A 1 652 ? -11.785 4.364 -4.124 1.00 60.22 652 ALA A C 1
ATOM 5293 O O . ALA A 1 652 ? -11.857 4.125 -2.910 1.00 60.22 652 ALA A O 1
ATOM 5294 N N . LEU A 1 653 ? -12.858 4.423 -4.917 1.00 56.84 653 LEU A N 1
ATOM 5295 C CA . LEU A 1 653 ? -14.261 4.284 -4.492 1.00 56.84 653 LEU A CA 1
ATOM 5296 C C . LEU A 1 653 ? -14.696 2.835 -4.195 1.00 56.84 653 LEU A C 1
ATOM 5298 O O . LEU A 1 653 ? -15.815 2.572 -3.765 1.00 56.84 653 LEU A O 1
ATOM 5302 N N . PHE A 1 654 ? -13.783 1.887 -4.370 1.00 60.56 654 PHE A N 1
ATOM 5303 C CA . PHE A 1 654 ? -14.038 0.453 -4.430 1.00 60.56 654 PHE A CA 1
ATOM 5304 C C . PHE A 1 654 ? -13.787 -0.256 -3.088 1.00 60.56 654 PHE A C 1
ATOM 5306 O O . PHE A 1 654 ? -12.692 -0.128 -2.535 1.00 60.56 654 PHE A O 1
ATOM 5313 N N . ASN A 1 655 ? -14.735 -1.049 -2.573 1.00 52.53 655 ASN A N 1
ATOM 5314 C CA . ASN A 1 655 ? -14.627 -1.743 -1.270 1.00 52.53 655 ASN A CA 1
ATOM 5315 C C . ASN A 1 655 ? -15.079 -3.232 -1.323 1.00 52.53 655 ASN A C 1
ATOM 5317 O O . ASN A 1 655 ? -15.751 -3.717 -0.413 1.00 52.53 655 ASN A O 1
ATOM 5321 N N . TRP A 1 656 ? -14.718 -4.005 -2.355 1.00 52.16 656 TRP A N 1
ATOM 5322 C CA . TRP A 1 656 ? -15.210 -5.397 -2.500 1.00 52.16 656 TRP A CA 1
ATOM 5323 C C . TRP A 1 656 ? -14.488 -6.458 -1.669 1.00 52.16 656 TRP A C 1
ATOM 5325 O O . TRP A 1 656 ? -14.977 -7.575 -1.526 1.00 52.16 656 TRP A O 1
ATOM 5335 N N . ASN A 1 657 ? -13.323 -6.155 -1.094 1.00 43.50 657 ASN A N 1
ATOM 5336 C CA . ASN A 1 657 ? -12.543 -7.183 -0.414 1.00 43.50 657 ASN A CA 1
ATOM 5337 C C . ASN A 1 657 ? -12.890 -7.262 1.084 1.00 43.50 657 ASN A C 1
ATOM 5339 O O . ASN A 1 657 ? -12.869 -6.256 1.797 1.00 43.50 657 ASN A O 1
ATOM 5343 N N . CYS A 1 658 ? -13.103 -8.470 1.619 1.00 40.59 658 CYS A N 1
ATOM 5344 C CA . CYS A 1 658 ? -13.280 -8.706 3.064 1.00 40.59 658 CYS A CA 1
ATOM 5345 C C . CYS A 1 658 ? -12.104 -8.170 3.907 1.00 40.59 658 CYS A C 1
ATOM 5347 O O . CYS A 1 658 ? -12.263 -7.913 5.098 1.00 40.59 658 CYS A O 1
ATOM 5349 N N . LYS A 1 659 ? -10.927 -7.970 3.289 1.00 41.72 659 LYS A N 1
ATOM 5350 C CA . LYS A 1 659 ? -9.730 -7.373 3.910 1.00 41.72 659 LYS A CA 1
ATOM 5351 C C . LYS A 1 659 ? -9.669 -5.834 3.852 1.00 41.72 659 LYS A C 1
ATOM 5353 O O . LYS A 1 659 ? -8.759 -5.274 4.485 1.00 41.72 659 LYS A O 1
ATOM 5358 N N . ASP A 1 660 ? -10.559 -5.215 3.069 1.00 39.59 660 ASP A N 1
ATOM 5359 C CA . ASP A 1 660 ? -10.701 -3.769 2.803 1.00 39.59 660 ASP A CA 1
ATOM 5360 C C . ASP A 1 660 ? -11.896 -3.152 3.545 1.00 39.59 660 ASP A C 1
ATOM 5362 O O . ASP A 1 660 ? -11.926 -1.947 3.785 1.00 39.59 660 ASP A O 1
ATOM 5366 N N . ARG A 1 661 ? -12.832 -3.992 4.019 1.00 42.69 661 ARG A N 1
ATOM 5367 C CA . ARG A 1 661 ? -13.673 -3.645 5.169 1.00 42.69 661 ARG A CA 1
ATOM 5368 C C . ARG A 1 661 ? -12.709 -3.240 6.264 1.00 42.69 661 ARG A C 1
ATOM 5370 O O . ARG A 1 661 ? -11.895 -4.072 6.682 1.00 42.69 661 ARG A O 1
ATOM 5377 N N . GLY A 1 662 ? -12.718 -1.955 6.618 1.00 42.50 662 GLY A N 1
ATOM 5378 C CA . GLY A 1 662 ? -11.806 -1.397 7.600 1.00 42.50 662 GLY A CA 1
ATOM 5379 C C . GLY A 1 662 ? -11.681 -2.393 8.738 1.00 42.50 662 GLY A C 1
ATOM 5380 O O . GLY A 1 662 ? -12.681 -2.949 9.196 1.00 42.50 662 GLY A O 1
ATOM 5381 N N . THR A 1 663 ? -10.454 -2.701 9.173 1.00 39.56 663 THR A N 1
ATOM 5382 C CA . THR A 1 663 ? -10.353 -3.281 10.512 1.00 39.56 663 THR A CA 1
ATOM 5383 C C . THR A 1 663 ? -11.139 -2.328 11.371 1.00 39.56 663 THR A C 1
ATOM 5385 O O . THR A 1 663 ? -10.754 -1.155 11.419 1.00 39.56 663 THR A O 1
ATOM 5388 N N . HIS A 1 664 ? -12.245 -2.829 11.929 1.00 46.00 664 HIS A N 1
ATOM 5389 C CA . HIS A 1 664 ? -13.079 -2.142 12.891 1.00 46.00 664 HIS A CA 1
ATOM 5390 C C . HIS A 1 664 ? -12.172 -1.180 13.631 1.00 46.00 664 HIS A C 1
ATOM 5392 O O . HIS A 1 664 ? -11.135 -1.630 14.147 1.00 46.00 664 HIS A O 1
ATOM 5398 N N . LYS A 1 665 ? -12.461 0.124 13.605 1.00 41.09 665 LYS A N 1
ATOM 5399 C CA . LYS A 1 665 ? -11.837 1.014 14.577 1.00 41.09 665 LYS A CA 1
ATOM 5400 C C . LYS A 1 665 ? -12.234 0.413 15.917 1.00 41.09 665 LYS A C 1
ATOM 5402 O O . LYS A 1 665 ? -13.313 0.690 16.418 1.00 41.09 665 LYS A O 1
ATOM 5407 N N . GLN A 1 666 ? -11.396 -0.477 16.452 1.00 49.28 666 GLN A N 1
ATOM 5408 C CA . GLN A 1 666 ? -11.582 -1.154 17.723 1.00 49.28 666 GLN A CA 1
ATOM 5409 C C . GLN A 1 666 ? -11.266 -0.108 18.775 1.00 49.28 666 GLN A C 1
ATOM 5411 O O . GLN A 1 666 ? -10.271 -0.193 19.484 1.00 49.28 666 GLN A O 1
ATOM 5416 N N . ASN A 1 667 ? -12.085 0.935 18.780 1.00 52.47 667 ASN A N 1
ATOM 5417 C CA . ASN A 1 667 ? -12.107 1.987 19.749 1.00 52.47 667 ASN A CA 1
ATOM 5418 C C . ASN A 1 667 ? -12.979 1.405 20.860 1.00 52.47 667 ASN A C 1
ATOM 5420 O O . ASN A 1 667 ? -14.186 1.253 20.653 1.00 52.47 667 ASN A O 1
ATOM 5424 N N . PRO A 1 668 ? -12.376 0.922 21.957 1.00 62.81 668 PRO A N 1
ATOM 5425 C CA . PRO A 1 668 ? -13.149 0.298 23.009 1.00 62.81 668 PRO A CA 1
ATOM 5426 C C . PRO A 1 668 ? -13.977 1.384 23.691 1.00 62.81 668 PRO A C 1
ATOM 5428 O O . PRO A 1 668 ? -13.438 2.417 24.101 1.00 62.81 668 PRO A O 1
ATOM 5431 N N . PHE A 1 669 ? -15.273 1.134 23.814 1.00 67.06 669 PHE A N 1
ATOM 5432 C CA . PHE A 1 669 ? -16.155 1.910 24.671 1.00 67.06 669 PHE A CA 1
ATOM 5433 C C . PHE A 1 669 ? -16.485 1.078 25.912 1.00 67.06 669 PHE A C 1
ATOM 5435 O O . PHE A 1 669 ? -16.630 -0.145 25.842 1.00 67.06 669 PHE A O 1
ATOM 5442 N N . GLY A 1 670 ? -16.587 1.748 27.058 1.00 69.81 670 GLY A N 1
ATOM 5443 C CA . GLY A 1 670 ? -17.331 1.226 28.199 1.00 69.81 670 GLY A CA 1
ATOM 5444 C C . GLY A 1 670 ? -18.834 1.405 27.972 1.00 69.81 670 GLY A C 1
ATOM 5445 O O . GLY A 1 670 ? -19.251 2.045 27.008 1.00 69.81 670 GLY A O 1
ATOM 5446 N N . TRP A 1 671 ? -19.658 0.892 28.880 1.00 74.38 671 TRP A N 1
ATOM 5447 C CA . TRP A 1 671 ? -21.114 1.065 28.834 1.00 74.38 671 TRP A CA 1
ATOM 5448 C C . TRP A 1 671 ? -21.599 1.788 30.090 1.00 74.38 671 TRP A C 1
ATOM 5450 O O . TRP A 1 671 ? -21.084 1.528 31.180 1.00 74.38 671 TRP A O 1
ATOM 5460 N N . CYS A 1 672 ? -22.525 2.730 29.936 1.00 74.12 672 CYS A N 1
ATOM 5461 C CA . CYS A 1 672 ? -23.247 3.340 31.047 1.00 74.12 672 CYS A CA 1
ATOM 5462 C C . CYS A 1 672 ?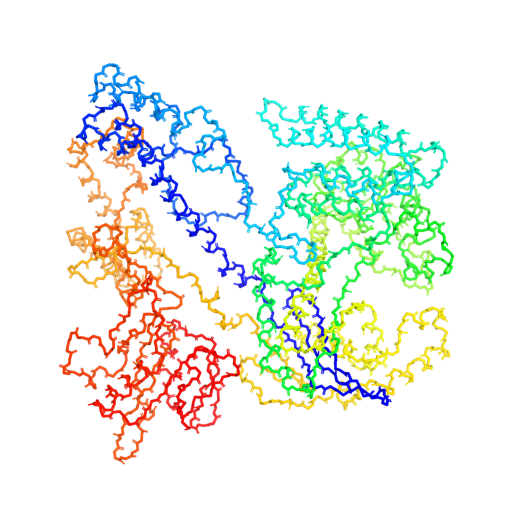 -24.614 2.656 31.130 1.00 74.12 672 CYS A C 1
ATOM 5464 O O . CYS A 1 672 ? -25.430 2.849 30.236 1.00 74.12 672 CYS A O 1
ATOM 5466 N N . GLY A 1 673 ? -24.825 1.826 32.159 1.00 69.38 673 GLY A N 1
ATOM 5467 C CA . GLY A 1 673 ? -26.068 1.069 32.358 1.00 69.38 673 GLY A CA 1
ATOM 5468 C C . GLY A 1 673 ? -27.306 1.964 32.477 1.00 69.38 673 GLY A C 1
ATOM 5469 O O . GLY A 1 673 ? -28.193 1.821 31.642 1.00 69.38 673 GLY A O 1
ATOM 5470 N N . PRO A 1 674 ? -27.330 2.943 33.406 1.00 70.38 674 PRO A N 1
ATOM 5471 C CA . PRO A 1 674 ? -28.492 3.816 33.609 1.00 70.38 674 PRO A CA 1
ATOM 5472 C C . PRO A 1 674 ? -28.909 4.606 32.363 1.00 70.38 674 PRO A C 1
ATOM 5474 O O . PRO A 1 674 ? -30.089 4.784 32.106 1.00 70.38 674 PRO A O 1
ATOM 5477 N N . MET A 1 675 ? -27.938 5.045 31.555 1.00 67.94 675 MET A N 1
ATOM 5478 C CA . MET A 1 675 ? -28.189 5.815 30.325 1.00 67.94 675 MET A CA 1
ATOM 5479 C C . MET A 1 675 ? -28.215 4.934 29.063 1.00 67.94 675 MET A C 1
ATOM 5481 O O . MET A 1 675 ? -28.233 5.462 27.954 1.00 67.94 675 MET A O 1
ATOM 5485 N N . ASN A 1 676 ? -28.094 3.611 29.225 1.00 71.38 676 ASN A N 1
ATOM 5486 C CA . ASN A 1 676 ? -27.969 2.589 28.182 1.00 71.38 676 ASN A CA 1
ATOM 5487 C C . ASN A 1 676 ? -27.162 3.011 26.932 1.00 71.38 676 ASN A C 1
ATOM 5489 O O . ASN A 1 676 ? -27.586 2.804 25.794 1.00 71.38 676 ASN A O 1
ATOM 5493 N N . CYS A 1 677 ? -25.991 3.628 27.122 1.00 75.69 677 CYS A N 1
ATOM 5494 C CA . CYS A 1 677 ? -25.196 4.158 26.012 1.00 75.69 677 CYS A CA 1
ATOM 5495 C C . CYS A 1 677 ? -23.680 3.948 26.183 1.00 75.69 677 CYS A C 1
ATOM 5497 O O . CYS A 1 677 ? -23.179 3.744 27.300 1.00 75.69 677 CYS A O 1
ATOM 5499 N N . PRO A 1 678 ? -22.908 3.988 25.076 1.00 78.25 678 PRO A N 1
ATOM 5500 C CA . PRO A 1 678 ? -21.460 3.901 25.126 1.00 78.25 678 PRO A CA 1
ATOM 5501 C C . PRO A 1 678 ? -20.873 5.063 25.913 1.00 78.25 678 PRO A C 1
ATOM 5503 O O . PRO A 1 678 ? -21.312 6.206 25.814 1.00 78.25 678 PRO A O 1
ATOM 5506 N N . SER A 1 679 ? -19.815 4.772 26.657 1.00 83.56 679 SER A N 1
ATOM 5507 C CA . SER A 1 679 ? -19.071 5.769 27.411 1.00 83.56 679 SER A CA 1
ATOM 5508 C C . SER A 1 679 ? -17.575 5.601 27.211 1.00 83.56 679 SER A C 1
ATOM 5510 O O . SER A 1 679 ? -17.073 4.493 27.011 1.00 83.56 679 SER A O 1
ATOM 5512 N N . LYS A 1 680 ? -16.831 6.701 27.279 1.00 83.00 680 LYS A N 1
ATOM 5513 C CA . LYS A 1 680 ? -15.371 6.671 27.220 1.00 83.00 680 LYS A CA 1
ATOM 5514 C C . LYS A 1 680 ? -14.787 7.708 28.160 1.00 83.00 680 LYS A C 1
ATOM 5516 O O . LYS A 1 680 ? -15.306 8.812 28.280 1.00 83.00 680 LYS A O 1
ATOM 5521 N N . ARG A 1 681 ? -13.687 7.352 28.815 1.00 81.31 681 ARG A N 1
ATOM 5522 C CA . ARG A 1 681 ? -12.887 8.309 29.576 1.00 81.31 681 ARG A CA 1
ATOM 5523 C C . ARG A 1 681 ? -12.185 9.257 28.604 1.00 81.31 681 ARG A C 1
ATOM 5525 O O . ARG A 1 681 ? -11.510 8.787 27.685 1.00 81.31 681 ARG A O 1
ATOM 5532 N N . LYS A 1 682 ? -12.354 10.559 28.807 1.00 82.12 682 LYS A N 1
ATOM 5533 C CA . LYS A 1 682 ? -11.605 11.626 28.135 1.00 82.12 682 LYS A CA 1
ATOM 5534 C C . LYS A 1 682 ? -10.803 12.404 29.166 1.00 82.12 682 LYS A C 1
ATOM 5536 O O . LYS A 1 682 ? -11.188 12.421 30.331 1.00 82.12 682 LYS A O 1
ATOM 5541 N N . ASN A 1 683 ? -9.684 12.990 28.754 1.00 83.75 683 ASN A N 1
ATOM 5542 C CA . ASN A 1 683 ? -8.911 13.870 29.627 1.00 83.75 683 ASN A CA 1
ATOM 5543 C C . ASN A 1 683 ? -9.776 15.094 29.973 1.00 83.75 683 ASN A C 1
ATOM 5545 O O . ASN A 1 683 ? -10.414 15.653 29.084 1.00 83.75 683 ASN A O 1
ATOM 5549 N N . ALA A 1 684 ? -9.823 15.485 31.245 1.00 87.56 684 ALA A N 1
ATOM 5550 C CA . ALA A 1 684 ? -10.584 16.655 31.672 1.00 87.56 684 ALA A CA 1
ATOM 5551 C C . ALA A 1 684 ? -10.091 17.954 31.003 1.00 87.56 684 ALA A C 1
ATOM 5553 O O . ALA A 1 684 ? -10.910 18.808 30.681 1.00 87.56 684 ALA A O 1
ATOM 5554 N N . ALA A 1 685 ? -8.799 18.049 30.665 1.00 87.31 685 ALA A N 1
ATOM 5555 C CA . ALA A 1 685 ? -8.245 19.173 29.908 1.00 87.31 685 ALA A CA 1
ATOM 5556 C C . ALA A 1 685 ? -8.862 19.315 28.500 1.00 87.31 685 ALA A C 1
ATOM 5558 O O . ALA A 1 685 ? -8.997 20.426 27.996 1.00 87.31 685 ALA A O 1
ATOM 5559 N N . GLU A 1 686 ? -9.279 18.205 27.866 1.00 87.69 686 GLU A N 1
ATOM 5560 C CA . GLU A 1 686 ? -9.994 18.263 26.578 1.00 87.69 686 GLU A CA 1
ATOM 5561 C C . GLU A 1 686 ? -11.358 18.943 26.748 1.00 87.69 686 GLU A C 1
ATOM 5563 O O . GLU A 1 686 ? -11.755 19.726 25.892 1.00 87.69 686 GLU A O 1
ATOM 5568 N N . LEU A 1 687 ? -12.058 18.667 27.855 1.00 89.38 687 LEU A N 1
ATOM 5569 C CA . LEU A 1 687 ? -13.363 19.261 28.136 1.00 89.38 687 LEU A CA 1
ATOM 5570 C C . LEU A 1 687 ? -13.243 20.747 28.497 1.00 89.38 687 LEU A C 1
ATOM 5572 O O . LEU A 1 687 ? -14.047 21.540 28.021 1.00 89.38 687 LEU A O 1
ATOM 5576 N N . VAL A 1 688 ? -12.212 21.126 29.261 1.00 89.88 688 VAL A N 1
ATOM 5577 C CA . VAL A 1 688 ? -11.875 22.538 29.511 1.00 89.88 688 VAL A CA 1
ATOM 5578 C C . VAL A 1 688 ? -11.675 23.272 28.185 1.00 89.88 688 VAL A C 1
ATOM 5580 O O . VAL A 1 688 ? -12.334 24.274 27.938 1.00 89.88 688 VAL A O 1
ATOM 5583 N N . ALA A 1 689 ? -10.857 22.723 27.281 1.00 89.25 689 ALA A N 1
ATOM 5584 C CA . ALA A 1 689 ? -10.628 23.323 25.969 1.00 89.25 689 ALA A CA 1
ATOM 5585 C C . ALA A 1 689 ? -11.889 23.364 25.081 1.00 89.25 689 ALA A C 1
ATOM 5587 O O . ALA A 1 689 ? -12.019 24.264 24.256 1.00 89.25 689 ALA A O 1
ATOM 5588 N N . GLU A 1 690 ? -12.807 22.395 25.203 1.00 91.38 690 GLU A N 1
ATOM 5589 C CA . GLU A 1 690 ? -14.110 22.427 24.521 1.00 91.38 690 GLU A CA 1
ATOM 5590 C C . GLU A 1 690 ? -14.989 23.574 25.047 1.00 91.38 690 GLU A C 1
ATOM 5592 O O . GLU A 1 690 ? -15.549 24.305 24.233 1.00 91.38 690 GLU A O 1
ATOM 5597 N N . PHE A 1 691 ? -15.062 23.775 26.368 1.00 92.88 691 PHE A N 1
ATOM 5598 C CA . PHE A 1 691 ? -15.826 24.871 26.973 1.00 92.88 691 PHE A CA 1
ATOM 5599 C C . PHE A 1 691 ? -15.222 26.250 26.680 1.00 92.88 691 PHE A C 1
ATOM 5601 O O . PHE A 1 691 ? -15.955 27.148 26.274 1.00 92.88 691 PHE A O 1
ATOM 5608 N N . SER A 1 692 ? -13.896 26.411 26.771 1.00 88.94 692 SER A N 1
ATOM 5609 C CA . SER A 1 692 ? -13.220 27.689 26.487 1.00 88.94 692 SER A CA 1
ATOM 5610 C C . SER A 1 692 ? -13.450 28.206 25.064 1.00 88.94 692 SER A C 1
ATOM 5612 O O . SER A 1 692 ? -13.343 29.402 24.821 1.00 88.94 692 SER A O 1
ATOM 5614 N N . ARG A 1 693 ? -13.757 27.328 24.100 1.00 91.19 693 ARG A N 1
ATOM 5615 C CA . ARG A 1 693 ? -14.035 27.742 22.716 1.00 91.19 693 ARG A CA 1
ATOM 5616 C C . ARG A 1 693 ? -15.429 28.324 22.517 1.00 91.19 693 ARG A C 1
ATOM 5618 O O . ARG A 1 693 ? -15.633 28.960 21.493 1.00 91.19 693 ARG A O 1
ATOM 5625 N N . ILE A 1 694 ? -16.373 28.082 23.428 1.00 89.31 694 ILE A N 1
ATOM 5626 C CA . ILE A 1 694 ? -17.773 28.504 23.262 1.00 89.31 694 ILE A CA 1
ATOM 5627 C C . ILE A 1 694 ? -17.876 30.028 23.235 1.00 89.31 694 ILE A C 1
ATOM 5629 O O . ILE A 1 694 ? -18.558 30.581 22.374 1.00 89.31 694 ILE A O 1
ATOM 5633 N N . ASP A 1 695 ? -17.158 30.704 24.131 1.00 84.56 695 ASP A N 1
ATOM 5634 C CA . ASP A 1 695 ? -17.272 32.156 24.274 1.00 84.56 695 ASP A CA 1
ATOM 5635 C C . ASP A 1 695 ? -16.540 32.925 23.164 1.00 84.56 695 ASP A C 1
ATOM 5637 O O . ASP A 1 695 ? -16.909 34.060 22.873 1.00 84.56 695 ASP A O 1
ATOM 5641 N N . ASN A 1 696 ? -15.596 32.275 22.471 1.00 82.06 696 ASN A N 1
ATOM 5642 C CA . ASN A 1 696 ? -14.871 32.827 21.319 1.00 82.06 696 ASN A CA 1
ATOM 5643 C C . ASN A 1 696 ? -15.703 32.850 20.022 1.00 82.06 696 ASN A C 1
ATOM 5645 O O . ASN A 1 696 ? -15.208 33.270 18.978 1.00 82.06 696 ASN A O 1
ATOM 5649 N N . ILE A 1 697 ? -16.938 32.348 20.054 1.00 79.56 697 ILE A N 1
ATOM 5650 C CA . ILE A 1 697 ? -17.838 32.338 18.901 1.00 79.56 697 ILE A CA 1
ATOM 5651 C C . ILE A 1 697 ? -18.615 33.664 18.864 1.00 79.56 697 ILE A C 1
ATOM 5653 O O . ILE A 1 697 ? -19.195 34.077 19.871 1.00 79.56 697 ILE A O 1
ATOM 5657 N N . LEU A 1 698 ? -18.658 34.311 17.695 1.00 74.50 698 LEU A N 1
ATOM 5658 C CA . LEU A 1 698 ? -19.473 35.504 17.421 1.00 74.50 698 LEU A CA 1
ATOM 5659 C C . LEU A 1 698 ? -20.957 35.121 17.241 1.00 74.50 698 LEU A C 1
ATOM 5661 O O . LEU A 1 698 ? -21.495 35.152 16.140 1.00 74.50 698 LEU A O 1
ATOM 5665 N N . GLU A 1 699 ? -21.605 34.698 18.325 1.00 80.69 699 GLU A N 1
ATOM 5666 C CA . GLU A 1 699 ? -23.021 34.301 18.382 1.00 80.69 699 GLU A CA 1
ATOM 5667 C C . GLU A 1 699 ? -23.694 34.848 19.659 1.00 80.69 699 GLU A C 1
ATOM 5669 O O . GLU A 1 699 ? -23.013 35.295 20.588 1.00 80.69 699 GLU A O 1
ATOM 5674 N N . THR A 1 700 ? -25.031 34.796 19.721 1.00 83.44 700 THR A N 1
ATOM 5675 C CA . THR A 1 700 ? -25.823 35.266 20.873 1.00 83.44 700 THR A CA 1
ATOM 5676 C C . THR A 1 700 ? -25.598 34.415 22.130 1.00 83.44 700 THR A C 1
ATOM 5678 O O . THR A 1 700 ? -25.219 33.241 22.056 1.00 83.44 700 THR A O 1
ATOM 5681 N N . ALA A 1 701 ? -25.869 34.995 23.306 1.00 80.88 701 ALA A N 1
ATOM 5682 C CA . ALA A 1 701 ? -25.740 34.308 24.595 1.00 80.88 701 ALA A CA 1
ATOM 5683 C C . ALA A 1 701 ? -26.588 33.021 24.669 1.00 80.88 701 ALA A C 1
ATOM 5685 O O . ALA A 1 701 ? -26.130 32.012 25.205 1.00 80.88 701 ALA A O 1
ATOM 5686 N N . ASP A 1 702 ? -27.780 33.006 24.063 1.00 83.88 702 ASP A N 1
ATOM 5687 C CA . ASP A 1 702 ? -28.649 31.822 24.014 1.00 83.88 702 ASP A CA 1
ATOM 5688 C C . ASP A 1 702 ? -28.030 30.648 23.258 1.00 83.88 702 ASP A C 1
ATOM 5690 O O . ASP A 1 702 ? -28.045 29.514 23.744 1.00 83.88 702 ASP A O 1
ATOM 5694 N N . ILE A 1 703 ? -27.412 30.907 22.103 1.00 85.56 703 ILE A N 1
ATOM 5695 C CA . ILE A 1 703 ? -26.780 29.849 21.306 1.00 85.56 703 ILE A CA 1
ATOM 5696 C C . ILE A 1 703 ? -25.530 29.319 22.026 1.00 85.56 703 ILE A C 1
ATOM 5698 O O . ILE A 1 703 ? -25.278 28.107 22.049 1.00 85.56 703 ILE A O 1
ATOM 5702 N N . LYS A 1 704 ? -24.771 30.205 22.687 1.00 86.62 704 LYS A N 1
ATOM 5703 C CA . LYS A 1 704 ? -23.638 29.817 23.545 1.00 86.62 704 LYS A CA 1
ATOM 5704 C C . LYS A 1 704 ? -24.094 28.911 24.695 1.00 86.62 704 LYS A C 1
ATOM 5706 O O . LYS A 1 704 ? -23.477 27.864 24.923 1.00 86.62 704 LYS A O 1
ATOM 5711 N N . ARG A 1 705 ? -25.208 29.244 25.361 1.00 89.12 705 ARG A N 1
ATOM 5712 C CA . ARG A 1 705 ? -25.825 28.415 26.415 1.00 89.12 705 ARG A CA 1
ATOM 5713 C C . ARG A 1 705 ? -26.266 27.052 25.891 1.00 89.12 705 ARG A C 1
ATOM 5715 O O . ARG A 1 705 ? -25.928 26.028 26.486 1.00 89.12 705 ARG A O 1
ATOM 5722 N N . GLU A 1 706 ? -26.939 27.001 24.745 1.00 89.12 706 GLU A N 1
ATOM 5723 C CA . GLU A 1 706 ? -27.376 25.739 24.137 1.00 89.12 706 GLU A CA 1
ATOM 5724 C C . GLU A 1 706 ? -26.183 24.815 23.818 1.00 89.12 706 GLU A C 1
ATOM 5726 O O . GLU A 1 706 ? -26.216 23.606 24.086 1.00 89.12 706 GLU A O 1
ATOM 5731 N N . LYS A 1 707 ? -25.083 25.377 23.296 1.00 88.56 707 LYS A N 1
ATOM 5732 C CA . LYS A 1 707 ? -23.833 24.639 23.048 1.00 88.56 707 LYS A CA 1
ATOM 5733 C C . LYS A 1 707 ? -23.210 24.114 24.346 1.00 88.56 707 LYS A C 1
ATOM 5735 O O . LYS A 1 707 ? -22.787 22.953 24.383 1.00 88.56 707 LYS A O 1
ATOM 5740 N N . ALA A 1 708 ? -23.199 24.913 25.415 1.00 90.25 708 ALA A N 1
ATOM 5741 C CA . ALA A 1 708 ? -22.727 24.480 26.730 1.00 90.25 708 ALA A CA 1
ATOM 5742 C C . ALA A 1 708 ? -23.587 23.330 27.287 1.00 90.25 708 ALA A C 1
ATOM 5744 O O . ALA A 1 708 ? -23.045 22.293 27.678 1.00 90.25 708 ALA A O 1
ATOM 5745 N N . TYR A 1 709 ? -24.918 23.433 27.219 1.00 92.81 709 TYR A N 1
ATOM 5746 C CA . TYR A 1 709 ? -25.836 22.368 27.638 1.00 92.81 709 TYR A CA 1
ATOM 5747 C C . TYR A 1 709 ? -25.639 21.066 26.860 1.00 92.81 709 TYR A C 1
ATOM 5749 O O . TYR A 1 709 ? -25.625 19.984 27.456 1.00 92.81 709 TYR A O 1
ATOM 5757 N N . LYS A 1 710 ? -25.421 21.137 25.541 1.00 90.94 710 LYS A N 1
ATOM 5758 C CA . LYS A 1 710 ? -25.095 19.953 24.726 1.00 90.94 710 LYS A CA 1
ATOM 5759 C C . LYS A 1 710 ? -23.835 19.252 25.233 1.00 90.94 710 LYS A C 1
ATOM 5761 O O . LYS A 1 710 ? -23.831 18.028 25.340 1.00 90.94 710 LYS A O 1
ATOM 5766 N N . LEU A 1 711 ? -22.788 19.997 25.591 1.00 91.06 711 LEU A N 1
ATOM 5767 C CA . LEU A 1 711 ? -21.544 19.430 26.125 1.00 91.06 711 LEU A CA 1
ATOM 5768 C C . LEU A 1 711 ? -21.703 18.861 27.540 1.00 91.06 711 LEU A C 1
ATOM 5770 O O . LEU A 1 711 ? -21.188 17.771 27.814 1.00 91.06 711 LEU A O 1
ATOM 5774 N N . ILE A 1 712 ? -22.442 19.553 28.413 1.00 93.25 712 ILE A N 1
ATOM 5775 C CA . ILE A 1 712 ? -22.746 19.112 29.783 1.00 93.25 712 ILE A CA 1
ATOM 5776 C C . ILE A 1 712 ? -23.536 17.800 29.762 1.00 93.25 712 ILE A C 1
ATOM 5778 O O . ILE A 1 712 ? -23.197 16.864 30.486 1.00 93.25 712 ILE A O 1
ATOM 5782 N N . ASN A 1 713 ? -24.516 17.661 28.867 1.00 90.50 713 ASN A N 1
ATOM 5783 C CA . ASN A 1 713 ? -25.296 16.429 28.704 1.00 90.50 713 ASN A CA 1
ATOM 5784 C C . ASN A 1 713 ? -24.451 15.198 28.336 1.00 90.50 713 ASN A C 1
ATOM 5786 O O . ASN A 1 713 ? -24.845 14.063 28.612 1.00 90.50 713 ASN A O 1
ATOM 5790 N N . LEU A 1 714 ? -23.258 15.394 27.768 1.00 91.56 714 LEU A N 1
ATOM 5791 C CA . LEU A 1 714 ? -22.322 14.305 27.488 1.00 91.56 714 LEU A CA 1
ATOM 5792 C C . LEU A 1 714 ? -21.512 13.880 28.722 1.00 91.56 714 LEU A C 1
ATOM 5794 O O . LEU A 1 714 ? -20.791 12.887 28.650 1.00 91.56 714 LEU A O 1
ATOM 5798 N N . VAL A 1 715 ? -21.587 14.579 29.855 1.00 91.12 715 VAL A N 1
ATOM 5799 C CA . VAL A 1 715 ? -20.893 14.203 31.097 1.00 91.12 715 VAL A CA 1
ATOM 5800 C C . VAL A 1 715 ? -21.661 13.085 31.795 1.00 91.12 715 VAL A C 1
ATOM 5802 O O . VAL A 1 715 ? -22.798 13.262 32.214 1.00 91.12 715 VAL A O 1
ATOM 5805 N N . ALA A 1 716 ? -21.051 11.912 31.971 1.00 87.50 716 ALA A N 1
ATOM 5806 C CA . ALA A 1 716 ? -21.743 10.752 32.540 1.00 87.50 716 ALA A CA 1
ATOM 5807 C C . ALA A 1 716 ? -22.055 10.887 34.041 1.00 87.50 716 ALA A C 1
ATOM 5809 O O . ALA A 1 716 ? -22.978 10.235 34.517 1.00 87.50 716 ALA A O 1
ATOM 5810 N N . HIS A 1 717 ? -21.293 11.698 34.781 1.00 88.12 717 HIS A N 1
ATOM 5811 C CA . HIS A 1 717 ? -21.437 11.837 36.230 1.00 88.12 717 HIS A CA 1
ATOM 5812 C C . HIS A 1 717 ? -22.615 12.768 36.579 1.00 88.12 717 HIS A C 1
ATOM 5814 O O . HIS A 1 717 ? -22.552 13.942 36.216 1.00 88.12 717 HIS A O 1
ATOM 5820 N N . PRO A 1 718 ? -23.653 12.302 37.301 1.00 87.50 718 PRO A N 1
ATOM 5821 C CA . PRO A 1 718 ? -24.884 13.067 37.520 1.00 87.50 718 PRO A CA 1
ATOM 5822 C C . PRO A 1 718 ? -24.659 14.336 38.348 1.00 87.50 718 PRO A C 1
ATOM 5824 O O . PRO A 1 718 ? -25.072 15.409 37.925 1.00 87.50 718 PRO A O 1
ATOM 5827 N N . ASN A 1 719 ? -23.926 14.248 39.463 1.00 90.88 719 ASN A N 1
ATOM 5828 C CA . ASN A 1 719 ? -23.748 15.414 40.339 1.00 90.88 719 ASN A CA 1
ATOM 5829 C C . ASN A 1 719 ? -22.886 16.503 39.675 1.00 90.88 719 ASN A C 1
ATOM 5831 O O . ASN A 1 719 ? -23.281 17.664 39.660 1.00 90.88 719 ASN A O 1
ATOM 5835 N N . LEU A 1 720 ? -21.768 16.125 39.034 1.00 92.56 720 LEU A N 1
ATOM 5836 C CA . LEU A 1 720 ? -20.961 17.054 38.235 1.00 92.56 720 LEU A CA 1
ATOM 5837 C C . LEU A 1 720 ? -21.797 17.704 37.127 1.00 92.56 720 LEU A C 1
ATOM 5839 O O . LEU A 1 720 ? -21.702 18.903 36.904 1.00 92.56 720 LEU A O 1
ATOM 5843 N N . ARG A 1 721 ? -22.647 16.927 36.447 1.00 92.44 721 ARG A N 1
ATOM 5844 C CA . ARG A 1 721 ? -23.546 17.457 35.419 1.00 92.44 721 ARG A CA 1
ATOM 5845 C C . ARG A 1 721 ? -24.493 18.512 35.996 1.00 92.44 721 ARG A C 1
ATOM 5847 O O . ARG A 1 721 ? -24.606 19.586 35.419 1.00 92.44 721 ARG A O 1
ATOM 5854 N N . ALA A 1 722 ? -25.132 18.225 37.130 1.00 92.50 722 ALA A N 1
ATOM 5855 C CA . ALA A 1 722 ? -26.034 19.157 37.805 1.00 92.50 722 ALA A CA 1
ATOM 5856 C C . ALA A 1 722 ? -25.322 20.449 38.236 1.00 92.50 722 ALA A C 1
ATOM 5858 O O . ALA A 1 722 ? -25.872 21.535 38.087 1.00 92.50 722 ALA A O 1
ATOM 5859 N N . HIS A 1 723 ? -24.086 20.349 38.720 1.00 92.94 723 HIS A N 1
ATOM 5860 C CA . HIS A 1 723 ? -23.295 21.517 39.103 1.00 92.94 723 HIS A CA 1
ATOM 5861 C C . HIS A 1 723 ? -22.881 22.378 37.914 1.00 92.94 723 HIS A C 1
ATOM 5863 O O . HIS A 1 723 ? -23.031 23.593 37.968 1.00 92.94 723 HIS A O 1
ATOM 5869 N N . LEU A 1 724 ? -22.467 21.760 36.805 1.00 94.75 724 LEU A N 1
ATOM 5870 C CA . LEU A 1 724 ? -22.191 22.499 35.574 1.00 94.75 724 LEU A CA 1
ATOM 5871 C C . LEU A 1 724 ? -23.451 23.197 35.045 1.00 94.75 724 LEU A C 1
ATOM 5873 O O . LEU A 1 724 ? -23.367 24.342 34.623 1.00 94.75 724 LEU A O 1
ATOM 5877 N N . PHE A 1 725 ? -24.622 22.551 35.105 1.00 93.62 725 PHE A N 1
ATOM 5878 C CA . PHE A 1 725 ? -25.884 23.177 34.694 1.00 93.62 725 PHE A CA 1
ATOM 5879 C C . PHE A 1 725 ? -26.219 24.438 35.495 1.00 93.62 725 PHE A C 1
ATOM 5881 O O . PHE A 1 725 ? -26.695 25.404 34.905 1.00 93.62 725 PHE A O 1
ATOM 5888 N N . LYS A 1 726 ? -25.944 24.444 36.806 1.00 91.94 726 LYS A N 1
ATOM 5889 C CA . LYS A 1 726 ? -26.149 25.622 37.662 1.00 91.94 726 LYS A CA 1
ATOM 5890 C C . LYS A 1 726 ? -25.228 26.785 37.281 1.00 91.94 726 LYS A C 1
ATOM 5892 O O . LYS A 1 726 ? -25.660 27.928 37.336 1.00 91.94 726 LYS A O 1
ATOM 5897 N N . ALA A 1 727 ? -23.993 26.495 36.875 1.00 90.88 727 ALA A N 1
ATOM 5898 C CA . ALA A 1 727 ? -22.984 27.514 36.587 1.00 90.88 727 ALA A CA 1
ATOM 5899 C C . ALA A 1 727 ? -23.182 28.235 35.242 1.00 90.88 727 ALA A C 1
ATOM 5901 O O . ALA A 1 727 ? -22.822 29.397 35.108 1.00 90.88 727 ALA A O 1
ATOM 5902 N N . VAL A 1 728 ? -23.745 27.567 34.229 1.00 90.81 728 VAL A N 1
ATOM 5903 C CA . VAL A 1 728 ? -23.763 28.092 32.848 1.00 90.81 728 VAL A CA 1
ATOM 5904 C C . VAL A 1 728 ? -24.937 29.015 32.512 1.00 90.81 728 VAL A C 1
ATOM 5906 O O . VAL A 1 728 ? -25.115 29.380 31.350 1.00 90.81 728 VAL A O 1
ATOM 5909 N N . ASN A 1 729 ? -25.754 29.400 33.494 1.00 86.50 729 ASN A N 1
ATOM 5910 C CA . ASN A 1 729 ? -26.832 30.363 33.279 1.00 86.50 729 ASN A CA 1
ATOM 5911 C C . ASN A 1 729 ? -26.316 31.814 33.370 1.00 86.50 729 ASN A C 1
ATOM 5913 O O . ASN A 1 729 ? -26.699 32.561 34.264 1.00 86.50 729 ASN A O 1
ATOM 5917 N N . CYS A 1 730 ? -25.408 32.196 32.469 1.00 85.50 730 CYS A N 1
ATOM 5918 C CA . CYS A 1 730 ? -24.772 33.516 32.435 1.00 85.50 730 CYS A CA 1
ATOM 5919 C C . CYS A 1 730 ? -24.420 33.938 30.994 1.00 85.50 730 CYS A C 1
ATOM 5921 O O . CYS A 1 730 ? -24.655 33.186 30.046 1.00 85.50 730 CYS A O 1
ATOM 5923 N N . GLU A 1 731 ? -23.861 35.140 30.824 1.00 84.25 731 GLU A N 1
ATOM 5924 C CA . GLU A 1 731 ? -23.452 35.680 29.513 1.00 84.25 731 GLU A CA 1
ATOM 5925 C C . GLU A 1 731 ? -22.202 35.005 28.927 1.00 84.25 731 GLU A C 1
ATOM 5927 O O . GLU A 1 731 ? -22.020 34.981 27.709 1.00 84.25 731 GLU A O 1
ATOM 5932 N N . THR A 1 732 ? -21.355 34.422 29.782 1.00 87.75 732 THR A N 1
ATOM 5933 C CA . THR A 1 732 ? -20.118 33.713 29.403 1.00 87.75 732 THR A CA 1
ATOM 5934 C C . THR A 1 732 ? -20.170 32.243 29.842 1.00 87.75 732 THR A C 1
ATOM 5936 O O . THR A 1 732 ? -19.415 31.801 30.717 1.00 87.75 732 THR A O 1
ATOM 5939 N N . PRO A 1 733 ? -21.098 31.448 29.273 1.00 90.19 733 PRO A N 1
ATOM 5940 C CA . PRO A 1 733 ? -21.355 30.084 29.723 1.00 90.19 733 PRO A CA 1
ATOM 5941 C C . PRO A 1 733 ? -20.152 29.152 29.525 1.00 90.19 733 PRO A C 1
ATOM 5943 O O . PRO A 1 733 ? -20.026 28.166 30.251 1.00 90.19 733 PRO A O 1
ATOM 5946 N N . GLY A 1 734 ? -19.249 29.434 28.576 1.00 90.75 734 GLY A N 1
ATOM 5947 C CA . GLY A 1 734 ? -18.012 28.671 28.404 1.00 90.75 734 GLY A CA 1
ATOM 5948 C C . GLY A 1 734 ? -17.053 28.845 29.584 1.00 90.75 734 GLY A C 1
ATOM 5949 O O . GLY A 1 734 ? -16.613 27.857 30.175 1.00 90.75 734 GLY A O 1
ATOM 5950 N N . LYS A 1 735 ? -16.763 30.092 29.959 1.00 92.31 735 LYS A N 1
ATOM 5951 C CA . LYS A 1 735 ? -15.888 30.463 31.075 1.00 92.31 735 LYS A CA 1
ATOM 5952 C C . LYS A 1 735 ? -16.450 29.965 32.404 1.00 92.31 735 LYS A C 1
ATOM 5954 O O . LYS A 1 735 ? -15.733 29.282 33.133 1.00 92.31 735 LYS A O 1
ATOM 5959 N N . ALA A 1 736 ? -17.741 30.183 32.655 1.00 93.19 736 ALA A N 1
ATOM 5960 C CA . ALA A 1 736 ? -18.401 29.699 33.867 1.00 93.19 736 ALA A CA 1
ATOM 5961 C C . ALA A 1 736 ? -18.386 28.160 33.974 1.00 93.19 736 ALA A C 1
ATOM 5963 O O . ALA A 1 736 ? -18.151 27.610 35.050 1.00 93.19 736 ALA A O 1
ATOM 5964 N N . ALA A 1 737 ? -18.550 27.438 32.855 1.00 93.38 737 ALA A N 1
ATOM 5965 C CA . ALA A 1 737 ? -18.407 25.980 32.837 1.00 93.38 737 ALA A CA 1
ATOM 5966 C C . ALA A 1 737 ? -16.980 25.520 33.168 1.00 93.38 737 ALA A C 1
ATOM 5968 O O . ALA A 1 737 ? -16.809 24.496 33.832 1.00 93.38 737 ALA A O 1
ATOM 5969 N N . VAL A 1 738 ? -15.953 26.238 32.696 1.00 93.94 738 VAL A N 1
ATOM 5970 C CA . VAL A 1 738 ? -14.548 25.933 33.008 1.00 93.94 738 VAL A CA 1
ATOM 5971 C C . VAL A 1 738 ? -14.271 26.141 34.491 1.00 93.94 738 VAL A C 1
ATOM 5973 O O . VAL A 1 738 ? -13.696 25.251 35.114 1.00 93.94 738 VAL A O 1
ATOM 5976 N N . GLU A 1 739 ? -14.691 27.270 35.056 1.00 94.06 739 GLU A N 1
ATOM 5977 C CA . GLU A 1 739 ? -14.487 27.594 36.472 1.00 94.06 739 GLU A CA 1
ATOM 5978 C C . GLU A 1 739 ? -15.154 26.550 37.376 1.00 94.06 739 GLU A C 1
ATOM 5980 O O . GLU A 1 739 ? -14.463 25.898 38.162 1.00 94.06 739 GLU A O 1
ATOM 5985 N N . ALA A 1 740 ? -16.442 26.271 37.155 1.00 94.19 740 ALA A N 1
ATOM 5986 C CA . ALA A 1 740 ? -17.186 25.257 37.903 1.00 94.19 740 ALA A CA 1
ATOM 5987 C C . ALA A 1 740 ? -16.599 23.841 37.742 1.00 94.19 740 ALA A C 1
ATOM 5989 O O . ALA A 1 740 ? -16.529 23.060 38.693 1.00 94.19 740 ALA A O 1
ATOM 5990 N N . LEU A 1 741 ? -16.128 23.483 36.539 1.00 94.44 741 LEU A N 1
ATOM 5991 C CA . LEU A 1 741 ? -15.467 22.197 36.317 1.00 94.44 741 LEU A CA 1
ATOM 5992 C C . LEU A 1 741 ? -14.150 22.095 37.097 1.00 94.44 741 LEU A C 1
ATOM 5994 O O . LEU A 1 741 ? -13.870 21.055 37.696 1.00 94.44 741 LEU A O 1
ATOM 5998 N N . MET A 1 742 ? -13.329 23.145 37.065 1.00 94.12 742 MET A N 1
ATOM 5999 C CA . MET A 1 742 ? -12.037 23.187 37.750 1.00 94.12 742 MET A CA 1
ATOM 6000 C C . MET A 1 742 ? -12.209 23.142 39.264 1.00 94.12 742 MET A C 1
ATOM 6002 O O . MET A 1 742 ? -11.509 22.375 39.926 1.00 94.12 742 MET A O 1
ATOM 6006 N N . GLU A 1 743 ? -13.161 23.904 39.798 1.00 94.25 743 GLU A N 1
ATOM 6007 C CA . GLU A 1 743 ? -13.514 23.906 41.215 1.00 94.25 743 GLU A CA 1
ATOM 6008 C C . GLU A 1 743 ? -13.947 22.512 41.677 1.00 94.25 743 GLU A C 1
ATOM 6010 O O . GLU A 1 743 ? -13.323 21.936 42.573 1.00 94.25 743 GLU A O 1
ATOM 6015 N N . TRP A 1 744 ? -14.926 21.908 40.992 1.00 94.50 744 TRP A N 1
ATOM 6016 C CA . TRP A 1 744 ? -15.391 20.559 41.309 1.00 94.50 744 TRP A CA 1
ATOM 6017 C C . TRP A 1 744 ? -14.242 19.552 41.332 1.00 94.50 744 TRP A C 1
ATOM 6019 O O . TRP A 1 744 ? -14.126 18.740 42.256 1.00 94.50 744 TRP A O 1
ATOM 6029 N N . LEU A 1 745 ? -13.404 19.556 40.290 1.00 93.56 745 LEU A N 1
ATOM 6030 C CA . LEU A 1 745 ? -12.299 18.611 40.165 1.00 93.56 745 LEU A CA 1
ATOM 6031 C C . LEU A 1 745 ? -11.262 18.816 41.271 1.00 93.56 745 LEU A C 1
ATOM 6033 O O . LEU A 1 745 ? -10.781 17.824 41.814 1.00 93.56 745 LEU A O 1
ATOM 6037 N N . ARG A 1 746 ? -10.935 20.062 41.630 1.00 93.81 746 ARG A N 1
ATOM 6038 C CA . ARG A 1 746 ? -9.986 20.369 42.711 1.00 93.81 746 ARG A CA 1
ATOM 6039 C C . ARG A 1 746 ? -10.513 19.918 44.064 1.00 93.81 746 ARG A C 1
ATOM 6041 O O . ARG A 1 746 ? -9.793 19.212 44.762 1.00 93.81 746 ARG A O 1
ATOM 6048 N N . VAL A 1 747 ? -11.766 20.235 44.396 1.00 92.06 747 VAL A N 1
ATOM 6049 C CA . VAL A 1 747 ? -12.413 19.780 45.641 1.00 92.06 747 VAL A CA 1
ATOM 6050 C C . VAL A 1 747 ? -12.455 18.254 45.692 1.00 92.06 747 VAL A C 1
ATOM 6052 O O . VAL A 1 747 ? -12.072 17.647 46.690 1.00 92.06 747 VAL A O 1
ATOM 6055 N N . SER A 1 748 ? -12.832 17.616 44.581 1.00 89.94 748 SER A N 1
ATOM 6056 C CA . SER A 1 748 ? -12.858 16.154 44.482 1.00 89.94 748 SER A CA 1
ATOM 6057 C C . SER A 1 748 ? -11.476 15.544 44.719 1.00 89.94 748 SER A C 1
ATOM 6059 O O . SER A 1 748 ? -11.363 14.565 45.452 1.00 89.94 748 SER A O 1
ATOM 6061 N N . VAL A 1 749 ? -10.418 16.105 44.123 1.00 89.38 749 VAL A N 1
ATOM 6062 C CA . VAL A 1 749 ? -9.041 15.628 44.323 1.00 89.38 749 VAL A CA 1
ATOM 6063 C C . VAL A 1 749 ? -8.586 15.874 45.760 1.00 89.38 749 VAL A C 1
ATOM 6065 O O . VAL A 1 749 ? -8.117 14.934 46.391 1.00 89.38 749 VAL A O 1
ATOM 6068 N N . LYS A 1 750 ? -8.784 17.077 46.308 1.00 90.50 750 LYS A N 1
ATOM 6069 C CA . LYS A 1 750 ? -8.374 17.439 47.674 1.00 90.50 750 LYS A CA 1
ATOM 6070 C C . LYS A 1 750 ? -9.004 16.524 48.728 1.00 90.50 750 LYS A C 1
ATOM 6072 O O . LYS A 1 750 ? -8.308 16.076 49.630 1.00 90.50 750 LYS A O 1
ATOM 6077 N N . ASN A 1 751 ? -10.280 16.177 48.564 1.00 87.44 751 ASN A N 1
ATOM 6078 C CA . ASN A 1 751 ? -10.996 15.315 49.508 1.00 87.44 751 ASN A CA 1
ATOM 6079 C C . ASN A 1 751 ? -10.649 13.826 49.353 1.00 87.44 751 ASN A C 1
ATOM 6081 O O . ASN A 1 751 ? -10.776 13.063 50.303 1.00 87.44 751 ASN A O 1
ATOM 6085 N N . THR A 1 752 ? -10.236 13.380 48.162 1.00 85.75 752 THR A N 1
ATOM 6086 C CA . THR A 1 752 ? -9.972 11.951 47.902 1.00 85.75 752 THR A CA 1
ATOM 6087 C C . THR A 1 752 ? -8.502 11.570 48.000 1.00 85.75 752 THR A C 1
ATOM 6089 O O . THR A 1 752 ? -8.198 10.405 48.260 1.00 85.75 752 THR A O 1
ATOM 6092 N N . LEU A 1 753 ? -7.585 12.516 47.794 1.00 85.56 753 LEU A N 1
ATOM 6093 C CA . LEU A 1 753 ? -6.149 12.257 47.760 1.00 85.56 753 LEU A CA 1
ATOM 6094 C C . LEU A 1 753 ? -5.597 11.716 49.094 1.00 85.56 753 LEU A C 1
ATOM 6096 O O . LEU A 1 753 ? -4.912 10.695 49.031 1.00 85.56 753 LEU A O 1
ATOM 6100 N N . PRO A 1 754 ? -5.946 12.270 50.279 1.00 84.62 754 PRO A N 1
ATOM 6101 C CA . PRO A 1 754 ? -5.448 11.766 51.567 1.00 84.62 754 PRO A CA 1
ATOM 6102 C C . PRO A 1 754 ? -5.883 10.329 51.873 1.00 84.62 754 PRO A C 1
ATOM 6104 O O . PRO A 1 754 ? -5.179 9.584 52.545 1.00 84.62 754 PRO A O 1
ATOM 6107 N N . HIS A 1 755 ? -7.041 9.922 51.350 1.00 80.88 755 HIS A N 1
ATOM 6108 C CA . HIS A 1 755 ? -7.627 8.598 51.570 1.00 80.88 755 HIS A CA 1
ATOM 6109 C C . HIS A 1 755 ? -7.347 7.618 50.423 1.00 80.88 755 HIS A C 1
ATOM 6111 O O . HIS A 1 755 ? -7.841 6.491 50.428 1.00 80.88 755 HIS A O 1
ATOM 6117 N N . SER A 1 756 ? -6.576 8.030 49.412 1.00 75.38 756 SER A N 1
ATOM 6118 C CA . SER A 1 756 ? -6.232 7.184 48.272 1.00 75.38 756 SER A CA 1
ATOM 6119 C C . SER A 1 756 ? -4.946 6.409 48.564 1.00 75.38 756 SER A C 1
ATOM 6121 O O . SER A 1 756 ? -3.877 7.020 48.565 1.00 75.38 756 SER A O 1
ATOM 6123 N N . PRO A 1 757 ? -4.985 5.071 48.736 1.00 70.25 757 PRO A N 1
ATOM 6124 C CA . PRO A 1 757 ? -3.780 4.279 48.957 1.00 70.25 757 PRO A CA 1
ATOM 6125 C C . PRO A 1 757 ? -2.916 4.270 47.685 1.00 70.25 757 PRO A C 1
ATOM 6127 O O . PRO A 1 757 ? -3.096 3.454 46.774 1.00 70.25 757 PRO A O 1
ATOM 6130 N N . MET A 1 758 ? -1.986 5.219 47.597 1.00 77.44 758 MET A N 1
ATOM 6131 C CA . MET A 1 758 ? -0.964 5.293 46.558 1.00 77.44 758 MET A CA 1
ATOM 6132 C C . MET A 1 758 ? 0.240 4.475 47.012 1.00 77.44 758 MET A C 1
ATOM 6134 O O . MET A 1 758 ? 0.713 4.616 48.133 1.00 77.44 758 MET A O 1
ATOM 6138 N N . SER A 1 759 ? 0.738 3.585 46.155 1.00 77.06 759 SER A N 1
ATOM 6139 C CA . SER A 1 759 ? 1.915 2.792 46.523 1.00 77.06 759 SER A CA 1
ATOM 6140 C C . SER A 1 759 ? 3.206 3.590 46.338 1.00 77.06 759 SER A C 1
ATOM 6142 O O . SER A 1 759 ? 3.239 4.558 45.585 1.00 77.06 759 SER A O 1
ATOM 6144 N N . ASN A 1 760 ? 4.311 3.100 46.902 1.00 76.62 760 ASN A N 1
ATOM 6145 C CA . ASN A 1 760 ? 5.658 3.643 46.671 1.00 76.62 760 ASN A CA 1
ATOM 6146 C C . ASN A 1 760 ? 6.157 3.543 45.214 1.00 76.62 760 ASN A C 1
ATOM 6148 O O . ASN A 1 760 ? 7.272 3.947 44.900 1.00 76.62 760 ASN A O 1
ATOM 6152 N N . HIS A 1 761 ? 5.341 3.019 44.300 1.00 82.44 761 HIS A N 1
ATOM 6153 C CA . HIS A 1 761 ? 5.668 2.925 42.888 1.00 82.44 761 HIS A CA 1
ATOM 6154 C C . HIS A 1 761 ? 5.895 4.328 42.269 1.00 82.44 761 HIS A C 1
ATOM 6156 O O . HIS A 1 761 ? 5.064 5.214 42.480 1.00 82.44 761 HIS A O 1
ATOM 6162 N N . PRO A 1 762 ? 6.915 4.554 41.415 1.00 76.12 762 PRO A N 1
ATOM 6163 C CA . PRO A 1 762 ? 7.245 5.897 40.916 1.00 76.12 762 PRO A CA 1
ATOM 6164 C C . PRO A 1 762 ? 6.106 6.543 40.118 1.00 76.12 762 PRO A C 1
ATOM 6166 O O . PRO A 1 762 ? 5.819 7.723 40.264 1.00 76.12 762 PRO A O 1
ATOM 6169 N N . GLY A 1 763 ? 5.367 5.749 39.336 1.00 73.69 763 GLY A N 1
ATOM 6170 C CA . GLY A 1 763 ? 4.169 6.226 38.635 1.00 73.69 763 GLY A CA 1
ATOM 6171 C C . GLY A 1 763 ? 2.968 6.536 39.541 1.00 73.69 763 GLY A C 1
ATOM 6172 O O . GLY A 1 763 ? 2.010 7.149 39.081 1.00 73.69 763 GLY A O 1
ATOM 6173 N N . ASP A 1 764 ? 2.965 6.085 40.797 1.00 79.25 764 ASP A N 1
ATOM 6174 C CA . ASP A 1 764 ? 1.974 6.500 41.800 1.00 79.25 764 ASP A CA 1
ATOM 6175 C C . ASP A 1 764 ? 2.455 7.784 42.495 1.00 79.25 764 ASP A C 1
ATOM 6177 O O . ASP A 1 764 ? 1.670 8.712 42.633 1.00 79.25 764 ASP A O 1
ATOM 6181 N N . ARG A 1 765 ? 3.754 7.900 42.809 1.00 82.38 765 ARG A N 1
ATOM 6182 C CA . ARG A 1 765 ? 4.359 9.137 43.340 1.00 82.38 765 ARG A CA 1
ATOM 6183 C C . ARG A 1 765 ? 4.219 10.321 42.382 1.00 82.38 765 ARG A C 1
ATOM 6185 O O . ARG A 1 765 ? 3.764 11.382 42.789 1.00 82.38 765 ARG A O 1
ATOM 6192 N N . ALA A 1 766 ? 4.509 10.121 41.096 1.00 76.31 766 ALA A N 1
ATOM 6193 C CA . ALA A 1 766 ? 4.311 11.142 40.067 1.00 76.31 766 ALA A CA 1
ATOM 6194 C C . ALA A 1 766 ? 2.832 11.550 39.946 1.00 76.31 766 ALA A C 1
ATOM 6196 O O . ALA A 1 766 ? 2.518 12.728 39.832 1.00 76.31 766 ALA A O 1
ATOM 6197 N N . ARG A 1 767 ? 1.905 10.583 40.047 1.00 78.25 767 ARG A N 1
ATOM 6198 C CA . ARG A 1 767 ? 0.465 10.878 40.100 1.00 78.25 767 ARG A CA 1
ATOM 6199 C C . ARG A 1 767 ? 0.092 11.707 41.309 1.00 78.25 767 ARG A C 1
ATOM 6201 O O . ARG A 1 767 ? -0.694 12.632 41.168 1.00 78.25 767 ARG A O 1
ATOM 6208 N N . HIS A 1 768 ? 0.600 11.332 42.474 1.00 85.25 768 HIS A N 1
ATOM 6209 C CA . HIS A 1 768 ? 0.341 12.042 43.710 1.00 85.25 768 HIS A CA 1
ATOM 6210 C C . HIS A 1 768 ? 0.817 13.491 43.592 1.00 85.25 768 HIS A C 1
ATOM 6212 O O . HIS A 1 768 ? 0.030 14.399 43.819 1.00 85.25 768 HIS A O 1
ATOM 6218 N N . TYR A 1 769 ? 2.048 13.702 43.121 1.00 84.88 769 TYR A N 1
ATOM 6219 C CA . TYR A 1 769 ? 2.603 15.029 42.858 1.00 84.88 769 TYR A CA 1
ATOM 6220 C C . TYR A 1 769 ? 1.743 15.849 41.881 1.00 84.88 769 TYR A C 1
ATOM 6222 O O . TYR A 1 769 ? 1.360 16.974 42.196 1.00 84.88 769 TYR A O 1
ATOM 6230 N N . ASP A 1 770 ? 1.370 15.275 40.732 1.00 83.31 770 ASP A N 1
ATOM 6231 C CA . ASP A 1 770 ? 0.515 15.942 39.740 1.00 83.31 770 ASP A CA 1
ATOM 6232 C C . ASP A 1 770 ? -0.863 16.321 40.316 1.00 83.31 770 ASP A C 1
ATOM 6234 O O . ASP A 1 770 ? -1.398 17.386 40.003 1.00 83.31 770 ASP A O 1
ATOM 6238 N N . LEU A 1 771 ? -1.455 15.453 41.147 1.00 88.00 771 LEU A N 1
ATOM 6239 C CA . LEU A 1 771 ? -2.735 15.713 41.811 1.00 88.00 771 LEU A CA 1
ATOM 6240 C C . LEU A 1 771 ? -2.614 16.775 42.912 1.00 88.00 771 LEU A C 1
ATOM 6242 O O . LEU A 1 771 ? -3.492 17.633 42.981 1.00 88.00 771 LEU A O 1
ATOM 6246 N N . CYS A 1 772 ? -1.543 16.758 43.716 1.00 88.44 772 CYS A N 1
ATOM 6247 C CA . CYS A 1 772 ? -1.243 17.799 44.706 1.00 88.44 772 CYS A CA 1
ATOM 6248 C C . CYS A 1 772 ? -1.136 19.162 44.024 1.00 88.44 772 CYS A C 1
ATOM 6250 O O . CYS A 1 772 ? -1.930 20.058 44.309 1.00 88.44 772 CYS A O 1
ATOM 6252 N N . LYS A 1 773 ? -0.259 19.270 43.019 1.00 89.75 773 LYS A N 1
ATOM 6253 C CA . LYS A 1 773 ? -0.050 20.507 42.261 1.00 89.75 773 LYS A CA 1
ATOM 6254 C C . LYS A 1 773 ? -1.344 21.015 41.625 1.00 89.75 773 LYS A C 1
ATOM 6256 O O . LYS A 1 773 ? -1.597 22.215 41.587 1.00 89.75 773 LYS A O 1
ATOM 6261 N N . PHE A 1 774 ? -2.183 20.113 41.117 1.00 91.50 774 PHE A N 1
ATOM 6262 C CA . PHE A 1 774 ? -3.494 20.478 40.586 1.00 91.50 774 PHE A CA 1
ATOM 6263 C C . PHE A 1 774 ? -4.444 21.013 41.667 1.00 91.50 774 PHE A C 1
ATOM 6265 O O . PHE A 1 774 ? -5.121 22.019 41.438 1.00 91.50 774 PHE A O 1
ATOM 6272 N N . SER A 1 775 ? -4.487 20.364 42.835 1.00 89.50 775 SER A N 1
ATOM 6273 C CA . SER A 1 775 ? -5.322 20.788 43.967 1.00 89.50 775 SER A CA 1
ATOM 6274 C C . SER A 1 775 ? -4.919 22.156 44.529 1.00 89.50 775 SER A C 1
ATOM 6276 O O . SER A 1 775 ? -5.782 22.890 45.000 1.00 89.50 775 SER A O 1
ATOM 6278 N N . GLU A 1 776 ? -3.646 22.530 44.382 1.00 88.75 776 GLU A N 1
ATOM 6279 C CA . GLU A 1 776 ? -3.066 23.822 44.778 1.00 88.75 776 GLU A CA 1
ATOM 6280 C C . GLU A 1 776 ? -3.241 24.928 43.720 1.00 88.75 776 GLU A C 1
ATOM 6282 O O . GLU A 1 776 ? -2.781 26.048 43.909 1.00 88.75 776 GLU A O 1
ATOM 6287 N N . GLY A 1 777 ? -3.909 24.643 42.595 1.00 86.31 777 GLY A N 1
ATOM 6288 C CA . GLY A 1 777 ? -4.203 25.644 41.561 1.00 86.31 777 GLY A CA 1
ATOM 6289 C C . GLY A 1 777 ? -3.534 25.402 40.208 1.00 86.31 777 GLY A C 1
ATOM 6290 O O . GLY A 1 777 ? -3.806 26.138 39.261 1.00 86.31 777 GLY A O 1
ATOM 6291 N N . GLY A 1 778 ? -2.730 24.347 40.063 1.00 87.25 778 GLY A N 1
ATOM 6292 C CA . GLY A 1 778 ? -2.087 23.981 38.801 1.00 87.25 778 GLY A CA 1
ATOM 6293 C C . GLY A 1 778 ? -3.053 23.605 37.664 1.00 87.25 778 GLY A C 1
ATOM 6294 O O . GLY A 1 778 ? -4.270 23.480 37.836 1.00 87.25 778 GLY A O 1
ATOM 6295 N N . ALA A 1 779 ? -2.490 23.404 36.469 1.00 85.88 779 ALA A N 1
ATOM 6296 C CA . ALA A 1 779 ? -3.227 22.968 35.282 1.00 85.88 779 ALA A CA 1
ATOM 6297 C C . ALA A 1 779 ? -3.732 21.520 35.409 1.00 85.88 779 ALA A C 1
ATOM 6299 O O . ALA A 1 779 ? -3.122 20.705 36.097 1.00 85.88 779 ALA A O 1
ATOM 6300 N N . VAL A 1 780 ? -4.819 21.184 34.700 1.00 85.88 780 VAL A N 1
ATOM 6301 C CA . VAL A 1 780 ? -5.424 19.839 34.727 1.00 85.88 780 VAL A CA 1
ATOM 6302 C C . VAL A 1 780 ? -4.422 18.784 34.242 1.00 85.88 780 VAL A C 1
ATOM 6304 O O . VAL A 1 780 ? -4.083 18.762 33.052 1.00 85.88 780 VAL A O 1
ATOM 6307 N N . PRO A 1 781 ? -3.976 17.859 35.106 1.00 82.25 781 PRO A N 1
ATOM 6308 C CA . PRO A 1 781 ? -3.033 16.836 34.708 1.00 82.25 781 PRO A CA 1
ATOM 6309 C C . PRO A 1 781 ? -3.747 15.777 33.865 1.00 82.25 781 PRO A C 1
ATOM 6311 O O . PRO A 1 781 ? -4.923 15.462 34.061 1.00 82.25 781 PRO A O 1
ATOM 6314 N N . SER A 1 782 ? -3.012 15.155 32.941 1.00 74.81 782 SER A N 1
ATOM 6315 C CA . SER A 1 782 ? -3.573 14.180 31.986 1.00 74.81 782 SER A CA 1
ATOM 6316 C C . SER A 1 782 ? -4.176 12.919 32.628 1.00 74.81 782 SER A C 1
ATOM 6318 O O . SER A 1 782 ? -4.869 12.129 31.978 1.00 74.81 782 SER A O 1
ATOM 6320 N N . ILE A 1 783 ? -3.911 12.741 33.920 1.00 75.50 783 ILE A N 1
ATOM 6321 C CA . ILE A 1 783 ? -4.387 11.663 34.779 1.00 75.50 783 ILE A CA 1
ATOM 6322 C C . ILE A 1 783 ? -5.814 11.884 35.255 1.00 75.50 783 ILE A C 1
ATOM 6324 O O . ILE A 1 783 ? -6.439 10.905 35.651 1.00 75.50 783 ILE A O 1
ATOM 6328 N N . ILE A 1 784 ? -6.341 13.110 35.216 1.00 82.62 784 ILE A N 1
ATOM 6329 C CA . ILE A 1 784 ? -7.733 13.397 35.554 1.00 82.62 784 ILE A CA 1
ATOM 6330 C C . ILE A 1 784 ? -8.563 13.200 34.294 1.00 82.62 784 ILE A C 1
ATOM 6332 O O . ILE A 1 784 ? -8.317 13.785 33.240 1.00 82.62 784 ILE A O 1
ATOM 6336 N N . GLY A 1 785 ? -9.551 12.316 34.389 1.00 86.81 785 GLY A N 1
ATOM 6337 C CA . GLY A 1 785 ? -10.381 11.984 33.245 1.00 86.81 785 GLY A CA 1
ATOM 6338 C C . GLY A 1 785 ? -11.844 11.920 33.614 1.00 86.81 785 GLY A C 1
ATOM 6339 O O . GLY A 1 785 ? -12.205 11.319 34.621 1.00 86.81 785 GLY A O 1
ATOM 6340 N N . ILE A 1 786 ? -12.671 12.479 32.743 1.00 86.94 786 ILE A N 1
ATOM 6341 C CA . ILE A 1 786 ? -14.120 12.528 32.883 1.00 86.94 786 ILE A CA 1
ATOM 6342 C C . ILE A 1 786 ? -14.718 11.473 31.965 1.00 86.94 786 ILE A C 1
ATOM 6344 O O . ILE A 1 786 ? -14.314 11.296 30.809 1.00 86.94 786 ILE A O 1
ATOM 6348 N N . ARG A 1 787 ? -15.685 10.724 32.489 1.00 86.88 787 ARG A N 1
ATOM 6349 C CA . ARG A 1 787 ? -16.429 9.753 31.694 1.00 86.88 787 ARG A CA 1
ATOM 6350 C C . ARG A 1 787 ? -17.445 10.506 30.837 1.00 86.88 787 ARG A C 1
ATOM 6352 O O . ARG A 1 787 ? -18.357 11.132 31.363 1.00 86.88 787 ARG A O 1
ATOM 6359 N N . ARG A 1 788 ? -17.271 10.435 29.519 1.00 88.69 788 ARG A N 1
ATOM 6360 C CA . ARG A 1 788 ? -18.160 11.025 28.514 1.00 88.69 788 ARG A CA 1
ATOM 6361 C C . ARG A 1 788 ? -19.098 9.969 27.944 1.00 88.69 788 ARG A C 1
ATOM 6363 O O . ARG A 1 788 ? -18.673 8.830 27.739 1.00 88.69 788 ARG A O 1
ATOM 6370 N N . LEU A 1 789 ? -20.342 10.348 27.691 1.00 87.31 789 LEU A N 1
ATOM 6371 C CA . LEU A 1 789 ? -21.355 9.569 26.991 1.00 87.31 789 LEU A CA 1
ATOM 6372 C C . LEU A 1 789 ? -21.237 9.806 25.483 1.00 87.31 789 LEU A C 1
ATOM 6374 O O . LEU A 1 789 ? -20.833 10.879 25.042 1.00 87.31 789 LEU A O 1
ATOM 6378 N N . PHE A 1 790 ? -21.589 8.790 24.699 1.00 82.12 790 PHE A N 1
ATOM 6379 C CA . PHE A 1 790 ? -21.623 8.841 23.236 1.00 82.12 790 PHE A CA 1
ATOM 6380 C C . PHE A 1 790 ? -22.940 8.237 22.730 1.00 82.12 790 PHE A C 1
ATOM 6382 O O . PHE A 1 790 ? -22.938 7.124 22.188 1.00 82.12 790 PHE A O 1
ATOM 6389 N N . PRO A 1 791 ? -24.083 8.917 22.953 1.00 74.12 791 PRO A N 1
ATOM 6390 C CA . PRO A 1 791 ? -25.406 8.389 22.610 1.00 74.12 791 PRO A CA 1
ATOM 6391 C C . PRO A 1 791 ? -25.542 8.085 21.111 1.00 74.12 791 PRO A C 1
ATOM 6393 O O . PRO A 1 791 ? -26.070 7.043 20.726 1.00 74.12 791 PRO A O 1
ATOM 6396 N N . ASP A 1 792 ? -24.941 8.927 20.267 1.00 64.69 792 ASP A N 1
ATOM 6397 C CA . ASP A 1 792 ? -24.837 8.778 18.809 1.00 64.69 792 ASP A CA 1
ATOM 6398 C C . ASP A 1 792 ? -24.139 7.475 18.374 1.00 64.69 792 ASP A C 1
ATOM 6400 O O . ASP A 1 792 ? -24.319 6.984 17.254 1.00 64.69 792 ASP A O 1
ATOM 6404 N N . ARG A 1 793 ? -23.327 6.884 19.258 1.00 63.31 793 ARG A N 1
ATOM 6405 C CA . ARG A 1 793 ? -22.585 5.649 18.996 1.00 63.31 793 ARG A CA 1
ATOM 6406 C C . ARG A 1 793 ? -23.270 4.403 19.529 1.00 63.31 793 ARG A C 1
ATOM 6408 O O . ARG A 1 793 ? -22.786 3.325 19.202 1.00 63.31 793 ARG A O 1
ATOM 6415 N N . ALA A 1 794 ? -24.372 4.491 20.279 1.00 63.75 794 ALA A N 1
ATOM 6416 C CA . ALA A 1 794 ? -25.039 3.317 20.859 1.00 63.75 794 ALA A CA 1
ATOM 6417 C C . ALA A 1 794 ? -25.364 2.242 19.813 1.00 63.75 794 ALA A C 1
ATOM 6419 O O . ALA A 1 794 ? -25.139 1.058 20.045 1.00 63.75 794 ALA A O 1
ATOM 6420 N N . GLY A 1 795 ? -25.761 2.673 18.614 1.00 53.53 795 GLY A N 1
ATOM 6421 C CA . GLY A 1 795 ? -26.033 1.789 17.489 1.00 53.53 795 GLY A CA 1
ATOM 6422 C C . GLY A 1 795 ? -24.810 1.270 16.730 1.00 53.53 795 GLY A C 1
ATOM 6423 O O . GLY A 1 795 ? -25.000 0.559 15.763 1.00 53.53 795 GLY A O 1
ATOM 6424 N N . ASN A 1 796 ? -23.576 1.648 17.072 1.00 53.09 796 ASN A N 1
ATOM 6425 C CA . ASN A 1 796 ? -22.373 1.330 16.285 1.00 53.09 796 ASN A CA 1
ATOM 6426 C C . ASN A 1 796 ? -21.362 0.452 17.041 1.00 53.09 796 ASN A C 1
ATOM 6428 O O . ASN A 1 796 ? -20.330 0.077 16.473 1.00 53.09 796 ASN A O 1
ATOM 6432 N N . VAL A 1 797 ? -21.626 0.151 18.315 1.00 58.53 797 VAL A N 1
ATOM 6433 C CA . VAL A 1 797 ? -20.717 -0.568 19.216 1.00 58.53 797 VAL A CA 1
ATOM 6434 C C . VAL A 1 797 ? -21.266 -1.972 19.509 1.00 58.53 797 VAL A C 1
ATOM 6436 O O . VAL A 1 797 ? -21.647 -2.279 20.634 1.00 58.53 797 VAL A O 1
ATOM 6439 N N . ASP A 1 798 ? -21.297 -2.824 18.481 1.00 53.94 798 ASP A N 1
ATOM 6440 C CA . ASP A 1 798 ? -21.964 -4.141 18.531 1.00 53.94 798 ASP A CA 1
ATOM 6441 C C . ASP A 1 798 ? -20.998 -5.327 18.760 1.00 53.94 798 ASP A C 1
ATOM 6443 O O . ASP A 1 798 ? -21.417 -6.462 18.975 1.00 53.94 798 ASP A O 1
ATOM 6447 N N . LEU A 1 799 ? -19.679 -5.105 18.722 1.00 53.50 799 LEU A N 1
ATOM 6448 C CA . LEU A 1 799 ? -18.694 -6.173 18.933 1.00 53.50 799 LEU A CA 1
ATOM 6449 C C . LEU A 1 799 ? -18.463 -6.419 20.429 1.00 53.50 799 LEU A C 1
ATOM 6451 O O . LEU A 1 799 ? -17.574 -5.809 21.026 1.00 53.50 799 LEU A O 1
ATOM 6455 N N . CYS A 1 800 ? -19.229 -7.330 21.019 1.00 53.94 800 CYS A N 1
ATOM 6456 C CA . CYS A 1 800 ? -19.010 -7.836 22.372 1.00 53.94 800 CYS A CA 1
ATOM 6457 C C . CYS A 1 800 ? -17.938 -8.933 22.358 1.00 53.94 800 CYS A C 1
ATOM 6459 O O . CYS A 1 800 ? -18.063 -9.920 21.635 1.00 53.94 800 CYS A O 1
ATOM 6461 N N . ARG A 1 801 ? -16.874 -8.783 23.155 1.00 49.75 801 ARG A N 1
ATOM 6462 C CA . ARG A 1 801 ? -15.878 -9.849 23.337 1.00 49.75 801 ARG A CA 1
ATOM 6463 C C . ARG A 1 801 ? -15.999 -10.469 24.726 1.00 49.75 801 ARG A C 1
ATOM 6465 O O . ARG A 1 801 ? -15.748 -9.787 25.724 1.00 49.75 801 ARG A O 1
ATOM 6472 N N . ALA A 1 802 ? -16.323 -11.758 24.769 1.00 47.69 802 ALA A N 1
ATOM 6473 C CA . ALA A 1 802 ? -16.271 -12.553 25.990 1.00 47.69 802 ALA A CA 1
ATOM 6474 C C . ALA A 1 802 ? -14.830 -12.605 26.528 1.00 47.69 802 ALA A C 1
ATOM 6476 O O . ALA A 1 802 ? -13.859 -12.743 25.767 1.00 47.69 802 ALA A O 1
ATOM 6477 N N . GLY A 1 803 ? -14.675 -12.429 27.838 1.00 45.03 803 GLY A N 1
ATOM 6478 C CA . GLY A 1 803 ? -13.414 -12.712 28.512 1.00 45.03 803 GLY A CA 1
ATOM 6479 C C . GLY A 1 803 ? -13.186 -14.221 28.529 1.00 45.03 803 GLY A C 1
ATOM 6480 O O . GLY A 1 803 ? -14.086 -14.970 28.863 1.00 45.03 803 GLY A O 1
ATOM 6481 N N . GLY A 1 804 ? -11.984 -14.697 28.193 1.00 39.12 804 GLY A N 1
ATOM 6482 C CA . GLY A 1 804 ? -11.699 -16.141 28.122 1.00 39.12 804 GLY A CA 1
ATOM 6483 C C . GLY A 1 804 ? -11.637 -16.876 29.469 1.00 39.12 804 GLY A C 1
ATOM 6484 O O . GLY A 1 804 ? -10.855 -17.812 29.569 1.00 39.12 804 GLY A O 1
ATOM 6485 N N . LYS A 1 805 ? -12.334 -16.404 30.509 1.00 42.28 805 LYS A N 1
ATOM 6486 C CA . LYS A 1 805 ? -12.394 -17.054 31.831 1.00 42.28 805 LYS A CA 1
ATOM 6487 C C . LYS A 1 805 ? -13.758 -16.942 32.519 1.00 42.28 805 LYS A C 1
ATOM 6489 O O . LYS A 1 805 ? -14.118 -17.871 33.219 1.00 42.28 805 LYS A O 1
ATOM 6494 N N . ASN A 1 806 ? -14.505 -15.863 32.287 1.00 41.34 806 ASN A N 1
ATOM 6495 C CA . ASN A 1 806 ? -15.869 -15.693 32.781 1.00 41.34 806 ASN A CA 1
ATOM 6496 C C . ASN A 1 806 ? -16.675 -15.203 31.577 1.00 41.34 806 ASN A C 1
ATOM 6498 O O . ASN A 1 806 ? -16.243 -14.227 30.958 1.00 41.34 806 ASN A O 1
ATOM 6502 N N . ASP A 1 807 ? -17.814 -15.810 31.255 1.00 41.69 807 ASP A N 1
ATOM 6503 C CA . ASP A 1 807 ? -18.655 -15.493 30.082 1.00 41.69 807 ASP A CA 1
ATOM 6504 C C . ASP A 1 807 ? -19.182 -14.039 30.008 1.00 41.69 807 ASP A C 1
ATOM 6506 O O . ASP A 1 807 ? -19.934 -13.664 29.111 1.00 41.69 807 ASP A O 1
ATOM 6510 N N . GLY A 1 808 ? -18.733 -13.159 30.906 1.00 48.16 808 GLY A N 1
ATOM 6511 C CA . GLY A 1 808 ? -18.985 -11.728 30.877 1.00 48.16 808 GLY A CA 1
ATOM 6512 C C . GLY A 1 808 ? -18.377 -11.022 29.659 1.00 48.16 808 GLY A C 1
ATOM 6513 O O . GLY A 1 808 ? -17.200 -11.173 29.301 1.00 48.16 808 GLY A O 1
ATOM 6514 N N . ILE A 1 809 ? -19.188 -10.164 29.041 1.00 53.88 809 ILE A N 1
ATOM 6515 C CA . ILE A 1 809 ? -18.768 -9.237 27.989 1.00 53.88 809 ILE A CA 1
ATOM 6516 C C . ILE A 1 809 ? -17.776 -8.235 28.591 1.00 53.88 809 ILE A C 1
ATOM 6518 O O . ILE A 1 809 ? -18.144 -7.363 29.371 1.00 53.88 809 ILE A O 1
ATOM 6522 N N . THR A 1 810 ? -16.503 -8.332 28.204 1.00 52.94 810 THR A N 1
ATOM 6523 C CA . THR A 1 810 ? -15.440 -7.499 28.795 1.00 52.94 810 THR A CA 1
ATOM 6524 C C . THR A 1 810 ? -15.273 -6.145 28.108 1.00 52.94 810 THR A C 1
ATOM 6526 O O . THR A 1 810 ? -14.841 -5.186 28.745 1.00 52.94 810 THR A O 1
ATOM 6529 N N . GLN A 1 811 ? -15.562 -6.048 26.804 1.00 55.69 811 GLN A N 1
ATOM 6530 C CA . GLN A 1 811 ? -15.407 -4.827 26.000 1.00 55.69 811 GLN A CA 1
ATOM 6531 C C . GLN A 1 811 ? -16.404 -4.819 24.837 1.00 55.69 811 GLN A C 1
ATOM 6533 O O . GLN A 1 811 ? -16.647 -5.870 24.236 1.00 55.69 811 GLN A O 1
ATOM 6538 N N . ARG A 1 812 ? -16.913 -3.626 24.491 1.00 61.50 812 ARG A N 1
ATOM 6539 C CA . ARG A 1 812 ? -17.685 -3.378 23.266 1.00 61.50 812 ARG A CA 1
ATOM 6540 C C . ARG A 1 812 ? -16.852 -2.534 22.290 1.00 61.50 812 ARG A C 1
ATOM 6542 O O . ARG A 1 812 ? -16.239 -1.542 22.695 1.00 61.50 812 ARG A O 1
ATOM 6549 N N . TYR A 1 813 ? -16.789 -2.929 21.016 1.00 57.59 813 TYR A N 1
ATOM 6550 C CA . TYR A 1 813 ? -16.022 -2.211 19.987 1.00 57.59 813 TYR A CA 1
ATOM 6551 C C . TYR A 1 813 ? -16.917 -1.574 18.932 1.00 57.59 813 TYR A C 1
ATOM 6553 O O . TYR A 1 813 ? -17.876 -2.187 18.465 1.00 57.59 813 TYR A O 1
ATOM 6561 N N . GLN A 1 814 ? -16.531 -0.372 18.503 1.00 56.47 814 GLN A N 1
ATOM 6562 C CA . GLN A 1 814 ? -17.129 0.269 17.341 1.00 56.47 814 GLN A CA 1
ATOM 6563 C C . GLN A 1 814 ? -16.794 -0.515 16.061 1.00 56.47 814 GLN A C 1
ATOM 6565 O O . GLN A 1 814 ? -15.643 -0.894 15.827 1.00 56.47 814 GLN A O 1
ATOM 6570 N N . THR A 1 815 ? -17.797 -0.770 15.227 1.00 52.06 815 THR A N 1
ATOM 6571 C CA . THR A 1 815 ? -17.620 -1.369 13.898 1.00 52.06 815 THR A CA 1
ATOM 6572 C C . THR A 1 815 ? -17.753 -0.298 12.820 1.00 52.06 815 THR A C 1
ATOM 6574 O O . THR A 1 815 ? -18.545 0.630 12.966 1.00 52.06 815 THR A O 1
ATOM 6577 N N . ASP A 1 816 ? -16.921 -0.379 11.779 1.00 47.12 816 ASP A N 1
ATOM 6578 C CA . ASP A 1 816 ? -16.945 0.571 10.664 1.00 47.12 816 ASP A CA 1
ATOM 6579 C C . ASP A 1 816 ? -16.699 -0.164 9.325 1.00 47.12 816 ASP A C 1
ATOM 6581 O O . ASP A 1 816 ? -15.630 -0.770 9.168 1.00 47.12 816 ASP A O 1
ATOM 6585 N N . PRO A 1 817 ? -17.674 -0.178 8.394 1.00 50.88 817 PRO A N 1
ATOM 6586 C CA . PRO A 1 817 ? -19.040 0.309 8.591 1.00 50.88 817 PRO A CA 1
ATOM 6587 C C . PRO A 1 817 ? -19.786 -0.577 9.599 1.00 50.88 817 PRO A C 1
ATOM 6589 O O . PRO A 1 817 ? -19.546 -1.788 9.689 1.00 50.88 817 PRO A O 1
ATOM 6592 N N . SER A 1 818 ? -20.679 0.029 10.380 1.00 54.78 818 SER A N 1
ATOM 6593 C CA . SER A 1 818 ? -21.507 -0.687 11.354 1.00 54.78 818 SER A CA 1
ATOM 6594 C C . SER A 1 818 ? -22.584 -1.560 10.702 1.00 54.78 818 SER A C 1
ATOM 6596 O O . SER A 1 818 ? -23.017 -2.556 11.287 1.00 54.78 818 SER A O 1
ATOM 6598 N N . ASN A 1 819 ? -22.913 -1.253 9.444 1.00 65.81 819 ASN A N 1
ATOM 6599 C CA . ASN A 1 819 ? -23.846 -1.989 8.600 1.00 65.81 819 ASN A CA 1
ATOM 6600 C C . ASN A 1 819 ? -23.103 -2.632 7.417 1.00 65.81 819 ASN A C 1
ATOM 6602 O O . ASN A 1 819 ? -22.204 -2.027 6.833 1.00 65.81 819 ASN A O 1
ATOM 6606 N N . ILE A 1 820 ? -23.480 -3.855 7.049 1.00 68.50 820 ILE A N 1
ATOM 6607 C CA . ILE A 1 820 ? -22.996 -4.561 5.847 1.00 68.50 820 ILE A CA 1
ATOM 6608 C C . ILE A 1 820 ? -23.994 -4.523 4.694 1.00 68.50 820 ILE A C 1
ATOM 6610 O O . ILE A 1 820 ? -23.620 -4.887 3.583 1.00 68.50 820 ILE A O 1
ATOM 6614 N N . GLY A 1 821 ? -25.226 -4.099 4.972 1.00 78.81 821 GLY A N 1
ATOM 6615 C CA . GLY A 1 821 ? -26.339 -4.037 4.038 1.00 78.81 821 GLY A CA 1
ATOM 6616 C C . GLY A 1 821 ? -27.504 -3.231 4.619 1.00 78.81 821 GLY A C 1
ATOM 6617 O O . GLY A 1 821 ? -27.551 -3.008 5.833 1.00 78.81 821 GLY A O 1
ATOM 6618 N N . TYR A 1 822 ? -28.448 -2.848 3.769 1.00 84.44 822 TYR A N 1
ATOM 6619 C CA . TYR A 1 822 ? -29.799 -2.452 4.159 1.00 84.44 822 TYR A CA 1
ATOM 6620 C C . TYR A 1 822 ? -30.812 -3.405 3.529 1.00 84.44 822 TYR A C 1
ATOM 6622 O O . TYR A 1 822 ? -30.572 -3.935 2.446 1.00 84.44 822 TYR A O 1
ATOM 6630 N N . VAL A 1 823 ? -31.944 -3.596 4.196 1.00 88.00 823 VAL A N 1
ATOM 6631 C CA . VAL A 1 823 ? -33.153 -4.146 3.583 1.00 88.00 823 VAL A CA 1
ATOM 6632 C C . VAL A 1 823 ? -34.098 -2.980 3.333 1.00 88.00 823 VAL A C 1
ATOM 6634 O O . VAL A 1 823 ? -34.415 -2.244 4.270 1.00 88.00 823 VAL A O 1
ATOM 6637 N N . LEU A 1 824 ? -34.513 -2.809 2.083 1.00 89.94 824 LEU A N 1
ATOM 6638 C CA . LEU A 1 824 ? -35.620 -1.942 1.696 1.00 89.94 824 LEU A CA 1
ATOM 6639 C C . LEU A 1 824 ? -36.851 -2.823 1.588 1.00 89.94 824 LEU A C 1
ATOM 6641 O O . LEU A 1 824 ? -36.893 -3.669 0.705 1.00 89.94 824 LEU A O 1
ATOM 6645 N N . ALA A 1 825 ? -37.800 -2.676 2.501 1.00 89.38 825 ALA A N 1
ATOM 6646 C CA . ALA A 1 825 ? -39.044 -3.431 2.481 1.00 89.38 825 ALA A CA 1
ATOM 6647 C C . ALA A 1 825 ? -40.225 -2.492 2.240 1.00 89.38 825 ALA A C 1
ATOM 6649 O O . ALA A 1 825 ? -40.218 -1.348 2.698 1.00 89.38 825 ALA A O 1
ATOM 6650 N N . TYR A 1 826 ? -41.234 -2.974 1.527 1.00 90.12 826 TYR A N 1
ATOM 6651 C CA . TYR A 1 826 ? -42.360 -2.169 1.083 1.00 90.12 826 TYR A CA 1
ATOM 6652 C C . TYR A 1 826 ? -43.676 -2.802 1.519 1.00 90.12 826 TYR A C 1
ATOM 6654 O O . TYR A 1 826 ? -43.869 -4.016 1.417 1.00 90.12 826 TYR A O 1
ATOM 6662 N N . ALA A 1 827 ? -44.575 -1.955 2.010 1.00 88.06 827 ALA A N 1
ATOM 6663 C CA . ALA A 1 827 ? -45.963 -2.313 2.251 1.00 88.06 827 ALA A CA 1
ATOM 6664 C C . ALA A 1 827 ? -46.789 -2.051 0.983 1.00 88.06 827 ALA A C 1
ATOM 6666 O O . ALA A 1 827 ? -46.436 -1.192 0.169 1.00 88.06 827 ALA A O 1
ATOM 6667 N N . SER A 1 828 ? -47.899 -2.769 0.843 1.00 84.19 828 SER A N 1
ATOM 6668 C CA . SER A 1 828 ? -48.904 -2.495 -0.184 1.00 84.19 828 SER A CA 1
ATOM 6669 C C . SER A 1 828 ? -49.993 -1.585 0.379 1.00 84.19 828 SER A C 1
ATOM 6671 O O . SER A 1 828 ? -50.421 -1.770 1.518 1.00 84.19 828 SER A O 1
ATOM 6673 N N . LYS A 1 829 ? -50.471 -0.636 -0.424 1.00 80.56 829 LYS A N 1
ATOM 6674 C CA . LYS A 1 829 ? -51.710 0.119 -0.197 1.00 80.56 829 LYS A CA 1
ATOM 6675 C C . LYS A 1 829 ? -52.586 -0.071 -1.427 1.00 80.56 829 LYS A C 1
ATOM 6677 O O . LYS A 1 829 ? -52.116 0.192 -2.525 1.00 80.56 829 LYS A O 1
ATOM 6682 N N . GLU A 1 830 ? -53.803 -0.584 -1.246 1.00 80.88 830 GLU A N 1
ATOM 6683 C CA . GLU A 1 830 ? -54.763 -0.787 -2.352 1.00 80.88 830 GLU A CA 1
ATOM 6684 C C . GLU A 1 830 ? -54.181 -1.621 -3.515 1.00 80.88 830 GLU A C 1
ATOM 6686 O O . GLU A 1 830 ? -54.370 -1.323 -4.687 1.00 80.88 830 GLU A O 1
ATOM 6691 N N . GLY A 1 831 ? -53.395 -2.655 -3.193 1.00 78.12 831 GLY A N 1
ATOM 6692 C CA . GLY A 1 831 ? -52.720 -3.501 -4.190 1.00 78.12 831 GLY A CA 1
ATOM 6693 C C . GLY A 1 831 ? -51.482 -2.884 -4.862 1.00 78.12 831 GLY A C 1
ATOM 6694 O O . GLY A 1 831 ? -50.795 -3.580 -5.606 1.00 78.12 831 GLY A O 1
ATOM 6695 N N . ILE A 1 832 ? -51.147 -1.621 -4.573 1.00 83.19 832 ILE A N 1
ATOM 6696 C CA . ILE A 1 832 ? -49.975 -0.923 -5.118 1.00 83.19 832 ILE A CA 1
ATOM 6697 C C . ILE A 1 832 ? -48.876 -0.816 -4.052 1.00 83.19 832 ILE A C 1
ATOM 6699 O O . ILE A 1 832 ? -49.099 -0.406 -2.911 1.00 83.19 832 ILE A O 1
ATOM 6703 N N . VAL A 1 833 ? -47.643 -1.160 -4.427 1.00 86.50 833 VAL A N 1
ATOM 6704 C CA . VAL A 1 833 ? -46.472 -1.090 -3.541 1.00 86.50 833 VAL A CA 1
ATOM 6705 C C . VAL A 1 833 ? -46.088 0.374 -3.260 1.00 86.50 833 VAL A C 1
ATOM 6707 O O . VAL A 1 833 ? -45.719 1.111 -4.175 1.00 86.50 833 VAL A O 1
ATOM 6710 N N . ASP A 1 834 ? -46.107 0.810 -1.991 1.00 87.00 834 ASP A N 1
ATOM 6711 C CA . ASP A 1 834 ? -45.733 2.182 -1.592 1.00 87.00 834 ASP A CA 1
ATOM 6712 C C . ASP A 1 834 ? -44.205 2.361 -1.600 1.00 87.00 834 ASP A C 1
ATOM 6714 O O . ASP A 1 834 ? -43.518 2.221 -0.585 1.00 87.00 834 ASP A O 1
ATOM 6718 N N . ARG A 1 835 ? -43.655 2.700 -2.769 1.00 85.56 835 ARG A N 1
ATOM 6719 C CA . ARG A 1 835 ? -42.213 2.939 -2.960 1.00 85.56 835 ARG A CA 1
ATOM 6720 C C . ARG A 1 835 ? -41.715 4.259 -2.365 1.00 85.56 835 ARG A C 1
ATOM 6722 O O . ARG A 1 835 ? -40.506 4.418 -2.166 1.00 85.56 835 ARG A O 1
ATOM 6729 N N . LYS A 1 836 ? -42.616 5.204 -2.075 1.00 85.06 836 LYS A N 1
ATOM 6730 C CA . LYS A 1 836 ? -42.283 6.528 -1.523 1.00 85.06 836 LYS A CA 1
ATOM 6731 C C . LYS A 1 836 ? -41.870 6.430 -0.056 1.00 85.06 836 LYS A C 1
ATOM 6733 O O . LYS A 1 836 ? -41.025 7.205 0.402 1.00 85.06 836 LYS A O 1
ATOM 6738 N N . ASN A 1 837 ? -42.431 5.457 0.665 1.00 85.31 837 ASN A N 1
ATOM 6739 C CA . ASN A 1 837 ? -42.214 5.257 2.095 1.00 85.31 837 ASN A CA 1
ATOM 6740 C C . ASN A 1 837 ? -41.634 3.863 2.408 1.00 85.31 837 ASN A C 1
ATOM 6742 O O . ASN A 1 837 ? -42.293 3.063 3.076 1.00 85.31 837 ASN A O 1
ATOM 6746 N N . PRO A 1 838 ? -40.394 3.563 1.972 1.00 87.94 838 PRO A N 1
ATOM 6747 C CA . PRO A 1 838 ? -39.757 2.288 2.273 1.00 87.94 838 PRO A CA 1
ATOM 6748 C C . PRO A 1 838 ? -39.520 2.130 3.777 1.00 87.94 838 PRO A C 1
ATOM 6750 O O . PRO A 1 838 ? -39.123 3.061 4.484 1.00 87.94 838 PRO A O 1
ATOM 6753 N N . ILE A 1 839 ? -39.680 0.906 4.258 1.00 88.81 839 ILE A N 1
ATOM 6754 C CA . ILE A 1 839 ? -39.237 0.480 5.580 1.00 88.81 839 ILE A CA 1
ATOM 6755 C C . ILE A 1 839 ? -37.776 0.075 5.451 1.00 88.81 839 ILE A C 1
ATOM 6757 O O . ILE A 1 839 ? -37.418 -0.788 4.650 1.00 88.81 839 ILE A O 1
ATOM 6761 N N . ILE A 1 840 ? -36.917 0.721 6.236 1.00 87.06 840 ILE A N 1
ATOM 6762 C CA . ILE A 1 840 ? -35.468 0.561 6.122 1.00 87.06 840 ILE A CA 1
ATOM 6763 C C . ILE A 1 840 ? -34.969 -0.220 7.331 1.00 87.06 840 ILE A C 1
ATOM 6765 O O . ILE A 1 840 ? -35.066 0.251 8.471 1.00 87.06 840 ILE A O 1
ATOM 6769 N N . LEU A 1 841 ? -34.386 -1.392 7.073 1.00 85.38 841 LEU A N 1
ATOM 6770 C CA . LEU A 1 841 ? -33.727 -2.217 8.084 1.00 85.38 841 LEU A CA 1
ATOM 6771 C C . LEU A 1 841 ? -32.213 -2.229 7.856 1.00 85.38 841 LEU A C 1
ATOM 6773 O O . LEU A 1 841 ? -31.733 -2.357 6.734 1.00 85.38 841 LEU A O 1
ATOM 6777 N N . GLU A 1 842 ? -31.443 -2.110 8.929 1.00 81.62 842 GLU A N 1
ATOM 6778 C CA . GLU A 1 842 ? -29.982 -2.151 8.919 1.00 81.62 842 GLU A CA 1
ATOM 6779 C C . GLU A 1 842 ? -29.480 -3.578 9.161 1.00 81.62 842 GLU A C 1
ATOM 6781 O O . GLU A 1 842 ? -29.766 -4.152 10.212 1.00 81.62 842 GLU A O 1
ATOM 6786 N N . ILE A 1 843 ? -28.686 -4.125 8.231 1.00 79.56 843 ILE A N 1
ATOM 6787 C CA . ILE A 1 843 ? -28.016 -5.424 8.387 1.00 79.56 843 ILE A CA 1
ATOM 6788 C C . ILE A 1 843 ? -26.655 -5.201 9.046 1.00 79.56 843 ILE A C 1
ATOM 6790 O O . ILE A 1 843 ? -25.756 -4.597 8.454 1.00 79.56 843 ILE A O 1
ATOM 6794 N N . ARG A 1 844 ? -26.465 -5.718 10.259 1.00 73.75 844 ARG A N 1
ATOM 6795 C CA . ARG A 1 844 ? -25.213 -5.597 11.021 1.00 73.75 844 ARG A CA 1
ATOM 6796 C C . ARG A 1 844 ? -24.184 -6.649 10.623 1.00 73.75 844 ARG A C 1
ATOM 6798 O O . ARG A 1 844 ? -24.501 -7.677 10.034 1.00 73.75 844 ARG A O 1
ATOM 6805 N N . GLN A 1 845 ? -22.920 -6.432 10.993 1.00 64.44 845 GLN A N 1
ATOM 6806 C CA . GLN A 1 845 ? -21.849 -7.419 10.756 1.00 64.44 845 GLN A CA 1
ATOM 6807 C C . GLN A 1 845 ? -22.089 -8.772 11.454 1.00 64.44 845 GLN A C 1
ATOM 6809 O O . GLN A 1 845 ? -21.602 -9.807 10.993 1.00 64.44 845 GLN A O 1
ATOM 6814 N N . SER A 1 846 ? -22.837 -8.759 12.557 1.00 64.38 846 SER A N 1
ATOM 6815 C CA . SER A 1 846 ? -23.312 -9.938 13.286 1.00 64.38 846 SER A CA 1
ATOM 6816 C C . SER A 1 846 ? -24.474 -10.657 12.586 1.00 64.38 846 SER A C 1
ATOM 6818 O O . SER A 1 846 ? -24.849 -11.738 13.023 1.00 64.38 846 SER A O 1
ATOM 6820 N N . GLY A 1 847 ? -25.051 -10.088 11.523 1.00 70.81 847 GLY A N 1
ATOM 6821 C CA . GLY A 1 847 ? -26.305 -10.559 10.929 1.00 70.81 847 GLY A CA 1
ATOM 6822 C C . GLY A 1 847 ? -27.560 -10.073 11.662 1.00 70.81 847 GLY A C 1
ATOM 6823 O O . GLY A 1 847 ? -28.658 -10.432 11.254 1.00 70.81 847 GLY A O 1
ATOM 6824 N N . GLU A 1 848 ? -27.417 -9.259 12.715 1.00 76.12 848 GLU A N 1
ATOM 6825 C CA . GLU A 1 848 ? -28.552 -8.621 13.395 1.00 76.12 848 GLU A CA 1
ATOM 6826 C C . GLU A 1 848 ? -29.276 -7.657 12.446 1.00 76.12 848 GLU A C 1
ATOM 6828 O O . GLU A 1 848 ? -28.623 -6.917 11.701 1.00 76.12 848 GLU A O 1
ATOM 6833 N N . LEU A 1 849 ? -30.607 -7.638 12.511 1.00 78.75 849 LEU A N 1
ATOM 6834 C CA . LEU A 1 849 ? -31.439 -6.648 11.827 1.00 78.75 849 LEU A CA 1
ATOM 6835 C C . LEU A 1 849 ? -31.941 -5.603 12.814 1.00 78.75 849 LEU A C 1
ATOM 6837 O O . LEU A 1 849 ? -32.591 -5.943 13.803 1.00 78.75 849 LEU A O 1
ATOM 6841 N N . ARG A 1 850 ? -31.693 -4.325 12.514 1.00 77.19 850 ARG A N 1
ATOM 6842 C CA . ARG A 1 850 ? -32.247 -3.203 13.284 1.00 77.19 850 ARG A CA 1
ATOM 6843 C C . ARG A 1 850 ? -33.188 -2.358 12.451 1.00 77.19 850 ARG A C 1
ATOM 6845 O O . ARG A 1 850 ? -32.866 -1.993 11.325 1.00 77.19 850 ARG A O 1
ATOM 6852 N N . ILE A 1 851 ? -34.320 -1.992 13.038 1.00 78.75 851 ILE A N 1
ATOM 6853 C CA . ILE A 1 851 ? -35.292 -1.108 12.399 1.00 78.75 851 ILE A CA 1
ATOM 6854 C C . ILE A 1 851 ? -34.753 0.319 12.439 1.00 78.75 851 ILE A C 1
ATOM 6856 O O . ILE A 1 851 ? -34.515 0.873 13.516 1.00 78.75 851 ILE A O 1
ATOM 6860 N N . ARG A 1 852 ? -34.572 0.924 11.264 1.00 75.44 852 ARG A N 1
ATOM 6861 C CA . ARG A 1 852 ? -34.184 2.331 11.133 1.00 75.44 852 ARG A CA 1
ATOM 6862 C C . ARG A 1 852 ? -35.407 3.211 10.902 1.00 75.44 852 ARG A C 1
ATOM 6864 O O . ARG A 1 852 ? -35.575 4.198 11.611 1.00 75.44 852 ARG A O 1
ATOM 6871 N N . LEU A 1 853 ? -36.244 2.837 9.936 1.00 78.12 853 LEU A N 1
ATOM 6872 C CA . LEU A 1 853 ? -37.470 3.539 9.554 1.00 78.12 853 LEU A CA 1
ATOM 6873 C C . LEU A 1 853 ? -38.618 2.529 9.476 1.00 78.12 853 LEU A C 1
ATOM 6875 O O . LEU A 1 853 ? -38.399 1.414 9.015 1.00 78.12 853 LEU A O 1
ATOM 6879 N N . GLY A 1 854 ? -39.816 2.911 9.931 1.00 74.25 854 GLY A N 1
ATOM 6880 C CA . GLY A 1 854 ? -40.991 2.030 9.919 1.00 74.25 854 GLY A CA 1
ATOM 6881 C C . GLY A 1 854 ? -41.242 1.244 11.211 1.00 74.25 854 GLY A C 1
ATOM 6882 O O . GLY A 1 854 ? -41.845 0.183 11.159 1.00 74.25 854 GLY A O 1
ATOM 6883 N N . LYS A 1 855 ? -40.822 1.750 12.382 1.00 75.31 855 LYS A N 1
ATOM 6884 C CA . LYS A 1 855 ? -41.029 1.077 13.687 1.00 75.31 855 LYS A CA 1
ATOM 6885 C C . LYS A 1 855 ? -42.479 0.650 13.960 1.00 75.31 855 LYS A C 1
ATOM 6887 O O . LYS A 1 855 ? -42.680 -0.399 14.556 1.00 75.31 855 LYS A O 1
ATOM 6892 N N . LYS A 1 856 ? -43.461 1.426 13.491 1.00 78.88 856 LYS A N 1
ATOM 6893 C CA . LYS A 1 856 ? -44.898 1.127 13.623 1.00 78.88 856 LYS A CA 1
ATOM 6894 C C . LYS A 1 856 ? -45.338 -0.188 12.967 1.00 78.88 856 LYS A C 1
ATOM 6896 O O . LYS A 1 856 ? -46.357 -0.726 13.349 1.00 78.88 856 LYS A O 1
ATOM 6901 N N . TYR A 1 857 ? -44.576 -0.703 12.000 1.00 75.69 857 TYR A N 1
ATOM 6902 C CA . TYR A 1 857 ? -44.871 -1.982 11.346 1.00 75.69 857 TYR A CA 1
ATOM 6903 C C . TYR A 1 857 ? -44.403 -3.189 12.168 1.00 75.69 857 TYR A C 1
ATOM 6905 O O . TYR A 1 857 ? -44.589 -4.313 11.736 1.00 75.69 857 TYR A O 1
ATOM 6913 N N . PHE A 1 858 ? -43.763 -2.967 13.321 1.00 75.06 858 PHE A N 1
ATOM 6914 C CA . PHE A 1 858 ? -43.163 -4.012 14.154 1.00 75.06 858 PHE A CA 1
ATOM 6915 C C . PHE A 1 858 ? -43.528 -3.845 15.642 1.00 75.06 858 PHE A C 1
ATOM 6917 O O . PHE A 1 858 ? -42.803 -4.316 16.519 1.00 75.06 858 PHE A O 1
ATOM 6924 N N . SER A 1 859 ? -44.606 -3.110 15.940 1.00 58.31 859 SER A N 1
ATOM 6925 C CA . SER A 1 859 ? -44.937 -2.579 17.271 1.00 58.31 859 SER A CA 1
ATOM 6926 C C . SER A 1 859 ? -45.381 -3.608 18.318 1.00 58.31 859 SER A C 1
ATOM 6928 O O . SER A 1 859 ? -45.547 -3.226 19.471 1.00 58.31 859 SER A O 1
ATOM 6930 N N . GLU A 1 860 ? -45.494 -4.895 17.984 1.00 54.34 860 GLU A N 1
ATOM 6931 C CA . GLU A 1 860 ? -45.852 -5.944 18.955 1.00 54.34 860 GLU A CA 1
ATOM 6932 C C . GLU A 1 860 ? -44.654 -6.556 19.708 1.00 54.34 860 GLU A C 1
ATOM 6934 O O . GLU A 1 860 ? -44.839 -7.227 20.717 1.00 54.34 860 GLU A O 1
ATOM 6939 N N . SER A 1 861 ? -43.402 -6.310 19.296 1.00 48.34 861 SER A N 1
ATOM 6940 C CA . SER A 1 861 ? -42.219 -6.890 19.961 1.00 48.34 861 SER A CA 1
ATOM 6941 C C . SER A 1 861 ? -41.275 -5.811 20.492 1.00 48.34 861 SER A C 1
ATOM 6943 O O . SER A 1 861 ? -40.202 -5.567 19.939 1.00 48.34 861 SER A O 1
ATOM 6945 N N . GLY A 1 862 ? -41.668 -5.153 21.582 1.00 46.41 862 GLY A N 1
ATOM 6946 C CA . GLY A 1 862 ? -40.936 -4.042 22.203 1.00 46.41 862 GLY A CA 1
ATOM 6947 C C . GLY A 1 862 ? -39.545 -4.354 22.785 1.00 46.41 862 GLY A C 1
ATOM 6948 O O . GLY A 1 862 ? -38.918 -3.443 23.319 1.00 46.41 862 GLY A O 1
ATOM 6949 N N . ALA A 1 863 ? -39.019 -5.582 22.689 1.00 44.72 863 ALA A N 1
ATOM 6950 C CA . ALA A 1 863 ? -37.736 -5.931 23.316 1.00 44.72 863 ALA A CA 1
ATOM 6951 C C . ALA A 1 863 ? -36.823 -6.897 22.533 1.00 44.72 863 ALA A C 1
ATOM 6953 O O . ALA A 1 863 ? -35.661 -7.051 22.914 1.00 44.72 863 ALA A O 1
ATOM 6954 N N . GLU A 1 864 ? -37.271 -7.519 21.435 1.00 48.44 864 GLU A N 1
ATOM 6955 C CA . GLU A 1 864 ? -36.451 -8.499 20.707 1.00 48.44 864 GLU A CA 1
ATOM 6956 C C . GLU A 1 864 ? -35.955 -7.992 19.339 1.00 48.44 864 GLU A C 1
ATOM 6958 O O . GLU A 1 864 ? -36.728 -7.419 18.570 1.00 48.44 864 GLU A O 1
ATOM 6963 N N . PRO A 1 865 ? -34.672 -8.216 18.980 1.00 56.41 865 PRO A N 1
ATOM 6964 C CA . PRO A 1 865 ? -34.171 -7.926 17.638 1.00 56.41 865 PRO A CA 1
ATOM 6965 C C . PRO A 1 865 ? -34.938 -8.726 16.574 1.00 56.41 865 PRO A C 1
ATOM 6967 O O . PRO A 1 865 ? -35.122 -9.930 16.739 1.00 56.41 865 PRO A O 1
ATOM 6970 N N . LEU A 1 866 ? -35.295 -8.090 15.445 1.00 65.56 866 LEU A N 1
ATOM 6971 C CA . LEU A 1 866 ? -35.982 -8.731 14.305 1.00 65.56 866 LEU A CA 1
ATOM 6972 C C . LEU A 1 866 ? -35.337 -10.060 13.893 1.00 65.56 866 LEU A C 1
ATOM 6974 O O . LEU A 1 866 ? -36.032 -11.044 13.650 1.00 65.56 866 LEU A O 1
ATOM 6978 N N . LEU A 1 867 ? -34.004 -10.063 13.848 1.00 73.00 867 LEU A N 1
ATOM 6979 C CA . LEU A 1 867 ? -33.156 -11.248 13.849 1.00 73.00 867 LEU A CA 1
ATOM 6980 C C . LEU A 1 867 ? -32.032 -11.008 14.855 1.00 73.00 867 LEU A C 1
ATOM 6982 O O . LEU A 1 867 ? -31.349 -9.981 14.785 1.00 73.00 867 LEU A O 1
ATOM 6986 N N . ARG A 1 868 ? -31.819 -11.953 15.777 1.00 67.06 868 ARG A N 1
ATOM 6987 C CA . ARG A 1 868 ? -30.695 -11.895 16.721 1.00 67.06 868 ARG A CA 1
ATOM 6988 C C . ARG A 1 868 ? -29.376 -12.061 15.956 1.00 67.06 868 ARG A C 1
ATOM 6990 O O . ARG A 1 868 ? -29.215 -12.981 15.158 1.00 67.06 868 ARG A O 1
ATOM 6997 N N . GLY A 1 869 ? -28.426 -11.157 16.192 1.00 64.38 869 GLY A N 1
ATOM 6998 C CA . GLY A 1 869 ? -27.076 -11.272 15.637 1.00 64.38 869 GLY A CA 1
ATOM 6999 C C . GLY A 1 869 ? -26.254 -12.365 16.320 1.00 64.38 869 GLY A C 1
ATOM 7000 O O . GLY A 1 869 ? -26.489 -12.699 17.478 1.00 64.38 869 GLY A O 1
ATOM 7001 N N . ARG A 1 870 ? -25.236 -12.885 15.629 1.00 63.41 870 ARG A N 1
ATOM 7002 C CA . ARG A 1 870 ? -24.262 -13.824 16.212 1.00 63.41 870 ARG A CA 1
ATOM 7003 C C . ARG A 1 870 ? -23.140 -13.110 16.970 1.00 63.41 870 ARG A C 1
ATOM 7005 O O . ARG A 1 870 ? -22.733 -12.000 16.609 1.00 63.41 870 ARG A O 1
ATOM 7012 N N . ILE A 1 871 ? -22.535 -13.812 17.927 1.00 56.09 871 ILE A N 1
ATOM 7013 C CA . ILE A 1 871 ? -21.278 -13.398 18.560 1.00 56.09 871 ILE A CA 1
ATOM 7014 C C . ILE A 1 871 ? -20.120 -13.672 17.588 1.00 56.09 871 ILE A C 1
ATOM 7016 O O . ILE A 1 871 ? -19.841 -14.808 17.210 1.00 56.09 871 ILE A O 1
ATOM 7020 N N . LEU A 1 872 ? -19.420 -12.621 17.158 1.00 46.41 872 LEU A N 1
ATOM 7021 C CA . LEU A 1 872 ? -18.301 -12.749 16.221 1.00 46.41 872 LEU A CA 1
ATOM 7022 C C . LEU A 1 872 ? -17.079 -13.404 16.898 1.00 46.41 872 LEU A C 1
ATOM 7024 O O . LEU A 1 872 ? -16.525 -12.858 17.852 1.00 46.41 872 LEU A O 1
ATOM 7028 N N . GLY A 1 873 ? -16.622 -14.542 16.359 1.00 46.38 873 GLY A N 1
ATOM 7029 C CA . GLY A 1 873 ? -15.452 -15.292 16.845 1.00 46.38 873 GLY A CA 1
ATOM 7030 C C . GLY A 1 873 ? -15.749 -16.716 17.329 1.00 46.38 873 GLY A C 1
ATOM 7031 O O . GLY A 1 873 ? -14.803 -17.474 17.525 1.00 46.38 873 GLY A O 1
ATOM 7032 N N . GLN A 1 874 ? -17.024 -17.088 17.471 1.00 49.31 874 GLN A N 1
ATOM 7033 C CA . GLN A 1 874 ? -17.464 -18.486 17.501 1.00 49.31 874 GLN A CA 1
ATOM 7034 C C . GLN A 1 874 ? -17.571 -18.972 16.043 1.00 49.31 874 GLN A C 1
ATOM 7036 O O . GLN A 1 874 ? -18.087 -18.252 15.191 1.00 49.31 874 GLN A O 1
ATOM 7041 N N . GLY A 1 875 ? -16.973 -20.118 15.726 1.00 40.62 875 GLY A N 1
ATOM 7042 C CA . GLY A 1 875 ? -16.450 -20.487 14.400 1.00 40.62 875 GLY A CA 1
ATOM 7043 C C . GLY A 1 875 ? -17.410 -20.695 13.218 1.00 40.62 875 GLY A C 1
ATOM 7044 O O . GLY A 1 875 ? -16.951 -21.227 12.216 1.00 40.62 875 GLY A O 1
ATOM 7045 N N . ASN A 1 876 ? -18.674 -20.268 13.259 1.00 53.97 876 ASN A N 1
ATOM 7046 C CA . ASN A 1 876 ? -19.637 -20.558 12.185 1.00 53.97 876 ASN A CA 1
ATOM 7047 C C . ASN A 1 876 ? -19.949 -19.309 11.352 1.00 53.97 876 ASN A C 1
ATOM 7049 O O . ASN A 1 876 ? -20.344 -18.284 11.913 1.00 53.97 876 ASN A O 1
ATOM 7053 N N . GLU A 1 877 ? -19.770 -19.371 10.023 1.00 57.59 877 GLU A N 1
ATOM 7054 C CA . GLU A 1 877 ? -20.255 -18.354 9.073 1.00 57.59 877 GLU A CA 1
ATOM 7055 C C . GLU A 1 877 ? -21.790 -18.216 9.125 1.00 57.59 877 GLU A C 1
ATOM 7057 O O . GLU A 1 877 ? -22.485 -19.117 9.584 1.00 57.59 877 GLU A O 1
ATOM 7062 N N . ILE A 1 878 ? -22.329 -17.057 8.716 1.00 62.47 878 ILE A N 1
ATOM 7063 C CA . ILE A 1 878 ? -23.789 -16.896 8.604 1.00 62.47 878 ILE A CA 1
ATOM 7064 C C . ILE A 1 878 ? -24.229 -17.730 7.406 1.00 62.47 878 ILE A C 1
ATOM 7066 O O . ILE A 1 878 ? -23.869 -17.404 6.273 1.00 62.47 878 ILE A O 1
ATOM 7070 N N . ASP A 1 879 ? -25.018 -18.768 7.660 1.00 71.25 879 ASP A N 1
ATOM 7071 C CA . ASP A 1 879 ? -25.722 -19.495 6.612 1.00 71.25 879 ASP A CA 1
ATOM 7072 C C . ASP A 1 879 ? -26.685 -18.526 5.911 1.00 71.25 879 ASP A C 1
ATOM 7074 O O . ASP A 1 879 ? -27.687 -18.079 6.478 1.00 71.25 879 ASP A O 1
ATOM 7078 N N . SER A 1 880 ? -26.326 -18.142 4.685 1.00 69.62 880 SER A N 1
ATOM 7079 C CA . SER A 1 880 ? -27.036 -17.105 3.932 1.00 69.62 880 SER A CA 1
ATOM 7080 C C . SER A 1 880 ? -28.447 -17.542 3.540 1.00 69.62 880 SER A C 1
ATOM 7082 O O . SER A 1 880 ? -29.335 -16.694 3.454 1.00 69.62 880 SER A O 1
ATOM 7084 N N . ASN A 1 881 ? -28.671 -18.848 3.365 1.00 71.69 881 ASN A N 1
ATOM 7085 C CA . ASN A 1 881 ? -29.975 -19.391 3.002 1.00 71.69 881 ASN A CA 1
ATOM 7086 C C . ASN A 1 881 ? -30.909 -19.362 4.215 1.00 71.69 881 ASN A C 1
ATOM 7088 O O . ASN A 1 881 ? -32.002 -18.798 4.136 1.00 71.69 881 ASN A O 1
ATOM 7092 N N . LYS A 1 882 ? -30.440 -19.855 5.371 1.00 75.94 882 LYS A N 1
ATOM 7093 C CA . LYS A 1 882 ? -31.217 -19.813 6.624 1.00 75.94 882 LYS A CA 1
ATOM 7094 C C . LYS A 1 882 ? -31.540 -18.385 7.054 1.00 75.94 882 LYS A C 1
ATOM 7096 O O . LYS A 1 882 ? -32.676 -18.091 7.421 1.00 75.94 882 LYS A O 1
ATOM 7101 N N . TRP A 1 883 ? -30.561 -17.482 6.979 1.00 80.44 883 TRP A N 1
ATOM 7102 C CA . TRP A 1 883 ? -30.761 -16.074 7.329 1.00 80.44 883 TRP A CA 1
ATOM 7103 C C . TRP A 1 883 ? -31.817 -15.409 6.435 1.00 80.44 883 TRP A C 1
ATOM 7105 O O . TRP A 1 883 ? -32.683 -14.685 6.924 1.00 80.44 883 TRP A O 1
ATOM 7115 N N . SER A 1 884 ? -31.789 -15.700 5.133 1.00 77.12 884 SER A N 1
ATOM 7116 C CA . SER A 1 884 ? -32.770 -15.178 4.181 1.00 77.12 884 SER A CA 1
ATOM 7117 C C . SER A 1 884 ? -34.178 -15.692 4.422 1.00 77.12 884 SER A C 1
ATOM 7119 O O . SER A 1 884 ? -35.131 -14.919 4.386 1.00 77.12 884 SER A O 1
ATOM 7121 N N . GLN A 1 885 ? -34.324 -16.993 4.666 1.00 81.06 885 GLN A N 1
ATOM 7122 C CA . GLN A 1 885 ? -35.631 -17.587 4.919 1.00 81.06 885 GLN A CA 1
ATOM 7123 C C . GLN A 1 885 ? -36.261 -17.002 6.190 1.00 81.06 885 GLN A C 1
ATOM 7125 O O . GLN A 1 885 ? -37.451 -16.678 6.205 1.00 81.06 885 GLN A O 1
ATOM 7130 N N . ALA A 1 886 ? -35.443 -16.767 7.221 1.00 81.69 886 ALA A N 1
ATOM 7131 C CA . ALA A 1 886 ? -35.865 -16.088 8.441 1.00 81.69 886 ALA A CA 1
ATOM 7132 C C . ALA A 1 886 ? -36.285 -14.629 8.180 1.00 81.69 886 ALA A C 1
ATOM 7134 O O . ALA A 1 886 ? -37.343 -14.210 8.652 1.00 81.69 886 ALA A O 1
ATOM 7135 N N . LEU A 1 887 ? -35.515 -13.874 7.385 1.00 84.81 887 LEU A N 1
ATOM 7136 C CA . LEU A 1 887 ? -35.882 -12.516 6.965 1.00 84.81 887 LEU A CA 1
ATOM 7137 C C . LEU A 1 887 ? -37.221 -12.509 6.214 1.00 84.81 887 LEU A C 1
ATOM 7139 O O . LEU A 1 887 ? -38.123 -11.775 6.608 1.00 84.81 887 LEU A O 1
ATOM 7143 N N . LYS A 1 888 ? -37.367 -13.341 5.174 1.00 84.88 888 LYS A N 1
ATOM 7144 C CA . LYS A 1 888 ? -38.583 -13.420 4.349 1.00 84.88 888 LYS A CA 1
ATOM 7145 C C . LYS A 1 888 ? -39.817 -13.703 5.205 1.00 84.88 888 LYS A C 1
ATOM 7147 O O . LYS A 1 888 ? -40.809 -12.988 5.109 1.00 84.88 888 LYS A O 1
ATOM 7152 N N . THR A 1 889 ? -39.720 -14.690 6.096 1.00 83.25 889 THR A N 1
ATOM 7153 C CA . THR A 1 889 ? -40.801 -15.053 7.027 1.00 83.25 889 THR A CA 1
ATOM 7154 C C . THR A 1 889 ? -41.172 -13.881 7.936 1.00 83.25 889 THR A C 1
ATOM 7156 O O . THR A 1 889 ? -42.351 -13.610 8.157 1.00 83.25 889 THR A O 1
ATOM 7159 N N . LYS A 1 890 ? -40.175 -13.157 8.461 1.00 83.62 890 LYS A N 1
ATOM 7160 C CA . LYS A 1 890 ? -40.409 -12.036 9.376 1.00 83.62 890 LYS A CA 1
ATOM 7161 C C . LYS A 1 890 ? -41.024 -10.831 8.661 1.00 83.62 890 LYS A C 1
ATOM 7163 O O . LYS A 1 890 ? -41.923 -10.220 9.221 1.00 83.62 890 LYS A O 1
ATOM 7168 N N . LEU A 1 891 ? -40.588 -10.508 7.444 1.00 86.56 891 LEU A N 1
ATOM 7169 C CA . LEU A 1 891 ? -41.169 -9.420 6.651 1.00 86.56 891 LEU A CA 1
ATOM 7170 C C . LEU A 1 891 ? -42.625 -9.717 6.263 1.00 86.56 891 LEU A C 1
ATOM 7172 O O . LEU A 1 891 ? -43.487 -8.871 6.487 1.00 86.56 891 LEU A O 1
ATOM 7176 N N . ALA A 1 892 ? -42.907 -10.933 5.784 1.00 83.50 892 ALA A N 1
ATOM 7177 C CA . ALA A 1 892 ? -44.255 -11.345 5.390 1.00 83.50 892 ALA A CA 1
ATOM 7178 C C . ALA A 1 892 ? -45.254 -11.269 6.558 1.00 83.50 892 ALA A C 1
ATOM 7180 O O . ALA A 1 892 ? -46.346 -10.731 6.403 1.00 83.50 892 ALA A O 1
ATOM 7181 N N . ARG A 1 893 ? -44.852 -11.712 7.761 1.00 84.00 893 ARG A N 1
ATOM 7182 C CA . ARG A 1 893 ? -45.678 -11.603 8.982 1.00 84.00 893 ARG A CA 1
ATOM 7183 C C . ARG A 1 893 ? -46.034 -10.165 9.373 1.00 84.00 893 ARG A C 1
ATOM 7185 O O . ARG A 1 893 ? -46.989 -9.978 10.106 1.00 84.00 893 ARG A O 1
ATOM 7192 N N . ASN A 1 894 ? -45.269 -9.172 8.917 1.00 82.88 894 ASN A N 1
ATOM 7193 C CA . ASN A 1 894 ? -45.509 -7.754 9.203 1.00 82.88 894 ASN A CA 1
ATOM 7194 C C . ASN A 1 894 ? -46.144 -7.019 8.001 1.00 82.88 894 ASN A C 1
ATOM 7196 O O . ASN A 1 894 ? -46.023 -5.801 7.888 1.00 82.88 894 ASN A O 1
ATOM 7200 N N . GLY A 1 895 ? -46.788 -7.753 7.081 1.00 83.31 895 GLY A N 1
ATOM 7201 C CA . GLY A 1 895 ? -47.542 -7.177 5.959 1.00 83.31 895 GLY A CA 1
ATOM 7202 C C . GLY A 1 895 ? -46.677 -6.567 4.851 1.00 83.31 895 GLY A C 1
ATOM 7203 O O . GLY A 1 895 ? -47.141 -5.706 4.104 1.00 83.31 895 GLY A O 1
ATOM 7204 N N . LEU A 1 896 ? -45.407 -6.972 4.752 1.00 87.50 896 LEU A N 1
ATOM 7205 C CA . LEU A 1 896 ? -44.470 -6.454 3.754 1.00 87.50 896 LEU A CA 1
ATOM 7206 C C . LEU A 1 896 ? -44.438 -7.384 2.549 1.00 87.50 896 LEU A C 1
ATOM 7208 O O . LEU A 1 896 ? -44.046 -8.546 2.660 1.00 87.50 896 LEU A O 1
ATOM 7212 N N . VAL A 1 897 ? -44.868 -6.850 1.408 1.00 86.00 897 VAL A N 1
ATOM 7213 C CA . VAL A 1 897 ? -45.126 -7.612 0.178 1.00 86.00 897 VAL A CA 1
ATOM 7214 C C . VAL A 1 897 ? -43.881 -7.769 -0.684 1.00 86.00 897 VAL A C 1
ATOM 7216 O O . VAL A 1 897 ? -43.752 -8.741 -1.421 1.00 86.00 897 VAL A O 1
ATOM 7219 N N . GLU A 1 898 ? -42.932 -6.842 -0.559 1.00 87.50 898 GLU A N 1
ATOM 7220 C CA . GLU A 1 898 ? -41.736 -6.820 -1.388 1.00 87.50 898 GLU A CA 1
ATOM 7221 C C . GLU A 1 898 ? -40.535 -6.310 -0.599 1.00 87.50 898 GLU A C 1
ATOM 7223 O O . GLU A 1 898 ? -40.666 -5.444 0.273 1.00 87.50 898 GLU A O 1
ATOM 7228 N N . TYR A 1 899 ? -39.346 -6.835 -0.895 1.00 88.81 89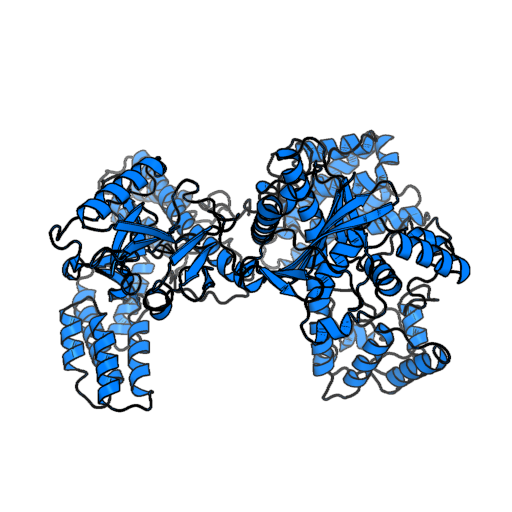9 TYR A N 1
ATOM 7229 C CA . TYR A 1 899 ? -38.118 -6.317 -0.314 1.00 88.81 899 TYR A CA 1
ATOM 7230 C C . TYR A 1 899 ? -36.890 -6.526 -1.195 1.00 88.81 899 TYR A C 1
ATOM 7232 O O . TYR A 1 899 ? -36.804 -7.457 -1.989 1.00 88.81 899 TYR A O 1
ATOM 7240 N N . GLY A 1 900 ? -35.909 -5.653 -0.994 1.00 86.50 900 GLY A N 1
ATOM 7241 C CA . GLY A 1 900 ? -34.631 -5.646 -1.678 1.00 86.50 900 GLY A CA 1
ATOM 7242 C C . GLY A 1 900 ? -33.473 -5.531 -0.708 1.00 86.50 900 GLY A C 1
ATOM 7243 O O . GLY A 1 900 ? -33.543 -4.788 0.272 1.00 86.50 900 GLY A O 1
ATOM 7244 N N . ILE A 1 901 ? -32.382 -6.243 -0.986 1.00 85.88 901 ILE A N 1
ATOM 7245 C CA . ILE A 1 901 ? -31.148 -6.118 -0.207 1.00 85.88 901 ILE A CA 1
ATOM 7246 C C . ILE A 1 901 ? -30.188 -5.189 -0.939 1.00 85.88 901 ILE A C 1
ATOM 7248 O O . ILE A 1 901 ? -29.728 -5.481 -2.039 1.00 85.88 901 ILE A O 1
ATOM 7252 N N . VAL A 1 902 ? -29.849 -4.090 -0.277 1.00 82.06 902 VAL A N 1
ATOM 7253 C CA . VAL A 1 902 ? -28.942 -3.065 -0.776 1.00 82.06 902 VAL A CA 1
ATOM 7254 C C . VAL A 1 902 ? -27.589 -3.206 -0.086 1.00 82.06 902 VAL A C 1
ATOM 7256 O O . VAL A 1 902 ? -27.478 -3.080 1.135 1.00 82.06 902 VAL A O 1
ATOM 7259 N N . THR A 1 903 ? -26.536 -3.438 -0.861 1.00 76.12 903 THR A N 1
ATOM 7260 C CA . THR A 1 903 ? -25.140 -3.536 -0.402 1.00 76.12 903 THR A CA 1
ATOM 7261 C C . THR A 1 903 ? -24.269 -2.484 -1.094 1.00 76.12 903 THR A C 1
ATOM 7263 O O . THR A 1 903 ? -24.633 -1.979 -2.160 1.00 76.12 903 THR A O 1
ATOM 7266 N N . PRO A 1 904 ? -23.098 -2.127 -0.528 1.00 71.62 904 PRO A N 1
ATOM 7267 C CA . PRO A 1 904 ? -22.112 -1.345 -1.263 1.00 71.62 904 PRO A CA 1
ATOM 7268 C C . PRO A 1 904 ? -21.714 -2.091 -2.538 1.00 71.62 904 PRO A C 1
ATOM 7270 O O . PRO A 1 904 ? -21.315 -3.253 -2.469 1.00 71.62 904 PRO A O 1
ATOM 7273 N N . GLY A 1 905 ? -21.799 -1.419 -3.681 1.00 68.62 905 GLY A N 1
ATOM 7274 C CA . GLY A 1 905 ? -21.620 -2.025 -4.995 1.00 68.62 905 GLY A CA 1
ATOM 7275 C C . GLY A 1 905 ? -22.923 -2.370 -5.723 1.00 68.62 905 GLY A C 1
ATOM 7276 O O . GLY A 1 905 ? -22.847 -2.930 -6.810 1.00 68.62 905 GLY A O 1
ATOM 7277 N N . CYS A 1 906 ? -24.100 -2.056 -5.177 1.00 77.81 906 CYS A N 1
ATOM 7278 C CA . CYS A 1 906 ? -25.365 -2.122 -5.919 1.00 77.81 906 CYS A CA 1
ATOM 7279 C C . CYS A 1 906 ? -25.609 -0.854 -6.752 1.00 77.81 906 CYS A C 1
ATOM 7281 O O . CYS A 1 906 ? -25.118 0.220 -6.413 1.00 77.81 906 CYS A O 1
ATOM 7283 N N . VAL A 1 907 ? -26.414 -0.974 -7.804 1.00 78.06 907 VAL A N 1
ATOM 7284 C CA . VAL A 1 907 ? -27.034 0.135 -8.537 1.00 78.06 907 VAL A CA 1
ATOM 7285 C C . VAL A 1 907 ? -28.518 0.148 -8.189 1.00 78.06 907 VAL A C 1
ATOM 7287 O O . VAL A 1 907 ? -29.190 -0.878 -8.296 1.00 78.06 907 VAL A O 1
ATOM 7290 N N . LEU A 1 908 ? -29.013 1.291 -7.729 1.00 85.62 908 LEU A N 1
ATOM 7291 C CA . LEU A 1 908 ? -30.428 1.520 -7.455 1.00 85.62 908 LEU A CA 1
ATOM 7292 C C . LEU A 1 908 ? -31.071 2.113 -8.705 1.00 85.62 908 LEU A C 1
ATOM 7294 O O . LEU A 1 908 ? -30.538 3.082 -9.238 1.00 85.62 908 LEU A O 1
ATOM 7298 N N . LYS A 1 909 ? -32.190 1.549 -9.153 1.00 85.88 909 LYS A N 1
ATOM 7299 C CA . LYS A 1 909 ? -33.007 2.081 -10.247 1.00 85.88 909 LYS A CA 1
ATOM 7300 C C . LYS A 1 909 ? -34.241 2.765 -9.666 1.00 85.88 909 LYS A C 1
ATOM 7302 O O . LYS A 1 909 ? -34.883 2.186 -8.786 1.00 85.88 909 LYS A O 1
ATOM 7307 N N . TYR A 1 910 ? -34.581 3.952 -10.159 1.00 88.31 910 TYR A N 1
ATOM 7308 C CA . TYR A 1 910 ? -35.776 4.706 -9.758 1.00 88.31 910 TYR A CA 1
ATOM 7309 C C . TYR A 1 910 ? -36.836 4.729 -10.871 1.00 88.31 910 TYR A C 1
ATOM 7311 O O . TYR A 1 910 ? -36.562 4.359 -12.013 1.00 88.31 910 TYR A O 1
ATOM 7319 N N . PHE A 1 911 ? -38.059 5.162 -10.545 1.00 82.06 911 PHE A N 1
ATOM 7320 C CA . PHE A 1 911 ? -39.180 5.237 -11.500 1.00 82.06 911 PHE A CA 1
ATOM 7321 C C . PHE A 1 911 ? -38.909 6.102 -12.735 1.00 82.06 911 PHE A C 1
ATOM 7323 O O . PHE A 1 911 ? -39.396 5.790 -13.813 1.00 82.06 911 PHE A O 1
ATOM 7330 N N . ASN A 1 912 ? -38.123 7.168 -12.595 1.00 82.44 912 ASN A N 1
ATOM 7331 C CA . ASN A 1 912 ? -37.714 8.036 -13.704 1.00 82.44 912 ASN A CA 1
ATOM 7332 C C . ASN A 1 912 ? -36.603 7.416 -14.578 1.00 82.44 912 ASN A C 1
ATOM 7334 O O . ASN A 1 912 ? -36.012 8.115 -15.392 1.00 82.44 912 ASN A O 1
ATOM 7338 N N . ASN A 1 913 ? -36.303 6.122 -14.403 1.00 79.75 913 ASN A N 1
ATOM 7339 C CA . ASN A 1 913 ? -35.193 5.395 -15.022 1.00 79.75 913 ASN A CA 1
ATOM 7340 C C . ASN A 1 913 ? -33.790 5.915 -14.672 1.00 79.75 913 ASN A C 1
ATOM 7342 O O . ASN A 1 913 ? -32.814 5.426 -15.241 1.00 79.75 913 ASN A O 1
ATOM 7346 N N . GLU A 1 914 ? -33.651 6.828 -13.707 1.00 82.75 914 GLU A N 1
ATOM 7347 C CA . GLU A 1 914 ? -32.334 7.179 -13.185 1.00 82.75 914 GLU A CA 1
ATOM 7348 C C . GLU A 1 914 ? -31.717 5.985 -12.447 1.00 82.75 914 GLU A C 1
ATOM 7350 O O . GLU A 1 914 ? -32.399 5.209 -11.764 1.00 82.75 914 GLU A O 1
ATOM 7355 N N . GLU A 1 915 ? -30.399 5.854 -12.569 1.00 82.12 915 GLU A N 1
ATOM 7356 C CA . GLU A 1 915 ? -29.610 4.835 -11.888 1.00 82.12 915 GLU A CA 1
ATOM 7357 C C . GLU A 1 915 ? -28.594 5.484 -10.943 1.00 82.12 915 GLU A C 1
ATOM 7359 O O . GLU A 1 915 ? -27.893 6.431 -11.300 1.00 82.12 915 GLU A O 1
ATOM 7364 N N . PHE A 1 916 ? -28.471 4.945 -9.729 1.00 79.12 916 PHE A N 1
ATOM 7365 C CA . PHE A 1 916 ? -27.537 5.437 -8.721 1.00 79.12 916 PHE A CA 1
ATOM 7366 C C . PHE A 1 916 ? -26.645 4.320 -8.184 1.00 79.12 916 PHE A C 1
ATOM 7368 O O . PHE A 1 916 ? -27.107 3.393 -7.516 1.00 79.12 916 PHE A O 1
ATOM 7375 N N . PHE A 1 917 ? -25.337 4.426 -8.424 1.00 74.50 917 PHE A N 1
ATOM 7376 C CA . PHE A 1 917 ? -24.365 3.475 -7.894 1.00 74.50 917 PHE A CA 1
ATOM 7377 C C . PHE A 1 917 ? -24.011 3.748 -6.434 1.00 74.50 917 PHE A C 1
ATOM 7379 O O . PHE A 1 917 ? -23.436 4.771 -6.048 1.00 74.50 917 PHE A O 1
ATOM 7386 N N . LEU A 1 918 ? -24.281 2.748 -5.608 1.00 73.00 918 LEU A N 1
ATOM 7387 C CA . LEU A 1 918 ? -24.066 2.787 -4.181 1.00 73.00 918 LEU A CA 1
ATOM 7388 C C . LEU A 1 918 ? -22.616 2.455 -3.817 1.00 73.00 918 LEU A C 1
ATOM 7390 O O . LEU A 1 918 ? -22.277 1.328 -3.457 1.00 73.00 918 LEU A O 1
ATOM 7394 N N . ARG A 1 919 ? -21.747 3.463 -3.859 1.00 63.31 919 ARG A N 1
ATOM 7395 C CA . ARG A 1 919 ? -20.305 3.330 -3.559 1.00 63.31 919 ARG A CA 1
ATOM 7396 C C . ARG A 1 919 ? -20.037 2.757 -2.164 1.00 63.31 919 ARG A C 1
ATOM 7398 O O . ARG A 1 919 ? -19.243 1.837 -1.972 1.00 63.31 919 ARG A O 1
ATOM 7405 N N . ASN A 1 920 ? -20.690 3.341 -1.168 1.00 64.62 920 ASN A N 1
ATOM 7406 C CA . ASN A 1 920 ? -20.660 2.928 0.226 1.00 64.62 920 ASN A CA 1
ATOM 7407 C C . ASN A 1 920 ? -21.877 3.530 0.932 1.00 64.62 920 ASN A C 1
ATOM 7409 O O . ASN A 1 920 ? -22.538 4.421 0.402 1.00 64.62 920 ASN A O 1
ATOM 7413 N N . PHE A 1 921 ? -22.148 3.087 2.150 1.00 65.50 921 PHE A N 1
ATOM 7414 C CA . PHE A 1 921 ? -23.149 3.733 2.984 1.00 65.50 921 PHE A CA 1
ATOM 7415 C C . PHE A 1 921 ? -22.567 5.021 3.566 1.00 65.50 921 PHE A C 1
ATOM 7417 O O . PHE A 1 921 ? -21.664 4.955 4.402 1.00 65.50 921 PHE A O 1
ATOM 7424 N N . SER A 1 922 ? -23.052 6.183 3.110 1.00 50.03 922 SER A N 1
ATOM 7425 C CA . SER A 1 922 ? -22.663 7.460 3.717 1.00 50.03 922 SER A CA 1
ATOM 7426 C C . SER A 1 922 ? -23.183 7.545 5.159 1.00 50.03 922 SER A C 1
ATOM 7428 O O . SER A 1 922 ? -24.226 6.978 5.508 1.00 50.03 922 SER A O 1
ATOM 7430 N N . HIS A 1 923 ? -22.433 8.244 6.012 1.00 48.78 923 HIS A N 1
ATOM 7431 C CA . HIS A 1 923 ? -22.885 8.616 7.351 1.00 48.78 923 HIS A CA 1
ATOM 7432 C C . HIS A 1 923 ? -23.880 9.784 7.331 1.00 48.78 923 HIS A C 1
ATOM 7434 O O . HIS A 1 923 ? -24.528 10.019 8.353 1.00 48.78 923 HIS A O 1
ATOM 7440 N N . ASP A 1 924 ? -24.025 10.472 6.197 1.00 44.62 924 ASP A N 1
ATOM 7441 C CA . ASP A 1 924 ? -24.890 11.639 6.075 1.00 44.62 924 ASP A CA 1
ATOM 7442 C C . ASP A 1 924 ? -26.363 11.260 6.194 1.00 44.62 924 ASP A C 1
ATOM 7444 O O . ASP A 1 924 ? -26.843 10.281 5.612 1.00 44.62 924 ASP A O 1
ATOM 7448 N N . TYR A 1 925 ? -27.098 12.073 6.949 1.00 40.50 925 TYR A N 1
ATOM 7449 C CA . TYR A 1 925 ? -28.526 11.893 7.190 1.00 40.50 925 TYR A CA 1
ATOM 7450 C C . TYR A 1 925 ? -29.338 11.897 5.879 1.00 40.50 925 TYR A C 1
ATOM 7452 O O . TYR A 1 925 ? -30.274 11.110 5.737 1.00 40.50 925 TYR A O 1
ATOM 7460 N N . GLY A 1 926 ? -28.918 12.701 4.891 1.00 48.31 926 GLY A N 1
ATOM 7461 C CA . GLY A 1 926 ? -29.546 12.785 3.568 1.00 48.31 926 GLY A CA 1
ATOM 7462 C C . GLY A 1 926 ? -29.535 11.458 2.805 1.00 48.31 926 GLY A C 1
ATOM 7463 O O . GLY A 1 926 ? -30.576 11.029 2.318 1.00 48.31 926 GLY A O 1
ATOM 7464 N N . PHE A 1 927 ? -28.411 10.733 2.809 1.00 62.22 927 PHE A N 1
ATOM 7465 C CA . PHE A 1 927 ? -28.269 9.464 2.081 1.00 62.22 927 PHE A CA 1
ATOM 7466 C C . PHE A 1 927 ? -29.335 8.433 2.468 1.00 62.22 927 PHE A C 1
ATOM 7468 O O . PHE A 1 927 ? -29.827 7.686 1.633 1.00 62.22 927 PHE A O 1
ATOM 7475 N N . LYS A 1 928 ? -29.715 8.381 3.746 1.00 59.72 928 LYS A N 1
ATOM 7476 C CA . LYS A 1 928 ? -30.641 7.355 4.243 1.00 59.72 928 LYS A CA 1
ATOM 7477 C C . LYS A 1 928 ? -32.111 7.694 3.997 1.00 59.72 928 LYS A C 1
ATOM 7479 O O . LYS A 1 928 ? -32.930 6.782 3.996 1.00 59.72 928 LYS A O 1
ATOM 7484 N N . ASN A 1 929 ? -32.433 8.972 3.796 1.00 61.50 929 ASN A N 1
ATOM 7485 C CA . ASN A 1 929 ? -33.810 9.455 3.702 1.00 61.50 929 ASN A CA 1
ATOM 7486 C C . ASN A 1 929 ? -34.228 9.873 2.286 1.00 61.50 929 ASN A C 1
ATOM 7488 O O . ASN A 1 929 ? -35.431 9.946 2.039 1.00 61.50 929 ASN A O 1
ATOM 7492 N N . SER A 1 930 ? -33.286 10.151 1.377 1.00 70.25 930 SER A N 1
ATOM 7493 C CA . SER A 1 930 ? -33.586 10.511 -0.018 1.00 70.25 930 SER A CA 1
ATOM 7494 C C . SER A 1 930 ? -33.236 9.396 -1.004 1.00 70.25 930 SER A C 1
ATOM 7496 O O . SER A 1 930 ? -34.108 8.952 -1.739 1.00 70.25 930 SER A O 1
ATOM 7498 N N . ILE A 1 931 ? -32.003 8.879 -0.964 1.00 79.12 931 ILE A N 1
ATOM 7499 C CA . ILE A 1 931 ? -31.470 7.926 -1.962 1.00 79.12 931 ILE A CA 1
ATOM 7500 C C . ILE A 1 931 ? -32.176 6.561 -1.915 1.00 79.12 931 ILE A C 1
ATOM 7502 O O . ILE A 1 931 ? -32.213 5.835 -2.894 1.00 79.12 931 ILE A O 1
ATOM 7506 N N . LEU A 1 932 ? -32.750 6.176 -0.776 1.00 84.50 932 LEU A N 1
ATOM 7507 C CA . LEU A 1 932 ? -33.403 4.869 -0.635 1.00 84.50 932 LEU A CA 1
ATOM 7508 C C . LEU A 1 932 ? -34.910 4.896 -0.944 1.00 84.50 932 LEU A C 1
ATOM 7510 O O . LEU A 1 932 ? -35.552 3.850 -0.874 1.00 84.50 932 LEU A O 1
ATOM 7514 N N . LYS A 1 933 ? -35.481 6.063 -1.275 1.00 85.25 933 LYS A N 1
ATOM 7515 C CA . LYS A 1 933 ? -36.896 6.219 -1.657 1.00 85.25 933 LYS A CA 1
ATOM 7516 C C . LYS A 1 933 ? -37.087 6.008 -3.153 1.00 85.25 933 LYS A C 1
ATOM 7518 O O . LYS A 1 933 ? -36.170 6.245 -3.925 1.00 85.25 933 LYS A O 1
ATOM 7523 N N . ASN A 1 934 ? -38.292 5.611 -3.558 1.00 86.88 934 ASN A N 1
ATOM 7524 C CA . ASN A 1 934 ? -38.684 5.436 -4.962 1.00 86.88 934 ASN A CA 1
ATOM 7525 C C . ASN A 1 934 ? -37.824 4.428 -5.745 1.00 86.88 934 ASN A C 1
ATOM 7527 O O . ASN A 1 934 ? -37.853 4.422 -6.973 1.00 86.88 934 ASN A O 1
ATOM 7531 N N . VAL A 1 935 ? -37.056 3.588 -5.045 1.00 88.12 935 VAL A N 1
ATOM 7532 C CA . VAL A 1 935 ? -36.265 2.522 -5.659 1.00 88.12 935 VAL A CA 1
ATOM 7533 C C . VAL A 1 935 ? -37.229 1.458 -6.172 1.00 88.12 935 VAL A C 1
ATOM 7535 O O . VAL A 1 935 ? -38.012 0.910 -5.396 1.00 88.12 935 VAL A O 1
ATOM 7538 N N . VAL A 1 936 ? -37.159 1.190 -7.472 1.00 87.94 936 VAL A N 1
ATOM 7539 C CA . VAL A 1 936 ? -37.961 0.173 -8.164 1.00 87.94 936 VAL A CA 1
ATOM 7540 C C . VAL A 1 936 ? -37.154 -1.075 -8.474 1.00 87.94 936 VAL A C 1
ATOM 7542 O O . VAL A 1 936 ? -37.715 -2.155 -8.500 1.00 87.94 936 VAL A O 1
ATOM 7545 N N . GLY A 1 937 ? -35.835 -0.945 -8.636 1.00 84.94 937 GLY A N 1
ATOM 7546 C CA . GLY A 1 937 ? -34.960 -2.067 -8.953 1.00 84.94 937 GLY A CA 1
ATOM 7547 C C . GLY A 1 937 ? -33.620 -1.962 -8.241 1.00 84.94 937 GLY A C 1
ATOM 7548 O O . GLY A 1 937 ? -33.119 -0.868 -7.971 1.00 84.94 937 GLY A O 1
ATOM 7549 N N . ILE A 1 938 ? -33.020 -3.111 -7.933 1.00 83.38 938 ILE A N 1
ATOM 7550 C CA . ILE A 1 938 ? -31.662 -3.178 -7.378 1.00 83.38 938 ILE A CA 1
ATOM 7551 C C . ILE A 1 938 ? -30.831 -4.100 -8.253 1.00 83.38 938 ILE A C 1
ATOM 7553 O O . ILE A 1 938 ? -30.935 -5.322 -8.175 1.00 83.38 938 ILE A O 1
ATOM 7557 N N . LYS A 1 939 ? -29.944 -3.515 -9.052 1.00 75.94 939 LYS A N 1
ATOM 7558 C CA . LYS A 1 939 ? -29.012 -4.270 -9.881 1.00 75.94 939 LYS A CA 1
ATOM 7559 C C . LYS A 1 939 ? -27.711 -4.476 -9.126 1.00 75.94 939 LYS A C 1
ATOM 7561 O O . LYS A 1 939 ? -27.067 -3.534 -8.665 1.00 75.94 939 LYS A O 1
ATOM 7566 N N . ARG A 1 940 ? -27.281 -5.728 -9.017 1.00 69.81 940 ARG A N 1
ATOM 7567 C CA . ARG A 1 940 ? -25.942 -6.032 -8.514 1.00 69.81 940 ARG A CA 1
ATOM 7568 C C . ARG A 1 940 ? -24.925 -5.771 -9.602 1.00 69.81 940 ARG A C 1
ATOM 7570 O O . ARG A 1 940 ? -25.123 -6.140 -10.757 1.00 69.81 940 ARG A O 1
ATOM 7577 N N . THR A 1 941 ? -23.811 -5.163 -9.227 1.00 65.00 941 THR A N 1
ATOM 7578 C CA . THR A 1 941 ? -22.656 -5.147 -10.120 1.00 65.00 941 THR A CA 1
ATOM 7579 C C . THR A 1 941 ? -22.018 -6.546 -10.153 1.00 65.00 941 THR A C 1
ATOM 7581 O O . THR A 1 941 ? -22.168 -7.282 -9.170 1.00 65.00 941 THR A O 1
ATOM 7584 N N . PRO A 1 942 ? -21.268 -6.930 -11.212 1.00 55.72 942 PRO A N 1
ATOM 7585 C CA . PRO A 1 942 ? -20.528 -8.214 -11.331 1.00 55.72 942 PRO A CA 1
ATOM 7586 C C . PRO A 1 942 ? -19.481 -8.493 -10.234 1.00 55.72 942 PRO A C 1
ATOM 7588 O O . PRO A 1 942 ? -18.614 -9.358 -10.330 1.00 55.72 942 PRO A O 1
ATOM 7591 N N . LEU A 1 943 ? -19.520 -7.684 -9.196 1.00 56.59 943 LEU A N 1
ATOM 7592 C CA . LEU A 1 943 ? -18.419 -7.258 -8.391 1.00 56.59 943 LEU A CA 1
ATOM 7593 C C . LEU A 1 943 ? -18.758 -7.389 -6.893 1.00 56.59 943 LEU A C 1
ATOM 7595 O O . LEU A 1 943 ? -17.857 -7.422 -6.050 1.00 56.59 943 LEU A O 1
ATOM 7599 N N . ASP A 1 944 ? -20.048 -7.550 -6.562 1.00 58.41 944 ASP A N 1
ATOM 7600 C CA . ASP A 1 944 ? -20.515 -7.970 -5.243 1.00 58.41 944 ASP A CA 1
ATOM 7601 C C . ASP A 1 944 ? -20.492 -9.506 -5.115 1.00 58.41 944 ASP A C 1
ATOM 7603 O O . ASP A 1 944 ? -20.997 -10.251 -5.957 1.00 58.41 944 ASP A O 1
ATOM 7607 N N . GLN A 1 945 ? -19.874 -10.000 -4.042 1.00 51.78 945 GLN A N 1
ATOM 7608 C CA . GLN A 1 945 ? -19.812 -11.429 -3.721 1.00 51.78 945 GLN A CA 1
ATOM 7609 C C . GLN A 1 945 ? -20.649 -11.800 -2.495 1.00 51.78 945 GLN A C 1
ATOM 7611 O O . GLN A 1 945 ? -20.856 -12.986 -2.236 1.00 51.78 945 GLN A O 1
ATOM 7616 N N . LYS A 1 946 ? -21.113 -10.822 -1.707 1.00 50.69 946 LYS A N 1
ATOM 7617 C CA . LYS A 1 946 ? -21.895 -11.112 -0.504 1.00 50.69 946 LYS A CA 1
ATOM 7618 C C . LYS A 1 946 ? -23.346 -11.296 -0.902 1.00 50.69 946 LYS A C 1
ATOM 7620 O O . LYS A 1 946 ? -23.878 -10.509 -1.667 1.00 50.69 946 LYS A O 1
ATOM 7625 N N . PHE A 1 947 ? -23.976 -12.338 -0.365 1.00 51.06 947 PHE A N 1
ATOM 7626 C CA . PHE A 1 947 ? -25.387 -12.626 -0.616 1.00 51.06 947 PHE A CA 1
ATOM 7627 C C . PHE A 1 947 ? -25.711 -12.975 -2.078 1.00 51.06 947 PHE A C 1
ATOM 7629 O O . PHE A 1 947 ? -26.856 -12.791 -2.476 1.00 51.06 947 PHE A O 1
ATOM 7636 N N . ARG A 1 948 ? -24.750 -13.502 -2.866 1.00 47.56 948 ARG A N 1
ATOM 7637 C CA . ARG A 1 948 ? -24.882 -13.844 -4.307 1.00 47.56 948 ARG A CA 1
ATOM 7638 C C . ARG A 1 948 ? -26.205 -14.517 -4.703 1.00 47.56 948 ARG A C 1
ATOM 7640 O O . ARG A 1 948 ? -26.712 -14.210 -5.770 1.00 47.56 948 ARG A O 1
ATOM 7647 N N . ASN A 1 949 ? -26.806 -15.297 -3.808 1.00 45.81 949 ASN A N 1
ATOM 7648 C CA . ASN A 1 949 ? -28.046 -16.045 -4.046 1.00 45.81 949 ASN A CA 1
ATOM 7649 C C . ASN A 1 949 ? -29.335 -15.308 -3.622 1.00 45.81 949 ASN A C 1
ATOM 7651 O O . ASN A 1 949 ? -30.394 -15.922 -3.563 1.00 45.81 949 ASN A O 1
ATOM 7655 N N . LEU A 1 950 ? -29.259 -14.024 -3.255 1.00 50.06 950 LEU A N 1
ATOM 7656 C CA . LEU A 1 950 ? -30.391 -13.273 -2.705 1.00 50.06 950 LEU A CA 1
ATOM 7657 C C . LEU A 1 950 ? -30.990 -12.288 -3.708 1.00 50.06 950 LEU A C 1
ATOM 7659 O O . LEU A 1 950 ? -30.291 -11.434 -4.245 1.00 50.06 950 LEU A O 1
ATOM 7663 N N . ILE A 1 951 ? -32.290 -12.474 -3.919 1.00 50.69 951 ILE A N 1
ATOM 7664 C CA . ILE A 1 951 ? -33.185 -11.842 -4.891 1.00 50.69 951 ILE A CA 1
ATOM 7665 C C . ILE A 1 951 ? -33.099 -10.304 -4.836 1.00 50.69 951 ILE A C 1
ATOM 7667 O O . ILE A 1 951 ? -33.040 -9.707 -3.757 1.00 50.69 951 ILE A O 1
ATOM 7671 N N . SER A 1 952 ? -33.059 -9.679 -6.015 1.00 49.00 952 SER A N 1
ATOM 7672 C CA . SER A 1 952 ? -33.217 -8.240 -6.255 1.00 49.00 952 SER A CA 1
ATOM 7673 C C . SER A 1 952 ? -34.700 -7.871 -6.357 1.00 49.00 952 SER A C 1
ATOM 7675 O O . SER A 1 952 ? -35.480 -8.684 -6.845 1.00 49.00 952 SER A O 1
ATOM 7677 N N . LEU A 1 953 ? -35.077 -6.646 -5.963 1.00 57.28 953 LEU A N 1
ATOM 7678 C CA . LEU A 1 953 ? -36.317 -6.027 -6.466 1.00 57.28 953 LEU A CA 1
ATOM 7679 C C . LEU A 1 953 ? -36.254 -6.110 -7.998 1.00 57.28 953 LEU A C 1
ATOM 7681 O O . LEU A 1 953 ? -35.220 -5.717 -8.557 1.00 57.28 953 LEU A O 1
ATOM 7685 N N . SER A 1 954 ? -37.266 -6.716 -8.619 1.00 47.31 954 SER A N 1
ATOM 7686 C CA . SER A 1 954 ? -37.368 -6.889 -10.073 1.00 47.31 954 SER A CA 1
ATOM 7687 C C . SER A 1 954 ? -37.574 -5.554 -10.767 1.00 47.31 954 SER A C 1
ATOM 7689 O O . SER A 1 954 ? -38.545 -4.873 -10.369 1.00 47.31 954 SER A O 1
#

Radius of gyration: 35.34 Å; chains: 1; bounding box: 101×62×101 Å

pLDDT: mean 75.03, std 16.44, range [26.3, 96.81]

Secondary structure (DSSP, 8-state):
--EEEEEEE-SSEEEEEEEEE-TTS-EEEEEEEEEE--HHHHHHHHHHHHHHHHHHHHHHHHHHHHHHHHHHHHHTT--TTTHHHHHHHHTT--PPPTT-------S-------------HHHHHHHHHHHHHTTS-HHHHHHHHHHHHHHHTTT--TTT-SS-------S-PBPSBTT--PBPPBGGGS-HHHHHHHHHHHHHHHHTT-HHHHHHHHHHHHHHHHHHHHHHS--SS-HHHHHHHHHHHHHHHHHHHHHHH-S-TT-HHHHHHHHHHHHHHHHHHH---SB-SS-HHHHHHHHHHHHTTPPP-B-SS--GGG---HHHHHHHHHHHHHIIIIIGGGSSS---EEEEEE---TTS---SSSSTT--STTTTTSSSS-TTTT-SSHHHHHHHHTTTB-TTT--B-TT--SEEESS-TTTS-S--GGGEEE--HIIIIIIITTS-TGGGT----HHHHHHHHHHHHHHTSSSPPPHHHHHHHHHHHHTTSTTTHHHHHHHHHHHHHHHHHHHHHHSSHHHHHHHHHHHHHHHSSSPPEEEEEEHHHHHHHHHHH-TT--HHHHHHTT--HHHHHHHHHHHS-PPPHHHHHHTTT-HHHHHHHHHHHHHHSPPB-TTSSBPPPPSS---TTTEEEETTTEEEEESSS----TTTS------EEEEETTTTEEEEEEEHHHHHHHHHTTTTSSS-HHHHHHHHHHHHHTB--HHHHHHHHHHTSSS-HHHHHHHHHHHHHHHHHHHHSTTS---S-HHHHHHHHHHHHHHTT----TT-EEEEE-GGGGGG--EEEE-SSSSSEEEEE--SSSEEEEEEEEEEETTEE--SS-EEEEEETTS-EEEEE-GGGGTT-SSS-SBPPPPBTBS----HHHHHHHHHHHHHHTTEEEEEEE-TTEEEEETTS-EEE--S--SSHHHHHTTTSSEEEEEEPTT--TTTTSPPP-

Sequence (954 aa):
MPSTLAIDFGSKYIGLALVRNEEDGRNTPLFAGTLKYDKFFLNKKVQPRAAIRRVRRTRKAKKTRLKRLYTAFLALRLPREQIPPIIRFCARRGYKSLWETNEKSGGESKGNDNIVYHYGREEFFAALKTKLEDSLSEENARDSLSACEQILNCHGDPKLEIRPVRIENRGVSRCAWDGCNKVTPRLSNALQDPLAHVVFTVYKERIAKEPQLQAAIEAMLDRVADLGKRYHSVSGADPVAEQKVLMKRIQAEFAILKRWLAASPDNEDQVSKWKYIKINLKSLITRQEGRNRFCREHSAEYVQHLLAKKPIQFKETLIERDIASRREEILFQKLWRYIEARLLSLVPNHIDRIVVERTAFDLLTGTQKQRQKMTEKAFEEMYQRGPRYGYTNDLEMLKQEFAGLCAYCGRLSGRLTEREHILPQKDFFFDSYVNIVPACDTCNSSLKGKLSGGAVGLRIHDAAYEAYSGYLRSKFKTNPPHIYQRIKKGILNLMRQPDRVWEAEDYFTLISNQLAETVQSQRTPLPLARYIGGKLRKVQVQSPKIEFRSGRHTEIWRRALYPEFDKLRDSEEGGLLNYALAALIMASDLPSVSALKARHLRLKDWNEWKANVLTRAPRAASSGIPHIKLPFTPVPGFEEIIPGNYLILDLALFNWNCKDRGTHKQNPFGWCGPMNCPSKRKNAAELVAEFSRIDNILETADIKREKAYKLINLVAHPNLRAHLFKAVNCETPGKAAVEALMEWLRVSVKNTLPHSPMSNHPGDRARHYDLCKFSEGGAVPSIIGIRRLFPDRAGNVDLCRAGGKNDGITQRYQTDPSNIGYVLAYASKEGIVDRKNPIILEIRQSGELRIRLGKKYFSESGAEPLLRGRILGQGNEIDSNKWSQALKTKLARNGLVEYGIVTPGCVLKYFNNEEFFLRNFSHDYGFKNSILKNVVGIKRTPLDQKFRNLISLS